Protein AF-Q6PRG6-F1 (afdb_monomer)

Nearest PDB structures (foldseek):
  8c3y-assembly1_A  TM=9.011E-01  e=4.050E-40  Plasmodium falciparum HB3
  2xu0-assembly1_A  TM=9.197E-01  e=1.662E-25  Plasmodium falciparum Palo Alto/Uganda
  2yk0-assembly1_A  TM=6.869E-01  e=9.306E-31  Plasmodium falciparum
  5mza-assembly1_A  TM=8.068E-01  e=3.279E-10  Plasmodium falciparum 3D7
  4qex-assembly2_B  TM=4.015E-01  e=3.170E-07  Plasmodium falciparum

Organism: Plasmodium falciparum (NCBI:txid5833)

Sequence (764 aa):
VWHRNAEDRNPCLFSRSERFSNEGEAECGSDKIRDNGERSAGGACAPYRRRYICDYNLHHINENNIRNTHDLLGNVLVMAKSEGESIVKSHEYTGYGIYKSGMCTSLARSFADIGDIIRGKDLYLGDNGKDRLENKLKEIFKNIYDEVTSTATRGKKPALQARYQHDAPDYYQLREDWWTANRHTVWKALTCSAPRDAQYFIKSSVRDQTFSNDYCGHGEHEVLTNLDYVPQFLRWFEEWSEEFCRIKKIKLKNVKDACRDDTKALYCGRNGYDCTKTNRNENLPRGSKCTNCWAKCNLYESWLHNQQEEFKKQKEKYEKEILKYKSNEKISGSNINNKYYEDFYKELEKKCANNDNFLKLLNEGKYCNKKEKIEEENIDFTNIGEKGTFYRSKYCEVCPFCGVECRGNTCTPKKEKYPNCENNEAYIPPKDATPIDISVLYTGDEQGDITKKLSEFCSNENRENGENYQIWQCYYKNSDINKCKMTPSSHKVPKHGYIMSFFAFFDLWVKNLLIDTINWKNELTNCINNTNVTDCKNDCNTNCKCFENWAKTKENEWKKVKTIYKNENGNTNNYYKKLNDLFKGYFFHVMKEVNKEAKWNKLMENLKEKIDSSNLKNGTKDSEGAIKVLFDHLKDIAERCIDNNSNESCDVSKDSKTNPCSETRGSKPTKSVKQLAEHMQQKAQKLLGTRGGESNLKGDATRGTYNLGGQGNTLNGDICKITKNHTNDSRPNGEPCTGKDKVKNGFRLKIGTPWTNIVQKKKK

Radius of gyration: 31.99 Å; Cα contacts (8 Å, |Δi|>4): 978; chains: 1; bounding box: 88×52×94 Å

Secondary structure (DSSP, 8-state):
-B-S-SGGG-TTTT--S-TT-TT---B--TTTBEETTEE--S---B-HHHHT-S-HHHHTB-GGG--SHHHHHHHHHHHHHHHHHHHHHHHHTTSS---HHHHHHHHHHHHHHHHHHHHT---B-TTTTHHHHHHHHHHHHHHHHHHHHHSS-TTTHHHHHHHHSTTTTT-HHHHHHHHHHHHHHHHHHHTTT--TT---EEE-SSS-EEE--HHHHTT-SS----GGGS-HHHHHHHHHHHHHHHHHHHHHHHHHHHHEEGGGTEEB-TTSBBGGG--TTS---B-HHHHHHHHHHHHHHHHHHHHHHHHHHHHHHHHHHHHHHHS----TT--GGGHHHHHHHHHHHHHH-SHHHHHHHHHTSTTTSTTS--TT----TT--STTSTTPPPGGGSPPPTT-EEEETTEEEEPP--SSSSS--------TT---EEEEEE---SS-S-HHHHTHHHHH-TT-TTSTTEEEEEEEESSSSSEEEEEEPPTT---SS-SEE-HHHHHHHHHHHHHHHHHHHHHHHHHHHS--S---S--HHHHHHHHHHHHHHHHHHHHHHHHHHHHSSSS-THHHHHHHHHHIIIIIHHHHHHH---HHHHHHHHHHHHHHHHHHHTT-TTTHHHHHHHHHHHHHHHHHHHHHHT-GGGGS---SPPPPTT-SSTT---SS-HHHHHHHHHHHHHHHHHHHT-STTT---GGG---TT---GGGGTT-GGG--TTS-----SSS-TTTTTT--TT-----TTPPPTT-------

Solvent-accessible surface area (backbone atoms only — not comparable to full-atom values): 43602 Å² total; per-residue (Å²): 97,66,69,93,54,79,67,53,67,41,21,47,76,87,33,65,73,64,48,75,47,89,81,60,57,63,48,45,50,34,85,34,29,42,50,96,88,39,72,30,94,34,28,56,46,48,37,44,48,63,77,38,54,23,52,52,22,65,67,40,52,38,45,92,63,28,58,41,68,65,54,51,47,55,54,52,32,54,25,28,30,50,35,24,43,47,52,50,57,22,44,67,73,65,81,55,75,68,54,38,46,61,50,32,51,51,50,45,53,52,51,20,51,51,49,24,54,71,41,74,64,56,40,72,42,56,85,90,52,37,76,55,37,54,52,41,49,26,53,28,52,48,33,30,50,55,40,61,46,67,74,36,57,85,86,51,24,65,58,49,46,65,66,36,55,83,49,59,76,65,27,46,65,49,32,49,52,50,44,70,74,42,46,52,60,37,49,28,28,26,26,68,61,44,55,61,91,15,33,30,77,47,72,85,54,102,86,50,77,48,66,43,52,54,16,48,29,39,84,52,86,65,68,89,71,63,52,64,76,47,61,65,64,60,54,29,53,51,53,48,46,36,49,49,34,50,42,46,52,54,53,49,50,55,29,36,70,39,12,49,37,36,82,74,65,38,42,22,8,29,86,16,38,35,17,61,68,40,49,69,82,53,78,71,62,71,34,78,70,12,32,53,15,23,30,42,34,53,52,50,48,55,52,40,50,54,52,49,53,55,47,52,29,36,52,56,36,51,54,51,54,58,51,60,62,66,51,88,73,79,68,89,79,75,62,82,84,49,59,67,54,43,53,50,49,51,59,42,36,79,77,36,74,46,68,62,52,48,32,48,55,50,28,65,29,88,54,21,38,75,84,65,95,45,93,86,66,62,51,38,73,73,40,72,56,94,81,24,56,72,44,78,56,81,56,47,34,66,47,54,78,42,8,34,49,66,58,80,70,40,66,43,72,42,82,81,42,84,97,48,60,88,62,84,78,80,92,73,77,55,98,88,49,77,64,45,80,40,68,40,86,49,70,69,92,71,89,74,58,65,67,67,58,34,39,68,58,58,73,42,92,79,58,90,78,42,85,43,33,35,44,30,42,29,34,50,70,44,98,87,51,33,40,28,38,47,50,73,39,99,83,61,87,70,73,63,67,53,49,35,38,41,68,47,50,50,53,53,51,54,49,51,52,55,51,50,50,53,46,50,50,60,72,39,49,66,38,60,66,43,82,70,76,85,60,89,80,52,69,47,33,59,50,23,50,34,47,41,53,49,52,54,50,53,53,53,40,48,56,50,60,49,54,47,66,63,55,74,92,72,75,66,65,59,57,46,50,54,50,48,46,45,42,63,61,29,51,50,56,39,46,62,74,77,50,88,50,72,63,65,51,49,49,52,49,55,41,48,53,32,44,56,56,23,72,74,60,89,41,77,73,31,45,57,44,31,60,50,52,49,51,57,47,53,48,46,49,24,54,48,19,33,66,58,43,52,67,84,79,63,66,80,80,73,77,92,74,82,67,91,86,54,93,57,97,80,75,75,75,94,67,53,72,64,59,52,52,50,54,50,49,53,52,52,50,59,52,37,70,76,73,67,51,65,64,78,72,58,79,65,59,44,77,47,83,27,78,58,72,30,63,21,69,74,35,68,95,40,69,84,69,69,50,88,32,59,33,73,73,80,63,95,77,70,58,91,54,64,77,61,51,77,47,103,83,52,87,73,56,63,89,90,65,77,71,91,78,69,81,75,80,76,83,125

Foldseek 3Di:
DFDDDPLLLFLQSVADLAQLDLQFDWAQALVFFDDPNDSDPRQFTHGSNRLRQSRSNLLGDDLVPQQALVSVLVSLLSSLLNSLVSLQSNQPPPPPHRPLQVSLVSSLLSLLQSLCLLLVNHGGRHDPRVVSSQVSSLSSVVSHLVVCLVPDDPVCNVVSCVQQVVPPSNRNSSSNVSCVVCSLVSSLSNLVPRAFPRKHWDDPDDPDIDIAHGSNPNPPPDNPDPSNLPRSRLSSLLVLLLSCLVSLVVLVVQLCVQADFLQVQHHEELLQFGLQPDAQADDRDRDLSSLSNVLSQLLSLLVLVSSVVSLVSNLVVLVVLLVVLVDPPPPPPDPPPVPSSSVNSVVCCVQPVDSQRSQVVSCVDPSNDPPDPDPLSHARPSDPDQCHRSDGDPSHHGAALRGWHRDNSDIGHDDDDPPHDPDDDDDDADPPWQWDKFWDQALARGDDQSCVSCVVCLVDVDCSQDQRIWIKTWADDEPVRTKIAIDHRPPDDHSHDRMYGLSSVLSVLLSRVLSSVSSLCSVCVCLLPPLDDPPVPDCLLSSLVSLLSVLVSSVVSVVRSVVNVPPDDYDLPVSLVVSLCCLVSHSLSNCVSSDPDPLSVVLNVQLVVLSVVCVPPVDNPRSVVNVVSVSVSSNLSSVSSNVSNPCPVVDDDDDDDDDPPDPDDPDDDPDDPVRVVSVVVVVVVVVCSVPPGCVVVDDQQQPDDFPLPDHSVVCVPPVLPDDQRSHPDPDPDDTPCPPVQDDPDDGDDDNPDDDPPPPPPPDD

Structure (mmCIF, N/CA/C/O backbone):
data_AF-Q6PRG6-F1
#
_entry.id   AF-Q6PRG6-F1
#
loop_
_atom_site.group_PDB
_atom_site.id
_atom_site.type_symbol
_atom_site.label_atom_id
_atom_site.label_alt_id
_atom_site.label_comp_id
_atom_site.label_asym_id
_atom_site.label_entity_id
_atom_site.label_seq_id
_atom_site.pdbx_PDB_ins_code
_atom_site.Cartn_x
_atom_site.Cartn_y
_atom_site.Cartn_z
_atom_site.occupancy
_atom_site.B_iso_or_equiv
_atom_site.auth_seq_id
_atom_site.auth_comp_id
_atom_site.auth_asym_id
_atom_site.auth_atom_id
_atom_site.pdbx_PDB_model_num
ATOM 1 N N . VAL A 1 1 ? 27.482 -18.933 -20.812 1.00 62.28 1 VAL A N 1
ATOM 2 C CA . VAL A 1 1 ? 26.632 -17.764 -20.475 1.00 62.28 1 VAL A CA 1
ATOM 3 C C . VAL A 1 1 ? 26.370 -17.655 -18.972 1.00 62.28 1 VAL A C 1
ATOM 5 O O . VAL A 1 1 ? 26.706 -16.621 -18.420 1.00 62.28 1 VAL A O 1
ATOM 8 N N . TRP A 1 2 ? 25.864 -18.692 -18.291 1.00 64.44 2 TRP A N 1
ATOM 9 C CA . TRP A 1 2 ? 25.419 -18.619 -16.881 1.00 64.44 2 TRP A CA 1
ATOM 10 C C . TRP A 1 2 ? 26.360 -19.311 -15.876 1.00 64.44 2 TRP A C 1
ATOM 12 O O . TRP A 1 2 ? 27.160 -20.168 -16.262 1.00 64.44 2 TRP A O 1
ATOM 22 N N . HIS A 1 3 ? 26.255 -18.970 -14.587 1.00 58.47 3 HIS A N 1
ATOM 23 C CA . HIS A 1 3 ? 27.013 -19.615 -13.508 1.00 58.47 3 HIS A CA 1
ATOM 24 C C . HIS A 1 3 ? 26.417 -20.980 -13.121 1.00 58.47 3 HIS A C 1
ATOM 26 O O . HIS A 1 3 ? 25.482 -21.026 -12.348 1.00 58.47 3 HIS A O 1
ATOM 32 N N . ARG A 1 4 ? 27.007 -22.082 -13.610 1.00 58.31 4 ARG A N 1
ATOM 33 C CA . ARG A 1 4 ? 26.920 -23.499 -13.150 1.00 58.31 4 ARG A CA 1
ATOM 34 C C . ARG A 1 4 ? 25.540 -24.166 -12.899 1.00 58.31 4 ARG A C 1
ATOM 36 O O . ARG A 1 4 ? 25.428 -25.339 -13.242 1.00 58.31 4 ARG A O 1
ATOM 43 N N . ASN A 1 5 ? 24.511 -23.506 -12.368 1.00 71.06 5 ASN A N 1
ATOM 44 C CA . ASN A 1 5 ? 23.207 -24.089 -12.040 1.00 71.06 5 ASN A CA 1
ATOM 45 C C . ASN A 1 5 ? 22.201 -23.949 -13.193 1.00 71.06 5 ASN A C 1
ATOM 47 O O . ASN A 1 5 ? 22.141 -22.933 -13.884 1.00 71.06 5 ASN A O 1
ATOM 51 N N . ALA A 1 6 ? 21.378 -24.980 -13.400 1.00 70.00 6 ALA A N 1
ATOM 52 C CA . ALA A 1 6 ? 20.364 -24.997 -14.452 1.00 70.00 6 ALA A CA 1
ATOM 53 C C . ALA A 1 6 ? 19.223 -23.990 -14.212 1.00 70.00 6 ALA A C 1
ATOM 55 O O . ALA A 1 6 ? 18.682 -23.473 -15.192 1.00 70.00 6 ALA A O 1
ATOM 56 N N . GLU A 1 7 ? 18.888 -23.735 -12.944 1.00 72.06 7 GLU A N 1
ATOM 57 C CA . GLU A 1 7 ? 17.789 -22.868 -12.487 1.00 72.06 7 GLU A CA 1
ATOM 58 C C . GLU A 1 7 ? 18.071 -21.375 -12.700 1.00 72.06 7 GLU A C 1
ATOM 60 O O . GLU A 1 7 ? 17.144 -20.624 -12.997 1.00 72.06 7 GLU A O 1
ATOM 65 N N . ASP A 1 8 ? 19.345 -20.965 -12.695 1.00 73.94 8 ASP A N 1
ATOM 66 C CA . ASP A 1 8 ? 19.815 -19.596 -12.988 1.00 73.94 8 ASP A CA 1
ATOM 67 C C . ASP A 1 8 ? 19.414 -19.104 -14.394 1.00 73.94 8 ASP A C 1
ATOM 69 O O . ASP A 1 8 ? 19.553 -17.930 -14.729 1.00 73.94 8 ASP A O 1
ATOM 73 N N . ARG A 1 9 ? 18.907 -20.010 -15.237 1.00 73.19 9 ARG A N 1
ATOM 74 C CA . ARG A 1 9 ? 18.416 -19.725 -16.589 1.00 73.19 9 ARG A CA 1
ATOM 75 C C . ARG A 1 9 ? 16.943 -19.338 -16.636 1.00 73.19 9 ARG A C 1
ATOM 77 O O . ARG A 1 9 ? 16.506 -18.887 -17.689 1.00 73.19 9 ARG A O 1
ATOM 84 N N . ASN A 1 10 ? 16.181 -19.542 -15.560 1.00 83.62 10 ASN A N 1
ATOM 85 C CA . ASN A 1 10 ? 14.761 -19.203 -15.500 1.00 83.62 10 ASN A CA 1
ATOM 86 C C . ASN A 1 10 ? 14.587 -17.722 -15.117 1.00 83.62 10 ASN A C 1
ATOM 88 O O . ASN A 1 10 ? 14.795 -17.383 -13.951 1.00 83.62 10 ASN A O 1
ATOM 92 N N . PRO A 1 11 ? 14.154 -16.833 -16.033 1.00 87.38 11 PRO A N 1
ATOM 93 C CA . PRO A 1 11 ? 14.028 -15.409 -15.721 1.00 87.38 11 PRO A CA 1
ATOM 94 C C . PRO A 1 11 ? 12.985 -15.108 -14.638 1.00 87.38 11 PRO A C 1
ATOM 96 O O . PRO A 1 11 ? 13.093 -14.092 -13.959 1.00 87.38 11 PRO A O 1
ATOM 99 N N . CYS A 1 12 ? 12.001 -15.993 -14.453 1.00 86.75 12 CYS A N 1
ATOM 100 C CA . CYS A 1 12 ? 10.879 -15.803 -13.537 1.00 86.75 12 CYS A CA 1
ATOM 101 C C . CYS A 1 12 ? 11.009 -16.597 -12.219 1.00 86.75 12 CYS A C 1
ATOM 103 O O . CYS A 1 12 ? 10.009 -16.753 -11.523 1.00 86.75 12 CYS A O 1
ATOM 105 N N . LEU A 1 13 ? 12.193 -17.123 -11.856 1.00 80.00 13 LEU A N 1
ATOM 106 C CA . LEU A 1 13 ? 12.357 -18.036 -10.704 1.00 80.00 13 LEU A CA 1
ATOM 107 C C . LEU A 1 13 ? 11.784 -17.486 -9.381 1.00 80.00 13 LEU A C 1
ATOM 109 O O . LEU A 1 13 ? 11.179 -18.232 -8.616 1.00 80.00 13 LEU A O 1
ATOM 113 N N . PHE A 1 14 ? 11.939 -16.182 -9.135 1.00 75.31 14 PHE A N 1
ATOM 114 C CA . PHE A 1 14 ? 11.399 -15.483 -7.957 1.00 75.31 14 PHE A CA 1
ATOM 115 C C . PHE A 1 14 ? 10.258 -14.512 -8.291 1.00 75.31 14 PHE A C 1
ATOM 117 O O . PHE A 1 14 ? 9.812 -13.739 -7.437 1.00 75.31 14 PHE A O 1
ATOM 124 N N . SER A 1 15 ? 9.770 -14.542 -9.530 1.00 74.06 15 SER A N 1
ATOM 125 C CA . SER A 1 15 ? 8.602 -13.769 -9.938 1.00 74.06 15 SER A CA 1
ATOM 126 C C . SER A 1 15 ? 7.329 -14.412 -9.389 1.00 74.06 15 SER A C 1
ATOM 128 O O . SER A 1 15 ? 7.228 -15.629 -9.238 1.00 74.06 15 SER A O 1
ATOM 130 N N . ARG A 1 16 ? 6.321 -13.591 -9.087 1.00 72.44 16 ARG A N 1
ATOM 131 C CA . ARG A 1 16 ? 5.001 -14.086 -8.673 1.00 72.44 16 ARG A CA 1
ATOM 132 C C . ARG A 1 16 ? 4.148 -14.432 -9.889 1.00 72.44 16 ARG A C 1
ATOM 134 O O . ARG A 1 16 ? 4.169 -13.707 -10.879 1.00 72.44 16 ARG A O 1
ATOM 141 N N . SER A 1 17 ? 3.346 -15.489 -9.777 1.00 69.06 17 SER A N 1
ATOM 142 C CA . SER A 1 17 ? 2.398 -15.914 -10.817 1.00 69.06 17 SER A CA 1
ATOM 143 C C . SER A 1 17 ? 1.240 -14.932 -11.029 1.00 69.06 17 SER A C 1
ATOM 145 O O . SER A 1 17 ? 0.691 -14.864 -12.126 1.00 69.06 17 SER A O 1
ATOM 147 N N . GLU A 1 18 ? 0.874 -14.165 -9.999 1.00 77.44 18 GLU A N 1
ATOM 148 C CA . GLU A 1 18 ? -0.201 -13.169 -10.033 1.00 77.44 18 GLU A CA 1
ATOM 149 C C . GLU A 1 18 ? 0.378 -11.753 -10.114 1.00 77.44 18 GLU A C 1
ATOM 151 O O . GLU A 1 18 ? 0.713 -11.153 -9.095 1.00 77.44 18 GLU A O 1
ATOM 156 N N . ARG A 1 19 ? 0.509 -11.195 -11.322 1.00 78.38 19 ARG A N 1
ATOM 157 C CA . ARG A 1 19 ? 1.095 -9.856 -11.534 1.00 78.38 19 ARG A CA 1
ATOM 158 C C . ARG A 1 19 ? 0.102 -8.697 -11.402 1.00 78.38 19 ARG A C 1
ATOM 160 O O . ARG A 1 19 ? 0.543 -7.563 -11.244 1.00 78.38 19 ARG A O 1
ATOM 167 N N . PHE A 1 20 ? -1.203 -8.985 -11.386 1.00 78.44 20 PHE A N 1
ATOM 168 C CA . PHE A 1 20 ? -2.304 -8.007 -11.277 1.00 78.44 20 PHE A CA 1
ATOM 169 C C . PHE A 1 20 ? -3.206 -8.283 -10.066 1.00 78.44 20 PHE A C 1
ATOM 171 O O . PHE A 1 20 ? -4.433 -8.194 -10.140 1.00 78.44 20 PHE A O 1
ATOM 178 N N . SER A 1 21 ? -2.595 -8.673 -8.945 1.00 77.06 21 SER A N 1
ATOM 179 C CA . SER A 1 21 ? -3.321 -8.968 -7.709 1.00 77.06 21 SER A CA 1
ATOM 180 C C . SER A 1 21 ? -4.100 -7.747 -7.206 1.00 77.06 21 SER A C 1
ATOM 182 O O . SER A 1 21 ? -3.577 -6.636 -7.165 1.00 77.06 21 SER A O 1
ATOM 184 N N . ASN A 1 22 ? -5.333 -7.965 -6.737 1.00 74.94 22 ASN A N 1
ATOM 185 C CA . ASN A 1 22 ? -6.153 -6.936 -6.074 1.00 74.94 22 ASN A CA 1
ATOM 186 C C . ASN A 1 22 ? -5.637 -6.566 -4.663 1.00 74.94 22 ASN A C 1
ATOM 188 O O . ASN A 1 22 ? -6.191 -5.684 -3.993 1.00 74.94 22 ASN A O 1
ATOM 192 N N . GLU A 1 23 ? -4.611 -7.282 -4.201 1.00 73.31 23 GLU A N 1
ATOM 193 C CA . GLU A 1 23 ? -3.923 -7.129 -2.915 1.00 73.31 23 GLU A CA 1
ATOM 194 C C . GLU A 1 23 ? -2.449 -6.723 -3.094 1.00 73.31 23 GLU A C 1
ATOM 196 O O . GLU A 1 23 ? -1.727 -6.521 -2.114 1.00 73.31 23 GLU A O 1
ATOM 201 N N . GLY A 1 24 ? -1.985 -6.616 -4.345 1.00 72.44 24 GLY A N 1
ATOM 202 C CA . GLY A 1 24 ? -0.655 -6.118 -4.664 1.00 72.44 24 GLY A CA 1
ATOM 203 C C . GLY A 1 24 ? -0.518 -4.641 -4.295 1.00 72.44 24 GLY A C 1
ATOM 204 O O . GLY A 1 24 ? -1.423 -3.849 -4.533 1.00 72.44 24 GLY A O 1
ATOM 205 N N . GLU A 1 25 ? 0.622 -4.272 -3.715 1.00 79.00 25 GLU A N 1
ATOM 206 C CA . GLU A 1 25 ? 0.936 -2.890 -3.327 1.00 79.00 25 GLU A CA 1
ATOM 207 C C . GLU A 1 25 ? 2.038 -2.330 -4.228 1.00 79.00 25 GLU A C 1
ATOM 209 O O . GLU A 1 25 ? 2.934 -3.071 -4.660 1.00 79.00 25 GLU A O 1
ATOM 214 N N . ALA A 1 26 ? 2.013 -1.027 -4.493 1.00 86.00 26 ALA A N 1
ATOM 215 C CA . ALA A 1 26 ? 3.174 -0.367 -5.065 1.00 86.00 26 ALA A CA 1
ATOM 216 C C . ALA A 1 26 ? 4.311 -0.329 -4.029 1.00 86.00 26 ALA A C 1
ATOM 218 O O . ALA A 1 26 ? 4.104 -0.503 -2.829 1.00 86.00 26 ALA A O 1
ATOM 219 N N . GLU A 1 27 ? 5.543 -0.170 -4.495 1.00 85.00 27 GLU A N 1
ATOM 220 C CA . GLU A 1 27 ? 6.674 0.144 -3.626 1.00 85.00 27 GLU A CA 1
ATOM 221 C C . GLU A 1 27 ? 6.994 1.621 -3.806 1.00 85.00 27 GLU A C 1
ATOM 223 O O . GLU A 1 27 ? 7.289 2.024 -4.920 1.00 85.00 27 GLU A O 1
ATOM 228 N N . CYS A 1 28 ? 6.927 2.423 -2.747 1.00 82.19 28 CYS A N 1
ATOM 229 C CA . CYS A 1 28 ? 7.230 3.861 -2.796 1.00 82.19 28 CYS A CA 1
ATOM 230 C C . CYS A 1 28 ? 8.318 4.249 -1.778 1.00 82.19 28 CYS A C 1
ATOM 232 O O . CYS A 1 28 ? 8.475 5.429 -1.446 1.00 82.19 28 CYS A O 1
ATOM 234 N N . GLY A 1 29 ? 9.014 3.256 -1.209 1.00 72.94 29 GLY A N 1
ATOM 235 C CA . GLY A 1 29 ? 10.109 3.439 -0.264 1.00 72.94 29 GLY A CA 1
ATOM 236 C C . GLY A 1 29 ? 11.380 3.971 -0.929 1.00 72.94 29 GLY A C 1
ATOM 237 O O . GLY A 1 29 ? 11.772 3.548 -2.019 1.00 72.94 29 GLY A O 1
ATOM 238 N N . SER A 1 30 ? 12.056 4.898 -0.248 1.00 68.50 30 SER A N 1
ATOM 239 C CA . SER A 1 30 ? 13.318 5.504 -0.701 1.00 68.50 30 SER A CA 1
ATOM 240 C C . SER A 1 30 ? 14.512 4.542 -0.672 1.00 68.50 30 SER A C 1
ATOM 242 O O . SER A 1 30 ? 15.554 4.813 -1.270 1.00 68.50 30 SER A O 1
ATOM 244 N N . ASP A 1 31 ? 14.379 3.411 0.020 1.00 65.75 31 ASP A N 1
ATOM 245 C CA . ASP A 1 31 ? 15.356 2.326 0.060 1.00 65.75 31 ASP A CA 1
ATOM 246 C C . ASP A 1 31 ? 15.375 1.517 -1.242 1.00 65.75 31 ASP A C 1
ATOM 248 O O . ASP A 1 31 ? 16.447 1.094 -1.679 1.00 65.75 31 ASP A O 1
ATOM 252 N N . LYS A 1 32 ? 14.211 1.351 -1.883 1.00 73.06 32 LYS A N 1
ATOM 253 C CA . LYS A 1 32 ? 14.051 0.549 -3.107 1.00 73.06 32 LYS A CA 1
ATOM 254 C C . LYS A 1 32 ? 13.877 1.378 -4.372 1.00 73.06 32 LYS A C 1
ATOM 256 O O . LYS A 1 32 ? 13.865 0.795 -5.455 1.00 73.06 32 LYS A O 1
ATOM 261 N N . ILE A 1 33 ? 13.765 2.702 -4.261 1.00 75.44 33 ILE A N 1
ATOM 262 C CA . ILE A 1 33 ? 13.630 3.619 -5.399 1.00 75.44 33 ILE A CA 1
ATOM 263 C C . ILE A 1 33 ? 14.671 4.736 -5.315 1.00 75.44 33 ILE A C 1
ATOM 265 O O . ILE A 1 33 ? 14.637 5.573 -4.404 1.00 75.44 33 ILE A O 1
ATOM 269 N N . ARG A 1 34 ? 15.574 4.781 -6.301 1.00 66.88 34 ARG A N 1
ATOM 270 C CA . ARG A 1 34 ? 16.532 5.882 -6.484 1.00 66.88 34 ARG A CA 1
ATOM 271 C C . ARG A 1 34 ? 16.123 6.748 -7.661 1.00 66.88 34 ARG A C 1
ATOM 273 O O . ARG A 1 34 ? 15.673 6.253 -8.686 1.00 66.88 34 ARG A O 1
ATOM 280 N N . ASP A 1 35 ? 16.341 8.041 -7.500 1.00 61.91 35 ASP A N 1
ATOM 281 C CA . ASP A 1 35 ? 16.150 9.038 -8.541 1.00 61.91 35 ASP A CA 1
ATOM 282 C C . ASP A 1 35 ? 17.437 9.861 -8.657 1.00 61.91 35 ASP A C 1
ATOM 284 O O . ASP A 1 35 ? 17.934 10.375 -7.658 1.00 61.91 35 ASP A O 1
ATO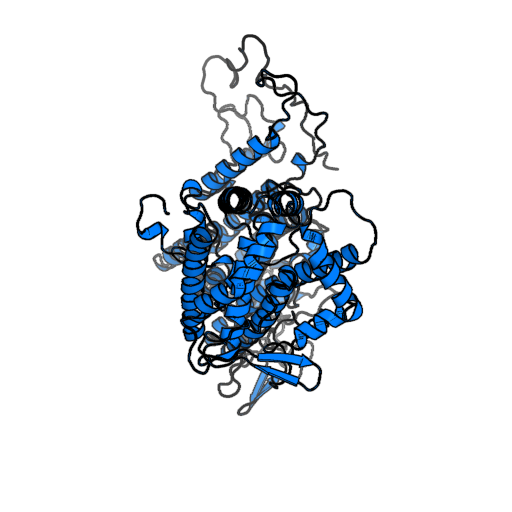M 288 N N . ASN A 1 36 ? 18.018 9.920 -9.857 1.00 50.72 36 ASN A N 1
ATOM 289 C CA . ASN A 1 36 ? 19.303 10.582 -10.139 1.00 50.72 36 ASN A CA 1
ATOM 290 C C . ASN A 1 36 ? 20.470 10.168 -9.213 1.00 50.72 36 ASN A C 1
ATOM 292 O O . ASN A 1 36 ? 21.342 10.972 -8.902 1.00 50.72 36 ASN A O 1
ATOM 296 N N . GLY A 1 37 ? 20.507 8.908 -8.766 1.00 46.66 37 GLY A N 1
ATOM 297 C CA . GLY A 1 37 ? 21.594 8.382 -7.927 1.00 46.66 37 GLY A CA 1
ATOM 298 C C . GLY A 1 37 ? 21.515 8.763 -6.443 1.00 46.66 37 GLY A C 1
ATOM 299 O O . GLY A 1 37 ? 22.250 8.190 -5.637 1.00 46.66 37 GLY A O 1
ATOM 300 N N . GLU A 1 38 ? 20.586 9.637 -6.054 1.00 45.81 38 GLU A N 1
ATOM 301 C CA . GLU A 1 38 ? 20.297 9.952 -4.656 1.00 45.81 38 GLU A CA 1
ATOM 302 C C . GLU A 1 38 ? 19.176 9.047 -4.123 1.00 45.81 38 GLU A C 1
ATOM 304 O O . GLU A 1 38 ? 18.304 8.577 -4.867 1.00 45.81 38 GLU A O 1
ATOM 309 N N . ARG A 1 39 ? 19.199 8.762 -2.809 1.00 48.97 39 ARG A N 1
ATOM 310 C CA . ARG A 1 39 ? 18.032 8.177 -2.134 1.00 48.97 39 ARG A CA 1
ATOM 311 C C . ARG A 1 39 ? 16.907 9.180 -2.325 1.00 48.97 39 ARG A C 1
ATOM 313 O O . ARG A 1 39 ? 16.980 10.281 -1.789 1.00 48.97 39 ARG A O 1
ATOM 320 N N . SER A 1 40 ? 15.927 8.824 -3.148 1.00 47.97 40 SER A N 1
ATOM 321 C CA . SER A 1 40 ? 14.832 9.732 -3.451 1.00 47.97 40 SER A CA 1
ATOM 322 C C . SER A 1 40 ? 14.168 10.154 -2.140 1.00 47.97 40 SER A C 1
ATOM 324 O O . SER A 1 40 ? 14.045 9.349 -1.217 1.00 47.97 40 SER A O 1
ATOM 326 N N . ALA A 1 41 ? 13.649 11.376 -2.066 1.00 50.28 41 ALA A N 1
ATOM 327 C CA . ALA A 1 41 ? 12.711 11.753 -1.009 1.00 50.28 41 ALA A CA 1
ATOM 328 C C . ALA A 1 41 ? 11.357 10.992 -1.121 1.00 50.28 41 ALA A C 1
ATOM 330 O O . ALA A 1 41 ? 10.333 11.498 -0.680 1.00 50.28 41 ALA A O 1
ATOM 331 N N . GLY A 1 42 ? 11.325 9.798 -1.744 1.00 54.22 42 GLY A N 1
ATOM 332 C CA . GLY A 1 42 ? 10.175 8.892 -1.787 1.00 54.22 42 GLY A CA 1
ATOM 333 C C . GLY A 1 42 ? 9.028 9.337 -2.694 1.00 54.22 42 GLY A C 1
ATOM 334 O O . GLY A 1 42 ? 7.877 9.226 -2.291 1.00 54.22 42 GLY A O 1
ATOM 335 N N . GLY A 1 43 ? 9.318 9.867 -3.889 1.00 69.88 43 GLY A N 1
ATOM 336 C CA . GLY A 1 43 ? 8.296 10.462 -4.766 1.00 69.88 43 GLY A CA 1
ATOM 337 C C . GLY A 1 43 ? 7.677 9.542 -5.832 1.00 69.88 43 GLY A C 1
ATOM 338 O O . GLY A 1 43 ? 6.530 9.740 -6.211 1.00 69.88 43 GLY A O 1
ATOM 339 N N . ALA A 1 44 ? 8.408 8.548 -6.343 1.00 84.88 44 ALA A N 1
ATOM 340 C CA . ALA A 1 44 ? 7.899 7.618 -7.359 1.00 84.88 44 ALA A CA 1
ATOM 341 C C . ALA A 1 44 ? 7.458 6.295 -6.721 1.00 84.88 44 ALA A C 1
ATOM 343 O O . ALA A 1 44 ? 8.001 5.895 -5.693 1.00 84.88 44 ALA A O 1
ATOM 344 N N . CYS A 1 45 ? 6.507 5.607 -7.354 1.00 89.19 45 CYS A N 1
ATOM 345 C CA . CYS A 1 45 ? 5.960 4.344 -6.870 1.00 89.19 45 CYS A CA 1
ATOM 346 C C . CYS A 1 45 ? 6.140 3.247 -7.923 1.00 89.19 45 CYS A C 1
ATOM 348 O O . CYS A 1 45 ? 5.523 3.298 -8.981 1.00 89.19 45 CYS A O 1
ATOM 350 N N . ALA A 1 46 ? 6.975 2.246 -7.647 1.00 90.62 46 ALA A N 1
ATOM 351 C CA . ALA A 1 46 ? 7.164 1.105 -8.532 1.00 90.62 46 ALA A CA 1
ATOM 352 C C . ALA A 1 46 ? 5.926 0.189 -8.466 1.00 90.62 46 ALA A C 1
ATOM 354 O O . ALA A 1 46 ? 5.623 -0.351 -7.393 1.00 90.62 46 ALA A O 1
ATOM 355 N N . PRO A 1 47 ? 5.212 -0.024 -9.585 1.00 92.12 47 PRO A N 1
ATOM 356 C CA . PRO A 1 47 ? 3.973 -0.790 -9.593 1.00 92.12 47 PRO A CA 1
ATOM 357 C C . PRO A 1 47 ? 4.226 -2.264 -9.268 1.00 92.12 47 PRO A C 1
ATOM 359 O O . PRO A 1 47 ? 5.317 -2.799 -9.493 1.00 92.12 47 PRO A O 1
ATOM 362 N N . TYR A 1 48 ? 3.197 -2.956 -8.772 1.00 88.50 48 TYR A N 1
ATOM 363 C CA . TYR A 1 48 ? 3.304 -4.365 -8.377 1.00 88.50 48 TYR A CA 1
ATOM 364 C C . TYR A 1 48 ? 3.840 -5.254 -9.506 1.00 88.50 48 TYR A C 1
ATOM 366 O O . TYR A 1 48 ? 4.709 -6.096 -9.274 1.00 88.50 48 TYR A O 1
ATOM 374 N N . ARG A 1 49 ? 3.413 -4.995 -10.749 1.00 91.69 49 ARG A N 1
ATOM 375 C CA . ARG A 1 49 ? 3.966 -5.631 -11.946 1.00 91.69 49 ARG A CA 1
ATOM 376 C C . ARG A 1 49 ? 5.479 -5.427 -12.028 1.00 91.69 49 ARG A C 1
ATOM 378 O O . ARG A 1 49 ? 6.198 -6.415 -12.113 1.00 91.69 49 ARG A O 1
ATOM 385 N N . ARG A 1 50 ? 5.986 -4.193 -11.961 1.00 92.25 50 ARG A N 1
ATOM 386 C CA . ARG A 1 50 ? 7.426 -3.894 -12.051 1.00 92.25 50 ARG A CA 1
ATOM 387 C C . ARG A 1 50 ? 8.239 -4.619 -10.981 1.00 92.25 50 ARG A C 1
ATOM 389 O O . ARG A 1 50 ? 9.314 -5.126 -11.290 1.00 92.25 50 ARG A O 1
ATOM 396 N N . ARG A 1 51 ? 7.751 -4.674 -9.739 1.00 87.81 51 ARG A N 1
ATOM 397 C CA . ARG A 1 51 ? 8.481 -5.256 -8.594 1.00 87.81 51 ARG A CA 1
ATOM 398 C C . ARG A 1 51 ? 8.909 -6.710 -8.811 1.00 87.81 51 ARG A C 1
ATOM 400 O O . ARG A 1 51 ? 9.932 -7.116 -8.276 1.00 87.81 51 ARG A O 1
ATOM 407 N N . TYR A 1 52 ? 8.140 -7.469 -9.587 1.00 87.50 52 TYR A N 1
ATOM 408 C CA . TYR A 1 52 ? 8.357 -8.902 -9.806 1.00 87.50 52 TYR A CA 1
ATOM 409 C C . TYR A 1 52 ? 8.735 -9.249 -11.249 1.00 87.50 52 TYR A C 1
ATOM 411 O O . TYR A 1 52 ? 8.542 -10.397 -11.647 1.00 87.50 52 TYR A O 1
ATOM 419 N N . ILE A 1 53 ? 9.241 -8.282 -12.027 1.00 90.81 53 ILE A N 1
ATOM 420 C CA . ILE A 1 53 ? 9.668 -8.499 -13.419 1.00 90.81 53 ILE A CA 1
ATOM 421 C C . ILE A 1 53 ? 10.603 -9.705 -13.535 1.00 90.81 53 ILE A C 1
ATOM 423 O O . ILE A 1 53 ? 11.429 -9.934 -12.654 1.00 90.81 53 ILE A O 1
ATOM 427 N N . CYS A 1 54 ? 10.464 -10.482 -14.606 1.00 91.50 54 CYS A N 1
ATOM 428 C CA . CYS A 1 54 ? 11.282 -11.670 -14.816 1.00 91.50 54 CYS A CA 1
ATOM 429 C C . CYS A 1 54 ? 12.708 -11.319 -15.279 1.00 91.50 54 CYS A C 1
ATOM 431 O O . CYS A 1 54 ? 13.059 -11.605 -16.417 1.00 91.50 54 CYS A O 1
ATOM 433 N N . ASP A 1 55 ? 13.521 -10.676 -14.432 1.00 89.25 55 ASP A N 1
ATOM 434 C CA . ASP A 1 55 ? 14.914 -10.291 -14.724 1.00 89.25 55 ASP A CA 1
ATOM 435 C C . ASP A 1 55 ? 15.967 -11.214 -14.089 1.00 89.25 55 ASP A C 1
ATOM 437 O O . ASP A 1 55 ? 17.165 -10.955 -14.223 1.00 89.25 55 ASP A O 1
ATOM 441 N N . TYR A 1 56 ? 15.550 -12.303 -13.426 1.00 87.25 56 TYR A N 1
ATOM 442 C CA . TYR A 1 56 ? 16.434 -13.139 -12.604 1.00 87.25 56 TYR A CA 1
ATOM 443 C C . TYR A 1 56 ? 17.641 -13.671 -13.373 1.00 87.25 56 TYR A C 1
ATOM 445 O O . TYR A 1 56 ? 18.761 -13.659 -12.859 1.00 87.25 56 TYR A O 1
ATOM 453 N N . ASN A 1 57 ? 17.424 -14.075 -14.627 1.00 87.38 57 ASN A N 1
ATOM 454 C CA . ASN A 1 57 ? 18.492 -14.563 -15.480 1.00 87.38 57 ASN A CA 1
ATOM 455 C C . ASN A 1 57 ? 19.594 -13.498 -15.582 1.00 87.38 57 ASN A C 1
ATOM 457 O O . ASN A 1 57 ? 20.731 -13.789 -15.239 1.00 87.38 57 ASN A O 1
ATOM 461 N N . LEU A 1 58 ? 19.277 -12.237 -15.894 1.00 88.19 58 LEU A N 1
ATOM 462 C CA . LEU A 1 58 ? 20.283 -11.179 -16.047 1.00 88.19 58 LEU A CA 1
ATOM 463 C C . LEU A 1 58 ? 21.143 -10.965 -14.788 1.00 88.19 58 LEU A C 1
ATOM 465 O O . LEU A 1 58 ? 22.335 -10.686 -14.911 1.00 88.19 58 LEU A O 1
ATOM 469 N N . HIS A 1 59 ? 20.606 -11.170 -13.580 1.00 84.94 59 HIS A N 1
ATOM 470 C CA . HIS A 1 59 ? 21.400 -11.096 -12.338 1.00 84.94 59 HIS A CA 1
ATOM 471 C C . HIS A 1 59 ? 22.495 -12.175 -12.266 1.00 84.94 59 HIS A C 1
ATOM 473 O O . HIS A 1 59 ? 23.529 -11.986 -11.615 1.00 84.94 59 HIS A O 1
ATOM 479 N N . HIS A 1 60 ? 22.308 -13.289 -12.971 1.00 83.19 60 HIS A N 1
ATOM 480 C CA . HIS A 1 60 ? 23.186 -14.460 -13.000 1.00 83.19 60 HIS A CA 1
ATOM 481 C C . HIS A 1 60 ? 24.006 -14.589 -14.291 1.00 83.19 60 HIS A C 1
ATOM 483 O O . HIS A 1 60 ? 24.754 -15.562 -14.453 1.00 83.19 60 HIS A O 1
ATOM 489 N N . ILE A 1 61 ? 23.924 -13.604 -15.193 1.00 84.44 61 ILE A N 1
ATOM 490 C CA . ILE A 1 61 ? 24.746 -13.574 -16.406 1.00 84.44 61 ILE A CA 1
ATOM 491 C C . ILE A 1 61 ? 26.218 -13.490 -16.011 1.00 84.44 61 ILE A C 1
ATOM 493 O O . ILE A 1 61 ? 26.556 -12.791 -15.057 1.00 84.44 61 ILE A O 1
ATOM 497 N N . ASN A 1 62 ? 27.083 -14.229 -16.700 1.00 86.12 62 ASN A N 1
ATOM 498 C CA . ASN A 1 62 ? 28.523 -14.053 -16.570 1.00 86.12 62 ASN A CA 1
ATOM 499 C C . ASN A 1 62 ? 28.981 -13.126 -17.694 1.00 86.12 62 ASN A C 1
ATOM 501 O O . ASN A 1 62 ? 29.060 -13.544 -18.852 1.00 86.12 62 ASN A O 1
ATOM 505 N N . GLU A 1 63 ? 29.276 -11.889 -17.319 1.00 85.38 63 GLU A N 1
ATOM 506 C CA . GLU A 1 63 ? 29.752 -10.794 -18.161 1.00 85.38 63 GLU A CA 1
ATOM 507 C C . GLU A 1 63 ? 30.908 -11.200 -19.094 1.00 85.38 63 GLU A C 1
ATOM 509 O O . GLU A 1 63 ? 30.917 -10.816 -20.260 1.00 85.38 63 GLU A O 1
ATOM 514 N N . ASN A 1 64 ? 31.820 -12.076 -18.653 1.00 84.25 64 ASN A N 1
ATOM 515 C CA . ASN A 1 64 ? 32.975 -12.525 -19.448 1.00 84.25 64 ASN A CA 1
ATOM 516 C C . ASN A 1 64 ? 32.586 -13.395 -20.654 1.00 84.25 64 ASN A C 1
ATOM 518 O O . ASN A 1 64 ? 33.372 -13.581 -21.588 1.00 84.25 64 ASN A O 1
ATOM 522 N N . ASN A 1 65 ? 31.381 -13.969 -20.623 1.00 86.19 65 ASN A N 1
ATOM 523 C CA . ASN A 1 65 ? 30.837 -14.762 -21.720 1.00 86.19 65 ASN A CA 1
ATOM 524 C C . ASN A 1 65 ? 30.022 -13.923 -22.710 1.00 86.19 65 ASN A C 1
ATOM 526 O O . ASN A 1 65 ? 29.567 -14.482 -23.702 1.00 86.19 65 ASN A O 1
ATOM 530 N N . ILE A 1 66 ? 29.800 -12.635 -22.434 1.00 87.69 66 ILE A N 1
ATOM 531 C CA . ILE A 1 66 ? 29.048 -11.726 -23.299 1.00 87.69 66 ILE A CA 1
ATOM 532 C C . ILE A 1 66 ? 30.056 -10.846 -24.024 1.00 87.69 66 ILE A C 1
ATOM 534 O O . ILE A 1 66 ? 30.606 -9.908 -23.445 1.00 87.69 66 ILE A O 1
ATOM 538 N N . ARG A 1 67 ? 30.355 -11.205 -25.275 1.00 84.56 67 ARG A N 1
ATOM 539 C CA . ARG A 1 67 ? 31.445 -10.592 -26.048 1.00 84.56 67 ARG A CA 1
ATOM 540 C C . ARG A 1 67 ? 30.956 -9.640 -27.128 1.00 84.56 67 ARG A C 1
ATOM 542 O O . ARG A 1 67 ? 31.747 -8.854 -27.627 1.00 84.56 67 ARG A O 1
ATOM 549 N N . ASN A 1 68 ? 29.688 -9.731 -27.513 1.00 87.06 68 ASN A N 1
ATOM 550 C CA . ASN A 1 68 ? 29.113 -8.926 -28.583 1.00 87.06 68 ASN A CA 1
ATOM 551 C C . ASN A 1 68 ? 27.625 -8.628 -28.330 1.00 87.06 68 ASN A C 1
ATOM 553 O O . ASN A 1 68 ? 27.011 -9.102 -27.369 1.00 87.06 68 ASN A O 1
ATOM 557 N N . THR A 1 69 ? 27.040 -7.846 -29.236 1.00 90.25 69 THR A N 1
ATOM 558 C CA . THR A 1 69 ? 25.628 -7.442 -29.196 1.00 90.25 69 THR A CA 1
ATOM 559 C C . THR A 1 69 ? 24.642 -8.620 -29.211 1.00 90.25 69 THR A C 1
ATOM 561 O O . THR A 1 69 ? 23.622 -8.578 -28.521 1.00 90.25 69 THR A O 1
ATOM 564 N N . HIS A 1 70 ? 24.945 -9.694 -29.949 1.00 92.12 70 HIS A N 1
ATOM 565 C CA . HIS A 1 70 ? 24.056 -10.846 -30.113 1.00 92.12 70 HIS A CA 1
ATOM 566 C C . HIS A 1 70 ? 23.974 -11.690 -28.841 1.00 92.12 70 HIS A C 1
ATOM 568 O O . HIS A 1 70 ? 22.891 -12.166 -28.493 1.00 92.12 70 HIS A O 1
ATOM 574 N N . ASP A 1 71 ? 25.088 -11.819 -28.117 1.00 91.94 71 ASP A N 1
ATOM 575 C CA . ASP A 1 71 ? 25.131 -12.517 -26.834 1.00 91.94 71 ASP A CA 1
ATOM 576 C C . ASP A 1 71 ? 24.206 -11.834 -25.818 1.00 91.94 71 ASP A C 1
ATOM 578 O O . ASP A 1 71 ? 23.386 -12.494 -25.177 1.00 91.94 71 ASP A O 1
ATOM 582 N N . LEU A 1 72 ? 24.285 -10.502 -25.694 1.00 94.50 72 LEU A N 1
ATOM 583 C CA . LEU A 1 72 ? 23.384 -9.746 -24.820 1.00 94.50 72 LEU A CA 1
ATOM 584 C C . LEU A 1 72 ? 21.934 -9.871 -25.298 1.00 94.50 72 LEU A C 1
ATOM 586 O O . LEU A 1 72 ? 21.053 -10.184 -24.494 1.00 94.50 72 LEU A O 1
ATOM 590 N N . LEU A 1 73 ? 21.694 -9.691 -26.601 1.00 95.88 73 LEU A N 1
ATOM 591 C CA . LEU A 1 73 ? 20.354 -9.751 -27.180 1.00 95.88 73 LEU A CA 1
ATOM 592 C C . LEU A 1 73 ? 19.667 -11.074 -26.843 1.00 95.88 73 LEU A C 1
ATOM 594 O O . LEU A 1 73 ? 18.559 -11.051 -26.322 1.00 95.88 73 LEU A O 1
ATOM 598 N N . GLY A 1 74 ? 20.330 -12.216 -27.042 1.00 94.19 74 GLY A N 1
ATOM 599 C CA . GLY A 1 74 ? 19.755 -13.527 -26.730 1.00 94.19 74 GLY A CA 1
ATOM 600 C C . GLY A 1 74 ? 19.260 -13.646 -25.282 1.00 94.19 74 GLY A C 1
ATOM 601 O O . GLY A 1 74 ? 18.171 -14.165 -25.040 1.00 94.19 74 GLY A O 1
ATOM 602 N N . ASN A 1 75 ? 20.005 -13.098 -24.318 1.00 92.69 75 ASN A N 1
ATOM 603 C CA . ASN A 1 75 ? 19.611 -13.097 -22.905 1.00 92.69 75 ASN A CA 1
ATOM 604 C C . ASN A 1 75 ? 18.399 -12.195 -22.631 1.00 92.69 75 ASN A C 1
ATOM 606 O O . ASN A 1 75 ? 17.505 -12.577 -21.869 1.00 92.69 75 ASN A O 1
ATOM 610 N N . VAL A 1 76 ? 18.346 -11.031 -23.282 1.00 95.94 76 VAL A N 1
ATOM 611 C CA . VAL A 1 76 ? 17.204 -10.108 -23.208 1.00 95.94 76 VAL A CA 1
ATOM 612 C C . VAL A 1 76 ? 15.965 -10.706 -23.880 1.00 95.94 76 VAL A C 1
ATOM 614 O O . VAL A 1 76 ? 14.865 -10.554 -23.361 1.00 95.94 76 VAL A O 1
ATOM 617 N N . LEU A 1 77 ? 16.109 -11.452 -24.978 1.00 96.56 77 LEU A N 1
ATOM 618 C CA . LEU A 1 77 ? 14.982 -12.132 -25.629 1.00 96.56 77 LEU A CA 1
ATOM 619 C C . LEU A 1 77 ? 14.393 -13.240 -24.747 1.00 96.56 77 LEU A C 1
ATOM 621 O O . LEU A 1 77 ? 13.173 -13.370 -24.666 1.00 96.56 77 LEU A O 1
ATOM 625 N N . VAL A 1 78 ? 15.233 -14.010 -24.047 1.00 94.12 78 VAL A N 1
ATOM 626 C CA . VAL A 1 78 ? 14.773 -15.022 -23.077 1.00 94.12 78 VAL A CA 1
ATOM 627 C C . VAL A 1 78 ? 14.014 -14.365 -21.920 1.00 94.12 78 VAL A C 1
ATOM 629 O O . VAL A 1 78 ? 12.941 -14.844 -21.540 1.00 94.12 78 VAL A O 1
ATOM 632 N N . MET A 1 79 ? 14.534 -13.247 -21.403 1.00 94.50 79 MET A N 1
ATOM 633 C CA . MET A 1 79 ? 13.872 -12.430 -20.384 1.00 94.50 79 MET A CA 1
ATOM 634 C C . MET A 1 79 ? 12.502 -11.939 -20.874 1.00 94.50 79 MET A C 1
ATOM 636 O O . MET A 1 79 ? 11.485 -12.188 -20.229 1.00 94.50 79 MET A O 1
ATOM 640 N N . ALA A 1 80 ? 12.467 -11.303 -22.047 1.00 97.06 80 ALA A N 1
ATOM 641 C CA . ALA A 1 80 ? 11.262 -10.741 -22.643 1.00 97.06 80 ALA A CA 1
ATOM 642 C C . ALA A 1 80 ? 10.197 -11.813 -22.898 1.00 97.06 80 ALA A C 1
ATOM 644 O O . ALA A 1 80 ? 9.055 -11.638 -22.488 1.00 97.06 80 ALA A O 1
ATOM 645 N N . LYS A 1 81 ? 10.567 -12.956 -23.488 1.00 96.19 81 LYS A N 1
ATOM 646 C CA . LYS A 1 81 ? 9.648 -14.084 -23.701 1.00 96.19 81 LYS A CA 1
ATOM 647 C C . LYS A 1 81 ? 9.017 -14.567 -22.394 1.00 96.19 81 LYS A C 1
ATOM 649 O O . LYS A 1 81 ? 7.805 -14.751 -22.331 1.00 96.19 81 LYS A O 1
ATOM 654 N N . SER A 1 82 ? 9.829 -14.737 -21.353 1.00 94.56 82 SER A N 1
ATOM 655 C CA . SER A 1 82 ? 9.363 -15.250 -20.058 1.00 94.56 82 SER A CA 1
ATOM 656 C C . SER A 1 82 ? 8.471 -14.240 -19.325 1.00 94.56 82 SER A C 1
ATOM 658 O O . SER A 1 82 ? 7.431 -14.610 -18.784 1.00 94.56 82 SER A O 1
ATOM 660 N N . GLU A 1 83 ? 8.828 -12.952 -19.353 1.00 95.25 83 GLU A N 1
ATOM 661 C CA . GLU A 1 83 ? 7.972 -11.882 -18.826 1.00 95.25 83 GLU A CA 1
ATOM 662 C C . GLU A 1 83 ? 6.644 -11.819 -19.593 1.00 95.25 83 GLU A C 1
ATOM 664 O O . GLU A 1 83 ? 5.587 -11.717 -18.976 1.00 95.25 83 GLU A O 1
ATOM 669 N N . GLY A 1 84 ? 6.675 -11.948 -20.920 1.00 94.38 84 GLY A N 1
ATOM 670 C CA . GLY A 1 84 ? 5.486 -11.964 -21.769 1.00 94.38 84 GLY A CA 1
ATOM 671 C C . GLY A 1 84 ? 4.525 -13.093 -21.416 1.00 94.38 84 GLY A C 1
ATOM 672 O O . GLY A 1 84 ? 3.350 -12.850 -21.141 1.00 94.38 84 GLY A O 1
ATOM 673 N N . GLU A 1 85 ? 5.045 -14.319 -21.336 1.00 92.62 85 GLU A N 1
ATOM 674 C CA . GLU A 1 85 ? 4.310 -15.501 -20.869 1.00 92.62 85 GLU A CA 1
ATOM 675 C C . GLU A 1 85 ? 3.697 -15.284 -19.482 1.00 92.62 85 GLU A C 1
ATOM 677 O O . GLU A 1 85 ? 2.517 -15.577 -19.272 1.00 92.62 85 GLU A O 1
ATOM 682 N N . SER A 1 86 ? 4.470 -14.728 -18.544 1.00 91.56 86 SER A N 1
ATOM 683 C CA . SER A 1 86 ? 3.987 -14.442 -17.193 1.00 91.56 86 SER A CA 1
ATOM 684 C C . SER A 1 86 ? 2.843 -13.427 -17.194 1.00 91.56 86 SER A C 1
ATOM 686 O O . SER A 1 86 ? 1.874 -13.618 -16.461 1.00 91.56 86 SER A O 1
ATOM 688 N N . ILE A 1 87 ? 2.938 -12.355 -17.985 1.00 90.94 87 ILE A N 1
ATOM 689 C CA . ILE A 1 87 ? 1.908 -11.311 -18.057 1.00 90.94 87 ILE A CA 1
ATOM 690 C C . ILE A 1 87 ? 0.623 -11.866 -18.669 1.00 90.94 87 ILE A C 1
ATOM 692 O O . ILE A 1 87 ? -0.445 -11.673 -18.087 1.00 90.94 87 ILE A O 1
ATOM 696 N N . VAL A 1 88 ? 0.717 -12.590 -19.790 1.00 89.25 88 VAL A N 1
ATOM 697 C CA . VAL A 1 88 ? -0.443 -13.223 -20.443 1.00 89.25 88 VAL A CA 1
ATOM 698 C C . VAL A 1 88 ? -1.159 -14.145 -19.459 1.00 89.25 88 VAL A C 1
ATOM 700 O O . VAL A 1 88 ? -2.356 -13.984 -19.224 1.00 89.25 88 VAL A O 1
ATOM 703 N N . LYS A 1 89 ? -0.406 -15.032 -18.798 1.00 86.88 89 LYS A N 1
ATOM 704 C CA . LYS A 1 89 ? -0.950 -15.967 -17.812 1.00 86.88 89 LYS A CA 1
ATOM 705 C C . LYS A 1 89 ? -1.604 -15.250 -16.630 1.00 86.88 89 LYS A C 1
ATOM 707 O O . LYS A 1 89 ? -2.667 -15.658 -16.184 1.00 86.88 89 LYS A O 1
ATOM 712 N N . SER A 1 90 ? -1.022 -14.160 -16.124 1.00 82.44 90 SER A N 1
ATOM 713 C CA . SER A 1 90 ? -1.622 -13.389 -15.023 1.00 82.44 90 SER A CA 1
ATOM 714 C C . SER A 1 90 ? -2.962 -12.736 -15.385 1.00 82.44 90 SER A C 1
ATOM 716 O O . SER A 1 90 ? -3.798 -12.568 -14.499 1.00 82.44 90 SER A O 1
ATOM 718 N N . HIS A 1 91 ? -3.188 -12.367 -16.651 1.00 78.12 91 HIS A N 1
ATOM 719 C CA . HIS A 1 91 ? -4.463 -11.782 -17.094 1.00 78.12 91 HIS A CA 1
ATOM 720 C C . HIS A 1 91 ? -5.616 -12.798 -17.088 1.00 78.12 91 HIS A C 1
ATOM 722 O O . HIS A 1 91 ? -6.759 -12.402 -16.858 1.00 78.12 91 HIS A O 1
ATOM 728 N N . GLU A 1 92 ? -5.329 -14.096 -17.236 1.00 67.94 92 GLU A N 1
ATOM 729 C CA . GLU A 1 92 ? -6.328 -15.178 -17.159 1.00 67.94 92 GLU A CA 1
ATOM 730 C C . GLU A 1 92 ? -7.013 -15.257 -15.779 1.00 67.94 92 GLU A C 1
ATOM 732 O O . GLU A 1 92 ? -8.191 -15.598 -15.690 1.00 67.94 92 GLU A O 1
ATOM 737 N N . TYR A 1 93 ? -6.315 -14.873 -14.702 1.00 55.53 93 TYR A N 1
ATOM 738 C CA . TYR A 1 93 ? -6.805 -14.959 -13.316 1.00 55.53 93 TYR A CA 1
ATOM 739 C C . TYR A 1 93 ? -7.649 -13.758 -12.860 1.00 55.53 93 TYR A C 1
ATOM 741 O O . TYR A 1 93 ? -8.166 -13.757 -11.744 1.00 55.53 93 TYR A O 1
ATOM 749 N N . THR A 1 94 ? -7.816 -12.722 -13.686 1.00 59.16 94 THR A N 1
ATOM 750 C CA . THR A 1 94 ? -8.485 -11.476 -13.261 1.00 59.16 94 THR A CA 1
ATOM 751 C C . THR A 1 94 ? -10.020 -11.560 -13.217 1.00 59.16 94 THR A C 1
ATOM 753 O O . THR A 1 94 ? -10.671 -10.603 -12.801 1.00 59.16 94 THR A O 1
ATOM 756 N N . GLY A 1 95 ? -10.621 -12.696 -13.601 1.00 49.50 95 GLY A N 1
ATOM 757 C CA . GLY A 1 95 ? -12.061 -12.988 -13.469 1.00 49.50 95 GLY A CA 1
ATOM 758 C C . GLY A 1 95 ? -12.986 -12.212 -14.420 1.00 49.50 95 GLY A C 1
ATOM 759 O O . GLY A 1 95 ? -14.130 -12.609 -14.630 1.00 49.50 95 GLY A O 1
ATOM 760 N N . TYR A 1 96 ? -12.487 -11.148 -15.043 1.00 47.97 96 TYR A N 1
ATOM 761 C CA . TYR A 1 96 ? -13.069 -10.518 -16.218 1.00 47.97 96 TYR A CA 1
ATOM 762 C C . TYR A 1 96 ? -12.373 -11.138 -17.428 1.00 47.97 96 TYR A C 1
ATOM 764 O O . TYR A 1 96 ? -11.161 -10.986 -17.553 1.00 47.97 96 TYR A O 1
ATOM 772 N N . GLY A 1 97 ? -13.098 -11.892 -18.265 1.00 46.00 97 GLY A N 1
ATOM 773 C CA . GLY A 1 97 ? -12.519 -12.617 -19.405 1.00 46.00 97 GLY A CA 1
ATOM 774 C C . GLY A 1 97 ? -11.481 -11.781 -20.160 1.00 46.00 97 GLY A C 1
ATOM 775 O O . GLY A 1 97 ? -11.699 -10.586 -20.327 1.00 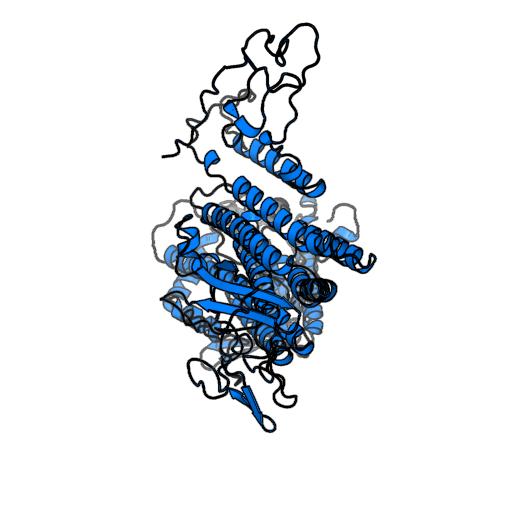46.00 97 GLY A O 1
ATOM 776 N N . ILE A 1 98 ? -10.357 -12.407 -20.543 1.00 49.72 98 ILE A N 1
ATOM 777 C CA . ILE A 1 98 ? -9.133 -11.788 -21.091 1.00 49.72 98 ILE A CA 1
ATOM 778 C C . ILE A 1 98 ? -9.444 -10.446 -21.773 1.00 49.72 98 ILE A C 1
ATOM 780 O O . ILE A 1 98 ? -9.874 -10.414 -22.926 1.00 49.72 98 ILE A O 1
ATOM 784 N N . TYR A 1 99 ? -9.239 -9.321 -21.080 1.00 62.50 99 TYR A N 1
ATOM 785 C CA . TYR A 1 99 ? -9.323 -8.008 -21.717 1.00 62.50 99 TYR A CA 1
ATOM 786 C C . TYR A 1 99 ? -8.063 -7.831 -22.563 1.00 62.50 99 TYR A C 1
ATOM 788 O O . TYR A 1 99 ? -7.074 -7.240 -22.129 1.00 62.50 99 TYR A O 1
ATOM 796 N N . LYS A 1 100 ? -8.095 -8.371 -23.784 1.00 65.94 100 LYS A N 1
ATOM 797 C CA . LYS A 1 100 ? -6.934 -8.519 -24.674 1.00 65.94 100 LYS A CA 1
ATOM 798 C C . LYS A 1 100 ? -6.197 -7.200 -24.929 1.00 65.94 100 LYS A C 1
ATOM 800 O O . LYS A 1 100 ? -4.970 -7.182 -24.935 1.00 65.94 100 LYS A O 1
ATOM 805 N N . SER A 1 101 ? -6.925 -6.081 -25.003 1.00 65.44 101 SER A N 1
ATOM 806 C CA . SER A 1 101 ? -6.324 -4.741 -25.089 1.00 65.44 101 SER A CA 1
ATOM 807 C C . SER A 1 101 ? -5.579 -4.320 -23.815 1.00 65.44 101 SER A C 1
ATOM 809 O O . SER A 1 101 ? -4.485 -3.775 -23.906 1.00 65.44 101 SER A O 1
ATOM 811 N N . GLY A 1 102 ? -6.115 -4.616 -22.624 1.00 80.06 102 GLY A N 1
ATOM 812 C CA . GLY A 1 102 ? -5.446 -4.331 -21.344 1.00 80.06 102 GLY A CA 1
ATOM 813 C C . GLY A 1 102 ? -4.196 -5.188 -21.119 1.00 80.06 102 GLY A C 1
ATOM 814 O O . GLY A 1 102 ? -3.215 -4.728 -20.529 1.00 80.06 102 GLY A O 1
ATOM 815 N N . MET A 1 103 ? -4.199 -6.409 -21.653 1.00 88.00 103 MET A N 1
ATOM 816 C CA . MET A 1 103 ? -3.025 -7.276 -21.678 1.00 88.00 103 MET A CA 1
ATOM 817 C C . MET A 1 103 ? -1.927 -6.706 -22.589 1.00 88.00 103 MET A C 1
ATOM 819 O O . MET A 1 103 ? -0.790 -6.592 -22.136 1.00 88.00 103 MET A O 1
ATOM 823 N N . CYS A 1 104 ? -2.244 -6.259 -23.813 1.00 90.44 104 CYS A N 1
ATOM 824 C CA . CYS A 1 104 ? -1.253 -5.594 -24.670 1.00 90.44 104 CYS A CA 1
ATOM 825 C C . CYS A 1 104 ? -0.681 -4.322 -24.012 1.00 90.44 104 CYS A C 1
ATOM 827 O O . CYS A 1 104 ? 0.526 -4.098 -24.070 1.00 90.44 104 CYS A O 1
ATOM 829 N N . THR A 1 105 ? -1.504 -3.525 -23.314 1.00 91.56 105 THR A N 1
ATOM 830 C CA . THR A 1 105 ? -1.021 -2.380 -22.515 1.00 91.56 105 THR A CA 1
ATOM 831 C C . THR A 1 105 ? -0.067 -2.812 -21.403 1.00 91.56 105 THR A C 1
ATOM 833 O O . THR A 1 105 ? 0.961 -2.176 -21.184 1.00 91.56 105 THR A O 1
ATOM 836 N N . SER A 1 106 ? -0.354 -3.924 -20.726 1.00 92.56 106 SER A N 1
ATOM 837 C CA . SER A 1 106 ? 0.534 -4.470 -19.694 1.00 92.56 106 SER A CA 1
ATOM 838 C C . SER A 1 106 ? 1.878 -4.936 -20.266 1.00 92.56 106 SER A C 1
ATOM 840 O O . SER A 1 106 ? 2.921 -4.663 -19.672 1.00 92.56 106 SER A O 1
ATOM 842 N N . LEU A 1 107 ? 1.865 -5.580 -21.439 1.00 94.62 107 LEU A N 1
ATOM 843 C CA . LEU A 1 107 ? 3.081 -5.934 -22.180 1.00 94.62 107 LEU A CA 1
ATOM 844 C C . LEU A 1 107 ? 3.856 -4.672 -22.581 1.00 94.62 107 LEU A C 1
ATOM 846 O O . LEU A 1 107 ? 5.061 -4.609 -22.366 1.00 94.62 107 LEU A O 1
ATOM 850 N N . ALA A 1 108 ? 3.180 -3.629 -23.068 1.00 95.69 108 ALA A N 1
ATOM 851 C CA . ALA A 1 108 ? 3.803 -2.346 -23.405 1.00 95.69 108 ALA A CA 1
ATOM 852 C C . ALA A 1 108 ? 4.484 -1.674 -22.196 1.00 95.69 108 ALA A C 1
ATOM 854 O O . ALA A 1 108 ? 5.575 -1.118 -22.335 1.00 95.69 108 ALA A O 1
ATOM 855 N N . ARG A 1 109 ? 3.891 -1.769 -20.998 1.00 96.19 109 ARG A N 1
ATOM 856 C CA . ARG A 1 109 ? 4.502 -1.285 -19.747 1.00 96.19 109 ARG A CA 1
ATOM 857 C C . ARG A 1 109 ? 5.735 -2.113 -19.353 1.00 96.19 109 ARG A C 1
ATOM 859 O O . ARG A 1 109 ? 6.771 -1.531 -19.034 1.00 96.19 109 ARG A O 1
ATOM 866 N N . SER A 1 110 ? 5.673 -3.448 -19.436 1.00 96.81 110 SER A N 1
ATOM 867 C CA . SER A 1 110 ? 6.846 -4.311 -19.189 1.00 96.81 110 SER A CA 1
ATOM 868 C C . SER A 1 110 ? 7.960 -4.103 -20.214 1.00 96.81 110 SER A C 1
ATOM 870 O O . SER A 1 110 ? 9.122 -4.051 -19.828 1.00 96.81 110 SER A O 1
ATOM 872 N N . PHE A 1 111 ? 7.634 -3.901 -21.490 1.00 97.75 111 PHE A N 1
ATOM 873 C CA . PHE A 1 111 ? 8.602 -3.566 -22.536 1.00 97.75 111 PHE A CA 1
ATOM 874 C C . PHE A 1 111 ? 9.394 -2.299 -22.212 1.00 97.75 111 PHE A C 1
ATOM 876 O O . PHE A 1 111 ? 10.621 -2.298 -22.291 1.00 97.75 111 PHE A O 1
ATOM 883 N N . ALA A 1 112 ? 8.693 -1.243 -21.795 1.00 97.06 112 ALA A N 1
ATOM 884 C CA . ALA A 1 112 ? 9.311 0.019 -21.420 1.00 97.06 112 ALA A CA 1
ATOM 885 C C . ALA A 1 112 ? 10.243 -0.123 -20.207 1.00 97.06 112 ALA A C 1
ATOM 887 O O . ALA A 1 112 ? 11.346 0.419 -20.210 1.00 97.06 112 ALA A O 1
ATOM 888 N N . ASP A 1 113 ? 9.840 -0.902 -19.199 1.00 96.44 113 ASP A N 1
ATOM 889 C CA . ASP A 1 113 ? 10.692 -1.168 -18.037 1.00 96.44 113 ASP A CA 1
ATOM 890 C C . ASP A 1 113 ? 11.906 -2.043 -18.372 1.00 96.44 113 ASP A C 1
ATOM 892 O O . ASP A 1 113 ? 12.984 -1.797 -17.839 1.00 96.44 113 ASP A O 1
ATOM 896 N N . ILE A 1 114 ? 11.772 -3.033 -19.266 1.00 96.12 114 ILE A N 1
ATOM 897 C CA . ILE A 1 114 ? 12.920 -3.797 -19.786 1.00 96.12 114 ILE A CA 1
ATOM 898 C C . ILE A 1 114 ? 13.899 -2.844 -20.473 1.00 96.12 114 ILE A C 1
ATOM 900 O O . ILE A 1 114 ? 15.099 -2.896 -20.200 1.00 96.12 114 ILE A O 1
ATOM 904 N N . GLY A 1 115 ? 13.389 -1.940 -21.313 1.00 95.38 115 GLY A N 1
ATOM 905 C CA . GLY A 1 115 ? 14.198 -0.911 -21.956 1.00 95.38 115 GLY A CA 1
ATOM 906 C C . GLY A 1 115 ? 14.955 -0.058 -20.944 1.00 95.38 115 GLY A C 1
ATOM 907 O O . GLY A 1 115 ? 16.151 0.172 -21.106 1.00 95.38 115 GLY A O 1
ATOM 908 N N . ASP A 1 116 ? 14.302 0.381 -19.869 1.00 93.00 116 ASP A N 1
ATOM 909 C CA . ASP A 1 116 ? 14.961 1.172 -18.824 1.00 93.00 116 ASP A CA 1
ATOM 910 C C . ASP A 1 116 ? 15.987 0.381 -18.008 1.00 93.00 116 ASP A C 1
ATOM 912 O O . ASP A 1 116 ? 17.012 0.951 -17.634 1.00 93.00 116 ASP A O 1
ATOM 916 N N . ILE A 1 117 ? 15.782 -0.922 -17.781 1.00 92.31 117 ILE A N 1
ATOM 917 C CA . ILE A 1 117 ? 16.801 -1.786 -17.158 1.00 92.31 117 ILE A CA 1
ATOM 918 C C . ILE A 1 117 ? 18.055 -1.817 -18.035 1.00 92.31 117 ILE A C 1
ATOM 920 O O . ILE A 1 117 ? 19.150 -1.550 -17.550 1.00 92.31 117 ILE A O 1
ATOM 924 N N . ILE A 1 118 ? 17.903 -2.099 -19.333 1.00 94.62 118 ILE A N 1
ATOM 925 C CA . ILE A 1 118 ? 19.044 -2.216 -20.251 1.00 94.62 118 ILE A CA 1
ATOM 926 C C . ILE A 1 118 ? 19.766 -0.880 -20.424 1.00 94.62 118 ILE A C 1
ATOM 928 O O . ILE A 1 118 ? 20.995 -0.847 -20.451 1.00 94.62 118 ILE A O 1
ATOM 932 N N . ARG A 1 119 ? 19.019 0.226 -20.483 1.00 91.88 119 ARG A N 1
ATOM 933 C CA . ARG A 1 119 ? 19.564 1.581 -20.652 1.00 91.88 119 ARG A CA 1
ATOM 934 C C . ARG A 1 119 ? 20.164 2.176 -19.376 1.00 91.88 119 ARG A C 1
ATOM 936 O O . ARG A 1 119 ? 20.776 3.236 -19.447 1.00 91.88 119 ARG A O 1
ATOM 943 N N . GLY A 1 120 ? 20.033 1.506 -18.227 1.00 88.12 120 GLY A N 1
ATOM 944 C CA . GLY A 1 120 ? 20.507 2.024 -16.937 1.00 88.12 120 GLY A CA 1
ATOM 945 C C . GLY A 1 120 ? 19.678 3.213 -16.429 1.00 88.12 120 GLY A C 1
ATOM 946 O O . GLY A 1 120 ? 20.203 4.103 -15.765 1.00 88.12 120 GLY A O 1
ATOM 947 N N . LYS A 1 121 ? 18.390 3.256 -16.791 1.00 85.25 121 LYS A N 1
ATOM 948 C CA . LYS A 1 121 ? 17.418 4.312 -16.447 1.00 85.25 121 LYS A CA 1
ATOM 949 C C . LYS A 1 121 ? 16.382 3.880 -15.413 1.00 85.25 121 LYS A C 1
ATOM 951 O O . LYS A 1 121 ? 15.601 4.704 -14.944 1.00 85.25 121 LYS A O 1
ATOM 956 N N . ASP A 1 122 ? 16.343 2.594 -15.096 1.00 88.25 122 ASP A N 1
ATOM 957 C CA . ASP A 1 122 ? 15.351 2.030 -14.197 1.00 88.25 122 ASP A CA 1
ATOM 958 C C . ASP A 1 122 ? 15.548 2.506 -12.747 1.00 88.25 122 ASP A C 1
ATOM 960 O O . ASP A 1 122 ? 16.612 2.348 -12.152 1.00 88.25 122 ASP A O 1
ATOM 964 N N . LEU A 1 123 ? 14.488 3.071 -12.173 1.00 85.44 123 LEU A N 1
ATOM 965 C CA . LEU A 1 123 ? 14.458 3.689 -10.847 1.00 85.44 123 LEU A CA 1
ATOM 966 C C . LEU A 1 123 ? 14.354 2.653 -9.711 1.00 85.44 123 LEU A C 1
ATOM 968 O O . LEU A 1 123 ? 14.631 2.972 -8.553 1.00 85.44 123 LEU A O 1
ATOM 972 N N . TYR A 1 124 ? 13.925 1.419 -10.007 1.00 84.75 124 TYR A N 1
ATOM 973 C CA . TYR A 1 124 ? 13.657 0.385 -9.003 1.00 84.75 124 TYR A CA 1
ATOM 974 C C . TYR A 1 124 ? 14.914 -0.430 -8.683 1.00 84.75 124 TYR A C 1
ATOM 976 O O . TYR A 1 124 ? 15.410 -1.161 -9.531 1.00 84.75 124 TYR A O 1
ATOM 984 N N . LEU A 1 125 ? 15.397 -0.406 -7.444 1.00 71.88 125 LEU A N 1
ATOM 985 C CA . LEU A 1 125 ? 16.602 -1.135 -7.023 1.00 71.88 125 LEU A CA 1
ATOM 986 C C . LEU A 1 125 ? 16.335 -2.512 -6.407 1.00 71.88 125 LEU A C 1
ATOM 988 O O . LEU A 1 125 ? 17.221 -3.368 -6.414 1.00 71.88 125 LEU A O 1
ATOM 992 N N . GLY A 1 126 ? 15.128 -2.741 -5.888 1.00 67.31 126 GLY A N 1
ATOM 993 C CA . GLY A 1 126 ? 14.808 -3.963 -5.146 1.00 67.31 126 GLY A CA 1
ATOM 994 C C . GLY A 1 126 ? 15.689 -4.167 -3.902 1.00 67.31 126 GLY A C 1
ATOM 995 O O . GLY A 1 126 ? 16.283 -3.227 -3.376 1.00 67.31 126 GLY A O 1
ATOM 996 N N . ASP A 1 127 ? 15.776 -5.407 -3.414 1.00 58.12 127 ASP A N 1
ATOM 997 C CA . ASP A 1 127 ? 16.524 -5.748 -2.197 1.00 58.12 127 ASP A CA 1
ATOM 998 C C . ASP A 1 127 ? 18.010 -6.019 -2.518 1.00 58.12 127 ASP A C 1
ATOM 1000 O O . ASP A 1 127 ? 18.376 -7.129 -2.890 1.00 58.12 127 ASP A O 1
ATOM 1004 N N . ASN A 1 128 ? 18.875 -5.001 -2.386 1.00 52.09 128 ASN A N 1
ATOM 1005 C CA . ASN A 1 128 ? 20.358 -5.059 -2.403 1.00 52.09 128 ASN A CA 1
ATOM 1006 C C . ASN A 1 128 ? 21.053 -5.807 -3.575 1.00 52.09 128 ASN A C 1
ATOM 1008 O O . ASN A 1 128 ? 22.270 -5.996 -3.538 1.00 52.09 128 ASN A O 1
ATOM 1012 N N . GLY A 1 129 ? 20.322 -6.226 -4.614 1.00 53.25 129 GLY A N 1
ATOM 1013 C CA . GLY A 1 129 ? 20.834 -7.039 -5.724 1.00 53.25 129 GLY A CA 1
ATOM 1014 C C . GLY A 1 129 ? 21.178 -6.264 -7.000 1.00 53.25 129 GLY A C 1
ATOM 1015 O O . GLY A 1 129 ? 22.046 -6.698 -7.752 1.00 53.25 129 GLY A O 1
ATOM 1016 N N . LYS A 1 130 ? 20.565 -5.100 -7.258 1.00 53.59 130 LYS A N 1
ATOM 1017 C CA . LYS A 1 130 ? 20.735 -4.394 -8.544 1.00 53.59 130 LYS A CA 1
ATOM 1018 C C . LYS A 1 130 ? 21.978 -3.543 -8.703 1.00 53.59 130 LYS A C 1
ATOM 1020 O O . LYS A 1 130 ? 22.392 -3.364 -9.842 1.00 53.59 130 LYS A O 1
ATOM 1025 N N . ASP A 1 131 ? 22.631 -3.122 -7.619 1.00 61.62 131 ASP A N 1
ATOM 1026 C CA . ASP A 1 131 ? 23.993 -2.586 -7.748 1.00 61.62 131 ASP A CA 1
ATOM 1027 C C . ASP A 1 131 ? 24.886 -3.641 -8.450 1.00 61.62 131 ASP A C 1
ATOM 1029 O O . ASP A 1 131 ? 25.782 -3.293 -9.208 1.00 61.62 131 ASP A O 1
ATOM 1033 N N . ARG A 1 132 ? 24.585 -4.946 -8.308 1.00 73.06 132 ARG A N 1
ATOM 1034 C CA . ARG A 1 132 ? 25.263 -6.026 -9.040 1.00 73.06 132 ARG A CA 1
ATOM 1035 C C . ARG A 1 132 ? 24.826 -6.135 -10.504 1.00 73.06 132 ARG A C 1
ATOM 1037 O O . ARG A 1 132 ? 25.694 -6.283 -11.354 1.00 73.06 132 ARG A O 1
ATOM 1044 N N . LEU A 1 133 ? 23.525 -6.078 -10.808 1.00 84.69 133 LEU A N 1
ATOM 1045 C CA . LEU A 1 133 ? 23.035 -6.152 -12.195 1.00 84.69 133 LEU A CA 1
ATOM 1046 C C . LEU A 1 133 ? 23.502 -4.956 -13.029 1.00 84.69 133 LEU A C 1
ATOM 1048 O O . LEU A 1 133 ? 24.003 -5.146 -14.130 1.00 84.69 133 LEU A O 1
ATOM 1052 N N . GLU A 1 134 ? 23.379 -3.741 -12.502 1.00 86.62 134 GLU A N 1
ATOM 1053 C CA . GLU A 1 134 ? 23.805 -2.540 -13.219 1.00 86.62 134 GLU A CA 1
ATOM 1054 C C . GLU A 1 134 ? 25.324 -2.543 -13.443 1.00 86.62 134 GLU A C 1
ATOM 1056 O O . GLU A 1 134 ? 25.776 -2.266 -14.549 1.00 86.62 134 GLU A O 1
ATOM 1061 N N . ASN A 1 135 ? 26.123 -2.962 -12.453 1.00 87.19 135 ASN A N 1
ATOM 1062 C CA . ASN A 1 135 ? 27.568 -3.131 -12.648 1.00 87.19 135 ASN A CA 1
ATOM 1063 C C . ASN A 1 135 ? 27.895 -4.184 -13.720 1.00 87.19 135 ASN A C 1
ATOM 1065 O O . ASN A 1 135 ? 28.756 -3.942 -14.562 1.00 87.19 135 ASN A O 1
ATOM 1069 N N . LYS A 1 136 ? 27.168 -5.308 -13.752 1.00 88.94 136 LYS A N 1
ATOM 1070 C CA . LYS A 1 136 ? 27.313 -6.311 -14.817 1.00 88.94 136 LYS A CA 1
ATOM 1071 C C . LYS A 1 136 ? 26.959 -5.748 -16.187 1.00 88.94 136 LYS A C 1
ATOM 1073 O O . LYS A 1 136 ? 27.674 -5.998 -17.150 1.00 88.94 136 LYS A O 1
ATOM 1078 N N . LEU A 1 137 ? 25.880 -4.972 -16.293 1.00 92.12 137 LEU A N 1
ATOM 1079 C CA . LEU A 1 137 ? 25.510 -4.320 -17.548 1.00 92.12 137 LEU A CA 1
ATOM 1080 C C . LEU A 1 137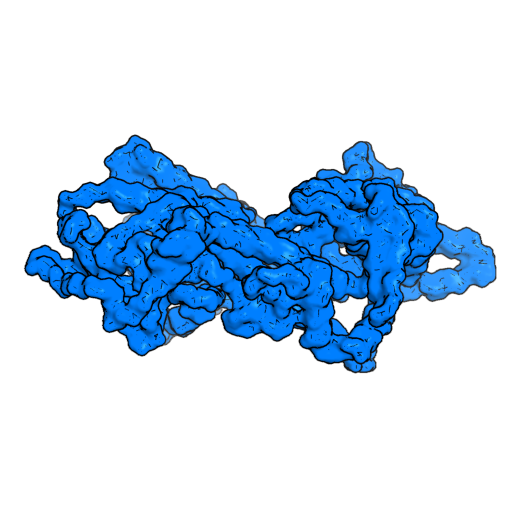 ? 26.595 -3.330 -17.997 1.00 92.12 137 LEU A C 1
ATOM 1082 O O . LEU A 1 137 ? 26.942 -3.340 -19.174 1.00 92.12 137 LEU A O 1
ATOM 1086 N N . LYS A 1 138 ? 27.210 -2.559 -17.087 1.00 92.12 138 LYS A N 1
ATOM 1087 C CA . LYS A 1 138 ? 28.368 -1.696 -17.415 1.00 92.12 138 LYS A CA 1
ATOM 1088 C C . LYS A 1 138 ? 29.527 -2.491 -18.012 1.00 92.12 138 LYS A C 1
ATOM 1090 O O . LYS A 1 138 ? 30.082 -2.094 -19.035 1.00 92.12 138 LYS A O 1
ATOM 1095 N N . GLU A 1 139 ? 29.871 -3.627 -17.411 1.00 92.69 139 GLU A N 1
ATOM 1096 C CA . GLU A 1 139 ? 30.936 -4.509 -17.907 1.00 92.69 139 GLU A CA 1
ATOM 1097 C C . GLU A 1 139 ? 30.589 -5.130 -19.267 1.00 92.69 139 GLU A C 1
ATOM 1099 O O . GLU A 1 139 ? 31.421 -5.157 -20.171 1.00 92.69 139 GLU A O 1
ATOM 1104 N N . ILE A 1 140 ? 29.342 -5.559 -19.460 1.00 94.31 140 ILE A N 1
ATOM 1105 C CA . ILE A 1 140 ? 28.864 -6.083 -20.743 1.00 94.31 140 ILE A CA 1
ATOM 1106 C C . ILE A 1 140 ? 28.924 -5.008 -21.834 1.00 94.31 140 ILE A C 1
ATOM 1108 O O . ILE A 1 140 ? 29.415 -5.269 -22.931 1.00 94.31 140 ILE A O 1
ATOM 1112 N N . PHE A 1 141 ? 28.453 -3.793 -21.551 1.00 94.94 141 PHE A N 1
ATOM 1113 C CA . PHE A 1 141 ? 28.478 -2.704 -22.528 1.00 94.94 141 PHE A CA 1
ATOM 1114 C C . PHE A 1 141 ? 29.892 -2.199 -22.813 1.00 94.94 141 PHE A C 1
ATOM 1116 O O . PHE A 1 141 ? 30.153 -1.777 -23.938 1.00 94.94 141 PHE A O 1
ATOM 1123 N N . LYS A 1 142 ? 30.830 -2.342 -21.870 1.00 94.62 142 LYS A N 1
ATOM 1124 C CA . LYS A 1 142 ? 32.262 -2.193 -22.150 1.00 94.62 142 LYS A CA 1
ATOM 1125 C C . LYS A 1 142 ? 32.741 -3.219 -23.181 1.00 94.62 142 LYS A C 1
ATOM 1127 O O . LYS A 1 142 ? 33.376 -2.830 -24.155 1.00 94.62 142 LYS A O 1
ATOM 1132 N N . ASN A 1 143 ? 32.404 -4.501 -23.017 1.00 93.12 143 ASN A N 1
ATOM 1133 C CA . ASN A 1 143 ? 32.786 -5.536 -23.986 1.00 93.12 143 ASN A CA 1
ATOM 1134 C C . ASN A 1 143 ? 32.193 -5.255 -25.376 1.00 93.12 143 ASN A C 1
ATOM 1136 O O . ASN A 1 143 ? 32.880 -5.400 -26.383 1.00 93.12 143 ASN A O 1
ATOM 1140 N N . ILE A 1 144 ? 30.931 -4.812 -25.431 1.00 93.50 144 ILE A N 1
ATOM 1141 C CA . ILE A 1 144 ? 30.274 -4.420 -26.686 1.00 93.50 144 ILE A CA 1
ATOM 1142 C C . ILE A 1 144 ? 30.979 -3.209 -27.304 1.00 93.50 144 ILE A C 1
ATOM 1144 O O . ILE A 1 144 ? 31.229 -3.214 -28.504 1.00 93.50 144 ILE A O 1
ATOM 1148 N N . TYR A 1 145 ? 31.334 -2.194 -26.511 1.00 93.81 145 TYR A N 1
ATOM 1149 C CA . TYR A 1 145 ? 32.109 -1.042 -26.977 1.00 93.81 145 TYR A CA 1
ATOM 1150 C C . TYR A 1 145 ? 33.459 -1.466 -27.582 1.00 93.81 145 TYR A C 1
ATOM 1152 O O . TYR A 1 145 ? 33.818 -1.026 -28.680 1.00 93.81 145 TYR A O 1
ATOM 1160 N N . ASP A 1 146 ? 34.192 -2.349 -26.901 1.00 91.44 146 ASP A N 1
ATOM 1161 C CA . ASP A 1 146 ? 35.480 -2.865 -27.372 1.00 91.44 146 ASP A CA 1
ATOM 1162 C C . ASP A 1 146 ? 35.320 -3.656 -28.686 1.00 91.44 146 ASP A C 1
ATOM 1164 O O . ASP A 1 146 ? 36.122 -3.507 -29.612 1.00 91.44 146 ASP A O 1
ATOM 1168 N N . GLU A 1 147 ? 34.250 -4.443 -28.822 1.00 90.56 147 GLU A N 1
ATOM 1169 C CA . GLU A 1 147 ? 33.916 -5.164 -30.054 1.00 90.56 147 GLU A CA 1
ATOM 1170 C C . GLU A 1 147 ? 33.599 -4.197 -31.201 1.00 90.56 147 GLU A C 1
ATOM 1172 O O . GLU A 1 147 ? 34.336 -4.175 -32.187 1.00 90.56 147 GLU A O 1
ATOM 1177 N N . VAL A 1 148 ? 32.597 -3.322 -31.055 1.00 89.44 148 VAL A N 1
ATOM 1178 C CA . VAL A 1 148 ? 32.156 -2.439 -32.153 1.00 89.44 148 VAL A CA 1
ATOM 1179 C C . VAL A 1 148 ? 33.230 -1.441 -32.585 1.00 89.44 148 VAL A C 1
ATOM 1181 O O . VAL A 1 148 ? 33.242 -0.997 -33.734 1.00 89.44 148 VAL A O 1
ATOM 1184 N N . THR A 1 149 ? 34.155 -1.067 -31.695 1.00 88.38 149 THR A N 1
ATOM 1185 C CA . THR A 1 149 ? 35.281 -0.185 -32.046 1.00 88.38 149 THR A CA 1
ATOM 1186 C C . THR A 1 149 ? 36.472 -0.933 -32.643 1.00 88.38 149 THR A C 1
ATOM 1188 O O . THR A 1 149 ? 37.229 -0.341 -33.421 1.00 88.38 149 THR A O 1
ATOM 1191 N N . SER A 1 150 ? 36.664 -2.214 -32.314 1.00 86.50 150 SER A N 1
ATOM 1192 C CA . SER A 1 150 ? 37.739 -3.039 -32.880 1.00 86.50 150 SER A CA 1
ATOM 1193 C C . SER A 1 150 ? 37.392 -3.605 -34.256 1.00 86.50 150 SER A C 1
ATOM 1195 O O . SER A 1 150 ? 38.275 -3.665 -35.113 1.00 86.50 150 SER A O 1
ATOM 1197 N N . THR A 1 151 ? 36.123 -3.942 -34.501 1.00 85.12 151 THR A N 1
ATOM 1198 C CA . THR A 1 151 ? 35.636 -4.475 -35.785 1.00 85.12 151 THR A CA 1
ATOM 1199 C C . THR A 1 151 ? 35.303 -3.383 -36.808 1.00 85.12 151 THR A C 1
ATOM 1201 O O . THR A 1 151 ? 35.189 -3.657 -38.005 1.00 85.12 151 THR A O 1
ATOM 1204 N N . ALA A 1 152 ? 35.209 -2.120 -36.381 1.00 85.19 152 ALA A N 1
ATOM 1205 C CA . ALA A 1 152 ? 34.961 -0.993 -37.271 1.00 85.19 152 ALA A CA 1
ATOM 1206 C C . ALA A 1 152 ? 36.103 -0.744 -38.274 1.00 85.19 152 ALA A C 1
ATOM 1208 O O . ALA A 1 152 ? 37.286 -0.689 -37.932 1.00 85.19 152 ALA A O 1
ATOM 1209 N N . THR A 1 153 ? 35.734 -0.463 -39.530 1.00 85.50 153 THR A N 1
ATOM 1210 C CA . THR A 1 153 ? 36.668 0.002 -40.573 1.00 85.50 153 THR A CA 1
ATOM 1211 C C . THR A 1 153 ? 37.453 1.238 -40.111 1.00 85.50 153 THR A C 1
ATOM 1213 O O . THR A 1 153 ? 36.873 2.106 -39.451 1.00 85.50 153 THR A O 1
ATOM 1216 N N . ARG A 1 154 ? 38.730 1.378 -40.517 1.00 76.62 154 ARG A N 1
ATOM 1217 C CA . ARG A 1 154 ? 39.655 2.445 -40.056 1.00 76.62 154 ARG A CA 1
ATOM 1218 C C . ARG A 1 154 ? 39.056 3.862 -40.057 1.00 76.62 154 ARG A C 1
ATOM 1220 O O . ARG A 1 154 ? 39.340 4.620 -39.140 1.00 76.62 154 ARG A O 1
ATOM 1227 N N . GLY A 1 155 ? 38.203 4.204 -41.027 1.00 80.56 155 GLY A N 1
ATOM 1228 C CA . GLY A 1 155 ? 37.553 5.522 -41.108 1.00 80.56 155 GLY A CA 1
ATOM 1229 C C . GLY A 1 155 ? 36.377 5.747 -40.143 1.00 80.56 155 GLY A C 1
ATOM 1230 O O . GLY A 1 155 ? 36.087 6.887 -39.801 1.00 80.56 155 GLY A O 1
ATOM 1231 N N . LYS A 1 156 ? 35.706 4.686 -39.672 1.00 85.94 156 LYS A N 1
ATOM 1232 C CA . LYS A 1 156 ? 34.547 4.775 -38.755 1.00 85.94 156 LYS A CA 1
ATOM 1233 C C . LYS A 1 156 ? 34.932 4.657 -37.281 1.00 85.94 156 LYS A C 1
ATOM 1235 O O . LYS A 1 156 ? 34.199 5.134 -36.419 1.00 85.94 156 LYS A O 1
ATOM 1240 N N . LYS A 1 157 ? 36.085 4.049 -36.990 1.00 87.06 157 LYS A N 1
ATOM 1241 C CA . LYS A 1 157 ? 36.568 3.828 -35.623 1.00 87.06 157 LYS A CA 1
ATOM 1242 C C . LYS A 1 157 ? 36.673 5.122 -34.790 1.00 87.06 157 LYS A C 1
ATOM 1244 O O . LYS A 1 157 ? 36.107 5.126 -33.699 1.00 87.06 157 LYS A O 1
ATOM 1249 N N . PRO A 1 158 ? 37.274 6.230 -35.280 1.00 87.69 158 PRO A N 1
ATOM 1250 C CA . PRO A 1 158 ? 37.354 7.469 -34.498 1.00 87.69 158 PRO A CA 1
ATOM 1251 C C . PRO A 1 158 ? 35.978 8.055 -34.161 1.00 87.69 158 PRO A C 1
ATOM 1253 O O . PRO A 1 158 ? 35.768 8.545 -33.056 1.00 87.69 158 PRO A O 1
ATOM 1256 N N . ALA A 1 159 ? 35.019 7.959 -35.089 1.00 88.75 159 ALA A N 1
ATOM 1257 C CA . ALA A 1 159 ? 33.662 8.460 -34.885 1.00 88.75 159 ALA A CA 1
ATOM 1258 C C . ALA A 1 159 ? 32.899 7.659 -33.815 1.00 88.75 159 ALA A C 1
ATOM 1260 O O . ALA A 1 159 ? 32.213 8.250 -32.985 1.00 88.75 159 ALA A O 1
ATOM 1261 N N . LEU A 1 160 ? 33.041 6.327 -33.798 1.00 88.12 160 LEU A N 1
ATOM 1262 C CA . LEU A 1 160 ? 32.420 5.467 -32.782 1.00 88.12 160 LEU A CA 1
ATOM 1263 C C . LEU A 1 160 ? 33.038 5.679 -31.395 1.00 88.12 160 LEU A C 1
ATOM 1265 O O . LEU A 1 160 ? 32.310 5.770 -30.410 1.00 88.12 160 LEU A O 1
ATOM 1269 N N . GLN A 1 161 ? 34.365 5.820 -31.320 1.00 88.62 161 GLN A N 1
ATOM 1270 C CA . GLN A 1 161 ? 35.055 6.140 -30.068 1.00 88.62 161 GLN A CA 1
ATOM 1271 C C . GLN A 1 161 ? 34.596 7.499 -29.524 1.00 88.62 161 GLN A C 1
ATOM 1273 O O . GLN A 1 161 ? 34.166 7.582 -28.378 1.00 88.62 161 GLN A O 1
ATOM 1278 N N . ALA A 1 162 ? 34.568 8.543 -30.359 1.00 88.62 162 ALA A N 1
ATOM 1279 C CA . ALA A 1 162 ? 34.069 9.858 -29.953 1.00 88.62 162 ALA A CA 1
ATOM 1280 C C . ALA A 1 162 ? 32.600 9.813 -29.483 1.00 88.62 162 ALA A C 1
ATOM 1282 O O . ALA A 1 162 ? 32.244 10.452 -28.491 1.00 88.62 162 ALA A O 1
ATOM 1283 N N . ARG A 1 163 ? 31.750 9.024 -30.158 1.00 87.69 163 ARG A N 1
ATOM 1284 C CA . ARG A 1 163 ? 30.328 8.890 -29.811 1.00 87.69 163 ARG A CA 1
ATOM 1285 C C . ARG A 1 163 ? 30.086 8.152 -28.494 1.00 87.69 163 ARG A C 1
ATOM 1287 O O . ARG A 1 163 ? 29.133 8.512 -27.821 1.00 87.69 163 ARG A O 1
ATOM 1294 N N . TYR A 1 164 ? 30.892 7.156 -28.122 1.00 90.12 164 TYR A N 1
ATOM 1295 C CA . TYR A 1 164 ? 30.577 6.266 -26.986 1.00 90.12 164 TYR A CA 1
ATOM 1296 C C . TYR A 1 164 ? 31.568 6.305 -25.819 1.00 90.12 164 TYR A C 1
ATOM 1298 O O . TYR A 1 164 ? 31.283 5.751 -24.766 1.00 90.12 164 TYR A O 1
ATOM 1306 N N . GLN A 1 165 ? 32.744 6.914 -25.972 1.00 86.38 165 GLN A N 1
ATOM 1307 C CA . GLN A 1 165 ? 33.749 6.925 -24.903 1.00 86.38 165 GLN A CA 1
ATOM 1308 C C . GLN A 1 165 ? 33.487 8.004 -23.843 1.00 86.38 165 GLN A C 1
ATOM 1310 O O . GLN A 1 165 ? 33.955 7.891 -22.712 1.00 86.38 165 GLN A O 1
ATOM 1315 N N . HIS A 1 166 ? 32.773 9.070 -24.205 1.00 82.81 166 HIS A N 1
ATOM 1316 C CA . HIS A 1 166 ? 32.641 10.268 -23.375 1.00 82.81 166 HIS A CA 1
ATOM 1317 C C . HIS A 1 166 ? 31.782 10.064 -22.113 1.00 82.81 166 HIS A C 1
ATOM 1319 O O . HIS A 1 166 ? 31.878 10.862 -21.184 1.00 82.81 166 HIS A O 1
ATOM 1325 N N . ASP A 1 167 ? 30.975 9.004 -22.062 1.00 80.69 167 ASP A N 1
ATOM 1326 C CA . ASP A 1 167 ? 30.149 8.598 -20.922 1.00 80.69 167 ASP A CA 1
ATOM 1327 C C . ASP A 1 167 ? 30.564 7.239 -20.329 1.00 80.69 167 ASP A C 1
ATOM 1329 O O . ASP A 1 167 ? 29.806 6.606 -19.588 1.00 80.69 167 ASP A O 1
ATOM 1333 N N . ALA A 1 168 ? 31.788 6.784 -20.615 1.00 85.31 168 ALA A N 1
ATOM 1334 C CA . ALA A 1 168 ? 32.381 5.641 -19.932 1.00 85.31 168 ALA A CA 1
ATOM 1335 C C . ALA A 1 168 ? 32.563 5.939 -18.422 1.00 85.31 168 ALA A C 1
ATOM 1337 O O . ALA A 1 168 ? 32.925 7.059 -18.054 1.00 85.31 168 ALA A O 1
ATOM 1338 N N . PRO A 1 169 ? 32.360 4.952 -17.525 1.00 87.50 169 PRO A N 1
ATOM 1339 C CA . PRO A 1 169 ? 32.123 3.530 -17.794 1.00 87.50 169 PRO A CA 1
ATOM 1340 C C . PRO A 1 169 ? 30.640 3.144 -17.957 1.00 87.50 169 PRO A C 1
ATOM 1342 O O . PRO A 1 169 ? 30.327 1.955 -17.968 1.00 87.50 169 PRO A O 1
ATOM 1345 N N . ASP A 1 170 ? 29.721 4.106 -18.031 1.00 86.25 170 ASP A N 1
ATOM 1346 C CA . ASP A 1 170 ? 28.284 3.819 -18.070 1.00 86.25 170 ASP A CA 1
ATOM 1347 C C . ASP A 1 170 ? 27.790 3.492 -19.487 1.00 86.25 170 ASP A C 1
ATOM 1349 O O . ASP A 1 170 ? 26.933 2.616 -19.649 1.00 86.25 170 ASP A O 1
ATOM 1353 N N . TYR A 1 171 ? 28.374 4.140 -20.502 1.00 91.19 171 TYR A N 1
ATOM 1354 C CA . TYR A 1 171 ? 28.069 3.960 -21.927 1.00 91.19 171 TYR A CA 1
ATOM 1355 C C . TYR A 1 171 ? 26.592 4.211 -22.286 1.00 91.19 171 TYR A C 1
ATOM 1357 O O . TYR A 1 171 ? 26.047 3.539 -23.164 1.00 91.19 171 TYR A O 1
ATOM 1365 N N . TYR A 1 172 ? 25.916 5.149 -21.614 1.00 88.75 172 TYR A N 1
ATOM 1366 C CA . TYR A 1 172 ? 24.500 5.472 -21.839 1.00 88.75 172 TYR A CA 1
ATOM 1367 C C . TYR A 1 172 ? 24.149 5.645 -23.323 1.00 88.75 172 TYR A C 1
ATOM 1369 O O . TYR A 1 172 ? 23.176 5.049 -23.782 1.00 88.75 172 TYR A O 1
ATOM 1377 N N . GLN A 1 173 ? 24.946 6.381 -24.103 1.00 90.25 173 GLN A N 1
ATOM 1378 C CA . GLN A 1 173 ? 24.668 6.594 -25.527 1.00 90.25 173 GLN A CA 1
ATOM 1379 C C . GLN A 1 173 ? 24.719 5.288 -26.337 1.00 90.25 173 GLN A C 1
ATOM 1381 O O . GLN A 1 173 ? 23.895 5.087 -27.231 1.00 90.25 173 GLN A O 1
ATOM 1386 N N . LEU A 1 174 ? 25.652 4.384 -26.019 1.00 93.31 174 LEU A N 1
ATOM 1387 C CA . LEU A 1 174 ? 25.719 3.060 -26.644 1.00 93.31 174 LEU A CA 1
ATOM 1388 C C . LEU A 1 174 ? 24.513 2.204 -26.246 1.00 93.31 174 LEU A C 1
ATOM 1390 O O . LEU A 1 174 ? 23.953 1.512 -27.093 1.00 93.31 174 LEU A O 1
ATOM 1394 N N . ARG A 1 175 ? 24.081 2.268 -24.982 1.00 93.81 175 ARG A N 1
ATOM 1395 C CA . ARG A 1 175 ? 22.902 1.535 -24.497 1.00 93.81 175 ARG A CA 1
ATOM 1396 C C . ARG A 1 175 ? 21.601 2.016 -25.148 1.00 93.81 175 ARG A C 1
ATOM 1398 O O . ARG A 1 175 ? 20.759 1.188 -25.489 1.00 93.81 175 ARG A O 1
ATOM 1405 N N . GLU A 1 176 ? 21.439 3.325 -25.351 1.00 92.25 176 GLU A N 1
ATOM 1406 C CA . GLU A 1 176 ? 20.294 3.917 -26.067 1.00 92.25 176 GLU A CA 1
ATOM 1407 C C . GLU A 1 176 ? 20.234 3.468 -27.530 1.00 92.25 176 GLU A C 1
ATOM 1409 O O . GLU A 1 176 ? 19.181 3.037 -28.014 1.00 92.25 176 GLU A O 1
ATOM 1414 N N . ASP A 1 177 ? 21.371 3.536 -28.229 1.00 93.62 177 ASP A N 1
ATOM 1415 C CA . ASP A 1 177 ? 21.476 3.093 -29.619 1.00 93.62 177 ASP A CA 1
ATOM 1416 C C . ASP A 1 177 ? 21.220 1.581 -29.725 1.00 93.62 177 ASP A C 1
ATOM 1418 O O . ASP A 1 177 ? 20.495 1.131 -30.614 1.00 93.62 177 ASP A O 1
ATOM 1422 N N . TRP A 1 178 ? 21.759 0.798 -28.782 1.00 96.19 178 TRP A N 1
ATOM 1423 C CA . TRP A 1 178 ? 21.544 -0.645 -28.703 1.00 96.19 178 TRP A CA 1
ATOM 1424 C C . TRP A 1 178 ? 20.069 -0.983 -28.498 1.00 96.19 178 TRP A C 1
ATOM 1426 O O . TRP A 1 178 ? 19.533 -1.826 -29.217 1.00 96.19 178 TRP A O 1
ATOM 1436 N N . TRP A 1 179 ? 19.389 -0.322 -27.556 1.00 96.12 179 TRP A N 1
ATOM 1437 C CA . TRP A 1 179 ? 17.956 -0.529 -27.355 1.00 96.12 179 TRP A CA 1
ATOM 1438 C C . TRP A 1 179 ? 17.183 -0.181 -28.625 1.00 96.12 179 TRP A C 1
ATOM 1440 O O . TRP A 1 179 ? 16.438 -1.013 -29.127 1.00 96.12 179 TRP A O 1
ATOM 1450 N N . THR A 1 180 ? 17.425 0.994 -29.206 1.00 94.56 180 THR A N 1
ATOM 1451 C CA . THR A 1 180 ? 16.728 1.459 -30.415 1.00 94.56 180 THR A CA 1
ATOM 1452 C C . THR A 1 180 ? 16.885 0.486 -31.588 1.00 94.56 180 THR A C 1
ATOM 1454 O O . THR A 1 180 ? 15.905 0.194 -32.272 1.00 94.56 180 THR A O 1
ATOM 1457 N N . ALA A 1 181 ? 18.078 -0.082 -31.785 1.00 95.50 181 ALA A N 1
ATOM 1458 C CA . ALA A 1 181 ? 18.329 -1.069 -32.836 1.00 95.50 181 ALA A CA 1
ATOM 1459 C C . ALA A 1 181 ? 17.602 -2.409 -32.600 1.00 95.50 181 ALA A C 1
ATOM 1461 O O . ALA A 1 181 ? 17.160 -3.057 -33.551 1.00 95.50 181 ALA A O 1
ATOM 1462 N N . ASN A 1 182 ? 17.448 -2.827 -31.339 1.00 96.38 182 ASN A N 1
ATOM 1463 C CA . ASN A 1 182 ? 16.975 -4.169 -30.981 1.00 96.38 182 ASN A CA 1
ATOM 1464 C C . ASN A 1 182 ? 15.531 -4.221 -30.449 1.00 96.38 182 ASN A C 1
ATOM 1466 O O . ASN A 1 182 ? 14.959 -5.309 -30.334 1.00 96.38 182 ASN A O 1
ATOM 1470 N N . ARG A 1 183 ? 14.909 -3.074 -30.141 1.00 95.38 183 ARG A N 1
ATOM 1471 C CA . ARG A 1 183 ? 13.591 -2.980 -29.484 1.00 95.38 183 ARG A CA 1
ATOM 1472 C C . ARG A 1 183 ? 12.493 -3.746 -30.231 1.00 95.38 183 ARG A C 1
ATOM 1474 O O . ARG A 1 183 ? 11.647 -4.366 -29.597 1.00 95.38 183 ARG A O 1
ATOM 1481 N N . HIS A 1 184 ? 12.550 -3.793 -31.564 1.00 95.56 184 HIS A N 1
ATOM 1482 C CA . HIS A 1 184 ? 11.602 -4.558 -32.383 1.00 95.56 184 HIS A CA 1
ATOM 1483 C C . HIS A 1 184 ? 11.687 -6.073 -32.120 1.00 95.56 184 HIS A C 1
ATOM 1485 O O . HIS A 1 184 ? 10.669 -6.742 -31.952 1.00 95.56 184 HIS A O 1
ATOM 1491 N N . THR A 1 185 ? 12.902 -6.621 -32.007 1.00 95.62 185 THR A N 1
ATOM 1492 C CA . THR A 1 185 ? 13.115 -8.044 -31.719 1.00 95.62 185 THR A CA 1
ATOM 1493 C C . THR A 1 185 ? 12.703 -8.375 -30.286 1.00 95.62 185 THR A C 1
ATOM 1495 O O . THR A 1 185 ? 12.106 -9.423 -30.038 1.00 95.62 185 THR A O 1
ATOM 1498 N N . VAL A 1 186 ? 12.970 -7.464 -29.345 1.00 97.12 186 VAL A N 1
ATOM 1499 C CA . VAL A 1 186 ? 12.544 -7.603 -27.945 1.00 97.12 186 VAL A CA 1
ATOM 1500 C C . VAL A 1 186 ? 11.018 -7.595 -27.832 1.00 97.12 186 VAL A C 1
ATOM 1502 O O . VAL A 1 186 ? 10.464 -8.453 -27.145 1.00 97.12 186 VAL A O 1
ATOM 1505 N N . TRP A 1 187 ? 10.327 -6.702 -28.549 1.00 97.00 187 TRP A N 1
ATOM 1506 C CA . TRP A 1 187 ? 8.861 -6.674 -28.604 1.00 97.00 187 TRP A CA 1
ATOM 1507 C C . TRP A 1 187 ? 8.286 -7.975 -29.164 1.00 97.00 187 TRP A C 1
ATOM 1509 O O . TRP A 1 187 ? 7.362 -8.547 -28.583 1.00 97.00 187 TRP A O 1
ATOM 1519 N N . LYS A 1 188 ? 8.878 -8.495 -30.245 1.00 95.94 188 LYS A N 1
ATOM 1520 C CA . LYS A 1 188 ? 8.504 -9.791 -30.820 1.00 95.94 188 LYS A CA 1
ATOM 1521 C C . LYS A 1 188 ? 8.650 -10.928 -29.806 1.00 95.94 188 LYS A C 1
ATOM 1523 O O . LYS A 1 188 ? 7.732 -11.724 -29.644 1.00 95.94 188 LYS A O 1
ATOM 1528 N N . ALA A 1 189 ? 9.761 -10.996 -29.074 1.00 96.69 189 ALA A N 1
ATOM 1529 C CA . ALA A 1 189 ? 9.926 -12.005 -28.026 1.00 96.69 189 ALA A CA 1
ATOM 1530 C C . ALA A 1 189 ? 8.892 -11.846 -26.898 1.00 96.69 189 ALA A C 1
ATOM 1532 O O . ALA A 1 189 ? 8.293 -12.836 -26.483 1.00 96.69 189 ALA A O 1
ATOM 1533 N N . LEU A 1 190 ? 8.636 -10.614 -26.450 1.00 96.50 190 LEU A N 1
ATOM 1534 C CA . LEU A 1 190 ? 7.678 -10.304 -25.384 1.00 96.50 190 LEU A CA 1
ATOM 1535 C C . LEU A 1 190 ? 6.230 -10.670 -25.745 1.00 96.50 190 LEU A C 1
ATOM 1537 O O . LEU A 1 190 ? 5.465 -11.119 -24.898 1.00 96.50 190 LEU A O 1
ATOM 1541 N N . THR A 1 191 ? 5.846 -10.492 -27.004 1.00 95.19 191 THR A N 1
ATOM 1542 C CA . THR A 1 191 ? 4.487 -10.765 -27.505 1.00 95.19 191 THR A CA 1
ATOM 1543 C C . THR A 1 191 ? 4.297 -12.193 -28.015 1.00 95.19 191 THR A C 1
ATOM 1545 O O . THR A 1 191 ? 3.206 -12.539 -28.452 1.00 95.19 191 THR A O 1
ATOM 1548 N N . CYS A 1 192 ? 5.324 -13.047 -27.930 1.00 94.62 192 CYS A N 1
ATOM 1549 C CA . CYS A 1 192 ? 5.315 -14.416 -28.464 1.00 94.62 192 CYS A CA 1
ATOM 1550 C C . CYS A 1 192 ? 4.133 -15.269 -27.970 1.00 94.62 192 CYS A C 1
ATOM 1552 O O . CYS A 1 192 ? 3.609 -16.094 -28.713 1.00 94.62 192 CYS A O 1
ATOM 1554 N N . SER A 1 193 ? 3.681 -15.024 -26.739 1.00 92.19 193 SER A N 1
ATOM 1555 C CA . SER A 1 193 ? 2.578 -15.761 -26.111 1.00 92.19 193 SER A CA 1
ATOM 1556 C C . SER A 1 193 ? 1.270 -14.973 -26.051 1.00 92.19 193 SER A C 1
ATOM 1558 O O . SER A 1 193 ? 0.329 -15.411 -25.393 1.00 92.19 193 SER A O 1
ATOM 1560 N N . ALA A 1 194 ? 1.190 -13.804 -26.696 1.00 91.31 194 ALA A N 1
ATOM 1561 C CA . ALA A 1 194 ? -0.052 -13.042 -26.764 1.00 91.31 194 ALA A CA 1
ATOM 1562 C C . ALA A 1 194 ? -1.147 -13.865 -27.484 1.00 91.31 194 ALA A C 1
ATOM 1564 O O . ALA A 1 194 ? -0.843 -14.609 -28.412 1.00 91.31 194 ALA A O 1
ATOM 1565 N N . PRO A 1 195 ? -2.431 -13.766 -27.106 1.00 88.62 195 PRO A N 1
ATOM 1566 C CA . PRO A 1 195 ? -3.516 -14.385 -27.859 1.00 88.62 195 PRO A CA 1
ATOM 1567 C C . PRO A 1 195 ? -3.672 -13.763 -29.249 1.00 88.62 195 PRO A C 1
ATOM 1569 O O . PRO A 1 195 ? -3.412 -12.575 -29.438 1.00 88.62 195 PRO A O 1
ATOM 1572 N N . ARG A 1 196 ? -4.174 -14.556 -30.201 1.00 86.44 196 ARG A N 1
ATOM 1573 C CA . ARG A 1 196 ? -4.328 -14.160 -31.608 1.00 86.44 196 ARG A CA 1
ATOM 1574 C C . ARG A 1 196 ? -5.067 -12.839 -31.787 1.00 86.44 196 ARG A C 1
ATOM 1576 O O . ARG A 1 196 ? -4.541 -11.909 -32.369 1.00 86.44 196 ARG A O 1
ATOM 1583 N N . ASP A 1 197 ? -6.262 -12.729 -31.240 1.00 84.25 197 ASP A N 1
ATOM 1584 C CA . ASP A 1 197 ? -7.135 -11.564 -31.384 1.00 84.25 197 ASP A CA 1
ATOM 1585 C C . ASP A 1 197 ? -6.828 -10.443 -30.374 1.00 84.25 197 ASP A C 1
ATOM 1587 O O . ASP A 1 197 ? -7.665 -9.579 -30.108 1.00 84.25 197 ASP A O 1
ATOM 1591 N N . ALA A 1 198 ? -5.635 -10.453 -29.774 1.00 86.38 198 ALA A N 1
ATOM 1592 C CA . ALA A 1 198 ? -5.160 -9.340 -28.974 1.00 86.38 198 ALA A CA 1
ATOM 1593 C C . ALA A 1 198 ? -4.547 -8.255 -29.855 1.00 86.38 198 ALA A C 1
ATOM 1595 O O . ALA A 1 198 ? -3.643 -8.520 -30.638 1.00 86.38 198 ALA A O 1
ATOM 1596 N N . GLN A 1 199 ? -5.026 -7.025 -29.687 1.00 86.69 199 GLN A N 1
ATOM 1597 C CA . GLN A 1 199 ? -4.564 -5.855 -30.425 1.00 86.69 199 GLN A CA 1
ATOM 1598 C C . GLN A 1 199 ? -4.253 -4.724 -29.444 1.00 86.69 199 GLN A C 1
ATOM 1600 O O . GLN A 1 199 ? -4.967 -4.518 -28.453 1.00 86.69 199 GLN A O 1
ATOM 1605 N N . TYR A 1 200 ? -3.162 -4.008 -29.705 1.00 84.69 200 TYR A N 1
ATOM 1606 C CA . TYR A 1 200 ? -2.771 -2.824 -28.955 1.00 84.69 200 TYR A CA 1
ATOM 1607 C C . TYR A 1 200 ? -3.372 -1.583 -29.610 1.00 84.69 200 TYR A C 1
ATOM 1609 O O . TYR A 1 200 ? -3.293 -1.446 -30.825 1.00 84.69 200 TYR A O 1
ATOM 1617 N N . PHE A 1 201 ? -3.957 -0.681 -28.821 1.00 82.69 201 PHE A N 1
ATOM 1618 C CA . PHE A 1 201 ? -4.667 0.494 -29.328 1.00 82.69 201 PHE A CA 1
ATOM 1619 C C . PHE A 1 201 ? -4.058 1.775 -28.765 1.00 82.69 201 PHE A C 1
ATOM 1621 O O . PHE A 1 201 ? -3.895 1.903 -27.551 1.00 82.69 201 PHE A O 1
ATOM 1628 N N . ILE A 1 202 ? -3.793 2.746 -29.640 1.00 78.25 202 ILE A N 1
ATOM 1629 C CA . ILE A 1 202 ? -3.427 4.114 -29.271 1.00 78.25 202 ILE A CA 1
ATOM 1630 C C . ILE A 1 202 ? -4.359 5.074 -30.008 1.00 78.25 202 ILE A C 1
ATOM 1632 O O . ILE A 1 202 ? -4.555 4.981 -31.220 1.00 78.25 202 ILE A O 1
ATOM 1636 N N . LYS A 1 203 ? -4.900 6.050 -29.282 1.00 73.50 203 LYS A N 1
ATOM 1637 C CA . LYS A 1 203 ? -5.551 7.210 -29.890 1.00 73.50 203 LYS A CA 1
ATOM 1638 C C . LYS A 1 203 ? -4.530 8.345 -29.977 1.00 73.50 203 LYS A C 1
ATOM 1640 O O . LYS A 1 203 ? -4.148 8.886 -28.944 1.00 73.50 203 LYS A O 1
ATOM 1645 N N . SER A 1 204 ? -4.058 8.677 -31.180 1.00 62.97 204 SER A N 1
ATOM 1646 C CA . SER A 1 204 ? -2.974 9.660 -31.365 1.00 62.97 204 SER A CA 1
ATOM 1647 C C . SER A 1 204 ? -3.472 11.116 -31.348 1.00 62.97 204 SER A C 1
ATOM 1649 O O . SER A 1 204 ? -2.752 12.007 -30.900 1.00 62.97 204 SER A O 1
ATOM 1651 N N . SER A 1 205 ? -4.716 11.369 -31.787 1.00 60.47 205 SER A N 1
ATOM 1652 C CA . SER A 1 205 ? -5.385 12.679 -31.731 1.00 60.47 205 SER A CA 1
ATOM 1653 C C . SER A 1 205 ? -6.918 12.554 -31.858 1.00 60.47 205 SER A C 1
ATOM 1655 O O . SER A 1 205 ? -7.464 11.451 -31.856 1.00 60.47 205 SER A O 1
ATOM 1657 N N . VAL A 1 206 ? -7.648 13.678 -31.914 1.00 54.91 206 VAL A N 1
ATOM 1658 C CA . VAL A 1 206 ? -9.118 13.764 -31.744 1.00 54.91 206 VAL A CA 1
ATOM 1659 C C . VAL A 1 206 ? -9.916 12.868 -32.717 1.00 54.91 206 VAL A C 1
ATOM 1661 O O . VAL A 1 206 ? -11.065 12.550 -32.401 1.00 54.91 206 VAL A O 1
ATOM 1664 N N . ARG A 1 207 ? -9.336 12.401 -33.839 1.00 54.81 207 ARG A N 1
ATOM 1665 C CA . ARG A 1 207 ? -10.055 11.622 -34.871 1.00 54.81 207 ARG A CA 1
ATOM 1666 C C . ARG A 1 207 ? -9.396 10.320 -35.355 1.00 54.81 207 ARG A C 1
ATOM 1668 O O . ARG A 1 207 ? -10.119 9.516 -35.933 1.00 54.81 207 ARG A O 1
ATOM 1675 N N . ASP A 1 208 ? -8.128 10.052 -35.039 1.00 66.94 208 ASP A N 1
ATOM 1676 C CA . ASP A 1 208 ? -7.424 8.868 -35.559 1.00 66.94 208 ASP A CA 1
ATOM 1677 C C . ASP A 1 208 ? -7.191 7.809 -34.474 1.00 66.94 208 ASP A C 1
ATOM 1679 O O . ASP A 1 208 ? -6.708 8.098 -33.372 1.00 66.94 208 ASP A O 1
ATOM 1683 N N . GLN A 1 209 ? -7.554 6.567 -34.795 1.00 69.38 209 GLN A N 1
ATOM 1684 C CA . GLN A 1 209 ? -7.268 5.385 -33.985 1.00 69.38 209 GLN A CA 1
ATOM 1685 C C . GLN A 1 209 ? -6.218 4.552 -34.709 1.00 69.38 209 GLN A C 1
ATOM 1687 O O . GLN A 1 209 ? -6.432 4.140 -35.847 1.00 69.38 209 GLN A O 1
ATOM 1692 N N . THR A 1 210 ? -5.099 4.290 -34.042 1.00 78.88 210 THR A N 1
ATOM 1693 C CA . THR A 1 210 ? -4.080 3.365 -34.535 1.00 78.88 210 THR A CA 1
ATOM 1694 C C . THR A 1 21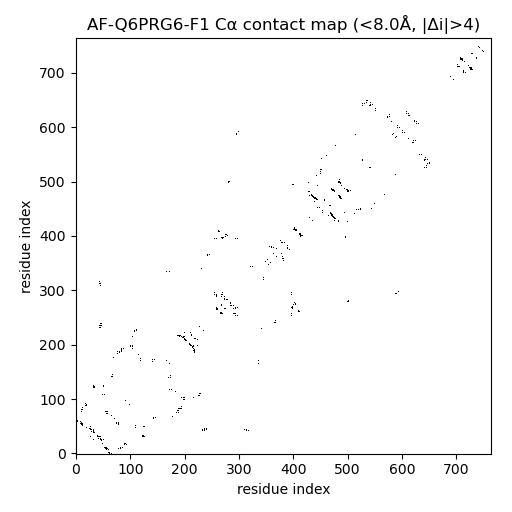0 ? -4.135 2.101 -33.693 1.00 78.88 210 THR A C 1
ATOM 1696 O O . THR A 1 210 ? -4.215 2.166 -32.463 1.00 78.88 210 THR A O 1
ATOM 1699 N N . PHE A 1 211 ? -4.108 0.947 -34.351 1.00 81.94 211 PHE A N 1
ATOM 1700 C CA . PHE A 1 211 ? -4.112 -0.350 -33.692 1.00 81.94 211 PHE A CA 1
ATOM 1701 C C . PHE A 1 211 ? -3.084 -1.276 -34.327 1.00 81.94 211 PHE A C 1
ATOM 1703 O O . PHE A 1 211 ? -2.786 -1.149 -35.513 1.00 81.94 211 PHE A O 1
ATOM 1710 N N . SER A 1 212 ? -2.527 -2.178 -33.524 1.00 82.94 212 SER A N 1
ATOM 1711 C CA . SER A 1 212 ? -1.649 -3.229 -34.025 1.00 82.94 212 SER A CA 1
ATOM 1712 C C . SER A 1 212 ? -2.474 -4.347 -34.654 1.00 82.94 212 SER A C 1
ATOM 1714 O O . SER A 1 212 ? -3.626 -4.576 -34.282 1.00 82.94 212 SER A O 1
ATOM 1716 N N . ASN A 1 213 ? -1.838 -5.138 -35.502 1.00 84.38 213 ASN A N 1
ATOM 1717 C CA . ASN A 1 213 ? -2.302 -6.454 -35.905 1.00 84.38 213 ASN A CA 1
ATOM 1718 C C . ASN A 1 213 ? -2.419 -7.405 -34.697 1.00 84.38 213 ASN A C 1
ATOM 1720 O O . ASN A 1 213 ? -2.065 -7.072 -33.555 1.00 84.38 213 ASN A O 1
ATOM 1724 N N . ASP A 1 214 ? -2.921 -8.605 -34.993 1.00 87.88 214 ASP A N 1
ATOM 1725 C CA . ASP A 1 214 ? -3.019 -9.765 -34.107 1.00 87.88 214 ASP A CA 1
ATOM 1726 C C . ASP A 1 214 ? -1.750 -9.981 -33.253 1.00 87.88 214 ASP A C 1
ATOM 1728 O O . ASP A 1 214 ? -0.636 -9.588 -33.623 1.00 87.88 214 ASP A O 1
ATOM 1732 N N . TYR A 1 215 ? -1.907 -10.649 -32.106 1.00 90.06 215 TYR A N 1
ATOM 1733 C CA . TYR A 1 215 ? -0.822 -10.939 -31.156 1.00 90.06 215 TYR A CA 1
ATOM 1734 C C . TYR A 1 215 ? -0.113 -9.676 -30.628 1.00 90.06 215 TYR A C 1
ATOM 1736 O O . TYR A 1 215 ? 1.103 -9.664 -30.442 1.00 90.06 215 TYR A O 1
ATOM 1744 N N . CYS A 1 216 ? -0.853 -8.585 -30.415 1.00 90.69 216 CYS A N 1
ATOM 1745 C CA . CYS A 1 216 ? -0.316 -7.278 -30.022 1.00 90.69 216 CYS A CA 1
ATOM 1746 C C . CYS A 1 216 ? 0.789 -6.760 -30.978 1.00 90.69 216 CYS A C 1
ATOM 1748 O O . CYS A 1 216 ? 1.708 -6.063 -30.538 1.00 90.69 216 CYS A O 1
ATOM 1750 N N . GLY A 1 217 ? 0.742 -7.126 -32.266 1.00 90.38 217 GLY A N 1
ATOM 1751 C CA . GLY A 1 217 ? 1.743 -6.731 -33.264 1.00 90.38 217 GLY A CA 1
ATOM 1752 C C . GLY A 1 217 ? 3.008 -7.602 -33.307 1.00 90.38 217 GLY A C 1
ATOM 1753 O O . GLY A 1 217 ? 4.041 -7.137 -33.778 1.00 90.38 217 GLY A O 1
ATOM 1754 N N . HIS A 1 218 ? 2.965 -8.859 -32.843 1.00 88.94 218 HIS A N 1
ATOM 1755 C CA . HIS A 1 218 ? 4.117 -9.786 -32.808 1.00 88.94 218 HIS A CA 1
ATOM 1756 C C . HIS A 1 218 ? 4.892 -9.917 -34.138 1.00 88.94 218 HIS A C 1
ATOM 1758 O O . HIS A 1 218 ? 6.104 -10.141 -34.145 1.00 88.94 218 HIS A O 1
ATOM 1764 N N . GLY A 1 219 ? 4.193 -9.812 -35.271 1.00 82.56 219 GLY A N 1
ATOM 1765 C CA . GLY A 1 219 ? 4.763 -9.957 -36.615 1.00 82.56 219 GLY A CA 1
ATOM 1766 C C . GLY A 1 219 ? 5.081 -8.644 -37.331 1.00 82.56 219 GLY A C 1
ATOM 1767 O O . GLY A 1 219 ? 5.516 -8.689 -38.479 1.00 82.56 219 GLY A O 1
ATOM 1768 N N . GLU A 1 220 ? 4.843 -7.495 -36.701 1.00 83.81 220 GLU A N 1
ATOM 1769 C CA . GLU A 1 220 ? 5.024 -6.196 -37.348 1.00 83.81 220 GLU A CA 1
ATOM 1770 C C . GLU A 1 220 ? 6.488 -5.764 -37.375 1.00 83.81 220 GLU A C 1
ATOM 1772 O O . GLU A 1 220 ? 7.272 -6.062 -36.472 1.00 83.81 220 GLU A O 1
ATOM 1777 N N . HIS A 1 221 ? 6.859 -5.038 -38.431 1.00 77.12 221 HIS A N 1
ATOM 1778 C CA . HIS A 1 221 ? 8.194 -4.457 -38.551 1.00 77.12 221 HIS A CA 1
ATOM 1779 C C . HIS A 1 221 ? 8.412 -3.292 -37.579 1.00 77.12 221 HIS A C 1
ATOM 1781 O O . HIS A 1 221 ? 9.526 -3.106 -37.092 1.00 77.12 221 HIS A O 1
ATOM 1787 N N . GLU A 1 222 ? 7.357 -2.535 -37.273 1.00 82.88 222 GLU A N 1
ATOM 1788 C CA . GLU A 1 222 ? 7.408 -1.399 -36.357 1.00 82.88 222 GLU A CA 1
ATOM 1789 C C . GLU A 1 222 ? 6.689 -1.719 -35.046 1.00 82.88 222 GLU A C 1
ATOM 1791 O O . GLU A 1 222 ? 5.617 -2.316 -35.027 1.00 82.88 222 GLU A O 1
ATOM 1796 N N . VAL A 1 223 ? 7.283 -1.304 -33.926 1.00 86.88 223 VAL A N 1
ATOM 1797 C CA . VAL A 1 223 ? 6.652 -1.430 -32.609 1.00 86.88 223 VAL A CA 1
ATOM 1798 C C . VAL A 1 223 ? 5.732 -0.237 -32.402 1.00 86.88 223 VAL A C 1
ATOM 1800 O O . VAL A 1 223 ? 6.213 0.882 -32.228 1.00 86.88 223 VAL A O 1
ATOM 1803 N N . LEU A 1 224 ? 4.422 -0.487 -32.373 1.00 85.94 224 LEU A N 1
ATOM 1804 C CA . LEU A 1 224 ? 3.412 0.567 -32.254 1.00 85.94 224 LEU A CA 1
ATOM 1805 C C . LEU A 1 224 ? 3.502 1.365 -30.937 1.00 85.94 224 LEU A C 1
ATOM 1807 O O . LEU A 1 224 ? 3.167 2.548 -30.898 1.00 85.94 224 LEU A O 1
ATOM 1811 N N . THR A 1 225 ? 3.933 0.738 -29.837 1.00 89.19 225 THR A N 1
ATOM 1812 C CA . THR A 1 225 ? 4.102 1.448 -28.560 1.00 89.19 225 THR A CA 1
ATOM 1813 C C . THR A 1 225 ? 5.369 2.301 -28.542 1.00 89.19 225 THR A C 1
ATOM 1815 O O . THR A 1 225 ? 6.426 1.864 -28.985 1.00 89.19 225 THR A O 1
ATOM 1818 N N . ASN A 1 226 ? 5.267 3.496 -27.957 1.00 90.81 226 ASN A N 1
ATOM 1819 C CA . ASN A 1 226 ? 6.395 4.390 -27.669 1.00 90.81 226 ASN A CA 1
ATOM 1820 C C . ASN A 1 226 ? 6.580 4.613 -26.158 1.00 90.81 226 ASN A C 1
ATOM 1822 O O . ASN A 1 226 ? 7.223 5.574 -25.739 1.00 90.81 226 ASN A O 1
ATOM 1826 N N . LEU A 1 227 ? 5.999 3.744 -25.317 1.00 92.94 227 LEU A N 1
ATOM 1827 C CA . LEU A 1 227 ? 6.121 3.852 -23.859 1.00 92.94 227 LEU A CA 1
ATOM 1828 C C . LEU A 1 227 ? 7.570 3.726 -23.378 1.00 92.94 227 LEU A C 1
ATOM 1830 O O . LEU A 1 227 ? 7.931 4.348 -22.391 1.00 92.94 227 LEU A O 1
ATOM 1834 N N . ASP A 1 228 ? 8.429 2.985 -24.068 1.00 93.75 228 ASP A N 1
ATOM 1835 C CA . ASP A 1 228 ? 9.868 2.921 -23.780 1.00 93.75 228 ASP A CA 1
ATOM 1836 C C . ASP A 1 228 ? 10.590 4.260 -23.997 1.00 93.75 228 ASP A C 1
ATOM 1838 O O . ASP A 1 228 ? 11.716 4.441 -23.540 1.00 93.75 228 ASP A O 1
ATOM 1842 N N . TYR A 1 229 ? 9.930 5.235 -24.611 1.00 91.94 229 TYR A N 1
ATOM 1843 C CA . TYR A 1 229 ? 10.372 6.618 -24.681 1.00 91.94 229 TYR A CA 1
ATOM 1844 C C . TYR A 1 229 ? 9.510 7.537 -23.787 1.00 91.94 229 TYR A C 1
ATOM 1846 O O . TYR A 1 229 ? 9.563 8.744 -23.894 1.00 91.94 229 TYR A O 1
ATOM 1854 N N . VAL A 1 230 ? 8.704 7.055 -22.849 1.00 91.31 230 VAL A N 1
ATOM 1855 C CA . VAL A 1 230 ? 8.052 7.933 -21.851 1.00 91.31 230 VAL A CA 1
ATOM 1856 C 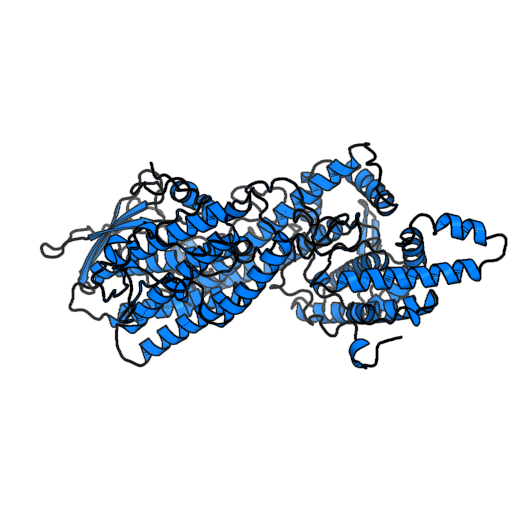C . VAL A 1 230 ? 8.858 7.868 -20.552 1.00 91.31 230 VAL A C 1
ATOM 1858 O O . VAL A 1 230 ? 9.223 6.761 -20.175 1.00 91.31 230 VAL A O 1
ATOM 1861 N N . PRO A 1 231 ? 9.148 8.972 -19.835 1.00 90.44 231 PRO A N 1
ATOM 1862 C CA . PRO A 1 231 ? 9.835 8.910 -18.541 1.00 90.44 231 PRO A CA 1
ATOM 1863 C C . PRO A 1 231 ? 9.195 7.904 -17.573 1.00 90.44 231 PRO A C 1
ATOM 1865 O O . PRO A 1 231 ? 7.977 7.919 -17.382 1.00 90.44 231 PRO A O 1
ATOM 1868 N N . GLN A 1 232 ? 10.007 7.043 -16.945 1.00 91.19 232 GLN A N 1
ATOM 1869 C CA . GLN A 1 232 ? 9.512 5.905 -16.153 1.00 91.19 232 GLN A CA 1
ATOM 1870 C C . GLN A 1 232 ? 8.522 6.310 -15.059 1.00 91.19 232 GLN A C 1
ATOM 1872 O O . GLN A 1 232 ? 7.484 5.670 -14.904 1.00 91.19 232 GLN A O 1
ATOM 1877 N N . PHE A 1 233 ? 8.804 7.406 -14.353 1.00 90.38 233 PHE A N 1
ATOM 1878 C CA . PHE A 1 233 ? 7.913 7.949 -13.331 1.00 90.38 233 PHE A CA 1
ATOM 1879 C C . PHE A 1 233 ? 6.494 8.216 -13.866 1.00 90.38 233 PHE A C 1
ATOM 1881 O O . PHE A 1 233 ? 5.524 7.810 -13.232 1.00 90.38 233 PHE A O 1
ATOM 1888 N N . LEU A 1 234 ? 6.358 8.836 -15.044 1.00 92.12 234 LEU A N 1
ATOM 1889 C CA . LEU A 1 234 ? 5.047 9.137 -15.629 1.00 92.12 234 LEU A CA 1
ATOM 1890 C C . LEU A 1 234 ? 4.293 7.860 -16.012 1.00 92.12 234 LEU A C 1
ATOM 1892 O O . LEU A 1 234 ? 3.084 7.785 -15.811 1.00 92.12 234 LEU A O 1
ATOM 1896 N N . ARG A 1 235 ? 5.003 6.840 -16.514 1.00 94.69 235 ARG A N 1
ATOM 1897 C CA . ARG A 1 235 ? 4.401 5.533 -16.835 1.00 94.69 235 ARG A CA 1
ATOM 1898 C C . ARG A 1 235 ? 3.900 4.826 -15.587 1.00 94.69 235 ARG A C 1
ATOM 1900 O O . ARG A 1 235 ? 2.821 4.249 -15.605 1.00 94.69 235 ARG A O 1
ATOM 1907 N N . TRP A 1 236 ? 4.677 4.870 -14.509 1.00 94.88 236 TRP A N 1
ATOM 1908 C CA . TRP A 1 236 ? 4.278 4.281 -13.236 1.00 94.88 236 TRP A CA 1
ATOM 1909 C C . TRP A 1 236 ? 3.110 5.030 -12.599 1.00 94.88 236 TRP A C 1
ATOM 1911 O O . TRP A 1 236 ? 2.227 4.378 -12.054 1.00 94.88 236 TRP A O 1
ATOM 1921 N N . PHE A 1 237 ? 3.054 6.360 -12.715 1.00 93.88 237 PHE A N 1
ATOM 1922 C CA . PHE A 1 237 ? 1.933 7.141 -12.190 1.00 93.88 237 PHE A CA 1
ATOM 1923 C C . PHE A 1 237 ? 0.640 6.899 -12.990 1.00 93.88 237 PHE A C 1
ATOM 1925 O O . PHE A 1 237 ? -0.435 6.742 -12.409 1.00 93.88 237 PHE A O 1
ATOM 1932 N N . GLU A 1 238 ? 0.743 6.773 -14.316 1.00 94.69 238 GLU A N 1
ATOM 1933 C CA . GLU A 1 238 ? -0.367 6.339 -15.174 1.00 94.69 238 GLU A CA 1
ATOM 1934 C C . GLU A 1 238 ? -0.839 4.921 -14.806 1.00 94.69 238 GLU A C 1
ATOM 1936 O O . GLU A 1 238 ? -2.026 4.726 -14.536 1.00 94.69 238 GLU A O 1
ATOM 1941 N N . GLU A 1 239 ? 0.081 3.955 -14.689 1.00 94.44 239 GLU A N 1
ATOM 1942 C CA . GLU A 1 239 ? -0.223 2.572 -14.289 1.00 94.44 239 GLU A CA 1
ATOM 1943 C C . GLU A 1 239 ? -0.870 2.506 -12.900 1.00 94.44 239 GLU A C 1
ATOM 1945 O O . GLU A 1 239 ? -1.858 1.793 -12.719 1.00 94.44 239 GLU A O 1
ATOM 1950 N N . TRP A 1 240 ? -0.356 3.283 -11.942 1.00 94.19 240 TRP A N 1
ATOM 1951 C CA . TRP A 1 240 ? -0.917 3.413 -10.600 1.00 94.19 240 TRP A CA 1
ATOM 1952 C C . TRP A 1 240 ? -2.362 3.913 -10.645 1.00 94.19 240 TRP A C 1
ATOM 1954 O O . TRP A 1 240 ? -3.222 3.335 -9.985 1.00 94.19 240 TRP A O 1
ATOM 1964 N N . SER A 1 241 ? -2.653 4.942 -11.449 1.00 93.31 241 SER A N 1
ATOM 1965 C CA . SER A 1 241 ? -3.999 5.522 -11.529 1.00 93.31 241 SER A CA 1
ATOM 1966 C C . SER A 1 241 ? -5.024 4.528 -12.082 1.00 93.31 241 SER A C 1
ATOM 1968 O O . SER A 1 241 ? -6.088 4.343 -11.490 1.00 93.31 241 SER A O 1
ATOM 1970 N N . GLU A 1 242 ? -4.675 3.808 -13.150 1.00 90.00 242 GLU A N 1
ATOM 1971 C CA . GLU A 1 242 ? -5.540 2.800 -13.765 1.00 90.00 242 GLU A CA 1
ATOM 1972 C C . GLU A 1 242 ? -5.790 1.613 -12.825 1.00 90.00 242 GLU A C 1
ATOM 1974 O O . GLU A 1 242 ? -6.932 1.164 -12.678 1.00 90.00 242 GLU A O 1
ATOM 1979 N N . GLU A 1 243 ? -4.747 1.128 -12.140 1.00 89.19 243 GLU A N 1
ATOM 1980 C CA . GLU A 1 243 ? -4.881 0.040 -11.168 1.00 89.19 243 GLU A CA 1
ATOM 1981 C C . GLU A 1 243 ? -5.666 0.477 -9.927 1.00 89.19 243 GLU A C 1
ATOM 1983 O O . GLU A 1 243 ? -6.525 -0.277 -9.463 1.00 89.19 243 GLU A O 1
ATOM 1988 N N . PHE A 1 244 ? -5.463 1.702 -9.431 1.00 91.44 244 PHE A N 1
ATO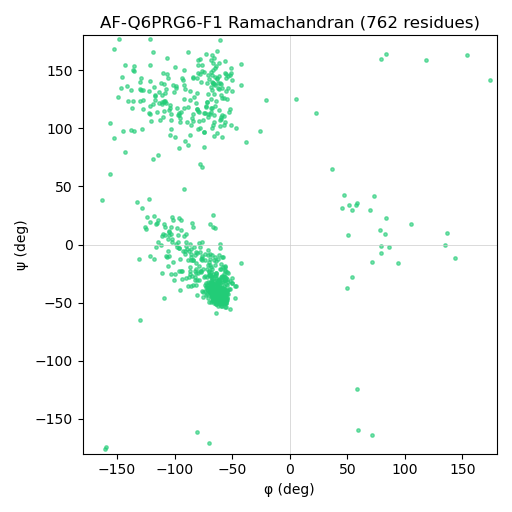M 1989 C CA . PHE A 1 244 ? -6.282 2.283 -8.368 1.00 91.44 244 PHE A CA 1
ATOM 1990 C C . PHE A 1 244 ? -7.761 2.263 -8.757 1.00 91.44 244 PHE A C 1
ATOM 1992 O O . PHE A 1 244 ? -8.588 1.755 -7.999 1.00 91.44 244 PHE A O 1
ATOM 1999 N N . CYS A 1 245 ? -8.102 2.751 -9.953 1.00 88.69 245 CYS A N 1
ATOM 2000 C CA . CYS A 1 245 ? -9.481 2.798 -10.432 1.00 88.69 245 CYS A CA 1
ATOM 2001 C C . CYS A 1 245 ? -10.095 1.397 -10.568 1.00 88.69 245 CYS A C 1
ATOM 2003 O O . CYS A 1 245 ? -11.203 1.150 -10.077 1.00 88.69 245 CYS A O 1
ATOM 2005 N N . ARG A 1 246 ? -9.357 0.449 -11.158 1.00 87.25 246 ARG A N 1
ATOM 2006 C CA . ARG A 1 246 ? -9.780 -0.952 -11.296 1.00 87.25 246 ARG A CA 1
ATOM 2007 C C . ARG A 1 246 ? -10.026 -1.610 -9.935 1.00 87.25 246 ARG A C 1
ATOM 2009 O O . ARG A 1 246 ? -11.072 -2.224 -9.714 1.00 87.25 246 ARG A O 1
ATOM 2016 N N . ILE A 1 247 ? -9.077 -1.477 -9.009 1.00 87.19 247 ILE A N 1
ATOM 2017 C CA . ILE A 1 247 ? -9.136 -2.100 -7.682 1.00 87.19 247 ILE A CA 1
ATOM 2018 C C . ILE A 1 247 ? -10.202 -1.429 -6.807 1.00 87.19 247 ILE A C 1
ATOM 2020 O O . ILE A 1 247 ? -10.915 -2.130 -6.082 1.00 87.19 247 ILE A O 1
ATOM 2024 N N . LYS A 1 248 ? -10.378 -0.103 -6.903 1.00 88.56 248 LYS A N 1
ATOM 2025 C CA . LYS A 1 248 ? -11.417 0.634 -6.170 1.00 88.56 248 LYS A CA 1
ATOM 2026 C C . LYS A 1 248 ? -12.804 0.087 -6.488 1.00 88.56 248 LYS A C 1
ATOM 2028 O O . LYS A 1 248 ? -13.542 -0.217 -5.554 1.00 88.56 248 LYS A O 1
ATOM 2033 N N . LYS A 1 249 ? -13.129 -0.124 -7.771 1.00 86.31 249 LYS A N 1
ATOM 2034 C CA . LYS A 1 249 ? -14.407 -0.726 -8.202 1.00 86.31 249 LYS A CA 1
ATOM 2035 C C . LYS A 1 249 ? -14.634 -2.102 -7.566 1.00 86.31 249 LYS A C 1
ATOM 2037 O O . LYS A 1 249 ? -15.689 -2.360 -6.988 1.00 86.31 249 LYS A O 1
ATOM 2042 N N . ILE A 1 250 ? -13.619 -2.971 -7.588 1.00 85.88 250 ILE A N 1
ATOM 2043 C CA . ILE A 1 250 ? -13.692 -4.317 -6.989 1.00 85.88 250 ILE A CA 1
ATOM 2044 C C . ILE A 1 250 ? -13.919 -4.236 -5.473 1.00 85.88 250 ILE A C 1
ATOM 2046 O O . ILE A 1 250 ? -14.790 -4.922 -4.931 1.00 85.88 250 ILE A O 1
ATOM 2050 N N . LYS A 1 251 ? -13.154 -3.396 -4.766 1.00 88.44 251 LYS A N 1
ATOM 2051 C CA . LYS A 1 251 ? -13.273 -3.265 -3.308 1.00 88.44 251 LYS A CA 1
ATOM 2052 C C . LYS A 1 251 ? -14.594 -2.610 -2.895 1.00 88.44 251 LYS A C 1
ATOM 2054 O O . LYS A 1 251 ? -15.194 -3.071 -1.927 1.00 88.44 251 LYS A O 1
ATOM 2059 N N . LEU A 1 252 ? -15.083 -1.617 -3.641 1.00 89.25 252 LEU A N 1
ATOM 2060 C CA . LEU A 1 252 ? -16.394 -0.999 -3.417 1.00 89.25 252 LEU A CA 1
ATOM 2061 C C . LEU A 1 252 ? -17.532 -2.004 -3.583 1.00 89.25 252 LEU A C 1
ATOM 2063 O O . LEU A 1 252 ? -18.407 -2.062 -2.721 1.00 89.25 252 LEU A O 1
ATOM 2067 N N . LYS A 1 253 ? -17.497 -2.842 -4.627 1.00 88.00 253 LYS A N 1
ATOM 2068 C CA . LYS A 1 253 ? -18.470 -3.928 -4.803 1.00 88.00 253 LYS A CA 1
ATOM 2069 C C . LYS A 1 253 ? -18.471 -4.877 -3.603 1.00 88.00 253 LYS A C 1
ATOM 2071 O O . LYS A 1 253 ? -19.519 -5.123 -3.018 1.00 88.00 253 LYS A O 1
ATOM 2076 N N . ASN A 1 254 ? -17.292 -5.323 -3.165 1.00 89.38 254 ASN A N 1
ATOM 2077 C CA . ASN A 1 254 ? -17.163 -6.207 -2.001 1.00 89.38 254 ASN A CA 1
ATOM 2078 C C . ASN A 1 254 ? -17.692 -5.574 -0.703 1.00 89.38 254 ASN A C 1
ATOM 2080 O O . ASN A 1 254 ? -18.275 -6.266 0.131 1.00 89.38 254 ASN A O 1
ATOM 2084 N N . VAL A 1 255 ? -17.470 -4.271 -0.512 1.00 91.69 255 VAL A N 1
ATOM 2085 C CA . VAL A 1 255 ? -18.020 -3.514 0.619 1.00 91.69 255 VAL A CA 1
ATOM 2086 C C . VAL A 1 255 ? -19.541 -3.433 0.519 1.00 91.69 255 VAL A C 1
ATOM 2088 O O . VAL A 1 255 ? -20.225 -3.727 1.497 1.00 91.69 255 VAL A O 1
ATOM 2091 N N . LYS A 1 256 ? -20.076 -3.074 -0.653 1.00 90.81 256 LYS A N 1
ATOM 2092 C CA . LYS A 1 256 ? -21.518 -2.986 -0.896 1.00 90.81 256 LYS A CA 1
ATOM 2093 C C . LYS A 1 256 ? -22.199 -4.312 -0.574 1.00 90.81 256 LYS A C 1
ATOM 2095 O O . LYS A 1 256 ? -23.077 -4.329 0.280 1.00 90.81 256 LYS A O 1
ATOM 2100 N N . ASP A 1 257 ? -21.725 -5.407 -1.162 1.00 90.00 257 ASP A N 1
ATOM 2101 C CA . ASP A 1 257 ? -22.298 -6.746 -0.992 1.00 90.00 257 ASP A CA 1
ATOM 2102 C C . ASP A 1 257 ? -22.255 -7.220 0.475 1.00 90.00 257 ASP A C 1
ATOM 2104 O O . ASP A 1 257 ? -23.128 -7.961 0.927 1.00 90.00 257 ASP A O 1
ATOM 2108 N N . ALA A 1 258 ? -21.257 -6.779 1.250 1.00 89.81 258 ALA A N 1
ATOM 2109 C CA . ALA A 1 258 ? -21.144 -7.104 2.671 1.00 89.81 258 ALA A CA 1
ATOM 2110 C C . ALA A 1 258 ? -22.011 -6.216 3.584 1.00 89.81 258 ALA A C 1
ATOM 2112 O O . ALA A 1 258 ? -22.377 -6.654 4.677 1.00 89.81 258 ALA A O 1
ATOM 2113 N N . CYS A 1 259 ? -22.305 -4.975 3.181 1.00 90.62 259 CYS A N 1
ATOM 2114 C CA . CYS A 1 259 ? -22.904 -3.948 4.042 1.00 90.62 259 CYS A CA 1
ATOM 2115 C C . CYS A 1 259 ? -24.350 -3.572 3.693 1.00 90.62 259 CYS A C 1
ATOM 2117 O O . CYS A 1 259 ? -25.065 -3.052 4.560 1.00 90.62 259 CYS A O 1
ATOM 2119 N N . ARG A 1 260 ? -24.780 -3.770 2.444 1.00 90.31 260 ARG A N 1
ATOM 2120 C CA . ARG A 1 260 ? -26.092 -3.362 1.932 1.00 90.31 260 ARG A CA 1
ATOM 2121 C C . ARG A 1 260 ? -26.673 -4.426 1.010 1.00 90.31 260 ARG A C 1
ATOM 2123 O O . ARG A 1 260 ? -26.087 -4.758 -0.013 1.00 90.31 260 ARG A O 1
ATOM 2130 N N . ASP A 1 261 ? -27.866 -4.889 1.345 1.00 88.50 261 ASP A N 1
ATOM 2131 C CA . ASP A 1 261 ? -28.717 -5.690 0.466 1.00 88.50 261 ASP A CA 1
ATOM 2132 C C . ASP A 1 261 ? -30.174 -5.448 0.869 1.00 88.50 261 ASP A C 1
ATOM 2134 O O . ASP A 1 261 ? -30.707 -6.106 1.767 1.00 88.50 261 ASP A O 1
ATOM 2138 N N . ASP A 1 262 ? -30.803 -4.466 0.225 1.00 82.00 262 ASP A N 1
ATOM 2139 C CA . ASP A 1 262 ? -32.161 -4.032 0.558 1.00 82.00 262 ASP A CA 1
ATOM 2140 C C . ASP A 1 262 ? -33.184 -5.163 0.367 1.00 82.00 262 ASP A C 1
ATOM 2142 O O . ASP A 1 262 ? -34.124 -5.273 1.149 1.00 82.00 262 ASP A O 1
ATOM 2146 N N . THR A 1 263 ? -32.960 -6.072 -0.593 1.00 82.62 263 THR A N 1
ATOM 2147 C CA . THR A 1 263 ? -33.842 -7.233 -0.830 1.00 82.62 263 THR A CA 1
ATOM 2148 C C . THR A 1 263 ? -33.827 -8.229 0.327 1.00 82.62 263 THR A C 1
ATOM 2150 O O . THR A 1 263 ? -34.795 -8.954 0.550 1.00 82.62 263 THR A O 1
ATOM 2153 N N . LYS A 1 264 ? -32.731 -8.253 1.094 1.00 84.56 264 LYS A N 1
ATOM 2154 C CA . LYS A 1 264 ? -32.570 -9.085 2.292 1.00 84.56 264 LYS A CA 1
ATOM 2155 C C . LYS A 1 264 ? -32.693 -8.285 3.589 1.00 84.56 264 LYS A C 1
ATOM 2157 O O . LYS A 1 264 ? -32.329 -8.817 4.641 1.00 84.56 264 LYS A O 1
ATOM 2162 N N . ALA A 1 265 ? -33.159 -7.032 3.517 1.00 84.88 265 ALA A N 1
ATOM 2163 C CA . ALA A 1 265 ? -33.175 -6.083 4.630 1.00 84.88 265 ALA A CA 1
ATOM 2164 C C . ALA A 1 265 ? -31.824 -6.036 5.376 1.00 84.88 265 ALA A C 1
ATOM 2166 O O . ALA A 1 265 ? -31.762 -6.053 6.604 1.00 84.88 265 ALA A O 1
ATOM 2167 N N . LEU A 1 266 ? -30.716 -6.039 4.629 1.00 88.00 266 LEU A N 1
ATOM 2168 C CA . LEU A 1 266 ? -29.368 -5.931 5.174 1.00 88.00 266 LEU A CA 1
ATOM 2169 C C . LEU A 1 266 ? -28.914 -4.476 5.096 1.00 88.00 266 LEU A C 1
ATOM 2171 O O . LEU A 1 266 ? -28.635 -3.962 4.014 1.00 88.00 266 LEU A O 1
ATOM 2175 N N . TYR A 1 267 ? -28.773 -3.832 6.250 1.00 89.56 267 TYR A N 1
ATOM 2176 C CA . TYR A 1 267 ? -28.210 -2.490 6.344 1.00 89.56 267 TYR A CA 1
ATOM 2177 C C . TYR A 1 267 ? -27.266 -2.432 7.545 1.00 89.56 267 TYR A C 1
ATOM 2179 O O . TYR A 1 267 ? -27.703 -2.277 8.678 1.00 89.56 267 TYR A O 1
ATOM 2187 N N . CYS A 1 268 ? -25.964 -2.566 7.309 1.00 88.31 268 CYS A N 1
ATOM 2188 C CA . CYS A 1 268 ? -24.945 -2.578 8.357 1.00 88.31 268 CYS A CA 1
ATOM 2189 C C . CYS A 1 268 ? -24.192 -1.247 8.506 1.00 88.31 268 CYS A C 1
ATOM 2191 O O . CYS A 1 268 ? -23.766 -0.644 7.524 1.00 88.31 268 CYS A O 1
ATOM 2193 N N . GLY A 1 269 ? -23.966 -0.796 9.732 1.00 85.25 269 GLY A N 1
ATOM 2194 C CA . GLY A 1 269 ? -23.035 0.291 10.007 1.00 85.25 269 GLY A CA 1
ATOM 2195 C C . GLY A 1 269 ? -21.594 -0.203 9.917 1.00 85.25 269 GLY A C 1
ATOM 2196 O O . GLY A 1 269 ? -21.313 -1.374 10.191 1.00 85.25 269 GLY A O 1
ATOM 2197 N N . ARG A 1 270 ? -20.656 0.699 9.616 1.00 83.75 270 ARG A N 1
ATOM 2198 C CA . ARG A 1 270 ? -19.220 0.374 9.604 1.00 83.75 270 ARG A CA 1
ATOM 2199 C C . ARG A 1 270 ? -18.734 -0.288 10.888 1.00 83.75 270 ARG A C 1
ATOM 2201 O O . ARG A 1 270 ? -17.824 -1.090 10.824 1.00 83.75 270 ARG A O 1
ATOM 2208 N N . ASN A 1 271 ? -19.314 0.020 12.039 1.00 77.56 271 ASN A N 1
ATOM 2209 C CA . ASN A 1 271 ? -18.983 -0.563 13.345 1.00 77.56 271 ASN A CA 1
ATOM 2210 C C . ASN A 1 271 ? -19.688 -1.912 13.624 1.00 77.56 271 ASN A C 1
ATOM 2212 O O . ASN A 1 271 ? -19.743 -2.369 14.770 1.00 77.56 271 ASN A O 1
ATOM 2216 N N . GLY A 1 272 ? -20.243 -2.550 12.588 1.00 79.81 272 GLY A N 1
ATOM 2217 C CA . GLY A 1 272 ? -20.835 -3.885 12.645 1.00 79.81 272 GLY A CA 1
ATOM 2218 C C . GLY A 1 272 ? -22.234 -3.947 13.256 1.00 79.81 272 GLY A C 1
ATOM 2219 O O . GLY A 1 272 ? -22.702 -5.042 13.573 1.00 79.81 272 GLY A O 1
ATOM 2220 N N . TYR A 1 273 ? -22.898 -2.803 13.443 1.00 80.81 273 TYR A N 1
ATOM 2221 C CA . TYR A 1 273 ? -24.290 -2.761 13.891 1.00 80.81 273 TYR A CA 1
ATOM 2222 C C . TYR A 1 273 ? -25.260 -3.013 12.743 1.00 80.81 273 TYR A C 1
ATOM 2224 O O . TYR A 1 273 ? -25.037 -2.565 11.623 1.00 80.81 273 TYR A O 1
ATOM 2232 N N . ASP A 1 274 ? -26.350 -3.711 13.046 1.00 85.19 274 ASP A N 1
ATOM 2233 C CA . ASP A 1 274 ? -27.485 -3.873 12.144 1.00 85.19 274 ASP A CA 1
ATOM 2234 C C . ASP A 1 274 ? -28.410 -2.655 12.284 1.00 85.19 274 ASP A C 1
ATOM 2236 O O . ASP A 1 274 ? -29.110 -2.483 13.288 1.00 85.19 274 ASP A O 1
ATOM 2240 N N . CYS A 1 275 ? -28.389 -1.780 11.281 1.00 84.25 275 CYS A N 1
ATOM 2241 C CA . CYS A 1 275 ? -29.141 -0.532 11.287 1.00 84.25 275 CYS A CA 1
ATOM 2242 C C . CYS A 1 275 ? -30.656 -0.752 11.175 1.00 84.25 275 CYS A C 1
ATOM 2244 O O . CYS A 1 275 ? -31.419 0.151 11.517 1.00 84.25 275 CYS A O 1
ATOM 2246 N N . THR A 1 276 ? -31.104 -1.937 10.740 1.00 81.88 276 THR A N 1
ATOM 2247 C CA . THR A 1 276 ? -32.538 -2.284 10.666 1.00 81.88 276 THR A CA 1
ATOM 2248 C C . THR A 1 276 ? -33.134 -2.567 12.042 1.00 81.88 276 THR A C 1
ATOM 2250 O O . THR A 1 276 ? -34.310 -2.315 12.288 1.00 81.88 276 THR A O 1
ATOM 2253 N N . LYS A 1 277 ? -32.290 -3.026 12.974 1.00 74.38 277 LYS A N 1
ATOM 2254 C CA . LYS A 1 277 ? -32.640 -3.304 14.374 1.00 74.38 277 LYS A CA 1
ATOM 2255 C C . LYS A 1 277 ? -32.284 -2.156 15.310 1.00 74.38 277 LYS A C 1
ATOM 2257 O O . LYS A 1 277 ? -32.332 -2.310 16.526 1.00 74.38 277 LYS A O 1
ATOM 2262 N N . THR A 1 278 ? -31.871 -1.017 14.759 1.00 60.66 278 THR A N 1
ATOM 2263 C CA . THR A 1 278 ? -31.451 0.127 15.563 1.00 60.66 278 THR A CA 1
ATOM 2264 C C . THR A 1 278 ? -32.675 0.805 16.172 1.00 60.66 278 THR A C 1
ATOM 2266 O O . THR A 1 278 ? -33.336 1.629 15.542 1.00 60.66 278 THR A O 1
ATOM 2269 N N . ASN A 1 279 ? -32.946 0.437 17.424 1.00 57.38 279 ASN A N 1
ATOM 2270 C CA . ASN A 1 279 ? -33.706 1.202 18.404 1.00 57.38 279 ASN A CA 1
ATOM 2271 C C . ASN A 1 279 ? -32.739 1.483 19.573 1.00 57.38 279 ASN A C 1
ATOM 2273 O O . ASN A 1 279 ? -32.175 0.554 20.143 1.00 57.38 279 ASN A O 1
ATOM 2277 N N . ARG A 1 280 ? -32.493 2.758 19.909 1.00 54.97 280 ARG A N 1
ATOM 2278 C CA . ARG A 1 280 ? -31.373 3.199 20.780 1.00 54.97 280 ARG A CA 1
ATOM 2279 C C . ARG A 1 280 ? -31.445 2.694 22.238 1.00 54.97 280 ARG A C 1
ATOM 2281 O O . ARG A 1 280 ? -30.437 2.772 22.931 1.00 54.97 280 ARG A O 1
ATOM 2288 N N . ASN A 1 281 ? -32.594 2.171 22.681 1.00 46.91 281 ASN A N 1
ATOM 2289 C CA . ASN A 1 281 ? -32.822 1.716 24.063 1.00 46.91 281 ASN A CA 1
ATOM 2290 C C . ASN A 1 281 ? -32.598 0.214 24.277 1.00 46.91 281 ASN A C 1
ATOM 2292 O O . ASN A 1 281 ? -32.500 -0.227 25.417 1.00 46.91 281 ASN A O 1
ATOM 2296 N N . GLU A 1 282 ? -32.476 -0.576 23.211 1.00 49.16 282 GLU A N 1
ATOM 2297 C CA . GLU A 1 282 ? -32.261 -2.015 23.334 1.00 49.16 282 GLU A CA 1
ATOM 2298 C C . GLU A 1 282 ? -30.822 -2.382 22.986 1.00 49.16 282 GLU A C 1
ATOM 2300 O O . GLU A 1 282 ? -30.175 -1.747 22.152 1.00 49.16 282 GLU A O 1
ATOM 2305 N N . ASN A 1 283 ? -30.316 -3.417 23.663 1.00 51.34 283 ASN A N 1
ATOM 2306 C CA . ASN A 1 283 ? -29.016 -4.029 23.409 1.00 51.34 283 ASN A CA 1
ATOM 2307 C C . ASN A 1 283 ? -28.843 -4.255 21.905 1.00 51.34 283 ASN A C 1
ATOM 2309 O O . ASN A 1 283 ? -29.380 -5.238 21.405 1.00 51.34 283 ASN A O 1
ATOM 2313 N N . LEU A 1 284 ? -28.104 -3.373 21.214 1.00 55.59 284 LEU A N 1
ATOM 2314 C CA . LEU A 1 284 ? -27.863 -3.447 19.771 1.00 55.59 284 LEU A CA 1
ATOM 2315 C C . LEU A 1 284 ? -27.374 -4.860 19.438 1.00 55.59 284 LEU A C 1
ATOM 2317 O O . LEU A 1 284 ? -26.218 -5.195 19.734 1.00 55.59 284 LEU A O 1
ATOM 2321 N N . PRO A 1 285 ? -28.233 -5.731 18.882 1.00 55.28 285 PRO A N 1
ATOM 2322 C CA . PRO A 1 285 ? -27.836 -7.101 18.680 1.00 55.28 285 PRO A CA 1
ATOM 2323 C C . PRO A 1 285 ? -26.829 -7.082 17.541 1.00 55.28 285 PRO A C 1
ATOM 2325 O O . PRO A 1 285 ? -27.113 -6.601 16.441 1.00 55.28 285 PRO A O 1
ATOM 2328 N N . ARG A 1 286 ? -25.626 -7.596 17.806 1.00 58.69 286 ARG A N 1
ATOM 2329 C CA . ARG A 1 286 ? -24.652 -7.842 16.749 1.00 58.69 286 ARG A CA 1
ATOM 2330 C C . ARG A 1 286 ? -25.313 -8.773 15.739 1.00 58.69 286 ARG A C 1
ATOM 2332 O O . ARG A 1 286 ? -25.536 -9.949 16.020 1.00 58.69 286 ARG A O 1
ATOM 2339 N N . GLY A 1 287 ? -25.617 -8.254 14.556 1.00 59.78 287 GLY A N 1
ATOM 2340 C CA . GLY A 1 287 ? -25.933 -9.107 13.427 1.00 59.78 287 GLY A CA 1
ATOM 2341 C C . GLY A 1 287 ? -24.653 -9.841 13.049 1.00 59.78 287 GLY A C 1
ATOM 2342 O O . GLY A 1 287 ? -23.682 -9.200 12.649 1.00 59.78 287 GLY A O 1
ATOM 2343 N N . SER A 1 288 ? -24.630 -11.171 13.146 1.00 65.19 288 SER A N 1
ATOM 2344 C CA . SER A 1 288 ? -23.518 -11.982 12.619 1.00 65.19 288 SER A CA 1
ATOM 2345 C C . SER A 1 288 ? -23.194 -11.604 11.165 1.00 65.19 288 SER A C 1
ATOM 2347 O O . SER A 1 288 ? -22.030 -11.531 10.779 1.00 65.19 288 SER A O 1
ATOM 2349 N N . LYS A 1 289 ? -24.225 -11.223 10.398 1.00 73.56 289 LYS A N 1
ATOM 2350 C CA . LYS A 1 289 ? -24.135 -10.709 9.025 1.00 73.56 289 LYS A CA 1
ATOM 2351 C C . LYS A 1 289 ? -23.358 -9.383 8.900 1.00 73.56 289 LYS A C 1
ATOM 2353 O O . LYS A 1 289 ? -22.630 -9.206 7.931 1.00 73.56 289 LYS A O 1
ATOM 2358 N N . CYS A 1 290 ? -23.429 -8.487 9.890 1.00 82.94 290 CYS A N 1
ATOM 2359 C CA . CYS A 1 290 ? -22.774 -7.170 9.848 1.00 82.94 290 CYS A CA 1
ATOM 2360 C C . CYS A 1 290 ? -21.312 -7.174 10.306 1.00 82.94 290 CYS A C 1
ATOM 2362 O O . CYS A 1 290 ? -20.592 -6.200 10.090 1.00 82.94 290 CYS A O 1
ATOM 2364 N N . THR A 1 291 ? -20.834 -8.276 10.886 1.00 80.50 291 THR A N 1
ATOM 2365 C CA . THR A 1 291 ? -19.410 -8.416 11.226 1.00 80.50 291 THR A CA 1
ATOM 2366 C C . THR A 1 291 ? -18.539 -8.452 9.961 1.00 80.50 291 THR A C 1
ATOM 2368 O O . THR A 1 291 ? -17.459 -7.866 9.937 1.00 80.50 291 THR A O 1
ATOM 2371 N N . ASN A 1 292 ? -19.045 -9.041 8.870 1.00 82.88 292 ASN A N 1
ATOM 2372 C CA . ASN A 1 292 ? -18.360 -9.020 7.577 1.00 82.88 292 ASN A CA 1
ATOM 2373 C C . ASN A 1 292 ? -18.264 -7.593 7.007 1.00 82.88 292 ASN A C 1
ATOM 2375 O O . ASN A 1 292 ? -17.188 -7.180 6.581 1.00 82.88 292 ASN A O 1
ATOM 2379 N N . CYS A 1 293 ? -19.348 -6.807 7.082 1.00 87.88 293 CYS A N 1
ATOM 2380 C CA . CYS A 1 293 ? -19.327 -5.386 6.718 1.00 87.88 293 CYS A CA 1
ATOM 2381 C C . CYS A 1 293 ? -18.239 -4.622 7.484 1.00 87.88 293 CYS A C 1
ATOM 2383 O O . CYS A 1 293 ? -17.425 -3.921 6.885 1.00 87.88 293 CYS A O 1
ATOM 2385 N N . TRP A 1 294 ? -18.175 -4.821 8.806 1.00 85.12 294 TRP A N 1
ATOM 2386 C CA . TRP A 1 294 ? -17.174 -4.175 9.652 1.00 85.12 294 TRP A CA 1
ATOM 2387 C C . TRP A 1 294 ? -15.744 -4.482 9.192 1.00 85.12 294 TRP A C 1
ATOM 2389 O O . TRP A 1 294 ? -14.933 -3.563 9.038 1.00 85.12 294 TRP A O 1
ATOM 2399 N N . ALA A 1 295 ? -15.443 -5.751 8.906 1.00 84.44 295 ALA A N 1
ATOM 2400 C CA . ALA A 1 295 ? -14.134 -6.151 8.405 1.00 84.44 295 ALA A CA 1
ATOM 2401 C C . ALA A 1 295 ? -13.834 -5.541 7.024 1.00 84.44 295 ALA A C 1
ATOM 2403 O O . ALA A 1 295 ? -12.802 -4.893 6.846 1.00 84.44 295 ALA A O 1
ATOM 2404 N N . LYS A 1 296 ? -14.751 -5.679 6.057 1.00 89.00 296 LYS A N 1
ATOM 2405 C CA . LYS A 1 296 ? -14.565 -5.179 4.684 1.00 89.00 296 LYS A CA 1
ATOM 2406 C C . LYS A 1 296 ? -14.406 -3.661 4.628 1.00 89.00 296 LYS A C 1
ATOM 2408 O O . LYS A 1 296 ? -13.544 -3.183 3.895 1.00 89.00 296 LYS A O 1
ATOM 2413 N N . CYS A 1 297 ? -15.153 -2.913 5.437 1.00 89.81 297 CYS A N 1
ATOM 2414 C CA . CYS A 1 297 ? -15.018 -1.462 5.512 1.00 89.81 297 CYS A CA 1
ATOM 2415 C C . CYS A 1 297 ? -13.662 -1.010 6.050 1.00 89.81 297 CYS A C 1
ATOM 2417 O O . CYS A 1 297 ? -13.056 -0.110 5.478 1.00 89.81 297 CYS A O 1
ATOM 2419 N N . ASN A 1 298 ? -13.146 -1.636 7.113 1.00 85.62 298 ASN A N 1
ATOM 2420 C CA . ASN A 1 298 ? -11.833 -1.254 7.643 1.00 85.62 298 ASN A CA 1
ATOM 2421 C C . ASN A 1 298 ? -10.688 -1.647 6.703 1.00 85.62 298 ASN A C 1
ATOM 2423 O O . ASN A 1 298 ? -9.717 -0.900 6.590 1.00 85.62 298 ASN A O 1
ATOM 2427 N N . LEU A 1 299 ? -10.819 -2.764 5.979 1.00 86.31 299 LEU A N 1
ATOM 2428 C CA . LEU A 1 299 ? -9.874 -3.138 4.923 1.00 86.31 299 LEU A CA 1
ATOM 2429 C C . LEU A 1 299 ? -9.893 -2.153 3.756 1.00 86.31 299 LEU A C 1
ATOM 2431 O O . LEU A 1 299 ? -8.836 -1.755 3.271 1.00 86.31 299 LEU A O 1
ATOM 2435 N N . TYR A 1 300 ? -11.086 -1.739 3.327 1.00 89.06 300 TYR A N 1
ATOM 2436 C CA . TYR A 1 300 ? -11.241 -0.741 2.278 1.00 89.06 300 TYR A CA 1
ATOM 2437 C C . TYR A 1 300 ? -10.656 0.611 2.689 1.00 89.06 300 TYR A C 1
ATOM 2439 O O . TYR A 1 300 ? -9.874 1.174 1.933 1.00 89.06 300 TYR A O 1
ATOM 2447 N N . GLU A 1 301 ? -10.967 1.103 3.891 1.00 87.75 301 GLU A N 1
ATOM 2448 C CA . GLU A 1 301 ? -10.424 2.375 4.381 1.00 87.75 301 GLU A CA 1
ATOM 2449 C C . GLU A 1 301 ? -8.905 2.336 4.574 1.00 87.75 301 GLU A C 1
ATOM 2451 O O . GLU A 1 301 ? -8.232 3.292 4.200 1.00 87.75 301 GLU A O 1
ATOM 2456 N N . SER A 1 302 ? -8.354 1.230 5.090 1.00 83.94 302 SER A N 1
ATOM 2457 C CA . SER A 1 302 ? -6.897 1.063 5.226 1.00 83.94 302 SER A CA 1
ATOM 2458 C C . SER A 1 302 ? -6.203 1.105 3.865 1.00 83.94 302 SER A C 1
ATOM 2460 O O . SER A 1 302 ? -5.210 1.806 3.689 1.00 83.94 302 SER A O 1
ATOM 2462 N N . TRP A 1 303 ? -6.749 0.385 2.881 1.00 88.00 303 TRP A N 1
ATOM 2463 C CA . TRP A 1 303 ? -6.241 0.420 1.512 1.00 88.00 303 TRP A CA 1
ATOM 2464 C C . TRP A 1 303 ? -6.350 1.826 0.907 1.00 88.00 303 TRP A C 1
ATOM 2466 O O . TRP A 1 303 ? -5.383 2.314 0.332 1.00 88.00 303 TRP A O 1
ATOM 2476 N N . LEU A 1 304 ? -7.491 2.499 1.077 1.00 89.25 304 LEU A N 1
ATOM 2477 C CA . LEU A 1 304 ? -7.736 3.830 0.520 1.00 89.25 304 LEU A CA 1
ATOM 2478 C C . LEU A 1 304 ? -6.782 4.886 1.095 1.00 89.25 304 LEU A C 1
ATOM 2480 O O . LEU A 1 304 ? -6.297 5.728 0.345 1.00 89.25 304 LEU A O 1
ATOM 2484 N N . HIS A 1 305 ? -6.482 4.808 2.395 1.00 85.19 305 HIS A N 1
ATOM 2485 C CA . HIS A 1 305 ? -5.486 5.659 3.047 1.00 85.19 305 HIS A CA 1
ATOM 2486 C C . HIS A 1 305 ? -4.088 5.448 2.446 1.00 85.19 305 HIS A C 1
ATOM 2488 O O . HIS A 1 305 ? -3.455 6.415 2.032 1.00 85.19 305 HIS A O 1
ATOM 2494 N N . ASN A 1 306 ? -3.641 4.197 2.283 1.00 83.38 306 ASN A N 1
ATOM 2495 C CA . ASN A 1 306 ? -2.347 3.915 1.648 1.00 83.38 306 ASN A CA 1
ATOM 2496 C C . ASN A 1 306 ? -2.280 4.488 0.223 1.00 83.38 306 ASN A C 1
ATOM 2498 O O . ASN A 1 306 ? -1.302 5.135 -0.138 1.00 83.38 306 ASN A O 1
ATOM 2502 N N . GLN A 1 307 ? -3.342 4.314 -0.570 1.00 89.44 307 GLN A N 1
ATOM 2503 C CA . GLN A 1 307 ? -3.426 4.877 -1.922 1.00 89.44 307 GLN A CA 1
ATOM 2504 C C . GLN A 1 307 ? -3.386 6.412 -1.921 1.00 89.44 307 GLN A C 1
ATOM 2506 O O . GLN A 1 307 ? -2.777 7.014 -2.801 1.00 89.44 307 GLN A O 1
ATOM 2511 N N . GLN A 1 308 ? -3.996 7.060 -0.928 1.00 88.75 308 GLN A N 1
ATOM 2512 C CA . GLN A 1 308 ? -3.932 8.512 -0.782 1.00 88.75 308 GLN A CA 1
ATOM 2513 C C . GLN A 1 308 ? -2.495 8.996 -0.529 1.00 88.75 308 GLN A C 1
ATOM 2515 O O . GLN A 1 308 ? -2.084 10.007 -1.099 1.00 88.75 308 GLN A O 1
ATOM 2520 N N . GLU A 1 309 ? -1.720 8.275 0.283 1.00 83.50 309 GLU A N 1
ATOM 2521 C CA . GLU A 1 309 ? -0.310 8.596 0.535 1.00 83.50 309 GLU A CA 1
ATOM 2522 C C . GLU A 1 309 ? 0.571 8.366 -0.703 1.00 83.50 309 GLU A C 1
ATOM 2524 O O . GLU A 1 309 ? 1.398 9.215 -1.043 1.00 83.50 309 GLU A O 1
ATOM 2529 N N . GLU A 1 310 ? 0.362 7.266 -1.434 1.00 87.88 310 GLU A N 1
ATOM 2530 C CA . GLU A 1 310 ? 1.033 7.008 -2.719 1.00 87.88 310 GLU A CA 1
ATOM 2531 C C . GLU A 1 310 ? 0.722 8.102 -3.754 1.00 87.88 310 GLU A C 1
ATOM 2533 O O . GLU A 1 310 ? 1.614 8.556 -4.476 1.00 87.88 310 GLU A O 1
ATOM 2538 N N . PHE A 1 311 ? -0.529 8.566 -3.808 1.00 91.38 311 PHE A N 1
ATOM 2539 C CA . PHE A 1 311 ? -0.947 9.655 -4.688 1.00 91.38 311 PHE A CA 1
ATOM 2540 C C . PHE A 1 311 ? -0.261 10.977 -4.339 1.00 91.38 311 PHE A C 1
ATOM 2542 O O . PHE A 1 311 ? 0.259 11.644 -5.232 1.00 91.38 311 PHE A O 1
ATOM 2549 N N . LYS A 1 312 ? -0.236 11.359 -3.053 1.00 86.88 312 LYS A N 1
ATOM 2550 C CA . LYS A 1 312 ? 0.420 12.597 -2.592 1.00 86.88 312 LYS A CA 1
ATOM 2551 C C . LYS A 1 312 ? 1.894 12.618 -2.995 1.00 86.88 312 LYS A C 1
ATOM 2553 O O . LYS A 1 312 ? 2.335 13.580 -3.617 1.00 86.88 312 LYS A O 1
ATOM 2558 N N . LYS A 1 313 ? 2.618 11.522 -2.741 1.00 83.81 313 LYS A N 1
ATOM 2559 C CA . LYS A 1 313 ? 4.035 11.366 -3.115 1.00 83.81 313 LYS A CA 1
ATOM 2560 C C . LYS A 1 313 ? 4.269 11.553 -4.613 1.00 83.81 313 LYS A C 1
ATOM 2562 O O . LYS A 1 313 ? 5.141 12.324 -5.014 1.00 83.81 313 LYS A O 1
ATOM 2567 N N . GLN A 1 314 ? 3.466 10.885 -5.439 1.00 89.19 314 GLN A N 1
ATOM 2568 C CA . GLN A 1 314 ? 3.586 10.972 -6.895 1.00 89.19 314 GLN A CA 1
ATOM 2569 C C . GLN A 1 314 ? 3.194 12.351 -7.425 1.00 89.19 314 GLN A C 1
ATOM 2571 O O . GLN A 1 314 ? 3.860 12.873 -8.317 1.00 89.19 314 GLN A O 1
ATOM 2576 N N . LYS A 1 315 ? 2.177 12.993 -6.845 1.00 87.62 315 LYS A N 1
ATOM 2577 C CA . LYS A 1 315 ? 1.795 14.365 -7.191 1.00 87.62 315 LYS A CA 1
ATOM 2578 C C . LYS A 1 315 ? 2.923 15.358 -6.890 1.00 87.62 315 LYS A C 1
ATOM 2580 O O . LYS A 1 315 ? 3.311 16.117 -7.774 1.00 87.62 315 LYS A O 1
ATOM 2585 N N . GLU A 1 316 ? 3.504 15.304 -5.693 1.00 83.88 316 GLU A N 1
ATOM 2586 C CA . GLU A 1 316 ? 4.655 16.143 -5.324 1.00 83.88 316 GLU A CA 1
ATOM 2587 C C . GLU A 1 316 ? 5.874 15.875 -6.216 1.00 83.88 316 GLU A C 1
ATOM 2589 O O . GLU A 1 316 ? 6.646 16.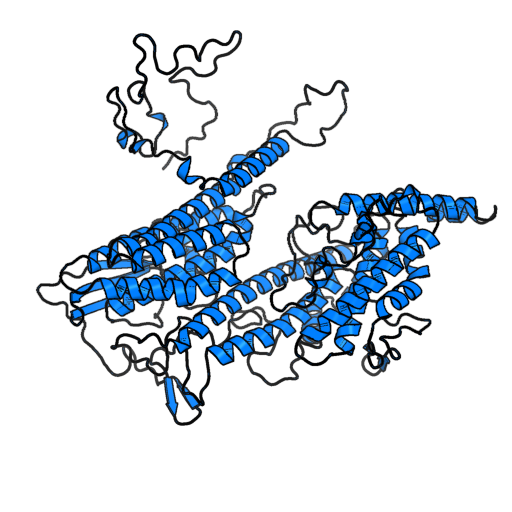782 -6.537 1.00 83.88 316 GLU A O 1
ATOM 2594 N N . LYS A 1 317 ? 6.073 14.620 -6.632 1.00 83.81 317 LYS A N 1
ATOM 2595 C CA . LYS A 1 317 ? 7.141 14.259 -7.565 1.00 83.81 317 LYS A CA 1
ATOM 2596 C C . LYS A 1 317 ? 6.911 14.857 -8.949 1.00 83.81 317 LYS A C 1
ATOM 2598 O O . LYS A 1 317 ? 7.847 15.415 -9.515 1.00 83.81 317 LYS A O 1
ATOM 2603 N N . TYR A 1 318 ? 5.688 14.774 -9.467 1.00 85.19 318 TYR A N 1
ATOM 2604 C CA . TYR A 1 318 ? 5.308 15.383 -10.741 1.00 85.19 318 TYR A CA 1
ATOM 2605 C C . TYR A 1 318 ? 5.576 16.892 -10.736 1.00 85.19 318 TYR A C 1
ATOM 2607 O O . TYR A 1 318 ? 6.220 17.404 -11.649 1.00 85.19 318 TYR A O 1
ATOM 2615 N N . GLU A 1 319 ? 5.172 17.579 -9.665 1.00 82.00 319 GLU A N 1
ATOM 2616 C CA . GLU A 1 319 ? 5.428 19.008 -9.455 1.00 82.00 319 GLU A CA 1
ATOM 2617 C C . GLU A 1 319 ? 6.921 19.350 -9.531 1.00 82.00 319 GLU A C 1
ATOM 2619 O O . GLU A 1 319 ? 7.321 20.270 -10.248 1.00 82.00 319 GLU A O 1
ATOM 2624 N N . LYS A 1 320 ? 7.759 18.574 -8.834 1.00 80.06 320 LYS A N 1
ATOM 2625 C CA . LYS A 1 320 ? 9.216 18.762 -8.827 1.00 80.06 320 LYS A CA 1
ATOM 2626 C C . LYS A 1 320 ? 9.840 18.529 -10.203 1.00 80.06 320 LYS A C 1
ATOM 2628 O O . LYS A 1 320 ? 10.693 19.315 -10.606 1.00 80.06 320 LYS A O 1
ATOM 2633 N N . GLU A 1 321 ? 9.421 17.490 -10.929 1.00 79.94 321 GLU A N 1
ATOM 2634 C CA . GLU A 1 321 ? 9.948 17.204 -12.272 1.00 79.94 321 GLU A CA 1
ATOM 2635 C C . GLU A 1 321 ? 9.575 18.298 -13.277 1.00 79.94 321 GLU A C 1
ATOM 2637 O O . GLU A 1 321 ? 10.441 18.776 -14.004 1.00 79.94 321 GLU A O 1
ATOM 2642 N N . ILE A 1 322 ? 8.323 18.768 -13.277 1.00 78.81 322 ILE A N 1
ATOM 2643 C CA . ILE A 1 322 ? 7.896 19.862 -14.164 1.00 78.81 322 ILE A CA 1
ATOM 2644 C C . ILE A 1 322 ? 8.694 21.143 -13.884 1.00 78.81 322 ILE A C 1
ATOM 2646 O O . ILE A 1 322 ? 9.178 21.782 -14.817 1.00 78.81 322 ILE A O 1
ATOM 2650 N N . LEU A 1 323 ? 8.887 21.506 -12.611 1.00 77.06 323 LEU A N 1
ATOM 2651 C CA . LEU A 1 323 ? 9.668 22.692 -12.238 1.00 77.06 323 LEU A CA 1
ATOM 2652 C C . LEU A 1 323 ? 11.145 22.573 -12.634 1.00 77.06 323 LEU A C 1
ATOM 2654 O O . LEU A 1 323 ? 11.713 23.532 -13.158 1.00 77.06 323 LEU A O 1
ATOM 2658 N N . LYS A 1 324 ? 11.752 21.397 -12.431 1.00 74.38 324 LYS A N 1
ATOM 2659 C CA . LYS A 1 324 ? 13.159 21.122 -12.762 1.00 74.38 324 LYS A CA 1
ATOM 2660 C C . LYS A 1 324 ? 13.477 21.405 -14.231 1.00 74.38 324 LYS A C 1
ATOM 2662 O O . LYS A 1 324 ? 14.525 21.972 -14.522 1.00 74.38 324 LYS A O 1
ATOM 2667 N N . TYR A 1 325 ? 12.583 21.034 -15.147 1.00 69.69 325 TYR A N 1
ATOM 2668 C CA . TYR A 1 325 ? 12.793 21.218 -16.590 1.00 69.69 325 TYR A CA 1
ATOM 2669 C C . TYR A 1 325 ? 12.303 22.573 -17.129 1.00 69.69 325 TYR A C 1
ATOM 2671 O O . TYR A 1 325 ? 12.548 22.889 -18.293 1.00 69.69 325 TYR A O 1
ATOM 2679 N N . LYS A 1 326 ? 11.674 23.395 -16.277 1.00 67.50 326 LYS A N 1
ATOM 2680 C CA . LYS A 1 326 ? 11.252 24.769 -16.585 1.00 67.50 326 LYS A CA 1
ATOM 2681 C C . LYS A 1 326 ? 12.359 25.802 -16.357 1.00 67.50 326 LYS A C 1
ATOM 2683 O O . LYS A 1 326 ? 12.456 26.788 -17.087 1.00 67.50 326 LYS A O 1
ATOM 2688 N N . SER A 1 327 ? 13.194 25.606 -15.336 1.00 57.94 327 SER A N 1
ATOM 2689 C CA . SER A 1 327 ? 14.340 26.478 -15.059 1.00 57.94 327 SER A CA 1
ATOM 2690 C C . SER A 1 327 ? 15.507 26.140 -15.991 1.00 57.94 327 SER A C 1
ATOM 2692 O O . SER A 1 327 ? 16.107 25.079 -15.869 1.00 57.94 327 SER A O 1
ATOM 2694 N N . ASN A 1 328 ? 15.885 27.061 -16.881 1.00 50.41 328 ASN A N 1
ATOM 2695 C CA . ASN A 1 328 ? 17.052 26.949 -17.776 1.00 50.41 328 ASN A CA 1
ATOM 2696 C C . ASN A 1 328 ? 18.425 26.917 -17.052 1.00 50.41 328 ASN A C 1
ATOM 2698 O O . ASN A 1 328 ? 19.464 27.100 -17.692 1.00 50.41 328 ASN A O 1
ATOM 2702 N N . GLU A 1 329 ? 18.475 26.711 -15.733 1.00 49.50 329 GLU A N 1
ATOM 2703 C CA . GLU A 1 329 ? 19.734 26.559 -15.005 1.00 49.50 329 GLU A CA 1
ATOM 2704 C C . GLU A 1 329 ? 20.329 25.179 -15.296 1.00 49.50 329 GLU A C 1
ATOM 2706 O O . GLU A 1 329 ? 19.980 24.168 -14.688 1.00 49.50 329 GLU A O 1
ATOM 2711 N N . LYS A 1 330 ? 21.261 25.133 -16.253 1.00 43.72 330 LYS A N 1
ATOM 2712 C CA . LYS A 1 330 ? 22.144 23.980 -16.437 1.00 43.72 330 LYS A CA 1
ATOM 2713 C C . LYS A 1 330 ? 22.902 23.726 -15.136 1.00 43.72 330 LYS A C 1
ATOM 2715 O O . LYS A 1 330 ? 23.902 24.387 -14.860 1.00 43.72 330 LYS A O 1
ATOM 2720 N N . ILE A 1 331 ? 22.481 22.721 -14.374 1.00 42.28 331 ILE A N 1
ATOM 2721 C CA . ILE A 1 331 ? 23.319 22.157 -13.319 1.00 42.28 331 ILE A CA 1
ATOM 2722 C C . ILE A 1 331 ? 24.519 21.499 -14.011 1.00 42.28 331 ILE A C 1
ATOM 2724 O O . ILE A 1 331 ? 24.390 20.509 -14.734 1.00 42.28 331 ILE A O 1
ATOM 2728 N N . SER A 1 332 ? 25.695 22.092 -13.814 1.00 31.91 332 SER A N 1
ATOM 2729 C CA . SER A 1 332 ? 26.986 21.542 -14.225 1.00 31.91 332 SER A CA 1
ATOM 2730 C C . SER A 1 332 ? 27.164 20.145 -13.616 1.00 31.91 332 SER A C 1
ATOM 2732 O O . SER A 1 332 ? 27.421 20.031 -12.419 1.00 31.91 332 SER A O 1
ATOM 2734 N N . GLY A 1 333 ? 27.032 19.094 -14.433 1.00 39.38 333 GLY A N 1
ATOM 2735 C CA . GLY A 1 333 ? 27.299 17.706 -14.030 1.00 39.38 333 GLY A CA 1
ATOM 2736 C C . GLY A 1 333 ? 26.267 16.653 -14.451 1.00 39.38 333 GLY A C 1
ATOM 2737 O O . GLY A 1 333 ? 26.471 15.482 -14.141 1.00 39.38 333 GLY A O 1
ATOM 2738 N N . SER A 1 334 ? 25.174 16.999 -15.149 1.00 36.56 334 SER A N 1
ATOM 2739 C CA . SER A 1 334 ? 24.226 15.970 -15.609 1.00 36.56 334 SER A CA 1
ATOM 2740 C C . SER A 1 334 ? 24.753 15.253 -16.860 1.00 36.56 334 SER A C 1
ATOM 2742 O O . SER A 1 334 ? 24.738 15.819 -17.955 1.00 36.56 334 SER A O 1
A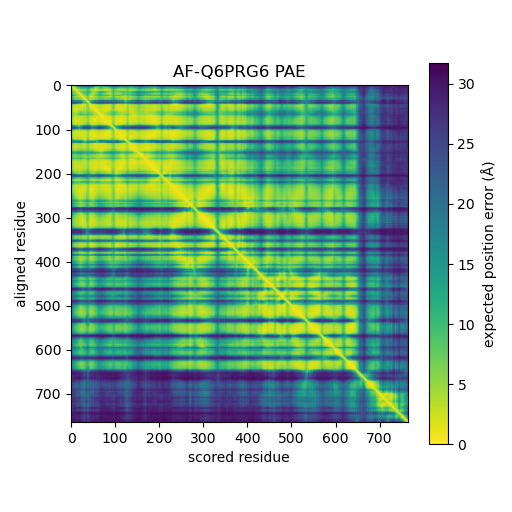TOM 2744 N N . ASN A 1 335 ? 25.199 14.006 -16.702 1.00 39.91 335 ASN A N 1
ATOM 2745 C CA . ASN A 1 335 ? 25.512 13.108 -17.816 1.00 39.91 335 ASN A CA 1
ATOM 2746 C C . ASN A 1 335 ? 24.285 12.943 -18.745 1.00 39.91 335 ASN A C 1
ATOM 2748 O O . ASN A 1 335 ? 23.146 13.165 -18.334 1.00 39.91 335 ASN A O 1
ATOM 2752 N N . ILE A 1 336 ? 24.530 12.545 -19.998 1.00 42.78 336 ILE A N 1
ATOM 2753 C CA . ILE A 1 336 ? 23.630 12.450 -21.175 1.00 42.78 336 ILE A CA 1
ATOM 2754 C C . ILE A 1 336 ? 22.211 11.886 -20.939 1.00 42.78 336 ILE A C 1
ATOM 2756 O O . ILE A 1 336 ? 21.313 12.144 -21.740 1.00 42.78 336 ILE A O 1
ATOM 2760 N N . ASN A 1 337 ? 21.954 11.226 -19.809 1.00 50.28 337 ASN A N 1
ATOM 2761 C CA . ASN A 1 337 ? 20.645 10.719 -19.391 1.00 50.28 337 ASN A CA 1
ATOM 2762 C C . ASN A 1 337 ? 19.524 11.779 -19.272 1.00 50.28 337 ASN A C 1
ATOM 2764 O O . ASN A 1 337 ? 18.359 11.414 -19.138 1.00 50.28 337 ASN A O 1
ATOM 2768 N N . ASN A 1 338 ? 19.845 13.076 -19.340 1.00 55.09 338 ASN A N 1
ATOM 2769 C CA . ASN A 1 338 ? 18.897 14.162 -19.077 1.00 55.09 338 ASN A CA 1
ATOM 2770 C C . ASN A 1 338 ? 18.231 14.767 -20.333 1.00 55.09 338 ASN A C 1
ATOM 2772 O O . ASN A 1 338 ? 17.143 15.323 -20.220 1.00 55.09 338 ASN A O 1
ATOM 2776 N N . LYS A 1 339 ? 18.831 14.648 -21.531 1.00 57.88 339 LYS A N 1
ATOM 2777 C CA . LYS A 1 339 ? 18.372 15.403 -22.721 1.00 57.88 339 LYS A CA 1
ATOM 2778 C C . LYS A 1 339 ? 17.000 14.951 -23.235 1.00 57.88 339 LYS A C 1
ATOM 2780 O O . LYS A 1 339 ? 16.144 15.771 -23.532 1.00 57.88 339 LYS A O 1
ATOM 2785 N N . TYR A 1 340 ? 16.778 13.639 -23.303 1.00 62.91 340 TYR A N 1
ATOM 2786 C CA . TYR A 1 340 ? 15.502 13.089 -23.764 1.00 62.91 340 TYR A CA 1
ATOM 2787 C C . TYR A 1 340 ? 14.346 13.401 -22.796 1.00 62.91 340 TYR A C 1
ATOM 2789 O O . TYR A 1 340 ? 13.251 13.767 -23.218 1.00 62.91 340 TYR A O 1
ATOM 2797 N N . TYR A 1 341 ? 14.588 13.271 -21.487 1.00 72.94 341 TYR A N 1
ATOM 2798 C CA . TYR A 1 341 ? 13.595 13.627 -20.473 1.00 72.94 341 TYR A CA 1
ATOM 2799 C C . TYR A 1 341 ? 13.303 15.124 -20.486 1.00 72.94 341 TYR A C 1
ATOM 2801 O O . TYR A 1 341 ? 12.138 15.500 -20.421 1.00 72.94 341 TYR A O 1
ATOM 2809 N N . GLU A 1 342 ? 14.323 15.961 -20.665 1.00 74.81 342 GLU A N 1
ATOM 2810 C CA . GLU A 1 342 ? 14.155 17.401 -20.836 1.00 74.81 342 GLU A CA 1
ATOM 2811 C C . GLU A 1 342 ? 13.237 17.735 -22.022 1.00 74.81 342 GLU A C 1
ATOM 2813 O O . GLU A 1 342 ? 12.279 18.488 -21.849 1.00 74.81 342 GLU A O 1
ATOM 2818 N N . ASP A 1 343 ? 13.463 17.138 -23.196 1.00 82.12 343 ASP A N 1
ATOM 2819 C CA . ASP A 1 343 ? 12.609 17.354 -24.371 1.00 82.12 343 ASP A CA 1
ATOM 2820 C C . ASP A 1 343 ? 11.165 16.878 -24.120 1.00 82.12 343 ASP A C 1
ATOM 2822 O O . ASP A 1 343 ? 10.209 17.597 -24.422 1.00 82.12 343 ASP A O 1
ATOM 2826 N N . PHE A 1 344 ? 10.988 15.708 -23.493 1.00 86.25 344 PHE A N 1
ATOM 2827 C CA . PHE A 1 344 ? 9.661 15.183 -23.157 1.00 86.25 344 PHE A CA 1
ATOM 2828 C C . PHE A 1 344 ? 8.910 16.096 -22.181 1.00 86.25 344 PHE A C 1
ATOM 2830 O O . PHE A 1 344 ? 7.746 16.420 -22.414 1.00 86.25 344 PHE A O 1
ATOM 2837 N N . TYR A 1 345 ? 9.555 16.522 -21.092 1.00 83.88 345 TYR A N 1
ATOM 2838 C CA . TYR A 1 345 ? 8.932 17.381 -20.085 1.00 83.88 345 TYR A CA 1
ATOM 2839 C C . TYR A 1 345 ? 8.636 18.784 -20.622 1.00 83.88 345 TYR A C 1
ATOM 2841 O O . TYR A 1 345 ? 7.597 19.340 -20.271 1.00 83.88 345 TYR A O 1
ATOM 2849 N N . LYS A 1 346 ? 9.459 19.323 -21.532 1.00 82.75 346 LYS A N 1
ATOM 2850 C CA . LYS A 1 346 ? 9.161 20.578 -22.246 1.00 82.75 346 LYS A CA 1
ATOM 2851 C C . LYS A 1 346 ? 7.919 20.462 -23.126 1.00 82.75 346 LYS A C 1
ATOM 2853 O O . LYS A 1 346 ? 7.075 21.357 -23.123 1.00 82.75 346 LYS A O 1
ATOM 2858 N N . GLU A 1 347 ? 7.773 19.369 -23.874 1.00 84.31 347 GLU A N 1
ATOM 2859 C CA . GLU A 1 347 ? 6.560 19.124 -24.666 1.00 84.31 347 GLU A CA 1
ATOM 2860 C C . GLU A 1 347 ? 5.336 18.859 -23.782 1.00 84.31 347 GLU A C 1
ATOM 2862 O O . GLU A 1 347 ? 4.230 19.317 -24.087 1.00 84.31 347 GLU A O 1
ATOM 2867 N N . LEU A 1 348 ? 5.527 18.158 -22.661 1.00 84.44 348 LEU A N 1
ATOM 2868 C CA . LEU A 1 348 ? 4.474 17.913 -21.685 1.00 84.44 348 LEU A CA 1
ATOM 2869 C C . LEU A 1 348 ? 4.010 19.217 -21.032 1.00 84.44 348 LEU A C 1
ATOM 2871 O O . LEU A 1 348 ? 2.806 19.418 -20.921 1.00 84.44 348 LEU A O 1
ATOM 2875 N N . GLU A 1 349 ? 4.917 20.128 -20.665 1.00 80.06 349 GLU A N 1
ATOM 2876 C CA . GLU A 1 349 ? 4.571 21.434 -20.087 1.00 80.06 349 GLU A CA 1
ATOM 2877 C C . GLU A 1 349 ? 3.659 22.228 -21.031 1.00 80.06 349 GLU A C 1
ATOM 2879 O O . GLU A 1 349 ? 2.631 22.742 -20.596 1.00 80.06 349 GLU A O 1
ATOM 2884 N N . LYS A 1 350 ? 3.944 22.253 -22.341 1.00 79.44 350 LYS A N 1
ATOM 2885 C CA . LYS A 1 350 ? 3.101 22.957 -23.329 1.00 79.44 350 LYS A CA 1
ATOM 2886 C C . LYS A 1 350 ? 1.637 22.497 -23.315 1.00 79.44 350 LYS A C 1
ATOM 2888 O O . LYS A 1 350 ? 0.749 23.288 -23.623 1.00 79.44 350 LYS A O 1
ATOM 2893 N N . LYS A 1 351 ? 1.378 21.230 -22.976 1.00 73.56 351 LYS A N 1
ATOM 2894 C CA . LYS A 1 351 ? 0.030 20.627 -22.948 1.00 73.56 351 LYS A CA 1
ATOM 2895 C C . LYS A 1 351 ? -0.567 20.544 -21.537 1.00 73.56 351 LYS A C 1
ATOM 2897 O O . LYS A 1 351 ? -1.782 20.632 -21.376 1.00 73.56 351 LYS A O 1
ATOM 2902 N N . CYS A 1 352 ? 0.279 20.404 -20.520 1.00 69.94 352 CYS A N 1
ATOM 2903 C CA . CYS A 1 352 ? -0.069 20.060 -19.141 1.00 69.94 352 CYS A CA 1
ATOM 2904 C C . CYS A 1 352 ? 0.621 20.981 -18.115 1.00 69.94 352 CYS A C 1
ATOM 2906 O O . CYS A 1 352 ? 0.999 20.525 -17.038 1.00 69.94 352 CYS A O 1
ATOM 2908 N N . ALA A 1 353 ? 0.771 22.274 -18.433 1.00 60.53 353 ALA A N 1
ATOM 2909 C CA . ALA A 1 353 ? 1.472 23.267 -17.604 1.00 60.53 353 ALA A CA 1
ATOM 2910 C C . ALA A 1 353 ? 0.960 23.382 -16.153 1.00 60.53 353 ALA A C 1
ATOM 2912 O O . ALA A 1 353 ? 1.695 23.837 -15.281 1.00 60.53 353 ALA A O 1
ATOM 2913 N N . ASN A 1 354 ? -0.293 22.994 -15.892 1.00 64.81 354 ASN A N 1
ATOM 2914 C CA . ASN A 1 354 ? -0.876 22.930 -14.552 1.00 64.81 354 ASN A CA 1
ATOM 2915 C C . ASN A 1 354 ? -1.125 21.463 -14.154 1.00 64.81 354 ASN A C 1
ATOM 2917 O O . ASN A 1 354 ? -1.627 20.687 -14.972 1.00 64.81 354 ASN A O 1
ATOM 2921 N N . ASN A 1 355 ? -0.844 21.099 -12.897 1.00 66.50 355 ASN A N 1
ATOM 2922 C CA . ASN A 1 355 ? -1.054 19.746 -12.356 1.00 66.50 355 ASN A CA 1
ATOM 2923 C C . ASN A 1 355 ? -2.468 19.235 -12.604 1.00 66.50 355 ASN A C 1
ATOM 2925 O O . ASN A 1 355 ? -2.654 18.072 -12.953 1.00 66.50 355 ASN A O 1
ATOM 2929 N N . ASP A 1 356 ? -3.461 20.117 -12.491 1.00 74.94 356 ASP A N 1
ATOM 2930 C CA . ASP A 1 356 ? -4.861 19.762 -12.702 1.00 74.94 356 ASP A CA 1
ATOM 2931 C C . ASP A 1 356 ? -5.118 19.216 -14.111 1.00 74.94 356 ASP A C 1
ATOM 2933 O O . ASP A 1 356 ? -6.014 18.397 -14.294 1.00 74.94 356 ASP A O 1
ATOM 2937 N N . ASN A 1 357 ? -4.332 19.615 -15.117 1.00 82.88 357 ASN A N 1
ATOM 2938 C CA . ASN A 1 357 ? -4.472 19.092 -16.475 1.00 82.88 357 ASN A CA 1
ATOM 2939 C C . ASN A 1 357 ? -3.898 17.679 -16.608 1.00 82.88 357 ASN A C 1
ATOM 2941 O O . ASN A 1 357 ? -4.528 16.836 -17.239 1.00 82.88 357 ASN A O 1
ATOM 2945 N N . PHE A 1 358 ? -2.762 17.383 -15.972 1.00 86.56 358 PHE A N 1
ATOM 2946 C CA . PHE A 1 358 ? -2.238 16.015 -15.939 1.00 86.56 358 PHE A CA 1
ATOM 2947 C C . PHE A 1 358 ? -3.161 15.078 -15.149 1.00 86.56 358 PHE A C 1
ATOM 2949 O O . PHE A 1 358 ? -3.477 13.987 -15.612 1.00 86.56 358 PHE A O 1
ATOM 2956 N N . LEU A 1 359 ? -3.686 15.530 -14.007 1.00 89.12 359 LEU A N 1
ATOM 2957 C CA . LEU A 1 359 ? -4.655 14.762 -13.219 1.00 89.12 359 LEU A CA 1
ATOM 2958 C C . LEU A 1 359 ? -5.965 14.505 -13.986 1.00 89.12 359 LEU A C 1
ATOM 2960 O O . LEU A 1 359 ? -6.554 13.434 -13.845 1.00 89.12 359 LEU A O 1
ATOM 2964 N N . LYS A 1 360 ? -6.402 15.433 -14.852 1.00 88.81 360 LYS A N 1
ATOM 2965 C CA . LYS A 1 360 ? -7.520 15.187 -15.781 1.00 88.81 360 LYS A CA 1
ATOM 2966 C C . LYS A 1 360 ? -7.212 14.069 -16.777 1.00 88.81 360 LYS A C 1
ATOM 2968 O O . LYS A 1 360 ? -8.097 13.260 -17.024 1.00 88.81 360 LYS A O 1
ATOM 2973 N N . LEU A 1 361 ? -5.983 13.970 -17.289 1.00 89.25 361 LEU A N 1
ATOM 2974 C CA . LEU A 1 361 ? -5.594 12.846 -18.153 1.00 89.25 361 LEU A CA 1
ATOM 2975 C C . LEU A 1 361 ? -5.680 11.507 -17.407 1.00 89.25 361 LEU A C 1
ATOM 2977 O O . LEU A 1 361 ? -6.168 10.534 -17.974 1.00 89.25 361 LEU A O 1
ATOM 2981 N N . LEU A 1 362 ? -5.289 11.465 -16.127 1.00 91.12 362 LEU A N 1
ATOM 2982 C CA . LEU A 1 362 ? -5.462 10.264 -15.298 1.00 91.12 362 LEU A CA 1
ATOM 2983 C C . LEU A 1 362 ? -6.950 9.896 -15.134 1.00 91.12 362 LEU A C 1
ATOM 2985 O O . LEU A 1 362 ? -7.312 8.725 -15.207 1.00 91.12 362 LEU A O 1
ATOM 2989 N N . ASN A 1 363 ? -7.838 10.887 -14.985 1.00 88.75 363 ASN A N 1
ATOM 2990 C CA . ASN A 1 363 ? -9.290 10.658 -14.930 1.00 88.75 363 ASN A CA 1
ATOM 2991 C C . ASN A 1 363 ? -9.870 10.094 -16.244 1.00 88.75 363 ASN A C 1
ATOM 2993 O O . ASN A 1 363 ? -10.907 9.429 -16.227 1.00 88.75 363 ASN A O 1
ATOM 2997 N N . GLU A 1 364 ? -9.238 10.377 -17.385 1.00 87.25 364 GLU A N 1
ATOM 2998 C CA . GLU A 1 364 ? -9.657 9.892 -18.708 1.00 87.25 364 GLU A CA 1
ATOM 2999 C C . GLU A 1 364 ? -9.213 8.450 -18.998 1.00 87.25 364 GLU A C 1
ATOM 3001 O O . GLU A 1 364 ? -9.652 7.870 -20.000 1.00 87.25 364 GLU A O 1
ATOM 3006 N N . GLY A 1 365 ? -8.397 7.862 -18.113 1.00 86.06 365 GLY A N 1
ATOM 3007 C CA . GLY A 1 365 ? -7.942 6.476 -18.173 1.00 86.06 365 GLY A CA 1
ATOM 3008 C C . GLY A 1 365 ? -9.088 5.473 -18.347 1.00 86.06 365 GLY A C 1
ATOM 3009 O O . GLY A 1 365 ? -10.233 5.718 -17.955 1.00 86.06 365 GLY A O 1
ATOM 3010 N N . LYS A 1 366 ? -8.803 4.323 -18.966 1.00 83.62 366 LYS A N 1
ATOM 3011 C CA . LYS A 1 366 ? -9.821 3.334 -19.352 1.00 83.62 366 LYS A CA 1
ATOM 3012 C C . LYS A 1 366 ? -10.642 2.861 -18.152 1.00 83.62 366 LYS A C 1
ATOM 3014 O O . LYS A 1 366 ? -11.857 2.708 -18.288 1.00 83.62 366 LYS A O 1
ATOM 3019 N N . TYR A 1 367 ? -10.003 2.624 -17.006 1.00 82.00 367 TYR A N 1
ATOM 3020 C CA . TYR A 1 367 ? -10.686 2.172 -15.791 1.00 82.00 367 TYR A CA 1
ATOM 3021 C C . TYR A 1 367 ? -11.232 3.326 -14.946 1.00 82.00 367 TYR A C 1
ATOM 3023 O O . TYR A 1 367 ? -12.202 3.121 -14.210 1.00 82.00 367 TYR A O 1
ATOM 3031 N N . CYS A 1 368 ? -10.641 4.517 -15.061 1.00 84.44 368 CYS A N 1
ATOM 3032 C CA . CYS A 1 368 ? -11.043 5.715 -14.321 1.00 84.44 368 CYS A CA 1
ATOM 3033 C C . CYS A 1 368 ? -12.230 6.470 -14.946 1.00 84.44 368 CYS A C 1
ATOM 3035 O O . CYS A 1 368 ? -12.944 7.191 -14.248 1.00 84.44 368 CYS A O 1
ATOM 3037 N N . ASN A 1 369 ? -12.474 6.293 -16.247 1.00 78.44 369 ASN A N 1
ATOM 3038 C CA . ASN A 1 369 ? -13.485 7.046 -16.983 1.00 78.44 369 ASN A CA 1
ATOM 3039 C C . ASN A 1 369 ? -14.932 6.733 -16.529 1.00 78.44 369 ASN A C 1
ATOM 3041 O O . ASN A 1 369 ? -15.331 5.582 -16.337 1.00 78.44 369 ASN A O 1
ATOM 3045 N N . LYS A 1 370 ? -15.751 7.790 -16.447 1.00 64.31 370 LYS A N 1
ATOM 3046 C CA . LYS A 1 370 ? -17.099 7.906 -15.849 1.00 64.31 370 LYS A CA 1
ATOM 3047 C C . LYS A 1 370 ? -18.239 7.169 -16.579 1.00 64.31 370 LYS A C 1
ATOM 3049 O O . LYS A 1 370 ? -19.407 7.510 -16.397 1.00 64.31 370 LYS A O 1
ATOM 3054 N N . LYS A 1 371 ? -17.954 6.210 -17.465 1.00 57.22 371 LYS A N 1
ATOM 3055 C CA . LYS A 1 371 ? -18.994 5.627 -18.340 1.00 57.22 371 LYS A CA 1
ATOM 3056 C C . LYS A 1 371 ? -19.920 4.617 -17.647 1.00 57.22 371 LYS A C 1
ATOM 3058 O O . LYS A 1 371 ? -20.979 4.317 -18.194 1.00 57.22 371 LYS A O 1
ATOM 3063 N N . GLU A 1 372 ? -19.586 4.148 -16.446 1.00 54.16 372 GLU A N 1
ATOM 3064 C CA . GLU A 1 372 ? -20.419 3.225 -15.662 1.00 54.16 372 GLU A CA 1
ATOM 3065 C C . GLU A 1 372 ? -21.105 3.968 -14.501 1.00 54.16 372 GLU A C 1
ATOM 3067 O O . GLU A 1 372 ? -20.460 4.529 -13.620 1.00 54.16 372 GLU A O 1
ATOM 3072 N N . LYS A 1 373 ? -22.443 4.030 -14.542 1.00 46.88 373 LYS A N 1
ATOM 3073 C CA . LYS A 1 373 ? -23.301 4.839 -13.656 1.00 46.88 373 LYS A CA 1
ATOM 3074 C C . LYS A 1 373 ? -23.495 4.208 -12.269 1.00 46.88 373 LYS A C 1
ATOM 3076 O O . LYS A 1 373 ? -24.604 3.798 -11.929 1.00 46.88 373 LYS A O 1
ATOM 3081 N N . ILE A 1 374 ? -22.454 4.156 -11.445 1.00 57.25 374 ILE A N 1
ATOM 3082 C CA . ILE A 1 374 ? -22.606 3.903 -10.004 1.00 57.25 374 ILE A CA 1
ATOM 3083 C C . ILE A 1 374 ? -22.097 5.138 -9.254 1.00 57.25 374 ILE A C 1
ATOM 3085 O O . ILE A 1 374 ? -20.970 5.578 -9.452 1.00 57.25 374 ILE A O 1
ATOM 3089 N N . GLU A 1 375 ? -22.945 5.725 -8.404 1.00 56.56 375 GLU A N 1
ATOM 3090 C CA . GLU A 1 375 ? -22.731 7.050 -7.789 1.00 56.56 375 GLU A CA 1
ATOM 3091 C C . GLU A 1 375 ? -21.397 7.209 -7.029 1.00 56.56 375 GLU A C 1
ATOM 3093 O O . GLU A 1 375 ? -20.864 8.313 -6.994 1.00 56.56 375 GLU A O 1
ATOM 3098 N N . GLU A 1 376 ? -20.835 6.132 -6.461 1.00 66.38 376 GLU A N 1
ATOM 3099 C CA . GLU A 1 376 ? -19.557 6.150 -5.714 1.00 66.38 376 GLU A CA 1
ATOM 3100 C C . GLU A 1 376 ? -18.327 5.717 -6.525 1.00 66.38 376 GLU A C 1
ATOM 3102 O O . GLU A 1 376 ? -17.208 5.710 -6.008 1.00 66.38 376 GLU A O 1
ATOM 3107 N N . GLU A 1 377 ? -18.516 5.334 -7.787 1.00 65.50 377 GLU A N 1
ATOM 3108 C CA . GLU A 1 377 ? -17.431 4.868 -8.660 1.00 65.50 377 GLU A CA 1
ATOM 3109 C C . GLU A 1 377 ? -16.818 5.998 -9.492 1.00 65.50 377 GLU A C 1
ATOM 3111 O O . GLU A 1 377 ? -15.807 5.793 -10.160 1.00 65.50 377 GLU A O 1
ATOM 3116 N N . ASN A 1 378 ? -17.389 7.205 -9.423 1.00 73.31 378 ASN A N 1
ATOM 3117 C CA . ASN A 1 378 ? -16.841 8.377 -10.091 1.00 73.31 378 ASN A CA 1
ATOM 3118 C C . ASN A 1 378 ? -15.530 8.801 -9.420 1.00 73.31 378 ASN A C 1
ATOM 3120 O O . ASN A 1 378 ? -15.516 9.263 -8.278 1.00 73.31 378 ASN A O 1
ATOM 3124 N N . ILE A 1 379 ? -14.428 8.646 -10.149 1.00 83.00 379 ILE A N 1
ATOM 3125 C CA . ILE A 1 379 ? -13.091 9.044 -9.715 1.00 83.00 379 ILE A CA 1
ATOM 3126 C C . ILE A 1 379 ? -12.760 10.403 -10.328 1.00 83.00 379 ILE A C 1
ATOM 3128 O O . ILE A 1 379 ? -13.024 10.662 -11.504 1.00 83.00 379 ILE A O 1
ATOM 3132 N N . ASP A 1 380 ? -12.218 11.284 -9.497 1.00 87.88 380 ASP A N 1
ATOM 3133 C CA . ASP A 1 380 ? -11.711 12.585 -9.902 1.00 87.88 380 ASP A CA 1
ATOM 3134 C C . ASP A 1 380 ? -10.474 12.956 -9.077 1.00 87.88 380 ASP A C 1
ATOM 3136 O O . ASP A 1 380 ? -10.576 13.444 -7.947 1.00 87.88 380 ASP A O 1
ATOM 3140 N N . PHE A 1 381 ? -9.290 12.723 -9.633 1.00 89.31 381 PHE A N 1
ATOM 3141 C CA . PHE A 1 381 ? -8.018 13.039 -8.991 1.00 89.31 381 PHE A CA 1
ATOM 3142 C C . PHE A 1 381 ? -7.791 14.546 -8.790 1.00 89.31 381 PHE A C 1
ATOM 3144 O O . PHE A 1 381 ? -6.916 14.918 -8.009 1.00 89.31 381 PHE A O 1
ATOM 3151 N N . THR A 1 382 ? -8.581 15.420 -9.430 1.00 87.69 382 THR A N 1
ATOM 3152 C CA . THR A 1 382 ? -8.549 16.871 -9.163 1.00 87.69 382 THR A CA 1
ATOM 3153 C C . THR A 1 382 ? -9.322 17.239 -7.894 1.00 87.69 382 THR A C 1
ATOM 3155 O O . THR A 1 382 ? -8.999 18.224 -7.232 1.00 87.69 382 THR A O 1
ATOM 3158 N N . ASN A 1 383 ? -10.288 16.407 -7.489 1.00 83.56 383 ASN A N 1
ATOM 3159 C CA . ASN A 1 383 ? -11.041 16.576 -6.254 1.00 83.56 383 ASN A CA 1
ATOM 3160 C C . ASN A 1 383 ? -10.495 15.663 -5.144 1.00 83.56 383 ASN A C 1
ATOM 3162 O O . ASN A 1 383 ? -10.918 14.515 -4.974 1.00 83.56 383 ASN A O 1
ATOM 3166 N N . ILE A 1 384 ? -9.567 16.207 -4.354 1.00 75.06 384 ILE A N 1
ATOM 3167 C CA . ILE A 1 384 ? -8.995 15.564 -3.157 1.00 75.06 384 ILE A CA 1
ATOM 3168 C C . ILE A 1 384 ? -9.560 16.114 -1.837 1.00 75.06 384 ILE A C 1
ATOM 3170 O O . ILE A 1 384 ? -9.016 15.816 -0.775 1.00 75.06 384 ILE A O 1
ATOM 3174 N N . GLY A 1 385 ? -10.610 16.942 -1.898 1.00 67.94 385 GLY A N 1
ATOM 3175 C CA . GLY A 1 385 ? -11.225 17.566 -0.723 1.00 67.94 385 GLY A CA 1
ATOM 3176 C C . GLY A 1 385 ? -11.992 16.581 0.168 1.00 67.94 385 GLY A C 1
ATOM 3177 O O . GLY A 1 385 ? -11.959 15.368 -0.038 1.00 67.94 385 GLY A O 1
ATOM 3178 N N . GLU A 1 386 ? -12.737 17.109 1.145 1.00 61.94 386 GLU A N 1
ATOM 3179 C CA . GLU A 1 386 ? -13.391 16.330 2.215 1.00 61.94 386 GLU A CA 1
ATOM 3180 C C . GLU A 1 386 ? -14.332 15.212 1.743 1.00 61.94 386 GLU A C 1
ATOM 3182 O O . GLU A 1 386 ? -14.565 14.278 2.499 1.00 61.94 386 GLU A O 1
ATOM 3187 N N . LYS A 1 387 ? -14.860 15.272 0.513 1.00 72.00 387 LYS A N 1
ATOM 3188 C CA . LYS A 1 387 ? -15.672 14.208 -0.115 1.00 72.00 387 LYS A CA 1
ATOM 3189 C C . LYS A 1 387 ? -15.158 13.825 -1.509 1.00 72.00 387 LYS A C 1
ATOM 3191 O O . LYS A 1 387 ? -15.938 13.520 -2.408 1.00 72.00 387 LYS A O 1
ATOM 3196 N N . GLY A 1 388 ? -13.845 13.927 -1.704 1.00 81.06 388 GLY A N 1
ATOM 3197 C CA . GLY A 1 388 ? -13.167 13.650 -2.966 1.00 81.06 388 GLY A CA 1
ATOM 3198 C C . GLY A 1 388 ? -12.909 12.162 -3.229 1.00 81.06 388 GLY A C 1
ATOM 3199 O O . GLY A 1 388 ? -13.476 11.272 -2.597 1.00 81.06 388 GLY A O 1
ATOM 3200 N N . THR A 1 389 ? -11.983 11.879 -4.145 1.00 86.75 389 THR A N 1
ATOM 3201 C CA . THR A 1 389 ? -11.657 10.516 -4.613 1.00 86.75 389 THR A CA 1
ATOM 3202 C C . THR A 1 389 ? -11.229 9.548 -3.509 1.00 86.75 389 THR A C 1
ATOM 3204 O O . THR A 1 389 ? -11.484 8.346 -3.616 1.00 86.75 389 THR A O 1
ATOM 3207 N N . PHE A 1 390 ? -10.606 10.047 -2.444 1.00 89.06 390 PHE A N 1
ATOM 3208 C CA . PHE A 1 390 ? -10.122 9.237 -1.323 1.00 89.06 390 PHE A CA 1
ATOM 3209 C C . PHE A 1 390 ? -11.088 9.228 -0.130 1.00 89.06 390 PHE A C 1
ATOM 3211 O O . PHE A 1 390 ? -10.719 8.800 0.963 1.00 89.06 390 PHE A O 1
ATOM 3218 N N . TYR A 1 391 ? -12.333 9.677 -0.320 1.00 87.00 391 TYR A N 1
ATOM 3219 C CA . TYR A 1 391 ? -13.360 9.580 0.710 1.00 87.00 391 TYR A CA 1
ATOM 3220 C C . TYR A 1 391 ? -13.913 8.155 0.832 1.00 87.00 391 TYR A C 1
ATOM 3222 O O . TYR A 1 391 ? -13.971 7.381 -0.129 1.00 87.00 391 TYR A O 1
ATOM 3230 N N . ARG A 1 392 ? -14.318 7.803 2.048 1.00 88.56 392 ARG A N 1
ATOM 3231 C CA . ARG A 1 392 ? -14.915 6.524 2.398 1.00 88.56 392 ARG A CA 1
ATOM 3232 C C . ARG A 1 392 ? -16.216 6.321 1.640 1.00 88.56 392 ARG A C 1
ATOM 3234 O O . ARG A 1 392 ? -16.895 7.262 1.251 1.00 88.56 392 ARG A O 1
ATOM 3241 N N . SER A 1 393 ? -16.587 5.060 1.491 1.00 90.25 393 SER A N 1
ATOM 3242 C CA . SER A 1 393 ? -17.877 4.699 0.914 1.00 90.25 393 SER A CA 1
ATOM 3243 C C . SER A 1 393 ? -19.024 5.025 1.879 1.00 90.25 393 SER A C 1
ATOM 3245 O O . SER A 1 393 ? -18.894 4.803 3.086 1.00 90.25 393 SER A O 1
ATOM 3247 N N . LYS A 1 394 ? -20.180 5.428 1.342 1.00 88.88 394 LYS A N 1
ATOM 3248 C CA . LYS A 1 394 ? -21.477 5.562 2.031 1.00 88.88 394 LYS A CA 1
ATOM 3249 C C . LYS A 1 394 ? -21.929 4.258 2.678 1.00 88.88 394 LYS A C 1
ATOM 3251 O O . LYS A 1 394 ? -22.647 4.249 3.676 1.00 88.88 394 LYS A O 1
ATOM 3256 N N . TYR A 1 395 ? -21.489 3.124 2.136 1.00 90.56 395 TYR A N 1
ATOM 3257 C CA . TYR A 1 395 ? -21.736 1.806 2.718 1.00 90.56 395 TYR A CA 1
ATOM 3258 C C . TYR A 1 395 ? -20.925 1.573 4.001 1.00 90.56 395 TYR A C 1
ATOM 3260 O O . TYR A 1 395 ? -21.318 0.752 4.826 1.00 90.56 395 TYR A O 1
ATOM 3268 N N . CYS A 1 396 ? -19.843 2.334 4.188 1.00 90.44 396 CYS A N 1
ATOM 3269 C CA . CYS A 1 396 ? -18.985 2.345 5.371 1.00 90.44 396 CYS A CA 1
ATOM 3270 C C . CYS A 1 396 ? -19.240 3.544 6.290 1.00 90.44 396 CYS A C 1
ATOM 3272 O O . CYS A 1 396 ? -18.380 3.927 7.088 1.00 90.44 396 CYS A O 1
ATOM 3274 N N . GLU A 1 397 ? -20.430 4.131 6.225 1.00 88.06 397 GLU A N 1
ATOM 3275 C CA . GLU A 1 397 ? -20.890 5.046 7.260 1.00 88.06 397 GLU A CA 1
ATOM 3276 C C . GLU A 1 397 ? -21.411 4.272 8.479 1.00 88.06 397 GLU A C 1
ATOM 3278 O O . GLU A 1 397 ? -21.824 3.108 8.401 1.00 88.06 397 GLU A O 1
ATOM 3283 N N . VAL A 1 398 ? -21.361 4.907 9.651 1.00 84.75 398 VAL A N 1
ATOM 3284 C CA . VAL A 1 398 ? -22.068 4.397 10.833 1.00 84.75 398 VAL A CA 1
ATOM 3285 C C . VAL A 1 398 ? -23.578 4.458 10.598 1.00 84.75 398 VAL A C 1
ATOM 3287 O O . VAL A 1 398 ? -24.044 5.178 9.715 1.00 84.75 398 VAL A O 1
ATOM 3290 N N . CYS A 1 399 ? -24.353 3.688 11.365 1.00 82.69 399 CYS A N 1
ATOM 3291 C CA . CYS A 1 399 ? -25.806 3.716 11.227 1.00 82.69 399 CYS A CA 1
ATOM 3292 C C . CYS A 1 399 ? -26.352 5.146 11.379 1.00 82.69 399 CYS A C 1
ATOM 3294 O O . CYS A 1 399 ? -25.850 5.891 12.228 1.00 82.69 399 CYS A O 1
ATOM 3296 N N . PRO A 1 400 ? -27.400 5.514 10.615 1.00 82.06 400 PRO A N 1
ATOM 3297 C CA . PRO A 1 400 ? -28.182 6.704 10.917 1.00 82.06 400 PRO A CA 1
ATOM 3298 C C . PRO A 1 400 ? -28.623 6.688 12.379 1.00 82.06 400 PRO A C 1
ATOM 3300 O O . PRO A 1 400 ? -28.879 5.617 12.937 1.00 82.06 400 PRO A O 1
ATOM 3303 N N . PHE A 1 401 ? -28.734 7.865 12.990 1.00 75.12 401 PHE A N 1
ATOM 3304 C CA . PHE A 1 401 ? -28.951 7.995 14.430 1.00 75.12 401 PHE A CA 1
ATOM 3305 C C . PHE A 1 401 ? -30.189 7.232 14.929 1.00 75.12 401 PHE A C 1
ATOM 3307 O O . PHE A 1 401 ? -30.135 6.548 15.952 1.00 75.12 401 PHE A O 1
ATOM 3314 N N . CYS A 1 402 ? -31.287 7.294 14.170 1.00 76.00 402 CYS A N 1
ATOM 3315 C CA . CYS A 1 402 ? -32.528 6.568 14.455 1.00 76.00 402 CYS A CA 1
ATOM 3316 C C . CYS A 1 402 ? -32.653 5.218 13.738 1.00 76.00 402 CYS A C 1
ATOM 3318 O O . CYS A 1 402 ? -33.731 4.624 13.728 1.00 76.00 402 CYS A O 1
ATOM 3320 N N . GLY A 1 403 ? -31.573 4.715 13.144 1.00 82.00 403 GLY A N 1
ATOM 3321 C CA . GLY A 1 403 ? -31.610 3.513 12.324 1.00 82.00 403 GLY A CA 1
ATOM 3322 C C . GLY A 1 403 ? -32.311 3.723 10.987 1.00 82.00 403 GLY A C 1
ATOM 3323 O O . GLY A 1 403 ? -32.525 4.849 10.529 1.00 82.00 403 GLY A O 1
ATOM 3324 N N . VAL A 1 404 ? -32.674 2.611 10.355 1.00 85.56 404 VAL A N 1
ATOM 3325 C CA . VAL A 1 404 ? -33.397 2.601 9.080 1.00 85.56 404 VAL A CA 1
ATOM 3326 C C . VAL A 1 404 ? -34.720 1.860 9.206 1.00 85.56 404 VAL A C 1
ATOM 3328 O O . VAL A 1 404 ? -34.891 0.990 10.059 1.00 85.56 404 VAL A O 1
ATOM 3331 N N . GLU A 1 405 ? -35.662 2.213 8.346 1.00 86.56 405 GLU A N 1
ATOM 3332 C CA . GLU A 1 405 ? -36.887 1.467 8.110 1.00 86.56 405 GLU A CA 1
ATOM 3333 C C . GLU A 1 405 ? -36.796 0.818 6.727 1.00 86.56 405 GLU A C 1
ATOM 3335 O O . GLU A 1 405 ? -36.572 1.506 5.731 1.00 86.56 405 GLU A O 1
ATOM 3340 N N . CYS A 1 406 ? -36.945 -0.505 6.669 1.00 86.56 406 CYS A N 1
ATOM 3341 C CA . CYS A 1 406 ? -36.946 -1.257 5.419 1.00 86.56 406 CYS A CA 1
ATOM 3342 C C . CYS A 1 406 ? -38.379 -1.650 5.056 1.00 86.56 406 CYS A C 1
ATOM 3344 O O . CYS A 1 406 ? -39.028 -2.388 5.797 1.00 86.56 406 CYS A O 1
ATOM 3346 N N . ARG A 1 407 ? -38.873 -1.154 3.917 1.00 84.12 407 ARG A N 1
ATOM 3347 C CA . ARG A 1 407 ? -40.188 -1.492 3.356 1.00 84.12 407 ARG A CA 1
ATOM 3348 C C . ARG A 1 407 ? -39.989 -2.068 1.959 1.00 84.12 407 ARG A C 1
ATOM 3350 O O . ARG A 1 407 ? -39.459 -1.389 1.080 1.00 84.12 407 ARG A O 1
ATOM 3357 N N . GLY A 1 408 ? -40.407 -3.318 1.754 1.00 79.81 408 GLY A N 1
ATOM 3358 C CA . GLY A 1 408 ? -40.179 -4.029 0.494 1.00 79.81 408 GLY A CA 1
ATOM 3359 C C . GLY A 1 408 ? -38.686 -4.131 0.165 1.00 79.81 408 GLY A C 1
ATOM 3360 O O . GLY A 1 408 ? -37.911 -4.602 0.989 1.00 79.81 408 GLY A O 1
ATOM 3361 N N . ASN A 1 409 ? -38.293 -3.645 -1.016 1.00 81.69 409 ASN A N 1
ATOM 3362 C CA . ASN A 1 409 ? -36.913 -3.681 -1.523 1.00 81.69 409 ASN A CA 1
ATOM 3363 C C . ASN A 1 409 ? -36.133 -2.378 -1.273 1.00 81.69 409 ASN A C 1
ATOM 3365 O O . ASN A 1 409 ? -35.203 -2.075 -2.017 1.00 81.69 409 ASN A O 1
ATOM 3369 N N . THR A 1 410 ? -36.533 -1.576 -0.285 1.00 85.00 410 THR A N 1
ATOM 3370 C CA . THR A 1 410 ? -35.892 -0.286 0.011 1.00 85.00 410 THR A CA 1
ATOM 3371 C C . THR A 1 410 ? -35.730 -0.077 1.507 1.00 85.00 410 THR A C 1
ATOM 3373 O O . THR A 1 410 ? -36.689 -0.244 2.262 1.00 85.00 410 THR A O 1
ATOM 3376 N N . CYS A 1 411 ? -34.534 0.339 1.924 1.00 86.94 411 CYS A N 1
ATOM 3377 C CA . CYS A 1 411 ? -34.231 0.744 3.295 1.00 86.94 411 CYS A CA 1
ATOM 3378 C C . CYS A 1 411 ? -33.914 2.244 3.359 1.00 86.94 411 CYS A C 1
ATOM 3380 O O . CYS A 1 411 ? -32.970 2.714 2.728 1.00 86.94 411 CYS A O 1
ATOM 3382 N N . THR A 1 412 ? -34.670 3.001 4.155 1.00 88.06 412 THR A N 1
ATOM 3383 C CA . THR A 1 412 ? -34.505 4.459 4.292 1.00 88.06 412 THR A CA 1
ATOM 3384 C C . THR A 1 412 ? -34.222 4.862 5.740 1.00 88.06 412 THR A C 1
ATOM 3386 O O . THR A 1 412 ? -34.845 4.301 6.643 1.00 88.06 412 THR A O 1
ATOM 3389 N N . PRO A 1 413 ? -33.331 5.838 6.004 1.00 87.50 413 PRO A N 1
ATOM 3390 C CA . PRO A 1 413 ? -33.128 6.383 7.348 1.00 87.50 413 PRO A CA 1
ATOM 3391 C C . PRO A 1 413 ? -34.436 6.861 7.989 1.00 87.50 413 PRO A C 1
ATOM 3393 O O . PRO A 1 413 ? -35.231 7.548 7.345 1.00 87.50 413 PRO A O 1
ATOM 3396 N N . LYS A 1 414 ? -34.660 6.515 9.263 1.00 83.12 414 LYS A N 1
ATOM 3397 C CA . LYS A 1 414 ? -35.815 7.028 10.017 1.00 83.12 414 LYS A CA 1
ATOM 3398 C C . LYS A 1 414 ? -35.642 8.529 10.273 1.00 83.12 414 LYS A C 1
ATOM 3400 O O . LYS A 1 414 ? -34.522 9.002 10.459 1.00 83.12 414 LYS A O 1
ATOM 3405 N N . LYS A 1 415 ? -36.751 9.277 10.333 1.00 79.88 415 LYS A N 1
ATOM 3406 C CA . LYS A 1 415 ? -36.721 10.710 10.679 1.00 79.88 415 LYS A CA 1
ATOM 3407 C C . LYS A 1 415 ? -36.121 10.910 12.073 1.00 79.88 415 LYS A C 1
ATOM 3409 O O . LYS A 1 415 ? -36.576 10.299 13.038 1.00 79.88 415 LYS A O 1
ATOM 3414 N N . GLU A 1 416 ? -35.132 11.792 12.172 1.00 72.62 416 GLU A N 1
ATOM 3415 C CA . GLU A 1 416 ? -34.474 12.114 13.436 1.00 72.62 416 GLU A CA 1
ATOM 3416 C C . GLU A 1 416 ? -35.385 12.989 14.310 1.00 72.62 416 GLU A C 1
ATOM 3418 O O . GLU A 1 416 ? -35.685 14.132 13.971 1.00 72.62 416 GLU A O 1
ATOM 3423 N N . LYS A 1 417 ? -35.844 12.448 15.445 1.00 67.38 417 LYS A N 1
ATOM 3424 C CA . LYS A 1 417 ? -36.492 13.217 16.518 1.00 67.38 417 LYS A CA 1
ATOM 3425 C C . LYS A 1 417 ? -35.478 13.394 17.650 1.00 67.38 417 LYS A C 1
ATOM 3427 O O . LYS A 1 417 ? -35.139 12.434 18.336 1.00 67.38 417 LYS A O 1
ATOM 3432 N N . TYR A 1 418 ? -34.947 14.603 17.808 1.00 60.56 418 TYR A N 1
ATOM 3433 C CA . TYR A 1 418 ? -33.978 14.935 18.859 1.00 60.56 418 TYR A CA 1
ATOM 3434 C C . TYR A 1 418 ? -34.682 15.126 20.219 1.00 60.56 418 TYR A C 1
ATOM 3436 O O . TYR A 1 418 ? -35.802 15.641 20.227 1.00 60.56 418 TYR A O 1
ATOM 3444 N N . PRO A 1 419 ? -34.072 14.774 21.375 1.00 54.94 419 PRO A N 1
ATOM 3445 C CA . PRO A 1 419 ? -32.743 14.169 21.584 1.00 54.94 419 PRO A CA 1
ATOM 3446 C C . PRO A 1 419 ? -32.695 12.633 21.496 1.00 54.94 419 PRO A C 1
ATOM 3448 O O . PRO A 1 419 ? -31.601 12.060 21.502 1.00 54.94 419 PRO A O 1
ATOM 3451 N N . ASN A 1 420 ? -33.847 11.961 21.410 1.00 60.84 420 ASN A N 1
ATOM 3452 C CA . ASN A 1 420 ? -33.953 10.505 21.327 1.00 60.84 420 ASN A CA 1
ATOM 3453 C C . ASN A 1 420 ? -35.065 10.089 20.358 1.00 60.84 420 ASN A C 1
ATOM 3455 O O . ASN A 1 420 ? -36.180 10.608 20.400 1.00 60.84 420 ASN A O 1
ATOM 3459 N N . CYS A 1 421 ? -34.758 9.094 19.532 1.00 62.47 421 CYS A N 1
ATOM 3460 C CA . CYS A 1 421 ? -35.673 8.473 18.585 1.00 62.47 421 CYS A CA 1
ATOM 3461 C C . CYS A 1 421 ? -36.835 7.787 19.328 1.00 62.47 421 CYS A C 1
ATOM 3463 O O . CYS A 1 421 ? -36.673 6.673 19.811 1.00 62.47 421 CYS A O 1
ATOM 3465 N N . GLU A 1 422 ? -37.964 8.488 19.448 1.00 57.03 422 GLU A N 1
ATOM 3466 C CA . GLU A 1 422 ? -39.291 8.098 19.978 1.00 57.03 422 GLU A CA 1
ATOM 3467 C C . GLU A 1 422 ? -39.392 7.498 21.399 1.00 57.03 422 GLU A C 1
ATOM 3469 O O . GLU A 1 422 ? -40.390 7.764 22.062 1.00 57.03 422 GLU A O 1
ATOM 3474 N N . ASN A 1 423 ? -38.380 6.814 21.943 1.00 54.78 423 ASN A N 1
ATOM 3475 C CA . ASN A 1 423 ? -38.416 6.237 23.290 1.00 54.78 423 ASN A CA 1
ATOM 3476 C C . ASN A 1 423 ? -37.425 6.937 24.235 1.00 54.78 423 ASN A C 1
ATOM 3478 O O . ASN A 1 423 ? -36.213 6.727 24.169 1.00 54.78 423 ASN A O 1
ATOM 3482 N N . ASN A 1 424 ? -37.946 7.742 25.162 1.00 53.88 424 ASN A N 1
ATOM 3483 C CA . ASN A 1 424 ? -37.174 8.374 26.233 1.00 53.88 424 ASN A CA 1
ATOM 3484 C C . ASN A 1 424 ? -37.111 7.456 27.457 1.00 53.88 424 ASN A C 1
ATOM 3486 O O . ASN A 1 424 ? -37.905 7.597 28.385 1.00 53.88 424 ASN A O 1
ATOM 3490 N N . GLU A 1 425 ? -36.160 6.525 27.494 1.00 60.69 425 GLU A N 1
ATOM 3491 C CA . GLU A 1 425 ? -35.854 5.883 28.769 1.00 60.69 425 GLU A CA 1
ATOM 3492 C C . GLU A 1 425 ? -35.132 6.871 29.687 1.00 60.69 425 GLU A C 1
ATOM 3494 O O . GLU A 1 425 ? -34.065 7.390 29.358 1.00 60.69 425 GLU A O 1
ATOM 3499 N N . ALA A 1 426 ? -35.699 7.115 30.868 1.00 67.81 426 ALA A N 1
ATOM 3500 C CA . ALA A 1 426 ? -35.039 7.917 31.884 1.00 67.81 426 ALA A CA 1
ATOM 3501 C C . ALA A 1 426 ? -33.782 7.194 32.410 1.00 67.81 426 ALA A C 1
ATOM 3503 O O . ALA A 1 426 ? -33.778 5.978 32.650 1.00 67.81 426 ALA A O 1
ATOM 3504 N N . TYR A 1 427 ? -32.706 7.957 32.609 1.00 80.31 427 TYR A N 1
ATOM 3505 C CA . TYR A 1 427 ? -31.539 7.510 33.363 1.00 80.31 427 TYR A CA 1
ATOM 3506 C C . TYR A 1 427 ? -31.790 7.778 34.847 1.00 80.31 427 TYR A C 1
ATOM 3508 O O . TYR A 1 427 ? -31.707 8.920 35.296 1.00 80.31 427 TYR A O 1
ATOM 3516 N N . ILE A 1 428 ? -32.131 6.726 35.589 1.00 79.38 428 ILE A N 1
ATOM 3517 C CA . ILE A 1 428 ? -32.398 6.788 37.028 1.00 79.38 428 ILE A CA 1
ATOM 3518 C C . ILE A 1 428 ? -31.547 5.702 37.695 1.00 79.38 428 ILE A C 1
ATOM 3520 O O . ILE A 1 428 ? -31.919 4.526 37.643 1.00 79.38 428 ILE A O 1
ATOM 3524 N N . PRO A 1 429 ? -30.391 6.061 38.281 1.00 79.62 429 PRO A N 1
ATOM 3525 C CA . PRO A 1 429 ? -29.595 5.126 39.061 1.00 79.62 429 PRO A CA 1
ATOM 3526 C C . PRO A 1 429 ? -30.400 4.564 40.247 1.00 79.62 429 PRO A C 1
ATOM 3528 O O . PRO A 1 429 ? -31.062 5.332 40.952 1.00 79.62 429 PRO A O 1
ATOM 3531 N N . PRO A 1 430 ? -30.358 3.244 40.495 1.00 80.12 430 PRO A N 1
ATOM 3532 C CA . PRO A 1 430 ? -30.884 2.653 41.722 1.00 80.12 430 PRO A CA 1
ATOM 3533 C C . PRO A 1 430 ? -30.252 3.283 42.971 1.00 80.12 430 PRO A C 1
ATOM 3535 O O . PRO A 1 430 ? -29.070 3.612 42.960 1.00 80.12 430 PRO A O 1
ATOM 3538 N N . LYS A 1 431 ? -31.009 3.387 44.074 1.00 76.50 431 LYS A N 1
ATOM 3539 C CA . LYS A 1 431 ? -30.516 3.956 45.349 1.00 76.50 431 LYS A CA 1
ATOM 3540 C C . LYS A 1 431 ? -29.271 3.247 45.900 1.00 76.50 431 LYS A C 1
ATOM 3542 O O . LYS A 1 431 ? -28.516 3.850 46.650 1.00 76.50 431 LYS A O 1
ATOM 3547 N N . ASP A 1 432 ? -29.084 1.979 45.545 1.00 77.12 432 ASP A N 1
ATOM 3548 C CA . ASP A 1 432 ? -27.988 1.116 45.982 1.00 77.12 432 ASP A CA 1
ATOM 3549 C C . ASP A 1 432 ? -26.883 0.927 44.927 1.00 77.12 432 ASP A C 1
ATOM 3551 O O . ASP A 1 432 ? -25.924 0.197 45.167 1.00 77.12 432 ASP A O 1
ATOM 3555 N N . ALA A 1 433 ? -26.991 1.575 43.763 1.00 74.94 433 ALA A N 1
ATOM 3556 C CA . ALA A 1 433 ? -25.983 1.514 42.711 1.00 74.94 433 ALA A CA 1
ATOM 3557 C C . ALA A 1 433 ? -25.264 2.860 42.594 1.00 74.94 433 ALA A C 1
ATOM 3559 O O . ALA A 1 433 ? -25.836 3.833 42.108 1.00 74.94 433 ALA A O 1
ATOM 3560 N N . THR A 1 434 ? -23.995 2.908 42.996 1.00 80.31 434 THR A N 1
ATOM 3561 C CA . THR A 1 434 ? -23.151 4.098 42.829 1.00 80.31 434 THR A CA 1
ATOM 3562 C C . THR A 1 434 ? -22.638 4.167 41.389 1.00 80.31 434 THR A C 1
ATOM 3564 O O . THR A 1 434 ? -21.879 3.280 40.984 1.00 80.31 434 THR A O 1
ATOM 3567 N N . PRO A 1 435 ? -23.019 5.183 40.592 1.00 86.44 435 PRO A N 1
ATOM 3568 C CA . PRO A 1 435 ? -22.475 5.344 39.252 1.00 86.44 435 PRO A CA 1
ATOM 3569 C C . PRO A 1 435 ? -20.986 5.695 39.293 1.00 86.44 435 PRO A C 1
ATOM 3571 O O . PRO A 1 435 ? -20.526 6.400 40.189 1.00 86.44 435 PRO A O 1
ATOM 3574 N N . ILE A 1 436 ? -20.241 5.215 38.304 1.00 88.62 436 ILE A N 1
ATOM 3575 C CA . ILE A 1 436 ? -18.816 5.488 38.125 1.00 88.62 436 ILE A CA 1
ATOM 3576 C C . ILE A 1 436 ? -18.637 6.314 36.856 1.00 88.62 436 ILE A C 1
ATOM 3578 O O . ILE A 1 436 ? -19.147 5.944 35.796 1.00 88.62 436 ILE A O 1
ATOM 3582 N N . ASP A 1 437 ? -17.868 7.394 36.969 1.00 90.12 437 ASP A N 1
ATOM 3583 C CA . ASP A 1 437 ? -17.524 8.252 35.841 1.00 90.12 437 ASP A CA 1
ATOM 3584 C C . ASP A 1 437 ? -16.279 7.727 35.108 1.00 90.12 437 ASP A C 1
ATOM 3586 O O . ASP A 1 437 ? -15.190 7.545 35.672 1.00 90.12 437 ASP A O 1
ATOM 3590 N N . ILE A 1 438 ? -16.433 7.508 33.806 1.00 89.50 438 ILE A N 1
ATOM 3591 C CA . ILE A 1 438 ? -15.383 7.100 32.880 1.00 89.50 438 ILE A CA 1
ATOM 3592 C C . ILE A 1 438 ? -15.189 8.231 31.875 1.00 89.50 438 ILE A C 1
ATOM 3594 O O . ILE A 1 438 ? -16.066 8.503 31.062 1.00 89.50 438 ILE A O 1
ATOM 3598 N N . SER A 1 439 ? -14.020 8.870 31.907 1.00 89.69 439 SER A N 1
ATOM 3599 C CA . SER A 1 439 ? -13.590 9.751 30.820 1.00 89.69 439 SER A CA 1
ATOM 3600 C C . SER A 1 439 ? -13.030 8.881 29.699 1.00 89.69 439 SER A C 1
ATOM 3602 O O . SER A 1 439 ? -12.069 8.146 29.927 1.00 89.69 439 SER A O 1
ATOM 3604 N N . VAL A 1 440 ? -13.674 8.903 28.534 1.00 89.31 440 VAL A N 1
ATOM 3605 C CA . VAL A 1 440 ? -13.330 8.097 27.358 1.00 89.31 440 VAL A CA 1
ATOM 3606 C C . VAL A 1 440 ? -12.796 9.009 26.266 1.00 89.31 440 VAL A C 1
ATOM 3608 O O . VAL A 1 440 ? -13.505 9.899 25.801 1.00 89.31 440 VAL A O 1
ATOM 3611 N N . LEU A 1 441 ? -11.574 8.748 25.810 1.00 89.12 441 LEU A N 1
ATOM 3612 C CA . LEU A 1 441 ? -11.001 9.381 24.630 1.00 89.12 441 LEU A CA 1
ATOM 3613 C C . LEU A 1 441 ? -11.694 8.844 23.369 1.00 89.12 441 LEU A C 1
ATOM 3615 O O . LEU A 1 441 ? -11.556 7.673 23.014 1.00 89.12 441 LEU A O 1
ATOM 3619 N N . TYR A 1 442 ? -12.449 9.685 22.681 1.00 86.00 442 TYR A N 1
ATOM 3620 C CA . TYR A 1 442 ? -13.208 9.340 21.488 1.00 86.00 442 TYR A CA 1
ATOM 3621 C C . TYR A 1 442 ? -12.573 9.947 20.234 1.00 86.00 442 TYR A C 1
ATOM 3623 O O . TYR A 1 442 ? -12.431 11.163 20.102 1.00 86.00 442 TYR A O 1
ATOM 3631 N N . THR A 1 443 ? -12.222 9.089 19.277 1.00 82.62 443 THR A N 1
ATOM 3632 C CA . THR A 1 443 ? -11.591 9.472 18.002 1.00 82.62 443 THR A CA 1
ATOM 3633 C C . THR A 1 443 ? -12.581 9.970 16.946 1.00 82.62 443 THR A C 1
ATOM 3635 O O . THR A 1 443 ? -12.164 10.461 15.897 1.00 82.62 443 THR A O 1
ATOM 3638 N N . GLY A 1 444 ? -13.888 9.895 17.216 1.00 78.75 444 GLY A N 1
ATOM 3639 C CA . GLY A 1 444 ? -14.932 10.351 16.299 1.00 78.75 444 GLY A CA 1
ATOM 3640 C C . GLY A 1 444 ? -15.245 9.370 15.164 1.00 78.75 444 GLY A C 1
ATOM 3641 O O . GLY A 1 444 ? -14.435 8.528 14.779 1.00 78.75 444 GLY A O 1
ATOM 3642 N N . ASP A 1 445 ? -16.437 9.521 14.580 1.00 76.25 445 ASP A N 1
ATOM 3643 C CA . ASP A 1 445 ? -16.903 8.689 13.459 1.00 76.25 445 ASP A CA 1
ATOM 3644 C C . ASP A 1 445 ? -16.475 9.223 12.087 1.00 76.25 445 ASP A C 1
ATOM 3646 O O . ASP A 1 445 ? -16.745 8.592 11.070 1.00 76.25 445 ASP A O 1
ATOM 3650 N N . GLU A 1 446 ? -15.856 10.400 12.022 1.00 78.12 446 GLU A N 1
ATOM 3651 C CA . GLU A 1 446 ? -15.437 11.047 10.774 1.00 78.12 446 GLU A CA 1
ATOM 3652 C C . GLU A 1 446 ? -14.297 10.267 10.089 1.00 78.12 446 GLU A C 1
ATOM 3654 O O . GLU A 1 446 ? -13.664 9.382 10.677 1.00 78.12 446 GLU A O 1
ATOM 3659 N N . GLN A 1 447 ? -14.043 10.529 8.807 1.00 81.50 447 GLN A N 1
ATOM 3660 C CA . GLN A 1 447 ? -12.841 10.023 8.140 1.00 81.50 447 GLN A CA 1
ATOM 3661 C C . GLN A 1 447 ? -11.666 10.950 8.410 1.00 81.50 447 GLN A C 1
ATOM 3663 O O . GLN A 1 447 ? -11.836 12.158 8.490 1.00 81.50 447 GLN A O 1
ATOM 3668 N N . GLY A 1 448 ? -10.479 10.373 8.551 1.00 79.88 448 GLY A N 1
ATOM 3669 C CA . GLY A 1 448 ? -9.247 11.126 8.722 1.00 79.88 448 GLY A CA 1
ATOM 3670 C C . GLY A 1 448 ? -8.198 10.320 9.466 1.00 79.88 448 GLY A C 1
ATOM 3671 O O . GLY A 1 448 ? -8.525 9.325 10.127 1.00 79.88 448 GLY A O 1
ATOM 3672 N N . ASP A 1 449 ? -6.962 10.790 9.346 1.00 81.81 449 ASP A N 1
ATOM 3673 C CA . ASP A 1 449 ? -5.788 10.237 10.015 1.00 81.81 449 ASP A CA 1
ATOM 3674 C C . ASP A 1 449 ? -5.979 10.315 11.532 1.00 81.81 449 ASP A C 1
ATOM 3676 O O . ASP A 1 449 ? -6.503 11.304 12.062 1.00 81.81 449 ASP A O 1
ATOM 3680 N N . ILE A 1 450 ? -5.577 9.265 12.249 1.00 86.56 450 ILE A N 1
ATOM 3681 C CA . ILE A 1 450 ? -5.787 9.193 13.702 1.00 86.56 450 ILE A CA 1
ATOM 3682 C C . ILE A 1 450 ? -5.044 10.312 14.438 1.00 86.56 450 ILE A C 1
ATOM 3684 O O . ILE A 1 450 ? -5.566 10.862 15.405 1.00 86.56 450 ILE A O 1
ATOM 3688 N N . THR A 1 451 ? -3.888 10.718 13.918 1.00 85.81 451 THR A N 1
ATOM 3689 C CA . THR A 1 451 ? -3.066 11.832 14.408 1.00 85.81 451 THR A CA 1
ATOM 3690 C C . THR A 1 451 ? -3.765 13.179 14.257 1.00 85.81 451 THR A C 1
ATOM 3692 O O . THR A 1 451 ? -3.708 13.999 15.169 1.00 85.81 451 THR A O 1
ATOM 3695 N N . LYS A 1 452 ? -4.502 13.395 13.160 1.00 85.69 452 LYS A N 1
ATOM 3696 C CA . LYS A 1 452 ? -5.327 14.600 12.962 1.00 85.69 452 LYS A CA 1
ATOM 3697 C C . LYS A 1 452 ? -6.561 14.598 13.853 1.00 85.69 452 LYS A C 1
ATOM 3699 O O . LYS A 1 452 ? -6.886 15.612 14.453 1.00 85.69 452 LYS A O 1
ATOM 3704 N N . LYS A 1 453 ? -7.239 13.455 13.976 1.00 86.25 453 LYS A N 1
ATOM 3705 C CA . LYS A 1 453 ? -8.421 13.314 14.846 1.00 86.25 453 LYS A CA 1
ATOM 3706 C C . LYS A 1 453 ? -8.101 13.530 16.318 1.00 86.25 453 LYS A C 1
ATOM 3708 O O . LYS A 1 453 ? -8.940 14.028 17.061 1.00 86.25 453 LYS A O 1
ATOM 3713 N N . LEU A 1 454 ? -6.903 13.125 16.723 1.00 88.00 454 LEU A N 1
ATOM 3714 C CA . LEU A 1 454 ? -6.377 13.283 18.070 1.00 88.00 454 LEU A CA 1
ATOM 3715 C C . LEU A 1 454 ? -5.400 14.456 18.163 1.00 88.00 454 LEU A C 1
ATOM 3717 O O . LEU A 1 454 ? -4.603 14.480 19.090 1.00 88.00 454 LEU A O 1
ATOM 3721 N N . SER A 1 455 ? -5.421 15.429 17.246 1.00 85.94 455 SER A N 1
ATOM 3722 C CA . SER A 1 455 ? -4.396 16.480 17.218 1.00 85.94 455 SER A CA 1
ATOM 3723 C C . SER A 1 455 ? -4.352 17.297 18.509 1.00 85.94 455 SER A C 1
ATOM 3725 O O . SER A 1 455 ? -3.264 17.616 18.987 1.00 85.94 455 SER A O 1
ATOM 3727 N N . GLU A 1 456 ? -5.509 17.602 19.112 1.00 83.19 456 GLU A N 1
ATOM 3728 C CA . GLU A 1 456 ? -5.575 18.292 20.409 1.00 83.19 456 GLU A CA 1
ATOM 3729 C C . GLU A 1 456 ? -4.977 17.420 21.523 1.00 83.19 456 GLU A C 1
ATOM 3731 O O . GLU A 1 456 ? -4.112 17.881 22.271 1.00 83.19 456 GLU A O 1
ATOM 3736 N N . PHE A 1 457 ? -5.378 16.146 21.579 1.00 86.12 457 PHE A N 1
ATOM 3737 C CA . PHE A 1 457 ? -4.848 15.158 22.520 1.00 86.12 457 PHE A CA 1
ATOM 3738 C C . PHE A 1 457 ? -3.328 14.965 22.376 1.00 86.12 457 PHE A C 1
ATOM 3740 O O . PHE A 1 457 ? -2.606 14.960 23.369 1.00 86.12 457 PHE A O 1
ATOM 3747 N N . CYS A 1 458 ? -2.827 14.858 21.144 1.00 84.62 458 CYS A N 1
ATOM 3748 C CA . CYS A 1 458 ? -1.409 14.690 20.844 1.00 84.62 458 CYS A CA 1
ATOM 3749 C C . CYS A 1 458 ? -0.586 15.943 21.177 1.00 84.62 458 CYS A C 1
ATOM 3751 O O . CYS A 1 458 ? 0.606 15.825 21.450 1.00 84.62 458 CYS A O 1
ATOM 3753 N N . SER A 1 459 ? -1.197 17.132 21.136 1.00 79.44 459 SER A N 1
ATOM 3754 C CA . SER A 1 459 ? -0.500 18.404 21.373 1.00 79.44 459 SER A CA 1
ATOM 3755 C C . SER A 1 459 ? -0.438 18.792 22.852 1.00 79.44 459 SER A C 1
ATOM 3757 O O . SER A 1 459 ? 0.490 19.488 23.254 1.00 79.44 459 SER A O 1
ATOM 3759 N N . ASN A 1 460 ? -1.409 18.364 23.668 1.00 67.06 460 ASN A N 1
ATOM 3760 C CA . ASN A 1 460 ? -1.534 18.763 25.072 1.00 67.06 460 ASN A CA 1
ATOM 3761 C C . ASN A 1 460 ? -1.831 17.557 25.983 1.00 67.06 460 ASN A C 1
ATOM 3763 O O . ASN A 1 460 ? -2.988 17.192 26.181 1.00 67.06 460 ASN A O 1
ATOM 3767 N N . GLU A 1 461 ? -0.796 17.000 26.620 1.00 56.44 461 GLU A N 1
ATOM 3768 C CA . GLU A 1 461 ? -0.871 15.750 27.406 1.00 56.44 461 GLU A CA 1
ATOM 3769 C C . GLU A 1 461 ? -1.813 15.786 28.636 1.00 56.44 461 GLU A C 1
ATOM 3771 O O . GLU A 1 461 ? -2.127 14.733 29.180 1.00 56.44 461 GLU A O 1
ATOM 3776 N N . ASN A 1 462 ? -2.300 16.958 29.077 1.00 54.56 462 ASN A N 1
ATOM 3777 C CA . ASN A 1 462 ? -2.949 17.129 30.393 1.00 54.56 462 ASN A CA 1
ATOM 3778 C C . ASN A 1 462 ? -4.360 17.758 30.377 1.00 54.56 462 ASN A C 1
ATOM 3780 O O . ASN A 1 462 ? -4.838 18.209 31.418 1.00 54.56 462 ASN A O 1
ATOM 3784 N N . ARG A 1 463 ? -5.052 17.833 29.232 1.00 59.72 463 ARG A N 1
ATOM 3785 C CA . ARG A 1 463 ? -6.446 18.324 29.206 1.00 59.72 463 ARG A CA 1
ATOM 3786 C C . ARG A 1 463 ? -7.432 17.169 29.361 1.00 59.72 463 ARG A C 1
ATOM 3788 O O . ARG A 1 463 ? -7.917 16.639 28.370 1.00 59.72 463 ARG A O 1
ATOM 3795 N N . GLU A 1 464 ? -7.792 16.836 30.601 1.00 52.84 464 GLU A N 1
ATOM 3796 C CA . GLU A 1 464 ? -8.823 15.822 30.915 1.00 52.84 464 GLU A CA 1
ATOM 3797 C C . GLU A 1 464 ? -10.232 16.167 30.370 1.00 52.84 464 GLU A C 1
ATOM 3799 O O . GLU A 1 464 ? -11.110 15.307 30.365 1.00 52.84 464 GLU A O 1
ATOM 3804 N N . ASN A 1 465 ? -10.425 17.392 29.853 1.00 56.25 465 ASN A N 1
ATOM 3805 C CA . ASN A 1 465 ? -11.673 17.918 29.280 1.00 56.25 465 ASN A CA 1
ATOM 3806 C C . ASN A 1 465 ? -11.524 18.428 27.824 1.00 56.25 465 ASN A C 1
ATOM 3808 O O . ASN A 1 465 ? -12.270 19.315 27.412 1.00 56.25 465 ASN A O 1
ATOM 3812 N N . GLY A 1 466 ? -10.532 17.943 27.064 1.00 65.31 466 GLY A N 1
ATOM 3813 C CA . GLY A 1 466 ? -10.367 18.291 25.638 1.00 65.31 466 GLY A CA 1
ATOM 3814 C C . GLY A 1 466 ? -11.545 17.835 24.760 1.00 65.31 466 GLY A C 1
ATOM 3815 O O . GLY A 1 466 ? -12.352 17.004 25.181 1.00 65.31 466 GLY A O 1
ATOM 3816 N N . GLU A 1 467 ? -11.638 18.332 23.523 1.00 71.12 467 GLU A N 1
ATOM 3817 C CA . GLU A 1 467 ? -12.765 18.076 22.605 1.00 71.12 467 GLU A CA 1
ATOM 3818 C C . GLU A 1 467 ? -12.991 16.583 22.328 1.00 71.12 467 GLU A C 1
ATOM 3820 O O . GLU A 1 467 ? -14.124 16.146 22.098 1.00 71.12 467 GLU A O 1
ATOM 3825 N N . ASN A 1 468 ? -11.919 15.789 22.399 1.00 80.19 468 ASN A N 1
ATOM 3826 C CA . ASN A 1 468 ? -11.949 14.347 22.193 1.00 80.19 468 ASN A CA 1
ATOM 3827 C C . ASN A 1 468 ? -12.522 13.546 23.377 1.00 80.19 468 ASN A C 1
ATOM 3829 O O . ASN A 1 468 ? -12.753 12.352 23.211 1.00 80.19 468 ASN A O 1
ATOM 3833 N N . TYR A 1 469 ? -12.738 14.122 24.563 1.00 83.81 469 TYR A N 1
ATOM 3834 C CA . TYR A 1 469 ? -13.187 13.357 25.733 1.00 83.81 469 TYR A CA 1
ATOM 3835 C C . TYR A 1 469 ? -14.711 13.317 25.881 1.00 83.81 469 TYR A C 1
ATOM 3837 O O . TYR A 1 469 ? -15.407 14.322 25.747 1.00 83.81 469 TYR A O 1
ATOM 3845 N N . GLN A 1 470 ? -15.231 12.136 26.214 1.00 86.06 470 GLN A N 1
ATOM 3846 C CA . GLN A 1 470 ? -16.627 11.903 26.584 1.00 86.06 470 GLN A CA 1
ATOM 3847 C C . GLN A 1 470 ? -16.703 11.401 28.019 1.00 86.06 470 GLN A C 1
ATOM 3849 O O . GLN A 1 470 ? -16.050 10.415 28.364 1.00 86.06 470 GLN A O 1
ATOM 3854 N N . ILE A 1 471 ? -17.535 12.036 28.844 1.00 87.44 471 ILE A N 1
ATOM 3855 C CA . ILE A 1 471 ? -17.775 11.579 30.215 1.00 87.44 471 ILE A CA 1
ATOM 3856 C C . ILE A 1 471 ? -18.971 10.633 30.208 1.00 87.44 471 ILE A C 1
ATOM 3858 O O . ILE A 1 471 ? -20.091 11.022 29.871 1.00 87.44 471 ILE A O 1
ATOM 3862 N N . TRP A 1 472 ? -18.714 9.390 30.598 1.00 89.19 472 TRP A N 1
ATOM 3863 C CA . TRP A 1 472 ? -19.695 8.325 30.724 1.00 89.19 472 TRP A CA 1
ATOM 3864 C C . TRP A 1 472 ? -19.935 8.006 32.189 1.00 89.19 472 TRP A C 1
ATOM 3866 O O . TRP A 1 472 ? -19.047 7.501 32.868 1.00 89.19 472 TRP A O 1
ATOM 3876 N N . GLN A 1 473 ? -21.147 8.253 32.659 1.00 90.75 473 GLN A N 1
ATOM 3877 C CA . GLN A 1 473 ? -21.584 7.863 33.986 1.00 90.75 473 GLN A CA 1
ATOM 3878 C C . GLN A 1 473 ? -22.330 6.533 33.894 1.00 90.75 473 GLN A C 1
ATOM 3880 O O . GLN A 1 473 ? -23.400 6.450 33.288 1.00 90.75 473 GLN A O 1
ATOM 3885 N N . CYS A 1 474 ? -21.756 5.483 34.468 1.00 89.50 474 CYS A N 1
ATOM 3886 C CA . CYS A 1 474 ? -22.212 4.112 34.268 1.00 89.50 474 CYS A CA 1
ATOM 3887 C C . CYS A 1 474 ? -22.422 3.381 35.596 1.00 89.50 474 CYS A C 1
ATOM 3889 O O . CYS A 1 474 ? -21.630 3.526 36.524 1.00 89.50 474 CYS A O 1
ATOM 3891 N N . TYR A 1 475 ? -23.448 2.535 35.669 1.00 86.25 475 TYR A N 1
ATOM 3892 C CA . TYR A 1 475 ? -23.657 1.607 36.780 1.00 86.25 475 TYR A CA 1
ATOM 3893 C C . TYR A 1 475 ? -24.053 0.218 36.271 1.00 86.25 475 TYR A C 1
ATOM 3895 O O . TYR A 1 475 ? -24.703 0.070 35.231 1.00 86.25 475 TYR A O 1
ATOM 3903 N N . TYR A 1 476 ? -23.688 -0.806 37.039 1.00 81.81 476 TYR A N 1
ATOM 3904 C CA . TYR A 1 476 ? -24.043 -2.195 36.773 1.00 81.81 476 TYR A CA 1
ATOM 3905 C C . TYR A 1 476 ? -24.457 -2.874 38.078 1.00 81.81 476 TYR A C 1
ATOM 3907 O O . TYR A 1 476 ? -23.654 -2.977 39.002 1.00 81.81 476 TYR A O 1
ATOM 3915 N N . LYS A 1 477 ? -25.716 -3.316 38.151 1.00 78.75 477 LYS A N 1
ATOM 3916 C CA . LYS A 1 477 ? -26.252 -4.102 39.272 1.00 78.75 477 LYS A CA 1
ATOM 3917 C C . LYS A 1 477 ? -26.516 -5.547 38.853 1.00 78.75 477 LYS A C 1
ATOM 3919 O O . LYS A 1 477 ? -26.151 -6.471 39.565 1.00 78.75 477 LYS A O 1
ATOM 3924 N N . ASN A 1 478 ? -27.148 -5.745 37.696 1.00 75.25 478 ASN A N 1
ATOM 3925 C CA . ASN A 1 478 ? -27.361 -7.053 37.068 1.00 75.25 478 ASN A CA 1
ATOM 3926 C C . ASN A 1 478 ? -27.642 -6.890 35.556 1.00 75.25 478 ASN A C 1
ATOM 3928 O O . ASN A 1 478 ? -27.553 -5.782 35.018 1.00 75.25 478 ASN A O 1
ATOM 3932 N N . SER A 1 479 ? -27.971 -7.988 34.862 1.00 72.06 479 SER A N 1
ATOM 3933 C CA . SER A 1 479 ? -28.205 -8.007 33.406 1.00 72.06 479 SER A CA 1
ATOM 3934 C C . SER A 1 479 ? -29.321 -7.080 32.931 1.00 72.06 479 SER A C 1
ATOM 3936 O O . SER A 1 479 ? -29.258 -6.599 31.799 1.00 72.06 479 SER A O 1
ATOM 3938 N N . ASP A 1 480 ? -30.286 -6.802 33.802 1.00 74.62 480 ASP A N 1
ATOM 3939 C CA . ASP A 1 480 ? -31.490 -6.036 33.481 1.00 74.62 480 ASP A CA 1
ATOM 3940 C C . ASP A 1 480 ? -31.380 -4.598 34.013 1.00 74.62 480 ASP A C 1
ATOM 3942 O O . ASP A 1 480 ? -31.961 -3.662 33.470 1.00 74.62 480 ASP A O 1
ATOM 3946 N N . ILE A 1 481 ? -30.572 -4.401 35.059 1.00 81.00 481 ILE A N 1
ATOM 3947 C CA . ILE A 1 481 ? -30.347 -3.128 35.741 1.00 81.00 481 ILE A CA 1
ATOM 3948 C C . ILE A 1 481 ? -28.890 -2.708 35.533 1.00 81.00 481 ILE A C 1
ATOM 3950 O O . ILE A 1 481 ? -28.027 -2.844 36.407 1.00 81.00 481 ILE A O 1
ATOM 3954 N N . ASN A 1 482 ? -28.615 -2.195 34.339 1.00 82.88 482 ASN A N 1
ATOM 3955 C CA . ASN A 1 482 ? -27.338 -1.590 33.984 1.00 82.88 482 ASN A CA 1
ATOM 3956 C C . ASN A 1 482 ? -27.548 -0.483 32.950 1.00 82.88 482 ASN A C 1
ATOM 3958 O O . ASN A 1 482 ? -28.163 -0.714 31.910 1.00 82.88 482 ASN A O 1
ATOM 3962 N N . LYS A 1 483 ? -27.039 0.718 33.225 1.00 86.44 483 LYS A N 1
ATOM 3963 C CA . LYS A 1 483 ? -27.120 1.844 32.289 1.00 86.44 483 LYS A CA 1
ATOM 3964 C C . LYS A 1 483 ? -25.859 2.687 32.336 1.00 86.44 483 LYS A C 1
ATOM 3966 O O . LYS A 1 483 ? -25.168 2.768 33.347 1.00 86.44 483 LYS A O 1
ATOM 3971 N N . CYS A 1 484 ? -25.619 3.345 31.220 1.00 86.25 484 CYS A N 1
ATOM 3972 C CA . CYS A 1 484 ? -24.584 4.323 30.986 1.00 86.25 484 CYS A CA 1
ATOM 3973 C C . CYS A 1 484 ? -25.224 5.566 30.386 1.00 86.25 484 CYS A C 1
ATOM 3975 O O . CYS A 1 484 ? -26.006 5.459 29.440 1.00 86.25 484 CYS A O 1
ATOM 3977 N N . LYS A 1 485 ? -24.875 6.731 30.920 1.00 87.06 485 LYS A N 1
ATOM 3978 C CA . LYS A 1 485 ? -25.258 8.037 30.396 1.00 87.06 485 LYS A CA 1
ATOM 3979 C C . LYS A 1 485 ? -24.006 8.789 29.971 1.00 87.06 485 LYS A C 1
ATOM 3981 O O . LYS A 1 485 ? -23.084 8.935 30.764 1.00 87.06 485 LYS A O 1
ATOM 3986 N N . MET A 1 486 ? -23.999 9.288 28.746 1.00 84.25 486 MET A N 1
ATOM 3987 C CA . MET A 1 486 ? -22.940 10.137 28.223 1.00 84.25 486 MET A CA 1
ATOM 3988 C C . MET A 1 486 ? -23.362 11.596 28.262 1.00 84.25 486 MET A C 1
ATOM 3990 O O . MET A 1 486 ? -24.460 11.960 27.831 1.00 84.25 486 MET A O 1
ATOM 3994 N N . THR A 1 487 ? -22.470 12.420 28.793 1.00 77.12 487 THR A N 1
ATOM 3995 C CA . THR A 1 487 ? -22.575 13.873 28.725 1.00 77.12 487 THR A CA 1
ATOM 3996 C C . THR A 1 487 ? -21.696 14.335 27.563 1.00 77.12 487 THR A C 1
ATOM 3998 O O . THR A 1 487 ? -20.487 14.083 27.599 1.00 77.12 487 THR A O 1
ATOM 4001 N N . PRO A 1 488 ? -22.269 14.955 26.514 1.00 64.31 488 PRO A N 1
ATOM 4002 C CA . PRO A 1 488 ? -21.491 15.386 25.359 1.00 64.31 488 PRO A CA 1
ATOM 4003 C C . PRO A 1 488 ? -20.488 16.470 25.761 1.00 64.31 488 PRO A C 1
ATOM 4005 O O . PRO A 1 488 ? -20.800 17.332 26.585 1.00 64.31 488 PRO A O 1
ATOM 4008 N N . SER A 1 489 ? -19.302 16.457 25.147 1.00 62.91 489 SER A N 1
ATOM 4009 C CA . SER A 1 489 ? -18.440 17.638 25.129 1.00 62.91 489 SER A CA 1
ATOM 4010 C C . SER A 1 489 ? -19.124 18.730 24.296 1.00 62.91 489 SER A C 1
ATOM 4012 O O . SER A 1 489 ? -19.893 18.440 23.377 1.00 62.91 489 SER A O 1
ATOM 4014 N N . SER A 1 490 ? -18.881 20.000 24.614 1.00 54.75 490 SER A N 1
ATOM 4015 C CA . SER A 1 490 ? -19.576 21.161 24.033 1.00 54.75 490 SER A CA 1
ATOM 4016 C C . SER A 1 490 ? -19.436 21.334 22.508 1.00 54.75 490 SER A C 1
ATOM 4018 O O . SER A 1 490 ? -20.061 22.236 21.958 1.00 54.75 490 SER A O 1
ATOM 4020 N N . HIS A 1 491 ? -18.671 20.482 21.813 1.00 52.62 491 HIS A N 1
ATOM 4021 C CA . HIS A 1 491 ? -18.228 20.727 20.437 1.00 52.62 491 HIS A CA 1
ATOM 4022 C C . HIS A 1 491 ? -18.647 19.666 19.397 1.00 52.62 491 HIS A C 1
ATOM 4024 O O . HIS A 1 491 ? -18.514 19.941 18.206 1.00 52.62 491 HIS A O 1
ATOM 4030 N N . LYS A 1 492 ? -19.201 18.492 19.768 1.00 56.66 492 LYS A N 1
ATOM 4031 C CA . LYS A 1 492 ? -19.710 17.497 18.787 1.00 56.66 492 LYS A CA 1
ATOM 4032 C C . LYS A 1 492 ? -20.937 16.721 19.280 1.00 56.66 492 LYS A C 1
ATOM 4034 O O . LYS A 1 492 ? -20.947 16.188 20.386 1.00 56.66 492 LYS A O 1
ATOM 4039 N N . VAL A 1 493 ? -21.949 16.582 18.417 1.00 58.62 493 VAL A N 1
ATOM 4040 C CA . VAL A 1 493 ? -23.085 15.669 18.643 1.00 58.62 493 VAL A CA 1
ATOM 4041 C C . VAL A 1 493 ? -22.649 14.245 18.269 1.00 58.62 493 VAL A C 1
ATOM 4043 O O . VAL A 1 493 ? -22.327 13.995 17.105 1.00 58.62 493 VAL A O 1
ATOM 4046 N N . PRO A 1 494 ? -22.610 13.291 19.213 1.00 64.19 494 PRO A N 1
ATOM 4047 C CA . PRO A 1 494 ? -22.231 11.919 18.905 1.00 64.19 494 PRO A CA 1
ATOM 4048 C C . PRO A 1 494 ? -23.312 11.213 18.081 1.00 64.19 494 PRO A C 1
ATOM 4050 O O . PRO A 1 494 ? -24.506 11.351 18.344 1.00 64.19 494 PRO A O 1
ATOM 4053 N N . LYS A 1 495 ? -22.895 10.368 17.129 1.00 65.56 495 LYS A N 1
ATOM 4054 C CA . LYS A 1 495 ? -23.812 9.551 16.308 1.00 65.56 495 LYS A CA 1
ATOM 4055 C C . LYS A 1 495 ? -24.383 8.331 17.053 1.00 65.56 495 LYS A C 1
ATOM 4057 O O . LYS A 1 495 ? -25.135 7.551 16.477 1.00 65.56 495 LYS A O 1
ATOM 4062 N N . HIS A 1 496 ? -24.045 8.157 18.332 1.00 63.84 496 HIS A N 1
ATOM 4063 C CA . HIS A 1 496 ? -24.470 7.051 19.199 1.00 63.84 496 HIS A CA 1
ATOM 4064 C C . HIS A 1 496 ? -25.280 7.542 20.413 1.00 63.84 496 HIS A C 1
ATOM 4066 O O . HIS A 1 496 ? -25.263 8.727 20.716 1.00 63.84 496 HIS A O 1
ATOM 4072 N N . GLY A 1 497 ? -25.970 6.618 21.107 1.00 66.06 497 GLY A N 1
ATOM 4073 C CA . GLY A 1 497 ? -26.625 6.720 22.441 1.00 66.06 497 GLY A CA 1
ATOM 4074 C C . GLY A 1 497 ? -26.180 7.811 23.424 1.00 66.06 497 GLY A C 1
ATOM 4075 O O . GLY A 1 497 ? -25.032 7.769 23.832 1.00 66.06 497 GLY A O 1
ATOM 4076 N N . TYR A 1 498 ? -27.083 8.674 23.925 1.00 75.12 498 TYR A N 1
ATOM 4077 C CA . TYR A 1 498 ? -26.838 9.451 25.154 1.00 75.12 498 TYR A CA 1
ATOM 4078 C C . TYR A 1 498 ? -27.055 8.579 26.383 1.00 75.12 498 TYR A C 1
ATOM 4080 O O . TYR A 1 498 ? -26.414 8.781 27.406 1.00 75.12 498 TYR A O 1
ATOM 4088 N N . ILE A 1 499 ? -27.960 7.609 26.279 1.00 78.06 499 ILE A N 1
ATOM 4089 C CA . ILE A 1 499 ? -28.237 6.606 27.296 1.00 78.06 499 ILE A CA 1
ATOM 4090 C C . ILE A 1 499 ? -28.208 5.253 26.590 1.00 78.06 499 ILE A C 1
ATOM 4092 O O . ILE A 1 499 ? -28.757 5.117 25.497 1.00 78.06 499 ILE A O 1
ATOM 4096 N N . MET A 1 500 ? -27.530 4.277 27.185 1.00 79.62 500 MET A N 1
ATOM 4097 C CA . MET A 1 500 ? -27.488 2.894 26.705 1.00 79.62 500 MET A CA 1
ATOM 4098 C C . MET A 1 500 ? -27.240 1.930 27.865 1.00 79.62 500 MET A C 1
ATOM 4100 O O . MET A 1 500 ? -26.873 2.353 28.962 1.00 79.62 500 MET A O 1
ATOM 4104 N N . SER A 1 501 ? -27.409 0.630 27.634 1.00 81.00 501 SER A N 1
ATOM 4105 C CA . SER A 1 501 ? -26.992 -0.389 28.600 1.00 81.00 501 SER A CA 1
ATOM 4106 C C . SER A 1 501 ? -25.468 -0.373 28.781 1.00 81.00 501 SER A C 1
ATOM 4108 O O . SER A 1 501 ? -24.721 -0.008 27.866 1.00 81.00 501 SER A O 1
ATOM 4110 N N . PHE A 1 502 ? -24.972 -0.810 29.940 1.00 82.00 502 PHE A N 1
ATOM 4111 C CA . PHE A 1 502 ? -23.523 -0.942 30.141 1.00 82.00 502 PHE A CA 1
ATOM 4112 C C . PHE A 1 502 ? -22.912 -1.953 29.155 1.00 82.00 502 PHE A C 1
ATOM 4114 O O . PHE A 1 502 ? -21.794 -1.761 28.684 1.00 82.00 502 PHE A O 1
ATOM 4121 N N . PHE A 1 503 ? -23.667 -2.985 28.758 1.00 78.38 503 PHE A N 1
ATOM 4122 C CA . PHE A 1 503 ? -23.247 -3.920 27.709 1.00 78.38 503 PHE A CA 1
ATOM 4123 C C . PHE A 1 503 ? -23.008 -3.237 26.358 1.00 78.38 503 PHE A C 1
ATOM 4125 O O . PHE A 1 503 ? -22.027 -3.552 25.683 1.00 78.38 503 PHE A O 1
ATOM 4132 N N . ALA A 1 504 ? -23.900 -2.331 25.950 1.00 77.94 504 ALA A N 1
ATOM 4133 C CA . ALA A 1 504 ? -23.760 -1.588 24.702 1.00 77.94 504 ALA A CA 1
ATOM 4134 C C . ALA A 1 504 ? -22.570 -0.620 24.761 1.00 77.94 504 ALA A C 1
ATOM 4136 O O . ALA A 1 504 ? -21.796 -0.542 23.807 1.00 77.94 504 ALA A O 1
ATOM 4137 N N . PHE A 1 505 ? -22.374 0.045 25.904 1.00 84.62 505 PHE A N 1
ATOM 4138 C CA . PHE A 1 505 ? -21.205 0.893 26.144 1.00 84.62 505 PHE A CA 1
ATOM 4139 C C . PHE A 1 505 ? -19.898 0.094 26.069 1.00 84.62 505 PHE A C 1
ATOM 4141 O O . PHE A 1 505 ? -18.959 0.508 25.393 1.00 84.62 505 PHE A O 1
ATOM 4148 N N . PHE A 1 506 ? -19.845 -1.078 26.705 1.00 83.62 506 PHE A N 1
ATOM 4149 C CA . PHE A 1 506 ? -18.679 -1.958 26.665 1.00 83.62 506 PHE A CA 1
ATOM 4150 C C . PHE A 1 506 ? -18.338 -2.397 25.232 1.00 83.62 506 PHE A C 1
ATOM 4152 O O . PHE A 1 506 ? -17.181 -2.317 24.826 1.00 83.62 506 PHE A O 1
ATOM 4159 N N . ASP A 1 507 ? -19.333 -2.825 24.445 1.00 79.62 507 ASP A N 1
ATOM 4160 C CA . ASP A 1 507 ? -19.127 -3.214 23.040 1.00 79.62 507 ASP A CA 1
ATOM 4161 C C . ASP A 1 507 ? -18.638 -2.025 22.193 1.00 79.62 507 ASP A C 1
ATOM 4163 O O . ASP A 1 507 ? -17.685 -2.176 21.428 1.00 79.62 507 ASP A O 1
ATOM 4167 N N . LEU A 1 508 ? -19.210 -0.828 22.385 1.00 81.50 508 LEU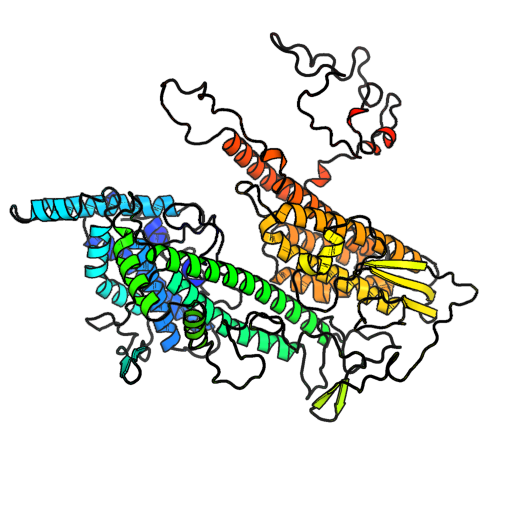 A N 1
ATOM 4168 C CA . LEU A 1 508 ? -18.751 0.410 21.744 1.00 81.50 508 LEU A CA 1
ATOM 4169 C C . LEU A 1 508 ? -17.290 0.732 22.101 1.00 81.50 508 LEU A C 1
ATOM 4171 O O . LEU A 1 508 ? -16.485 1.008 21.210 1.00 81.50 508 LEU A O 1
ATOM 4175 N N . TRP A 1 509 ? -16.937 0.662 23.385 1.00 87.81 509 TRP A N 1
ATOM 4176 C CA . TRP A 1 509 ? -15.594 0.965 23.874 1.00 87.81 509 TRP A CA 1
ATOM 4177 C C . TRP A 1 509 ? -14.544 0.013 23.287 1.00 87.81 509 TRP A C 1
ATOM 4179 O O . TRP A 1 509 ? -13.539 0.465 22.735 1.00 87.81 509 TRP A O 1
ATOM 4189 N N . VAL A 1 510 ? -14.799 -1.303 23.326 1.00 85.38 510 VAL A N 1
ATOM 4190 C CA . VAL A 1 510 ? -13.871 -2.303 22.770 1.00 85.38 510 VAL A CA 1
ATOM 4191 C C . VAL A 1 510 ? -13.727 -2.130 21.256 1.00 85.38 510 VAL A C 1
ATOM 4193 O O . VAL A 1 510 ? -12.619 -2.217 20.733 1.00 85.38 510 VAL A O 1
ATOM 4196 N N . LYS A 1 511 ? -14.814 -1.849 20.528 1.00 82.06 511 LYS A N 1
ATOM 4197 C CA . LYS A 1 511 ? -14.750 -1.595 19.080 1.00 82.06 511 LYS A CA 1
ATOM 4198 C C . LYS A 1 511 ? -13.852 -0.412 18.745 1.00 82.06 511 LYS A C 1
ATOM 4200 O O . LYS A 1 511 ? -13.002 -0.545 17.866 1.00 82.06 511 LYS A O 1
ATOM 4205 N N . ASN A 1 512 ? -14.012 0.702 19.455 1.00 86.31 512 ASN A N 1
ATOM 4206 C CA . ASN A 1 512 ? -13.184 1.888 19.253 1.00 86.31 512 ASN A CA 1
ATOM 4207 C C . ASN A 1 512 ? -11.712 1.584 19.552 1.00 86.31 512 ASN A C 1
ATOM 4209 O O . ASN A 1 512 ? -10.862 1.907 18.731 1.00 86.31 512 ASN A O 1
ATOM 4213 N N . LEU A 1 513 ? -11.411 0.856 20.636 1.00 90.00 513 LEU A N 1
ATOM 4214 C CA . LEU A 1 513 ? -10.047 0.403 20.940 1.00 90.00 513 LEU A CA 1
ATOM 4215 C C . LEU A 1 513 ? -9.428 -0.392 19.777 1.00 90.00 513 LEU A C 1
ATOM 4217 O O . LEU A 1 513 ? -8.287 -0.138 19.389 1.00 90.00 513 LEU A O 1
ATOM 4221 N N . LEU A 1 514 ? -10.166 -1.355 19.218 1.00 87.94 514 LEU A N 1
ATOM 4222 C CA . LEU A 1 514 ? -9.670 -2.214 18.137 1.00 87.94 514 LEU A CA 1
ATOM 4223 C C . LEU A 1 514 ? -9.523 -1.454 16.808 1.00 87.94 514 LEU A C 1
ATOM 4225 O O . LEU A 1 514 ? -8.550 -1.677 16.091 1.00 87.94 514 LEU A O 1
ATOM 4229 N N . ILE A 1 515 ? -10.459 -0.555 16.480 1.00 85.00 515 ILE A N 1
ATOM 4230 C CA . ILE A 1 515 ? -10.385 0.311 15.290 1.00 85.00 515 ILE A CA 1
ATOM 4231 C C . ILE A 1 515 ? -9.191 1.262 15.401 1.00 85.00 515 ILE A C 1
ATOM 4233 O O . ILE A 1 515 ? -8.376 1.326 14.484 1.00 85.00 515 ILE A O 1
ATOM 4237 N N . ASP A 1 516 ? -9.052 1.952 16.531 1.00 90.25 516 ASP A N 1
ATOM 4238 C CA . ASP A 1 516 ? -7.946 2.873 16.779 1.00 90.25 516 ASP A CA 1
ATOM 4239 C C . ASP A 1 516 ? -6.599 2.145 16.749 1.00 90.25 516 ASP A C 1
ATOM 4241 O O . ASP A 1 516 ? -5.643 2.662 16.183 1.00 90.25 516 ASP A O 1
ATOM 4245 N N . THR A 1 517 ? -6.529 0.915 17.273 1.00 88.94 517 THR A N 1
ATOM 4246 C CA . THR A 1 517 ? -5.324 0.074 17.183 1.00 88.94 517 THR A CA 1
ATOM 4247 C C . THR A 1 517 ? -4.909 -0.167 15.728 1.00 88.94 517 THR A C 1
ATOM 4249 O O . THR A 1 517 ? -3.732 -0.040 15.394 1.00 88.94 517 THR A O 1
ATOM 4252 N N . ILE A 1 518 ? -5.865 -0.492 14.849 1.00 84.69 518 ILE A N 1
ATOM 4253 C CA . ILE A 1 518 ? -5.605 -0.708 13.416 1.00 84.69 518 ILE A CA 1
ATOM 4254 C C . ILE A 1 518 ? -5.184 0.603 12.738 1.00 84.69 518 ILE A C 1
ATOM 4256 O O . ILE A 1 518 ? -4.238 0.612 11.950 1.00 84.69 518 ILE A O 1
ATOM 4260 N N . ASN A 1 519 ? -5.842 1.716 13.072 1.00 86.50 519 ASN A N 1
ATOM 4261 C CA . ASN A 1 519 ? -5.505 3.030 12.524 1.00 86.50 519 ASN A CA 1
ATOM 4262 C C . ASN A 1 519 ? -4.089 3.464 12.935 1.00 86.50 519 ASN A C 1
ATOM 4264 O O . ASN A 1 519 ? -3.305 3.858 12.077 1.00 86.50 519 ASN A O 1
ATOM 4268 N N . TRP A 1 520 ? -3.730 3.323 14.215 1.00 88.25 520 TRP A N 1
ATOM 4269 C CA . TRP A 1 520 ? -2.379 3.598 14.712 1.00 88.25 520 TRP A CA 1
ATOM 4270 C C . TRP A 1 520 ? -1.329 2.699 14.073 1.00 88.25 520 TRP A C 1
ATOM 4272 O O . TRP A 1 520 ? -0.255 3.173 13.713 1.00 88.25 520 TRP A O 1
ATOM 4282 N N . LYS A 1 521 ? -1.634 1.411 13.884 1.00 83.81 521 LYS A N 1
ATOM 4283 C CA . LYS A 1 521 ? -0.755 0.497 13.149 1.00 83.81 521 LYS A CA 1
ATOM 4284 C C . LYS A 1 521 ? -0.461 1.040 11.753 1.00 83.81 521 LYS A C 1
ATOM 4286 O O . LYS A 1 521 ? 0.699 1.033 11.348 1.00 83.81 521 LYS A O 1
ATOM 4291 N N . ASN A 1 522 ? -1.479 1.485 11.014 1.00 79.75 522 ASN A N 1
ATOM 4292 C CA . ASN A 1 522 ? -1.294 2.000 9.655 1.00 79.75 522 ASN A CA 1
ATOM 4293 C C . ASN A 1 522 ? -0.465 3.294 9.666 1.00 79.75 522 ASN A C 1
ATOM 4295 O O . ASN A 1 522 ? 0.547 3.356 8.974 1.00 79.75 522 ASN A O 1
ATOM 4299 N N . GLU A 1 523 ? -0.813 4.245 10.537 1.00 81.56 523 GLU A N 1
ATOM 4300 C CA . GLU A 1 523 ? -0.100 5.520 10.708 1.00 81.56 523 GLU A CA 1
ATOM 4301 C C . GLU A 1 523 ? 1.389 5.321 11.040 1.00 81.56 523 GLU A C 1
ATOM 4303 O O . GLU A 1 523 ? 2.272 5.964 10.475 1.00 81.56 523 GLU A O 1
ATOM 4308 N N . LEU A 1 524 ? 1.693 4.391 11.949 1.00 81.25 524 LEU A N 1
ATOM 4309 C CA . LEU A 1 524 ? 3.052 4.164 12.438 1.00 81.25 524 LEU A CA 1
ATOM 4310 C C . LEU A 1 524 ? 3.834 3.137 11.619 1.00 81.25 524 LEU A C 1
ATOM 4312 O O . LEU A 1 524 ? 4.999 2.899 11.932 1.00 81.25 524 LEU A O 1
ATOM 4316 N N . THR A 1 525 ? 3.250 2.522 10.583 1.00 75.44 525 THR A N 1
ATOM 4317 C CA . THR A 1 525 ? 3.913 1.445 9.818 1.00 75.44 525 THR A CA 1
ATOM 4318 C C . THR A 1 525 ? 5.272 1.903 9.278 1.00 75.44 525 THR A C 1
ATOM 4320 O O . THR A 1 525 ? 6.261 1.177 9.400 1.00 75.44 525 THR A O 1
ATOM 4323 N N . ASN A 1 526 ? 5.352 3.126 8.747 1.00 70.56 526 ASN A N 1
ATOM 4324 C CA . ASN A 1 526 ? 6.607 3.688 8.240 1.00 70.56 526 ASN A CA 1
ATOM 4325 C C . ASN A 1 526 ? 7.573 4.065 9.374 1.00 70.56 526 ASN A C 1
ATOM 4327 O O . ASN A 1 526 ? 8.780 3.910 9.227 1.00 70.56 526 ASN A O 1
ATOM 4331 N N . CYS A 1 527 ? 7.052 4.493 10.524 1.00 74.88 527 CYS A N 1
ATOM 4332 C CA . CYS A 1 527 ? 7.840 4.904 11.686 1.00 74.88 527 CYS A CA 1
ATOM 4333 C C . CYS A 1 527 ? 8.472 3.715 12.425 1.00 74.88 527 CYS A C 1
ATOM 4335 O O . CYS A 1 527 ? 9.629 3.781 12.837 1.00 74.88 527 CYS A O 1
ATOM 4337 N N . ILE A 1 528 ? 7.733 2.612 12.571 1.00 71.06 528 ILE A N 1
ATOM 4338 C CA . ILE A 1 528 ? 8.188 1.383 13.238 1.00 71.06 528 ILE A CA 1
ATOM 4339 C C . ILE A 1 528 ? 9.266 0.689 12.400 1.00 71.06 528 ILE A C 1
ATOM 4341 O O . ILE A 1 528 ? 10.257 0.207 12.951 1.00 71.06 528 ILE A O 1
ATOM 4345 N N . ASN A 1 529 ? 9.087 0.665 11.075 1.00 60.41 529 ASN A N 1
ATOM 4346 C CA . ASN A 1 529 ? 10.012 0.037 10.129 1.00 60.41 529 ASN A CA 1
ATOM 4347 C C . ASN A 1 529 ? 11.153 0.958 9.685 1.00 60.41 529 ASN A C 1
ATOM 4349 O O . ASN A 1 529 ? 11.989 0.534 8.885 1.00 60.41 529 ASN A O 1
ATOM 4353 N N . ASN A 1 530 ? 11.209 2.198 10.183 1.00 59.53 530 ASN A N 1
ATOM 4354 C CA . ASN A 1 530 ? 12.269 3.118 9.815 1.00 59.53 530 ASN A CA 1
ATOM 4355 C C . ASN A 1 530 ? 13.617 2.609 10.346 1.00 59.53 530 ASN A C 1
ATOM 4357 O O . ASN A 1 530 ? 13.912 2.696 11.536 1.00 59.53 530 ASN A O 1
ATOM 4361 N N . THR A 1 531 ? 14.428 2.042 9.453 1.00 50.41 531 THR A N 1
ATOM 4362 C CA . THR A 1 531 ? 15.789 1.586 9.761 1.00 50.41 531 THR A CA 1
ATOM 4363 C C . THR A 1 531 ? 16.864 2.524 9.215 1.00 50.41 531 THR A C 1
ATOM 4365 O O . THR A 1 531 ? 18.033 2.327 9.527 1.00 50.41 531 THR A O 1
ATOM 4368 N N . ASN A 1 532 ? 16.522 3.512 8.383 1.00 47.62 532 ASN A N 1
ATOM 4369 C CA . ASN A 1 532 ? 17.488 4.400 7.736 1.00 47.62 532 ASN A CA 1
ATOM 4370 C C . ASN A 1 532 ? 17.371 5.817 8.299 1.00 47.62 532 ASN A C 1
ATOM 4372 O O . ASN A 1 532 ? 16.283 6.363 8.305 1.00 47.62 532 ASN A O 1
ATOM 4376 N N . VAL A 1 533 ? 18.516 6.370 8.719 1.00 47.41 533 VAL A N 1
ATOM 4377 C CA . VAL A 1 533 ? 18.819 7.777 9.042 1.00 47.41 533 VAL A CA 1
ATOM 4378 C C . VAL A 1 533 ? 17.614 8.645 9.413 1.00 47.41 533 VAL A C 1
ATOM 4380 O O . VAL A 1 533 ? 16.807 9.020 8.571 1.00 47.41 533 VAL A O 1
ATOM 4383 N N . THR A 1 534 ? 17.609 9.053 10.679 1.00 46.66 534 THR A N 1
ATOM 4384 C CA . THR A 1 534 ? 16.995 10.273 11.200 1.00 46.66 534 THR A CA 1
ATOM 4385 C C . THR A 1 534 ? 17.161 11.449 10.229 1.00 46.66 534 THR A C 1
ATOM 4387 O O . THR A 1 534 ? 18.101 12.236 10.335 1.00 46.66 534 THR A O 1
ATOM 4390 N N . ASP A 1 535 ? 16.221 11.611 9.297 1.00 47.28 535 ASP A N 1
ATOM 4391 C CA . ASP A 1 535 ? 15.847 12.943 8.848 1.00 47.28 535 ASP A CA 1
ATOM 4392 C C . ASP A 1 535 ? 15.346 13.639 10.110 1.00 47.28 535 ASP A C 1
ATOM 4394 O O . ASP A 1 535 ? 14.309 13.286 10.671 1.00 47.28 535 ASP A O 1
ATOM 4398 N N . CYS A 1 536 ? 16.124 14.586 10.628 1.00 48.31 536 CYS A N 1
ATOM 4399 C CA . CYS A 1 536 ? 15.859 15.268 11.899 1.00 48.31 536 CYS A CA 1
ATOM 4400 C C . CYS A 1 536 ? 14.586 16.156 11.874 1.00 48.31 536 CYS A C 1
ATOM 4402 O O . CYS A 1 536 ? 14.380 16.974 12.768 1.00 48.31 536 CYS A O 1
ATOM 4404 N N . LYS A 1 537 ? 13.719 15.986 10.867 1.00 51.56 537 LYS A N 1
ATOM 4405 C CA . LYS A 1 537 ? 12.371 16.546 10.722 1.00 51.56 537 LYS A CA 1
ATOM 4406 C C . LYS A 1 537 ? 11.354 15.402 10.645 1.00 51.56 537 LYS A C 1
ATOM 4408 O O . LYS A 1 537 ? 10.866 15.097 9.562 1.00 51.56 537 LYS A O 1
ATOM 4413 N N . ASN A 1 538 ? 11.074 14.728 11.760 1.00 59.38 538 ASN A N 1
ATOM 4414 C CA . ASN A 1 538 ? 10.254 13.519 11.719 1.00 59.38 538 ASN A CA 1
ATOM 4415 C C . ASN A 1 538 ? 8.983 13.627 12.571 1.00 59.38 538 ASN A C 1
ATOM 4417 O O . ASN A 1 538 ? 9.038 13.504 13.799 1.00 59.38 538 ASN A O 1
ATOM 4421 N N . ASP A 1 539 ? 7.838 13.767 11.897 1.00 69.12 539 ASP A N 1
ATOM 4422 C CA . ASP A 1 539 ? 6.504 13.609 12.486 1.00 69.12 539 ASP A CA 1
ATOM 4423 C C . ASP A 1 539 ? 6.361 12.252 13.194 1.00 69.12 539 ASP A C 1
ATOM 4425 O O . ASP A 1 539 ? 5.611 12.144 14.162 1.00 69.12 539 ASP A O 1
ATOM 4429 N N . CYS A 1 540 ? 7.149 11.232 12.814 1.00 77.62 540 CYS A N 1
ATOM 4430 C CA . CYS A 1 540 ? 7.140 9.940 13.494 1.00 77.62 540 CYS A CA 1
ATOM 4431 C C . CYS A 1 540 ? 7.440 10.036 14.985 1.00 77.62 540 CYS A C 1
ATOM 4433 O O . CYS A 1 540 ? 6.765 9.362 15.746 1.00 77.62 540 CYS A O 1
ATOM 4435 N N . ASN A 1 541 ? 8.401 10.844 15.448 1.00 78.50 541 ASN A N 1
ATOM 4436 C CA . ASN A 1 541 ? 8.686 10.906 16.890 1.00 78.50 541 ASN A CA 1
ATOM 4437 C C . ASN A 1 541 ? 7.476 11.466 17.660 1.00 78.50 541 ASN A C 1
ATOM 4439 O O . ASN A 1 541 ? 7.075 10.924 18.691 1.00 78.50 541 ASN A O 1
ATOM 4443 N N . THR A 1 542 ? 6.851 12.514 17.118 1.00 82.56 542 THR A N 1
ATOM 4444 C CA . THR A 1 542 ? 5.611 13.092 17.653 1.00 82.56 542 THR A CA 1
ATOM 4445 C C . THR A 1 542 ? 4.478 12.065 17.645 1.00 82.56 542 THR A C 1
ATOM 4447 O O . THR A 1 542 ? 3.833 11.854 18.672 1.00 82.56 542 THR A O 1
ATOM 4450 N N . ASN A 1 543 ? 4.292 11.352 16.534 1.00 87.25 543 ASN A N 1
ATOM 4451 C CA . ASN A 1 543 ? 3.253 10.336 16.382 1.00 87.25 543 ASN A CA 1
ATOM 4452 C C . ASN A 1 543 ? 3.488 9.121 17.295 1.00 87.25 543 ASN A C 1
ATOM 4454 O O . ASN A 1 543 ? 2.546 8.650 17.928 1.00 87.25 543 ASN A O 1
ATOM 4458 N N . CYS A 1 544 ? 4.731 8.645 17.436 1.00 86.75 544 CYS A N 1
ATOM 4459 C CA . CYS A 1 544 ? 5.105 7.549 18.334 1.00 86.75 544 CYS A CA 1
ATOM 4460 C C . CYS A 1 544 ? 4.825 7.911 19.803 1.00 86.75 544 CYS A C 1
ATOM 4462 O O . CYS A 1 544 ? 4.282 7.092 20.543 1.00 86.75 544 CYS A O 1
ATOM 4464 N N . LYS A 1 545 ? 5.152 9.142 20.225 1.00 86.81 545 LYS A N 1
ATOM 4465 C CA . LYS A 1 545 ? 4.830 9.642 21.574 1.00 86.81 545 LYS A CA 1
ATOM 4466 C C . LYS A 1 545 ? 3.328 9.777 21.786 1.00 86.81 545 LYS A C 1
ATOM 4468 O O . LYS A 1 545 ? 2.818 9.344 22.816 1.00 86.81 545 LYS A O 1
ATOM 4473 N N . CYS A 1 546 ? 2.607 10.322 20.805 1.00 90.12 546 CYS A N 1
ATOM 4474 C CA . CYS A 1 546 ? 1.154 10.406 20.902 1.00 90.12 546 CYS A CA 1
ATOM 4475 C C . CYS A 1 546 ? 0.517 9.014 21.015 1.00 90.12 546 CYS A C 1
ATOM 4477 O O . CYS A 1 546 ? -0.373 8.811 21.838 1.00 90.12 546 CYS A O 1
ATOM 4479 N N . PHE A 1 547 ? 1.013 8.032 20.262 1.00 92.31 547 PHE A N 1
ATOM 4480 C CA . PHE A 1 547 ? 0.571 6.647 20.370 1.00 92.31 547 PHE A CA 1
ATOM 4481 C C . PHE A 1 547 ? 0.854 6.034 21.746 1.00 92.31 547 PHE A C 1
ATOM 4483 O O . PHE A 1 547 ? -0.022 5.377 22.309 1.00 92.31 547 PHE A O 1
ATOM 4490 N N . GLU A 1 548 ? 2.035 6.280 22.322 1.00 91.38 548 GLU A N 1
ATOM 4491 C CA . GLU A 1 548 ? 2.361 5.849 23.687 1.00 91.38 548 GLU A CA 1
ATOM 4492 C C . GLU A 1 548 ? 1.361 6.421 24.708 1.00 91.38 548 GLU A C 1
ATOM 4494 O O . GLU A 1 548 ? 0.820 5.691 25.545 1.00 91.38 548 GLU A O 1
ATOM 4499 N N . ASN A 1 549 ? 1.068 7.720 24.610 1.00 90.50 549 ASN A N 1
ATOM 4500 C CA . ASN A 1 549 ? 0.112 8.407 25.478 1.00 90.50 549 ASN A CA 1
ATOM 4501 C C . ASN A 1 549 ? -1.322 7.905 25.268 1.00 90.50 549 ASN A C 1
ATOM 4503 O O . ASN A 1 549 ? -2.053 7.686 26.240 1.00 90.50 549 ASN A O 1
ATOM 4507 N N . TRP A 1 550 ? -1.723 7.668 24.018 1.00 93.31 550 TRP A N 1
ATOM 4508 C CA . TRP A 1 550 ? -3.014 7.071 23.678 1.00 93.31 550 TRP A CA 1
ATOM 4509 C C . TRP A 1 550 ? -3.150 5.678 24.306 1.00 93.31 550 TRP A C 1
ATOM 4511 O O . TRP A 1 550 ? -4.143 5.410 24.984 1.00 93.31 550 TRP A O 1
ATOM 4521 N N . ALA A 1 551 ? -2.132 4.820 24.178 1.00 92.50 551 ALA A N 1
ATOM 4522 C CA . ALA A 1 551 ? -2.145 3.469 24.736 1.00 92.50 551 ALA A CA 1
ATOM 4523 C C . ALA A 1 551 ? -2.270 3.486 26.271 1.00 92.50 551 ALA A C 1
ATOM 4525 O O . ALA A 1 551 ? -3.103 2.766 26.827 1.00 92.50 551 ALA A O 1
ATOM 4526 N N . LYS A 1 552 ? -1.520 4.366 26.953 1.00 91.12 552 LYS A N 1
ATOM 4527 C CA . LYS A 1 552 ? -1.629 4.586 28.411 1.00 91.12 552 LYS A CA 1
ATOM 4528 C C . LYS A 1 552 ? -3.026 5.061 28.818 1.00 91.12 552 LYS A C 1
ATOM 4530 O O . LYS A 1 552 ? -3.587 4.577 29.802 1.00 91.12 552 LYS A O 1
ATOM 4535 N N . THR A 1 553 ? -3.606 5.985 28.052 1.00 91.62 553 THR A N 1
ATOM 4536 C CA . THR A 1 553 ? -4.960 6.510 28.298 1.00 91.62 553 THR A CA 1
ATOM 4537 C C . THR A 1 553 ? -5.999 5.397 28.183 1.00 91.62 553 THR A C 1
ATOM 4539 O O . THR A 1 553 ? -6.800 5.204 29.098 1.00 91.62 553 THR A O 1
ATOM 4542 N N . LYS A 1 554 ? -5.922 4.576 27.128 1.00 93.38 554 LYS A N 1
ATOM 4543 C CA . LYS A 1 554 ? -6.800 3.412 26.939 1.00 93.38 554 LYS A CA 1
ATOM 4544 C C . LYS A 1 554 ? -6.647 2.348 28.018 1.00 93.38 554 LYS A C 1
ATOM 4546 O O . LYS A 1 554 ? -7.647 1.770 28.445 1.00 93.38 554 LYS A O 1
ATOM 4551 N N . GLU A 1 555 ? -5.438 2.119 28.516 1.00 91.12 555 GLU A N 1
ATOM 4552 C CA . GLU A 1 555 ? -5.220 1.213 29.645 1.00 91.12 555 GLU A CA 1
ATOM 4553 C C . GLU A 1 555 ? -5.894 1.735 30.932 1.00 91.12 555 GLU A C 1
ATOM 4555 O O . GLU A 1 555 ? -6.466 0.965 31.707 1.00 91.12 555 GLU A O 1
ATOM 4560 N N . ASN A 1 556 ? -5.878 3.051 31.160 1.00 90.62 556 ASN A N 1
ATOM 4561 C CA . ASN A 1 556 ? -6.538 3.671 32.312 1.00 90.62 556 ASN A CA 1
ATOM 4562 C C . ASN A 1 556 ? -8.069 3.669 32.189 1.00 90.62 556 ASN A C 1
ATOM 4564 O O . ASN A 1 556 ? -8.754 3.375 33.172 1.00 90.62 556 ASN A O 1
ATOM 4568 N N . GLU A 1 557 ? -8.609 3.917 30.993 1.00 92.31 557 GLU A N 1
ATOM 4569 C CA . GLU A 1 557 ? -10.034 3.721 30.698 1.00 92.31 557 GLU A CA 1
ATOM 4570 C C . GLU A 1 557 ? -10.462 2.282 31.020 1.00 92.31 557 GLU A C 1
ATOM 4572 O O . GLU A 1 557 ? -11.434 2.066 31.749 1.00 92.31 557 GLU A O 1
ATOM 4577 N N . TRP A 1 558 ? -9.686 1.293 30.559 1.00 89.56 558 TRP A N 1
ATOM 4578 C CA . TRP A 1 558 ? -9.952 -0.125 30.799 1.00 89.56 558 TRP A CA 1
ATOM 4579 C C . TRP A 1 558 ? -10.044 -0.469 32.289 1.00 89.56 558 TRP A C 1
ATOM 4581 O O . TRP A 1 558 ? -10.945 -1.206 32.701 1.00 89.56 558 TRP A O 1
ATOM 4591 N N . LYS A 1 559 ? -9.156 0.092 33.124 1.00 88.31 559 LYS A N 1
ATOM 4592 C CA . LYS A 1 559 ? -9.194 -0.100 34.585 1.00 88.31 559 LYS A CA 1
ATOM 4593 C C . LYS A 1 559 ? -10.539 0.341 35.172 1.00 88.31 559 LYS A C 1
ATOM 4595 O O . LYS A 1 559 ? -11.087 -0.387 35.995 1.00 88.31 559 LYS A O 1
ATOM 4600 N N . LYS A 1 560 ? -11.100 1.471 34.718 1.00 89.06 560 LYS A N 1
ATOM 4601 C CA . LYS A 1 560 ? -12.408 1.976 35.180 1.00 89.06 560 LYS A CA 1
ATOM 4602 C C . LYS A 1 560 ? -13.576 1.131 34.669 1.00 89.06 560 LYS A C 1
ATOM 4604 O O . LYS A 1 560 ? -14.430 0.744 35.465 1.00 89.06 560 LYS A O 1
ATOM 4609 N N . VAL A 1 561 ? -13.580 0.783 33.377 1.00 86.69 561 VAL A N 1
ATOM 4610 C CA . VAL A 1 561 ? -14.588 -0.113 32.767 1.00 86.69 561 VAL A CA 1
ATOM 4611 C C . VAL A 1 561 ? -14.668 -1.432 33.542 1.00 86.69 561 VAL A C 1
ATOM 4613 O O . VAL A 1 561 ? -15.751 -1.923 33.862 1.00 86.69 561 VAL A O 1
ATOM 4616 N N . LYS A 1 562 ? -13.509 -1.978 33.913 1.00 80.88 562 LYS A N 1
ATOM 4617 C CA . LYS A 1 562 ? -13.395 -3.215 34.684 1.00 80.88 562 LYS A CA 1
ATOM 4618 C C . LYS A 1 562 ? -13.927 -3.091 36.115 1.00 80.88 562 LYS A C 1
ATOM 4620 O O . LYS A 1 562 ? -14.470 -4.068 36.624 1.00 80.88 562 LYS A O 1
ATOM 4625 N N . THR A 1 563 ? -13.784 -1.935 36.764 1.00 82.19 563 THR A N 1
ATOM 4626 C CA . THR A 1 563 ? -14.317 -1.708 38.120 1.00 82.19 563 THR A CA 1
ATOM 4627 C C . THR A 1 563 ? -15.839 -1.804 38.146 1.00 82.19 563 THR A C 1
ATOM 4629 O O . THR A 1 563 ? -16.375 -2.486 39.011 1.00 82.19 563 THR A O 1
ATOM 4632 N N . ILE A 1 564 ? -16.529 -1.208 37.167 1.00 78.19 564 ILE A N 1
ATOM 4633 C CA . ILE A 1 564 ? -18.001 -1.265 37.069 1.00 78.19 564 ILE A CA 1
ATOM 4634 C C . ILE A 1 564 ? -18.486 -2.708 36.958 1.00 78.19 564 ILE A C 1
ATOM 4636 O O . ILE A 1 564 ? -19.462 -3.103 37.585 1.00 78.19 564 ILE A O 1
ATOM 4640 N N . TYR A 1 565 ? -17.763 -3.503 36.180 1.00 67.00 565 TYR A N 1
ATOM 4641 C CA . TYR A 1 565 ? -18.081 -4.902 35.955 1.00 67.00 565 TYR A CA 1
ATOM 4642 C C . TYR A 1 565 ? -17.773 -5.821 37.152 1.00 67.00 565 TYR A C 1
ATOM 4644 O O . TYR A 1 565 ? -18.397 -6.868 37.294 1.00 67.00 565 TYR A O 1
ATOM 4652 N N . LYS A 1 566 ? -16.806 -5.464 38.007 1.00 64.19 566 LYS A N 1
ATOM 4653 C CA . LYS A 1 566 ? -16.381 -6.292 39.148 1.00 64.19 566 LYS A CA 1
ATOM 4654 C C . LYS A 1 566 ? -17.334 -6.264 40.345 1.00 64.19 566 LYS A C 1
ATOM 4656 O O . LYS A 1 566 ? -17.150 -7.086 41.235 1.00 64.19 566 LYS A O 1
ATOM 4661 N N . ASN A 1 567 ? -18.331 -5.380 40.366 1.00 56.84 567 ASN A N 1
ATOM 4662 C CA . ASN A 1 567 ? -19.388 -5.426 41.375 1.00 56.84 567 ASN A CA 1
ATOM 4663 C C . ASN A 1 567 ? -20.256 -6.683 41.140 1.00 56.84 567 ASN A C 1
ATOM 4665 O O . ASN A 1 567 ? -20.855 -6.862 40.082 1.00 56.84 567 ASN A O 1
ATOM 4669 N N . GLU A 1 568 ? -20.199 -7.597 42.109 1.00 51.25 568 GLU A N 1
ATOM 4670 C CA . GLU A 1 568 ? -20.423 -9.047 42.007 1.00 51.25 568 GLU A CA 1
ATOM 4671 C C . GLU A 1 568 ? -21.890 -9.509 41.811 1.00 51.25 568 GLU A C 1
ATOM 4673 O O . GLU A 1 568 ? -22.833 -8.781 42.109 1.00 51.25 568 GLU A O 1
ATOM 4678 N N . ASN A 1 569 ? -22.037 -10.784 41.385 1.00 50.34 569 ASN A N 1
ATOM 4679 C CA . ASN A 1 569 ? -23.235 -11.666 41.352 1.00 50.34 569 ASN A CA 1
ATOM 4680 C C . ASN A 1 569 ? -23.968 -11.974 40.020 1.00 50.34 569 ASN A C 1
ATOM 4682 O O . ASN A 1 569 ? -25.067 -12.525 40.059 1.00 50.34 569 ASN A O 1
ATOM 4686 N N . GLY A 1 570 ? -23.383 -11.774 38.828 1.00 49.25 570 GLY A N 1
ATOM 4687 C CA . GLY A 1 570 ? -24.082 -12.165 37.585 1.00 49.25 570 GLY A CA 1
ATOM 4688 C C . GLY A 1 570 ? -23.219 -12.446 36.354 1.00 49.25 570 GLY A C 1
ATOM 4689 O O . GLY A 1 570 ? -22.771 -11.524 35.683 1.00 49.25 570 GLY A O 1
ATOM 4690 N N . ASN A 1 571 ? -23.054 -13.736 36.036 1.00 53.12 571 ASN A N 1
ATOM 4691 C CA . ASN A 1 571 ? -22.666 -14.338 34.747 1.00 53.12 571 ASN A CA 1
ATOM 4692 C C . ASN A 1 571 ? -21.623 -13.588 33.887 1.00 53.12 571 ASN A C 1
ATOM 4694 O O . ASN A 1 571 ? -21.856 -13.171 32.748 1.00 53.12 571 ASN A O 1
ATOM 4698 N N . THR A 1 572 ? -20.418 -13.504 34.432 1.00 54.91 572 THR A N 1
ATOM 4699 C CA . THR A 1 572 ? -19.199 -12.968 33.814 1.00 54.91 572 THR A CA 1
ATOM 4700 C C . THR A 1 572 ? -18.779 -13.664 32.502 1.00 54.91 572 THR A C 1
ATOM 4702 O O . THR A 1 572 ? -18.069 -13.091 31.672 1.00 54.91 572 THR A O 1
ATOM 4705 N N . ASN A 1 573 ? -19.271 -14.880 32.248 1.00 58.75 573 ASN A N 1
ATOM 4706 C CA . ASN A 1 573 ? -18.976 -15.648 31.035 1.00 58.75 573 ASN A CA 1
ATOM 4707 C C . ASN A 1 573 ? -19.495 -14.982 29.747 1.00 58.75 573 ASN A C 1
ATOM 4709 O O . ASN A 1 573 ? -18.887 -15.140 28.688 1.00 58.75 573 ASN A O 1
ATOM 4713 N N . ASN A 1 574 ? -20.581 -14.202 29.808 1.00 61.25 574 ASN A N 1
ATOM 4714 C CA . ASN A 1 574 ? -21.174 -13.586 28.615 1.00 61.25 574 ASN A CA 1
ATOM 4715 C C . ASN A 1 574 ? -20.314 -12.431 28.054 1.00 61.25 574 ASN A C 1
ATOM 4717 O O . ASN A 1 574 ? -20.198 -12.271 26.840 1.00 61.25 574 ASN A O 1
ATOM 4721 N N . TYR A 1 575 ? -19.650 -11.652 28.916 1.00 66.44 575 TYR A N 1
ATOM 4722 C CA . TYR A 1 575 ? -18.795 -10.534 28.488 1.00 66.44 575 TYR A CA 1
ATOM 4723 C C . TYR A 1 575 ? -17.523 -11.004 27.801 1.00 66.44 575 TYR A C 1
ATOM 4725 O O . TYR A 1 575 ? -17.193 -10.546 26.709 1.00 66.44 575 TYR A O 1
ATOM 4733 N N . TYR A 1 576 ? -16.823 -11.940 28.433 1.00 69.75 576 TYR A N 1
ATOM 4734 C CA . TYR A 1 576 ? -15.597 -12.494 27.882 1.00 69.75 576 TYR A CA 1
ATOM 4735 C C . TYR A 1 576 ? -15.853 -13.257 26.586 1.00 69.75 576 TYR A C 1
ATOM 4737 O O . TYR A 1 576 ? -15.078 -13.127 25.643 1.00 69.75 576 TYR A O 1
ATOM 4745 N N . LYS A 1 577 ? -17.000 -13.939 26.477 1.00 71.00 577 LYS A N 1
ATOM 4746 C CA . LYS A 1 577 ? -17.459 -14.515 25.212 1.00 71.00 577 LYS A CA 1
ATOM 4747 C C . LYS A 1 577 ? -17.654 -13.444 24.132 1.00 71.00 577 LYS A C 1
ATOM 4749 O O . LYS A 1 577 ? -17.062 -13.560 23.067 1.00 71.00 577 LYS A O 1
ATOM 4754 N N . LYS A 1 578 ? -18.377 -12.352 24.418 1.00 71.12 578 LYS A N 1
ATOM 4755 C CA . LYS A 1 578 ? -18.570 -11.236 23.465 1.00 71.12 578 LYS A CA 1
ATOM 4756 C C . LYS A 1 578 ? -17.260 -10.556 23.053 1.00 71.12 578 LYS A C 1
ATOM 4758 O O . LYS A 1 578 ? -17.121 -10.165 21.893 1.00 71.12 578 LYS A O 1
ATOM 4763 N N . LEU A 1 579 ? -16.312 -10.420 23.983 1.00 75.94 579 LEU A N 1
ATOM 4764 C CA . LEU A 1 579 ? -14.962 -9.914 23.728 1.00 75.94 579 LEU A CA 1
ATOM 4765 C C . LEU A 1 579 ? -14.182 -10.863 22.809 1.00 75.94 579 LEU A C 1
ATOM 4767 O O . LEU A 1 579 ? -13.639 -10.429 21.795 1.00 75.94 579 LEU A O 1
ATOM 4771 N N . ASN A 1 580 ? -14.176 -12.160 23.118 1.00 76.00 580 ASN A N 1
ATOM 4772 C CA . ASN A 1 580 ? -13.553 -13.187 22.286 1.00 76.00 580 ASN A CA 1
ATOM 4773 C C . ASN A 1 580 ? -14.164 -13.198 20.876 1.00 76.00 580 ASN A C 1
ATOM 4775 O O . ASN A 1 580 ? -13.429 -13.304 19.896 1.00 76.00 580 ASN A O 1
ATOM 4779 N N . ASP A 1 581 ? -15.479 -13.004 20.760 1.00 75.38 581 ASP A N 1
ATOM 4780 C CA . ASP A 1 581 ? -16.177 -12.896 19.478 1.00 75.38 581 ASP A CA 1
ATOM 4781 C C . ASP A 1 581 ? -15.767 -11.637 18.689 1.00 75.38 581 ASP A C 1
ATOM 4783 O O . ASP A 1 581 ? -15.760 -11.674 17.462 1.00 75.38 581 ASP A O 1
ATOM 4787 N N . LEU A 1 582 ? -15.415 -10.520 19.349 1.00 76.06 582 LEU A N 1
ATOM 4788 C CA . LEU A 1 582 ? -14.870 -9.324 18.673 1.00 76.06 582 LEU A CA 1
ATOM 4789 C C . LEU A 1 582 ? -13.479 -9.592 18.107 1.00 76.06 582 LEU A C 1
ATOM 4791 O O . LEU A 1 582 ? -13.189 -9.237 16.963 1.00 76.06 582 LEU A O 1
ATOM 4795 N N . PHE A 1 583 ? -12.627 -10.243 18.896 1.00 80.94 583 PHE A N 1
ATOM 4796 C CA . PHE A 1 583 ? -11.302 -10.628 18.436 1.00 80.94 583 PHE A CA 1
ATOM 4797 C C . PHE A 1 583 ? -11.393 -11.613 17.266 1.00 80.94 583 PHE A C 1
ATOM 4799 O O . PHE A 1 583 ? -10.848 -11.337 16.199 1.00 80.94 583 PHE A O 1
ATOM 4806 N N . LYS A 1 584 ? -12.142 -12.712 17.430 1.00 78.12 584 LYS A N 1
ATOM 4807 C CA . LYS A 1 584 ? -12.299 -13.764 16.415 1.00 78.12 584 LYS A CA 1
ATOM 4808 C C . LYS A 1 584 ? -13.029 -13.273 15.172 1.00 78.12 584 LYS A C 1
ATOM 4810 O O . LYS A 1 584 ? -12.527 -13.472 14.075 1.00 78.12 584 LYS A O 1
ATOM 4815 N N . GLY A 1 585 ? -14.181 -12.625 15.341 1.00 73.19 585 GLY A N 1
ATOM 4816 C CA . GLY A 1 585 ? -15.054 -12.220 14.240 1.00 73.19 585 GLY A CA 1
ATOM 4817 C C . GLY A 1 585 ? -14.578 -10.988 13.473 1.00 73.19 585 GLY A C 1
ATOM 4818 O O . GLY A 1 585 ? -14.933 -10.839 12.308 1.00 73.19 585 GLY A O 1
ATOM 4819 N N . TYR A 1 586 ? -13.753 -10.127 14.073 1.00 79.88 586 TYR A N 1
ATOM 4820 C CA . TYR A 1 586 ? -13.298 -8.897 13.422 1.00 79.88 586 TYR A CA 1
ATOM 4821 C C . TYR A 1 586 ? -11.793 -8.692 13.483 1.00 79.88 586 TYR A C 1
ATOM 4823 O O . TYR A 1 586 ? -11.155 -8.688 12.432 1.00 79.88 586 TYR A O 1
ATOM 4831 N N . PHE A 1 587 ? -11.224 -8.506 14.682 1.00 81.31 587 PHE A N 1
ATOM 4832 C CA . PHE A 1 587 ? -9.847 -8.016 14.808 1.00 81.31 587 PHE A CA 1
ATOM 4833 C C . PHE A 1 587 ? -8.884 -8.940 14.076 1.00 81.31 587 PHE A C 1
ATOM 4835 O O . PHE A 1 587 ? -8.051 -8.488 13.301 1.00 81.31 587 PHE A O 1
ATOM 4842 N N . PHE A 1 588 ? -9.071 -10.248 14.237 1.00 82.31 588 PHE A N 1
ATOM 4843 C CA . PHE A 1 588 ? -8.231 -11.247 13.607 1.00 82.31 588 PHE A CA 1
ATOM 4844 C C . PHE A 1 588 ? -8.395 -11.322 12.095 1.00 82.31 588 PHE A C 1
ATOM 4846 O O . PHE A 1 588 ? -7.405 -11.516 11.392 1.00 82.31 588 PHE A O 1
ATOM 4853 N N . HIS A 1 589 ? -9.616 -11.144 11.594 1.00 78.12 589 HIS A N 1
ATOM 4854 C CA . HIS A 1 589 ? -9.876 -11.107 10.160 1.00 78.12 589 HIS A CA 1
ATOM 4855 C C . HIS A 1 589 ? -9.260 -9.871 9.511 1.00 78.12 589 HIS A C 1
ATOM 4857 O O . HIS A 1 589 ? -8.593 -10.002 8.493 1.00 78.12 589 HIS A O 1
ATOM 4863 N N . VAL A 1 590 ? -9.425 -8.688 10.111 1.00 76.38 590 VAL A N 1
ATOM 4864 C CA . VAL A 1 590 ? -8.836 -7.460 9.565 1.00 76.38 590 VAL A CA 1
ATOM 4865 C C . VAL A 1 590 ? -7.319 -7.500 9.671 1.00 76.38 590 VAL A C 1
ATOM 4867 O O . VAL A 1 590 ? -6.643 -7.285 8.670 1.00 76.38 590 VAL A O 1
ATOM 4870 N N . MET A 1 591 ? -6.777 -7.845 10.842 1.00 77.81 591 MET A N 1
ATOM 4871 C CA . MET A 1 591 ? -5.332 -7.902 11.066 1.00 77.81 591 MET A CA 1
ATOM 4872 C C . MET A 1 591 ? -4.636 -8.903 10.148 1.00 77.81 591 MET A C 1
ATOM 4874 O O . MET A 1 591 ? -3.562 -8.585 9.662 1.00 77.81 591 MET A O 1
ATOM 4878 N N . LYS A 1 592 ? -5.231 -10.066 9.848 1.00 77.94 592 LYS A N 1
ATOM 4879 C CA . LYS A 1 592 ? -4.646 -11.032 8.900 1.00 77.94 592 LYS A CA 1
ATOM 4880 C C . LYS A 1 592 ? -4.390 -10.416 7.519 1.00 77.94 592 LYS A C 1
ATOM 4882 O O . LYS A 1 592 ? -3.383 -10.723 6.895 1.00 77.94 592 LYS A O 1
ATOM 4887 N N . GLU A 1 593 ? -5.298 -9.566 7.061 1.00 70.75 593 GLU A N 1
ATOM 4888 C CA . GLU A 1 593 ? -5.267 -8.980 5.720 1.00 70.75 593 GLU A CA 1
ATOM 4889 C C . GLU A 1 593 ? -4.440 -7.683 5.676 1.00 70.75 593 GLU A C 1
ATOM 4891 O O . GLU A 1 593 ? -3.731 -7.433 4.705 1.00 70.75 593 GLU A O 1
ATOM 4896 N N . VAL A 1 594 ? -4.474 -6.857 6.734 1.00 68.31 594 VAL A N 1
ATOM 4897 C CA . VAL A 1 594 ? -3.668 -5.619 6.788 1.00 68.31 594 VAL A CA 1
ATOM 4898 C C . VAL A 1 594 ? -2.232 -5.846 7.255 1.00 68.31 594 VAL A C 1
ATOM 4900 O O . VAL A 1 594 ? -1.416 -4.924 7.163 1.00 68.31 594 VAL A O 1
ATOM 4903 N N . ASN A 1 595 ? -1.903 -7.014 7.813 1.00 65.00 595 ASN A N 1
ATOM 4904 C CA . ASN A 1 595 ? -0.610 -7.239 8.443 1.00 65.00 595 ASN A CA 1
ATOM 4905 C C . ASN A 1 595 ? 0.301 -8.206 7.679 1.00 65.00 595 ASN A C 1
ATOM 4907 O O . ASN A 1 595 ? 0.025 -9.395 7.557 1.00 65.00 595 ASN A O 1
ATOM 4911 N N . LYS A 1 596 ? 1.472 -7.695 7.292 1.00 55.44 596 LYS A N 1
ATOM 4912 C CA . LYS A 1 596 ? 2.604 -8.481 6.777 1.00 55.44 596 LYS A CA 1
ATOM 4913 C C . LYS A 1 596 ? 3.801 -8.474 7.741 1.00 55.44 596 LYS A C 1
ATOM 4915 O O . LYS A 1 596 ? 4.816 -9.107 7.464 1.00 55.44 596 LYS A O 1
ATOM 4920 N N . GLU A 1 597 ? 3.701 -7.778 8.879 1.00 62.34 597 GLU A N 1
ATOM 4921 C CA . GLU A 1 597 ? 4.786 -7.638 9.849 1.00 62.34 597 GLU A CA 1
ATOM 4922 C C . GLU A 1 597 ? 4.803 -8.802 10.850 1.00 62.34 597 GLU A C 1
ATOM 4924 O O . GLU A 1 597 ? 3.795 -9.141 11.481 1.00 62.34 597 GLU A O 1
ATOM 4929 N N . ALA A 1 598 ? 5.989 -9.382 11.055 1.00 60.91 598 ALA A N 1
ATOM 4930 C CA . ALA A 1 598 ? 6.194 -10.538 11.925 1.00 60.91 598 ALA A CA 1
ATOM 4931 C C . ALA A 1 598 ? 5.714 -10.323 13.376 1.00 60.91 598 ALA A C 1
ATOM 4933 O O . ALA A 1 598 ? 5.283 -11.273 14.025 1.00 60.91 598 ALA A O 1
ATOM 4934 N N . LYS A 1 599 ? 5.752 -9.091 13.903 1.00 61.56 599 LYS A N 1
ATOM 4935 C CA . LYS A 1 599 ? 5.387 -8.812 15.304 1.00 61.56 599 LYS A CA 1
ATOM 4936 C C . LYS A 1 599 ? 3.897 -8.721 15.543 1.00 61.56 599 LYS A C 1
ATOM 4938 O O . LYS A 1 599 ? 3.412 -9.334 16.486 1.00 61.56 599 LYS A O 1
ATOM 4943 N N . TRP A 1 600 ? 3.177 -8.041 14.666 1.00 69.00 600 TRP A N 1
ATOM 4944 C CA . TRP A 1 600 ? 1.722 -8.075 14.673 1.00 69.00 600 TRP A CA 1
ATOM 4945 C C . TRP A 1 600 ? 1.206 -9.500 14.407 1.00 69.00 600 TRP A C 1
ATOM 4947 O O . TRP A 1 600 ? 0.218 -9.899 15.014 1.00 69.00 600 TRP A O 1
ATOM 4957 N N . ASN A 1 601 ? 1.920 -10.321 13.619 1.00 70.19 601 ASN A N 1
ATOM 4958 C CA . ASN A 1 601 ? 1.611 -11.751 13.465 1.00 70.19 601 ASN A CA 1
ATOM 4959 C C . ASN A 1 601 ? 1.828 -12.525 14.776 1.00 70.19 601 ASN A C 1
ATOM 4961 O O . ASN A 1 601 ? 0.978 -13.317 15.172 1.00 70.19 601 ASN A O 1
ATOM 4965 N N . LYS A 1 602 ? 2.906 -12.229 15.507 1.00 68.88 602 LYS A N 1
ATOM 4966 C CA . LYS A 1 602 ? 3.159 -12.807 16.832 1.00 68.88 602 LYS A CA 1
ATOM 4967 C C . LYS A 1 602 ? 2.144 -12.352 17.887 1.00 68.88 602 LYS A C 1
ATOM 4969 O O . LYS A 1 602 ? 1.714 -13.162 18.700 1.00 68.88 602 LYS A O 1
ATOM 4974 N N . LEU A 1 603 ? 1.723 -11.082 17.881 1.00 72.75 603 LEU A N 1
ATOM 4975 C CA . LEU A 1 603 ? 0.610 -10.608 18.715 1.00 72.75 603 LEU A CA 1
ATOM 4976 C C . LEU A 1 603 ? -0.642 -11.424 18.425 1.00 72.75 603 LEU A C 1
ATOM 4978 O O . LEU A 1 603 ? -1.312 -11.889 19.339 1.00 72.75 603 LEU A O 1
ATOM 4982 N N . MET A 1 604 ? -0.950 -11.575 17.144 1.00 78.88 604 MET A N 1
ATOM 4983 C CA . MET A 1 604 ? -2.104 -12.308 16.659 1.00 78.88 604 MET A CA 1
ATOM 4984 C C . MET A 1 604 ? -2.105 -13.764 17.136 1.00 78.88 604 MET A C 1
ATOM 4986 O O . MET A 1 604 ? -3.142 -14.249 17.584 1.00 78.88 604 MET A O 1
ATOM 4990 N N . GLU A 1 605 ? -0.961 -14.446 17.091 1.00 79.56 605 GLU A N 1
ATOM 4991 C CA . GLU A 1 605 ? -0.787 -15.793 17.650 1.00 79.56 605 GLU A CA 1
ATOM 4992 C C . GLU A 1 605 ? -0.959 -15.805 19.175 1.00 79.56 605 GLU A C 1
ATOM 4994 O O . GLU A 1 605 ? -1.811 -16.531 19.681 1.00 79.56 605 GLU A O 1
ATOM 4999 N N . ASN A 1 606 ? -0.264 -14.924 19.903 1.00 73.19 606 ASN A N 1
ATOM 5000 C CA . ASN A 1 606 ? -0.364 -14.825 21.365 1.00 73.19 606 ASN A CA 1
ATOM 5001 C C . ASN A 1 606 ? -1.800 -14.531 21.842 1.00 73.19 606 ASN A C 1
ATOM 5003 O O . ASN A 1 606 ? -2.261 -15.084 22.844 1.00 73.19 606 ASN A O 1
ATOM 5007 N N . LEU A 1 607 ? -2.523 -13.648 21.142 1.00 79.12 607 LEU A N 1
ATOM 5008 C CA . LEU A 1 607 ? -3.923 -13.335 21.433 1.00 79.12 607 LEU A CA 1
ATOM 5009 C C . LEU A 1 607 ? -4.820 -14.547 21.174 1.00 79.12 607 LEU A C 1
ATOM 5011 O O . LEU A 1 607 ? -5.686 -14.830 22.000 1.00 79.12 607 LEU A O 1
ATOM 5015 N N . LYS A 1 608 ? -4.613 -15.279 20.069 1.00 82.06 608 LYS A N 1
ATOM 5016 C CA . LYS A 1 608 ? -5.353 -16.520 19.783 1.00 82.06 608 LYS A CA 1
ATOM 5017 C C . LYS A 1 608 ? -5.124 -17.560 20.873 1.00 82.06 608 LYS A C 1
ATOM 5019 O O . LYS A 1 608 ? -6.098 -18.036 21.444 1.00 82.06 608 LYS A O 1
ATOM 5024 N N . GLU A 1 609 ? -3.871 -17.830 21.235 1.00 79.19 609 GLU A N 1
ATOM 5025 C CA . GLU A 1 609 ? -3.525 -18.792 22.289 1.00 79.19 609 GLU A CA 1
ATOM 5026 C C . GLU A 1 609 ? -4.185 -18.447 23.628 1.00 79.19 609 GLU A C 1
ATOM 5028 O O . GLU A 1 609 ? -4.740 -19.321 24.300 1.00 79.19 609 GLU A O 1
ATOM 5033 N N . LYS A 1 610 ? -4.173 -17.166 24.017 1.00 72.56 610 LYS A N 1
ATOM 5034 C CA . LYS A 1 610 ? -4.814 -16.706 25.258 1.00 72.56 610 LYS A CA 1
ATOM 5035 C C . LYS A 1 610 ? -6.329 -16.835 25.218 1.00 72.56 610 LYS A C 1
ATOM 5037 O O . LYS A 1 610 ? -6.927 -17.287 26.195 1.00 72.56 610 LYS A O 1
ATOM 5042 N N . ILE A 1 611 ? -6.945 -16.482 24.095 1.00 72.56 611 ILE A N 1
ATOM 5043 C CA . ILE A 1 611 ? -8.389 -16.617 23.910 1.00 72.56 611 ILE A CA 1
ATOM 5044 C C . ILE A 1 611 ? -8.798 -18.095 23.888 1.00 72.56 611 ILE A C 1
ATOM 5046 O O . ILE A 1 611 ? -9.789 -18.460 24.518 1.00 72.56 611 ILE A O 1
ATOM 5050 N N . ASP A 1 612 ? -8.048 -18.968 23.225 1.00 72.62 612 ASP A N 1
ATOM 5051 C CA . ASP A 1 612 ? -8.379 -20.392 23.133 1.00 72.62 612 ASP A CA 1
ATOM 5052 C C . ASP A 1 612 ? -8.145 -21.123 24.460 1.00 72.62 612 ASP A C 1
ATOM 5054 O O . ASP A 1 612 ? -8.995 -21.912 24.875 1.00 72.62 612 ASP A O 1
ATOM 5058 N N . SER A 1 613 ? -7.100 -20.749 25.208 1.00 66.25 613 SER A N 1
ATOM 5059 C CA . SER A 1 613 ? -6.893 -21.205 26.591 1.00 66.25 613 SER A CA 1
ATOM 5060 C C . SER A 1 613 ? -8.068 -20.837 27.506 1.00 66.25 613 SER A C 1
ATOM 5062 O O . SER A 1 613 ? -8.471 -21.646 28.342 1.00 66.25 613 SER A O 1
ATOM 5064 N N . SER A 1 614 ? -8.665 -19.652 27.310 1.00 60.22 614 SER A N 1
ATOM 5065 C CA . SER A 1 614 ? -9.823 -19.200 28.093 1.00 60.22 614 SER A CA 1
ATOM 5066 C C . SER A 1 614 ? -11.095 -20.016 27.842 1.00 60.22 614 SER A C 1
ATOM 5068 O O . SER A 1 614 ? -11.893 -20.208 28.759 1.00 60.22 614 SER A O 1
ATOM 5070 N N . ASN A 1 615 ? -11.261 -20.561 26.631 1.00 56.75 615 ASN A N 1
ATOM 5071 C CA . ASN A 1 615 ? -12.428 -21.373 26.269 1.00 56.75 615 ASN A CA 1
ATOM 5072 C C . ASN A 1 615 ? -12.374 -22.792 26.872 1.00 56.75 615 ASN A C 1
ATOM 5074 O O . ASN A 1 615 ? -13.414 -23.429 27.004 1.00 56.75 615 ASN A O 1
ATOM 5078 N N . LEU A 1 616 ? -11.187 -23.280 27.259 1.00 52.00 616 LEU A N 1
ATOM 5079 C CA . LEU A 1 616 ? -10.982 -24.633 27.796 1.00 52.00 616 LEU A CA 1
ATOM 5080 C C . LEU A 1 616 ? -11.198 -24.746 29.315 1.00 52.00 616 LEU A C 1
ATOM 5082 O O . LEU A 1 616 ? -11.387 -25.852 29.815 1.00 52.00 616 LEU A O 1
ATOM 5086 N N . LYS A 1 617 ? -11.155 -23.637 30.067 1.00 51.06 617 LYS A N 1
ATOM 5087 C CA . LYS A 1 617 ? -11.107 -23.669 31.544 1.00 51.06 617 LYS A CA 1
ATOM 5088 C C . LYS A 1 617 ? -12.360 -23.167 32.272 1.00 51.06 617 LYS A C 1
ATOM 5090 O O . LYS A 1 617 ? -12.307 -23.049 33.492 1.00 51.06 617 LYS A O 1
ATOM 5095 N N . ASN A 1 618 ? -13.472 -22.874 31.581 1.00 50.34 618 ASN A N 1
ATOM 5096 C CA . ASN A 1 618 ? -14.700 -22.307 32.187 1.00 50.34 618 ASN A CA 1
ATOM 5097 C C . ASN A 1 618 ? -14.418 -21.142 33.176 1.00 50.34 618 ASN A C 1
ATOM 5099 O O . ASN A 1 618 ? -15.129 -20.958 34.163 1.00 50.34 618 ASN A O 1
ATOM 5103 N N . GLY A 1 619 ? -13.351 -20.368 32.933 1.00 47.00 619 GLY A N 1
ATOM 5104 C CA . GLY A 1 619 ? -12.769 -19.443 33.902 1.00 47.00 619 GLY A CA 1
ATOM 5105 C C . GLY A 1 619 ? -12.559 -18.043 33.330 1.00 47.00 619 GLY A C 1
ATOM 5106 O O . GLY A 1 619 ? -11.828 -17.836 32.367 1.00 47.00 619 GLY A O 1
ATOM 5107 N N . THR A 1 620 ? -13.148 -17.057 33.996 1.00 51.44 620 THR A N 1
ATOM 5108 C CA . THR A 1 620 ? -13.132 -15.613 33.691 1.00 51.44 620 THR A CA 1
ATOM 5109 C C . THR A 1 620 ? -11.751 -14.947 33.674 1.00 51.44 620 THR A C 1
ATOM 5111 O O . THR A 1 620 ? -11.602 -13.856 33.126 1.00 51.44 620 THR A O 1
ATOM 5114 N N . LYS A 1 621 ? -10.725 -15.581 34.256 1.00 50.47 621 LYS A N 1
ATOM 5115 C CA . LYS A 1 621 ? -9.366 -15.020 34.386 1.00 50.47 621 LYS A CA 1
ATOM 5116 C C . LYS A 1 621 ? -8.605 -14.895 33.060 1.00 50.47 621 LYS A C 1
ATOM 5118 O O . LYS A 1 621 ? -7.742 -14.028 32.951 1.00 50.47 621 LYS A O 1
ATOM 5123 N N . ASP A 1 622 ? -8.911 -15.716 32.058 1.00 50.81 622 ASP A N 1
ATOM 5124 C CA . ASP A 1 622 ? -8.041 -15.858 30.882 1.00 50.81 622 ASP A CA 1
ATOM 5125 C C . ASP A 1 622 ? -8.376 -14.880 29.736 1.00 50.81 622 ASP A C 1
ATOM 5127 O O . ASP A 1 622 ? -7.475 -14.428 29.031 1.00 50.81 622 ASP A O 1
ATOM 5131 N N . SER A 1 623 ? -9.633 -14.450 29.590 1.00 52.97 623 SER A N 1
ATOM 5132 C CA . SER A 1 623 ? -10.028 -13.435 28.595 1.00 52.97 623 SER A CA 1
ATOM 5133 C C . SER A 1 623 ? -9.683 -11.998 29.025 1.00 52.97 623 SER A C 1
ATOM 5135 O O . SER A 1 623 ? -9.457 -11.134 28.180 1.00 52.97 623 SER A O 1
ATOM 5137 N N . GLU A 1 624 ? -9.522 -11.746 30.331 1.00 61.38 624 GLU A N 1
ATOM 5138 C CA . GLU A 1 624 ? -8.792 -10.570 30.837 1.00 61.38 624 GLU A CA 1
ATOM 5139 C C . GLU A 1 624 ? -7.341 -10.557 30.320 1.00 61.38 624 GLU A C 1
ATOM 5141 O O . GLU A 1 624 ? -6.777 -9.498 30.032 1.00 61.38 624 GLU A O 1
ATOM 5146 N N . GLY A 1 625 ? -6.765 -11.747 30.131 1.00 67.44 625 GLY A N 1
ATOM 5147 C CA . GLY A 1 625 ? -5.455 -11.936 29.530 1.00 67.44 625 GLY A CA 1
ATOM 5148 C C . GLY A 1 625 ? -5.360 -11.400 28.102 1.00 67.44 625 GLY A C 1
ATOM 5149 O O . GLY A 1 625 ? -4.308 -10.881 27.752 1.00 67.44 625 GLY A O 1
ATOM 5150 N N . ALA A 1 626 ? -6.428 -11.445 27.298 1.00 73.50 626 ALA A N 1
ATOM 5151 C CA . ALA A 1 626 ? -6.387 -10.979 25.908 1.00 73.50 626 ALA A CA 1
ATOM 5152 C C . ALA A 1 626 ? -6.221 -9.452 25.802 1.00 73.50 626 ALA A C 1
ATOM 5154 O O . ALA A 1 626 ? -5.317 -8.981 25.115 1.00 73.50 626 ALA A O 1
ATOM 5155 N N . ILE A 1 627 ? -7.030 -8.666 26.527 1.00 80.38 627 ILE A N 1
ATOM 5156 C CA . ILE A 1 627 ? -6.875 -7.196 26.557 1.00 80.38 627 ILE A CA 1
ATOM 5157 C C . ILE A 1 627 ? -5.537 -6.802 27.189 1.00 80.38 627 ILE A C 1
ATOM 5159 O O . ILE A 1 627 ? -4.875 -5.888 26.704 1.00 80.38 627 ILE A O 1
ATOM 5163 N N . LYS A 1 628 ? -5.104 -7.508 28.240 1.00 80.44 628 LYS A N 1
ATOM 5164 C CA . LYS A 1 628 ? -3.790 -7.264 28.841 1.00 80.44 628 LYS A CA 1
ATOM 5165 C C . LYS A 1 628 ? -2.654 -7.494 27.837 1.00 80.44 628 LYS A C 1
ATOM 5167 O O . LYS A 1 628 ? -1.803 -6.630 27.689 1.00 80.44 628 LYS A O 1
ATOM 5172 N N . VAL A 1 629 ? -2.680 -8.613 27.111 1.00 78.69 629 VAL A N 1
ATOM 5173 C CA . VAL A 1 629 ? -1.690 -8.932 26.069 1.00 78.69 629 VAL A CA 1
ATOM 5174 C C . VAL A 1 629 ? -1.703 -7.901 24.944 1.00 78.69 629 VAL A C 1
ATOM 5176 O O . VAL A 1 629 ? -0.637 -7.548 24.444 1.00 78.69 629 VAL A O 1
ATOM 5179 N N . LEU A 1 630 ? -2.880 -7.385 24.573 1.00 84.94 630 LEU A N 1
ATOM 5180 C CA . LEU A 1 630 ? -2.981 -6.283 23.621 1.00 84.94 630 LEU A CA 1
ATOM 5181 C C . LEU A 1 630 ? -2.227 -5.047 24.136 1.00 84.94 630 LEU A C 1
ATOM 5183 O O . LEU A 1 630 ? -1.348 -4.558 23.435 1.00 84.94 630 LEU A O 1
ATOM 5187 N N . PHE A 1 631 ? -2.503 -4.578 25.356 1.00 86.62 631 PHE A N 1
ATOM 5188 C CA . PHE A 1 631 ? -1.820 -3.407 25.922 1.00 86.62 631 PHE A CA 1
ATOM 5189 C C . PHE A 1 631 ? -0.311 -3.605 26.100 1.00 86.62 631 PHE A C 1
ATOM 5191 O O . PHE A 1 631 ? 0.457 -2.716 25.730 1.00 86.62 631 PHE A O 1
ATOM 5198 N N . ASP A 1 632 ? 0.123 -4.771 26.590 1.00 80.12 632 ASP A N 1
ATOM 5199 C CA . ASP A 1 632 ? 1.547 -5.104 26.726 1.00 80.12 632 ASP A CA 1
ATOM 5200 C C . ASP A 1 632 ? 2.267 -4.999 25.366 1.00 80.12 632 ASP A C 1
ATOM 5202 O O . ASP A 1 632 ? 3.385 -4.490 25.275 1.00 80.12 632 ASP A O 1
ATOM 5206 N N . HIS A 1 633 ? 1.605 -5.416 24.283 1.00 80.38 633 HIS A N 1
ATOM 5207 C CA . HIS A 1 633 ? 2.151 -5.309 22.933 1.00 80.38 633 HIS A CA 1
ATOM 5208 C C . HIS A 1 633 ? 2.122 -3.887 22.366 1.00 80.38 633 HIS A C 1
ATOM 5210 O O . HIS A 1 633 ? 3.094 -3.466 21.742 1.00 80.38 633 HIS A O 1
ATOM 5216 N N . LEU A 1 634 ? 1.040 -3.131 22.591 1.00 86.75 634 LEU A N 1
ATOM 5217 C CA . LEU A 1 634 ? 0.964 -1.719 22.196 1.00 86.75 634 LEU A CA 1
ATOM 5218 C C . LEU A 1 634 ? 2.103 -0.918 22.841 1.00 86.75 634 LEU A C 1
ATOM 5220 O O . LEU A 1 634 ? 2.730 -0.098 22.173 1.00 86.75 634 LEU A O 1
ATOM 5224 N N . LYS A 1 635 ? 2.428 -1.219 24.103 1.00 84.31 635 LYS A N 1
ATOM 5225 C CA . LYS A 1 635 ? 3.564 -0.630 24.816 1.00 84.31 635 LYS A CA 1
ATOM 5226 C C . LYS A 1 635 ? 4.912 -0.981 24.173 1.00 84.31 635 LYS A C 1
ATOM 5228 O O . LYS A 1 635 ? 5.694 -0.075 23.906 1.00 84.31 635 LYS A O 1
ATOM 5233 N N . ASP A 1 636 ? 5.173 -2.255 23.863 1.00 76.81 636 ASP A N 1
ATOM 5234 C CA . ASP A 1 636 ? 6.416 -2.682 23.182 1.00 76.81 636 ASP A CA 1
ATOM 5235 C C . ASP A 1 636 ? 6.572 -2.051 21.783 1.00 76.81 636 ASP A C 1
ATOM 5237 O O . ASP A 1 636 ? 7.684 -1.725 21.361 1.00 76.81 636 ASP A O 1
ATOM 5241 N N . ILE A 1 637 ? 5.468 -1.844 21.056 1.00 79.56 637 ILE A N 1
ATOM 5242 C CA . ILE A 1 637 ? 5.488 -1.107 19.785 1.00 79.56 637 ILE A CA 1
ATOM 5243 C C . ILE A 1 637 ? 5.829 0.364 20.017 1.00 79.56 637 ILE A C 1
ATOM 5245 O O . ILE A 1 637 ? 6.684 0.895 19.308 1.00 79.56 637 ILE A O 1
ATOM 5249 N N . ALA A 1 638 ? 5.172 1.016 20.979 1.00 84.62 638 ALA A N 1
ATOM 5250 C CA . ALA A 1 638 ? 5.372 2.433 21.261 1.00 84.62 638 ALA A CA 1
ATOM 5251 C C . ALA A 1 638 ? 6.822 2.728 21.663 1.00 84.62 638 ALA A C 1
ATOM 5253 O O . ALA A 1 638 ? 7.444 3.612 21.077 1.00 84.62 638 ALA A O 1
ATOM 5254 N N . GLU A 1 639 ? 7.383 1.935 22.583 1.00 78.44 639 GLU A N 1
ATOM 5255 C CA . GLU A 1 639 ? 8.782 2.048 23.012 1.00 78.44 639 GLU A CA 1
ATOM 5256 C C . GLU A 1 639 ? 9.731 1.956 21.814 1.00 78.44 639 GLU A C 1
ATOM 5258 O O . GLU A 1 639 ? 10.529 2.860 21.584 1.00 78.44 639 GLU A O 1
ATOM 5263 N N . ARG A 1 640 ? 9.570 0.935 20.965 1.00 75.00 640 ARG A N 1
ATOM 5264 C CA . ARG A 1 640 ? 10.415 0.779 19.776 1.00 75.00 640 ARG A CA 1
ATOM 5265 C C . ARG A 1 640 ? 10.252 1.906 18.770 1.00 75.00 640 ARG A C 1
ATOM 5267 O O . ARG A 1 640 ? 11.228 2.323 18.159 1.00 75.00 640 ARG A O 1
ATOM 5274 N N . CYS A 1 641 ? 9.021 2.348 18.543 1.00 79.44 641 CYS A N 1
ATOM 5275 C CA . CYS A 1 641 ? 8.730 3.453 17.640 1.00 79.44 641 CYS A CA 1
ATOM 5276 C C . CYS A 1 641 ? 9.502 4.700 18.095 1.00 79.44 641 CYS A C 1
ATOM 5278 O O . CYS A 1 641 ? 10.179 5.331 17.287 1.00 79.44 641 CYS A O 1
ATOM 5280 N N . ILE A 1 642 ? 9.480 5.004 19.396 1.00 79.44 642 ILE A N 1
ATOM 5281 C CA . ILE A 1 642 ? 10.241 6.110 19.986 1.00 79.44 642 ILE A CA 1
ATOM 5282 C C . ILE A 1 642 ? 11.750 5.873 19.847 1.00 79.44 642 ILE A C 1
ATOM 5284 O O . ILE A 1 642 ? 12.459 6.762 19.378 1.00 79.44 642 ILE A O 1
ATOM 5288 N N . ASP A 1 643 ? 12.236 4.679 20.190 1.00 74.00 643 ASP A N 1
ATOM 5289 C CA . ASP A 1 643 ? 13.664 4.346 20.172 1.00 74.00 643 ASP A CA 1
ATOM 5290 C C . ASP A 1 643 ? 14.251 4.403 18.746 1.00 74.00 643 ASP A C 1
ATOM 5292 O O . ASP A 1 643 ? 15.352 4.920 18.542 1.00 74.00 643 ASP A O 1
ATOM 5296 N N . ASN A 1 644 ? 13.491 3.969 17.734 1.00 71.38 644 ASN A N 1
ATOM 5297 C CA . ASN A 1 644 ? 13.871 4.052 16.318 1.00 71.38 644 ASN A CA 1
ATOM 5298 C C . ASN A 1 644 ? 13.863 5.487 15.771 1.00 71.38 644 ASN A C 1
ATOM 5300 O O . ASN A 1 644 ? 14.544 5.771 14.788 1.00 71.38 644 ASN A O 1
ATOM 5304 N N . ASN A 1 645 ? 13.101 6.391 16.390 1.00 72.00 645 ASN A N 1
ATOM 5305 C CA . ASN A 1 645 ? 12.910 7.765 15.924 1.00 72.00 645 ASN A CA 1
ATOM 5306 C C . ASN A 1 645 ? 13.431 8.804 16.942 1.00 72.00 645 ASN A C 1
ATOM 5308 O O . ASN A 1 645 ? 12.972 9.948 16.957 1.00 72.00 645 ASN A O 1
ATOM 5312 N N . SER A 1 646 ? 14.383 8.425 17.806 1.00 67.06 646 SER A N 1
ATOM 5313 C CA . SER A 1 646 ? 14.938 9.315 18.832 1.00 67.06 646 SER A CA 1
ATOM 5314 C C . SER A 1 646 ? 15.829 10.416 18.239 1.00 67.06 646 SER A C 1
ATOM 5316 O O . SER A 1 646 ? 16.792 10.160 17.508 1.00 67.06 646 SER A O 1
ATOM 5318 N N . ASN A 1 647 ? 15.549 11.662 18.638 1.00 59.06 647 ASN A N 1
ATOM 5319 C CA . ASN A 1 647 ? 16.301 12.854 18.233 1.00 59.06 647 ASN A CA 1
ATOM 5320 C C . ASN A 1 647 ? 17.679 12.967 18.916 1.00 59.06 647 ASN A C 1
ATOM 5322 O O . ASN A 1 647 ? 18.461 13.828 18.531 1.00 59.06 647 ASN A O 1
ATOM 5326 N N . GLU A 1 648 ? 18.014 12.125 19.904 1.00 54.03 648 GLU A N 1
ATOM 5327 C CA . GLU A 1 648 ? 19.324 12.176 20.592 1.00 54.03 648 GLU A CA 1
ATOM 5328 C C . GLU A 1 648 ? 20.508 11.936 19.635 1.00 54.03 648 GLU A C 1
ATOM 5330 O O . GLU A 1 648 ? 21.628 12.361 19.894 1.00 54.03 648 GLU A O 1
ATOM 5335 N N . SER A 1 649 ? 20.256 11.313 18.479 1.00 47.22 649 SER A N 1
ATOM 5336 C CA . SER A 1 649 ? 21.247 11.101 17.415 1.00 47.22 649 SER A CA 1
ATOM 5337 C C . SER A 1 649 ? 21.446 12.298 16.461 1.00 47.22 649 SER A C 1
ATOM 5339 O O . SER A 1 649 ? 22.275 12.204 15.543 1.00 47.22 649 SER A O 1
ATOM 5341 N N . CYS A 1 650 ? 20.683 13.387 16.649 1.00 50.44 650 CYS A N 1
ATOM 5342 C CA . CYS A 1 650 ? 20.665 14.588 15.800 1.00 50.44 650 CYS A CA 1
ATOM 5343 C C . CYS A 1 650 ? 21.548 15.737 16.312 1.00 50.44 650 CYS A C 1
ATOM 5345 O O . CYS A 1 650 ? 21.660 16.748 15.617 1.00 50.44 650 CYS A O 1
ATOM 5347 N N . ASP A 1 651 ? 22.204 15.605 17.471 1.00 46.50 651 ASP A N 1
ATOM 5348 C CA . ASP A 1 651 ? 23.221 16.580 17.864 1.00 46.50 651 ASP A CA 1
ATOM 5349 C C . ASP A 1 651 ? 24.393 16.527 16.875 1.00 46.50 651 ASP A C 1
ATOM 5351 O O . ASP A 1 651 ? 24.985 15.477 16.606 1.00 46.50 651 ASP A O 1
ATOM 5355 N N . VAL A 1 652 ? 24.686 17.690 16.291 1.00 42.47 652 VAL A N 1
ATOM 5356 C CA . VAL A 1 652 ? 25.683 17.893 15.240 1.00 42.47 652 VAL A CA 1
ATOM 5357 C C . VAL A 1 652 ? 27.024 17.319 15.693 1.00 42.47 652 VAL A C 1
ATOM 5359 O O . VAL A 1 652 ? 27.654 17.817 16.629 1.00 42.47 652 VAL A O 1
ATOM 5362 N N . SER A 1 653 ? 27.486 16.273 15.005 1.00 42.69 653 SER A N 1
ATOM 5363 C CA . SER A 1 653 ? 28.860 15.802 15.149 1.00 42.69 653 SER A CA 1
ATOM 5364 C C . SER A 1 653 ? 29.801 16.947 14.788 1.00 42.69 653 SER A C 1
ATOM 5366 O O . SER A 1 653 ? 29.914 17.318 13.620 1.00 42.69 653 SER A O 1
ATOM 5368 N N . LYS A 1 654 ? 30.510 17.460 15.796 1.00 45.69 654 LYS A N 1
ATOM 5369 C CA . LYS A 1 654 ? 31.755 18.211 15.617 1.00 45.69 654 LYS A CA 1
ATOM 5370 C C . LYS A 1 654 ? 32.729 17.402 14.750 1.00 45.69 654 LYS A C 1
ATOM 5372 O O . LYS A 1 654 ? 32.733 16.173 14.812 1.00 45.69 654 LYS A O 1
ATOM 5377 N N . ASP A 1 655 ? 33.497 18.139 13.955 1.00 44.50 655 ASP A N 1
ATOM 5378 C CA . ASP A 1 655 ? 34.608 17.786 13.064 1.00 44.50 655 ASP A CA 1
ATOM 5379 C C . ASP A 1 655 ? 34.956 16.300 12.860 1.00 44.50 655 ASP A C 1
ATOM 5381 O O . ASP A 1 655 ? 35.315 15.557 13.776 1.00 44.50 655 ASP A O 1
ATOM 5385 N N . SER A 1 656 ? 34.966 15.905 11.584 1.00 48.16 656 SER A N 1
ATOM 5386 C CA . SER A 1 656 ? 35.500 14.633 11.089 1.00 48.16 656 SER A CA 1
ATOM 5387 C C . SER A 1 656 ? 36.937 14.406 11.587 1.00 48.16 656 SER A C 1
ATOM 5389 O O . SER A 1 656 ? 37.853 15.128 11.192 1.00 48.16 656 SER A O 1
ATOM 5391 N N . LYS A 1 657 ? 37.160 13.354 12.384 1.00 50.53 657 LYS A N 1
ATOM 5392 C CA . LYS A 1 657 ? 38.507 12.857 12.710 1.00 50.53 657 LYS A CA 1
ATOM 5393 C C . LYS A 1 657 ? 38.925 11.738 11.756 1.00 50.53 657 LYS A C 1
ATOM 5395 O O . LYS A 1 657 ? 38.115 10.897 11.371 1.00 50.53 657 LYS A O 1
ATOM 5400 N N . THR A 1 658 ? 40.206 11.719 11.399 1.00 48.47 658 THR A N 1
ATOM 5401 C CA . THR A 1 658 ? 40.836 10.705 10.543 1.00 48.47 658 THR A CA 1
ATOM 5402 C C . THR A 1 658 ? 40.804 9.312 11.179 1.00 48.47 658 THR A C 1
ATOM 5404 O O . THR A 1 658 ? 40.977 9.163 12.388 1.00 48.47 658 THR A O 1
ATOM 5407 N N . ASN A 1 659 ? 40.592 8.281 10.351 1.00 49.47 659 ASN A N 1
ATOM 5408 C CA . ASN A 1 659 ? 40.573 6.879 10.771 1.00 49.47 659 ASN A CA 1
ATOM 5409 C C . ASN A 1 659 ? 41.969 6.444 11.278 1.00 49.47 659 ASN A C 1
ATOM 5411 O O . ASN A 1 659 ? 42.906 6.445 10.478 1.00 49.47 659 ASN A O 1
ATOM 5415 N N . PRO A 1 660 ? 42.120 6.018 12.548 1.00 51.31 660 PRO A N 1
ATOM 5416 C CA . PRO A 1 660 ? 43.405 5.577 13.097 1.00 51.31 660 PRO A CA 1
ATOM 5417 C C . PRO A 1 660 ? 43.917 4.247 12.512 1.00 51.31 660 PRO A C 1
ATOM 5419 O O . PRO A 1 660 ? 45.049 3.872 12.785 1.00 51.31 660 PRO A O 1
ATOM 5422 N N . CYS A 1 661 ? 43.109 3.536 11.716 1.00 49.53 661 CYS A N 1
ATOM 5423 C CA . CYS A 1 661 ? 43.451 2.246 11.100 1.00 49.53 661 CYS A CA 1
ATOM 5424 C C . CYS A 1 661 ? 43.774 2.341 9.593 1.00 49.53 661 CYS A C 1
ATOM 5426 O O . CYS A 1 661 ? 43.825 1.316 8.920 1.00 49.53 661 CYS A O 1
ATOM 5428 N N . SER A 1 662 ? 43.932 3.548 9.034 1.00 49.75 662 SER A N 1
ATOM 5429 C CA . SER A 1 662 ? 44.318 3.753 7.628 1.00 49.75 662 SER A CA 1
ATOM 5430 C C . SER A 1 662 ? 45.791 4.147 7.547 1.00 49.75 662 SER A C 1
ATOM 5432 O O . SER A 1 662 ? 46.148 5.250 7.954 1.00 49.75 662 SER A O 1
ATOM 5434 N N . GLU A 1 663 ? 46.639 3.279 6.990 1.00 49.56 663 GLU A N 1
ATOM 5435 C CA . GLU A 1 663 ? 48.082 3.540 6.826 1.00 49.56 663 GLU A CA 1
ATOM 5436 C C . GLU A 1 663 ? 48.395 4.633 5.785 1.00 49.56 663 GLU A C 1
ATOM 5438 O O . GLU A 1 663 ? 49.506 5.156 5.741 1.00 49.56 663 GLU A O 1
ATOM 5443 N N . THR A 1 664 ? 47.416 5.050 4.975 1.00 48.25 664 THR A N 1
ATOM 5444 C CA . THR A 1 664 ? 47.582 6.119 3.981 1.00 48.25 664 THR A CA 1
ATOM 5445 C C . THR A 1 664 ? 46.843 7.401 4.377 1.00 48.25 664 THR A C 1
ATOM 5447 O O . THR A 1 664 ? 45.625 7.423 4.590 1.00 48.25 664 THR A O 1
ATOM 5450 N N . ARG A 1 665 ? 47.595 8.510 4.454 1.00 44.25 665 ARG A N 1
ATOM 5451 C CA . ARG A 1 665 ? 47.062 9.875 4.591 1.00 44.25 665 ARG A CA 1
ATOM 5452 C C . ARG A 1 665 ? 46.323 10.250 3.299 1.00 44.25 665 ARG A C 1
ATOM 5454 O O . ARG A 1 665 ? 46.963 10.602 2.318 1.00 44.25 665 ARG A O 1
ATOM 5461 N N . GLY A 1 666 ? 44.991 10.167 3.297 1.00 48.53 666 GLY A N 1
ATOM 5462 C CA . GLY A 1 666 ? 44.153 10.653 2.186 1.00 48.53 666 GLY A CA 1
ATOM 5463 C C . GLY A 1 666 ? 42.904 9.825 1.862 1.00 48.53 666 GLY A C 1
ATOM 5464 O O . GLY A 1 666 ? 42.038 10.299 1.132 1.00 48.53 666 GLY A O 1
ATOM 5465 N N . SER A 1 667 ? 42.757 8.620 2.417 1.00 49.53 667 SER A N 1
ATOM 5466 C CA . SER A 1 667 ? 41.562 7.792 2.203 1.00 49.53 667 SER A CA 1
ATOM 5467 C C . SER A 1 667 ? 40.354 8.342 2.980 1.00 49.53 667 SER A C 1
ATOM 5469 O O . SER A 1 667 ? 40.327 8.290 4.214 1.00 49.53 667 SER A O 1
ATOM 5471 N N . LYS A 1 668 ? 39.326 8.837 2.272 1.00 48.78 668 LYS A N 1
ATOM 5472 C CA . LYS A 1 668 ? 38.011 9.120 2.874 1.00 48.78 668 LYS A CA 1
ATOM 5473 C C . LYS A 1 668 ? 37.368 7.793 3.313 1.00 48.78 668 LYS A C 1
ATOM 5475 O O . LYS A 1 668 ? 37.311 6.866 2.506 1.00 48.78 668 LYS A O 1
ATOM 5480 N N . PRO A 1 669 ? 36.878 7.668 4.558 1.00 49.28 669 PRO A N 1
ATOM 5481 C CA . PRO A 1 669 ? 36.217 6.446 5.002 1.00 49.28 669 PRO A CA 1
ATOM 5482 C C . PRO A 1 669 ? 34.965 6.175 4.157 1.00 49.28 669 PRO A C 1
ATOM 5484 O O . PRO A 1 669 ? 34.150 7.069 3.945 1.00 49.28 669 PRO A O 1
ATOM 5487 N N . THR A 1 670 ? 34.794 4.930 3.702 1.00 50.41 670 THR A N 1
ATOM 5488 C CA . THR A 1 670 ? 33.606 4.493 2.944 1.00 50.41 670 THR A CA 1
ATOM 5489 C C . THR A 1 670 ? 32.342 4.459 3.801 1.00 50.41 670 THR A C 1
ATOM 5491 O O . THR A 1 670 ? 31.243 4.547 3.258 1.00 50.41 670 THR A O 1
ATOM 5494 N N . LYS A 1 671 ? 32.487 4.330 5.131 1.00 47.00 671 LYS A N 1
ATOM 5495 C CA . LYS A 1 671 ? 31.397 4.394 6.114 1.00 47.00 671 LYS A CA 1
ATOM 5496 C C . LYS A 1 671 ? 31.851 5.040 7.426 1.00 47.00 671 LYS A C 1
ATOM 5498 O O . LYS A 1 671 ? 32.979 4.825 7.864 1.00 47.00 671 LYS A O 1
ATOM 5503 N N . SER A 1 672 ? 30.978 5.808 8.071 1.00 56.31 672 SER A N 1
ATOM 5504 C CA . SER A 1 672 ? 31.242 6.429 9.375 1.00 56.31 672 SER A CA 1
ATOM 5505 C C . SER A 1 672 ? 31.054 5.442 10.539 1.00 56.31 672 SER A C 1
ATOM 5507 O O . SER A 1 672 ? 30.334 4.449 10.426 1.00 56.31 672 SER A O 1
ATOM 5509 N N . VAL A 1 673 ? 31.658 5.734 11.699 1.00 52.34 673 VAL A N 1
ATOM 5510 C CA . VAL A 1 673 ? 31.415 4.980 12.951 1.00 52.34 673 VAL A CA 1
ATOM 5511 C C . VAL A 1 673 ? 29.926 4.987 13.310 1.00 52.34 673 VAL A C 1
ATOM 5513 O O . VAL A 1 673 ? 29.403 3.967 13.750 1.00 52.34 673 VAL A O 1
ATOM 5516 N N . LYS A 1 674 ? 29.234 6.103 13.038 1.00 49.56 674 LYS A N 1
ATOM 5517 C CA . LYS A 1 674 ? 27.778 6.223 13.172 1.00 49.56 674 LYS A CA 1
ATOM 5518 C C . LYS A 1 674 ? 27.057 5.170 12.316 1.00 49.56 674 LYS A C 1
ATOM 5520 O O . LYS A 1 674 ? 26.292 4.389 12.861 1.00 49.56 674 LYS A O 1
ATOM 5525 N N . GLN A 1 675 ? 27.404 5.037 11.035 1.00 46.69 675 GLN A N 1
ATOM 5526 C CA . GLN A 1 675 ? 26.812 4.029 10.138 1.00 46.69 675 GLN A CA 1
ATOM 5527 C C . GLN A 1 675 ? 27.094 2.578 10.563 1.00 46.69 675 GLN A C 1
ATOM 5529 O O . GLN A 1 675 ? 26.271 1.687 10.348 1.00 46.69 675 GLN A O 1
ATOM 5534 N N . LEU A 1 676 ? 28.257 2.308 11.164 1.00 51.28 676 LEU A N 1
ATOM 5535 C CA . LEU A 1 676 ? 28.579 0.981 11.700 1.00 51.28 676 LEU A CA 1
ATOM 5536 C C . LEU A 1 676 ? 27.786 0.673 12.978 1.00 51.28 676 LEU A C 1
ATOM 5538 O O . LEU A 1 676 ? 27.250 -0.429 13.103 1.00 51.28 676 LEU A O 1
ATOM 5542 N N . ALA A 1 677 ? 27.676 1.640 13.894 1.00 53.81 677 ALA A N 1
ATOM 5543 C CA . ALA A 1 677 ? 26.867 1.521 15.105 1.00 53.81 677 ALA A CA 1
ATOM 5544 C C . ALA A 1 677 ? 25.377 1.332 14.769 1.00 53.81 677 ALA A C 1
ATOM 5546 O O . ALA A 1 677 ? 24.739 0.438 15.324 1.00 53.81 677 ALA A O 1
ATOM 5547 N N . GLU A 1 678 ? 24.859 2.081 13.791 1.00 53.00 678 GLU A N 1
ATOM 5548 C CA . GLU A 1 678 ? 23.503 1.934 13.240 1.00 53.00 678 GLU A CA 1
ATOM 5549 C C . GLU A 1 678 ? 23.269 0.515 12.698 1.00 53.00 678 GLU A C 1
ATOM 5551 O O . GLU A 1 678 ? 22.286 -0.142 13.039 1.00 53.00 678 GLU A O 1
ATOM 5556 N N . HIS A 1 679 ? 24.205 -0.025 11.913 1.00 50.78 679 HIS A N 1
ATOM 5557 C CA . HIS A 1 679 ? 24.094 -1.387 11.382 1.00 50.78 679 HIS A CA 1
ATOM 5558 C C . HIS A 1 679 ? 24.121 -2.463 12.485 1.00 50.78 679 HIS A C 1
ATOM 5560 O O . HIS A 1 679 ? 23.431 -3.484 12.390 1.00 50.78 679 HIS A O 1
ATOM 5566 N N . MET A 1 680 ? 24.894 -2.252 13.553 1.00 56.50 680 MET A N 1
ATOM 5567 C CA . MET A 1 680 ? 24.897 -3.140 14.720 1.00 56.50 680 MET A CA 1
ATOM 5568 C C . MET A 1 680 ? 23.583 -3.052 15.505 1.00 56.50 680 MET A C 1
ATOM 5570 O O . MET A 1 680 ? 23.043 -4.093 15.886 1.00 56.50 680 MET A O 1
ATOM 5574 N N . GLN A 1 681 ? 23.033 -1.846 15.682 1.00 57.84 681 GLN A N 1
ATOM 5575 C CA . GLN A 1 681 ? 21.729 -1.618 16.309 1.00 57.84 681 GLN A CA 1
ATOM 5576 C C . GLN A 1 681 ? 20.611 -2.324 15.528 1.00 57.84 681 GLN A C 1
ATOM 5578 O O . GLN A 1 681 ? 19.859 -3.102 16.112 1.00 57.84 681 GLN A O 1
ATOM 5583 N N . GLN A 1 682 ? 20.566 -2.169 14.200 1.00 53.78 682 GLN A N 1
ATOM 5584 C CA . GLN A 1 682 ? 19.604 -2.858 13.327 1.00 53.78 682 GLN A CA 1
ATOM 5585 C C . GLN A 1 682 ? 19.679 -4.388 13.462 1.00 53.78 682 GLN A C 1
ATOM 5587 O O . GLN A 1 682 ? 18.654 -5.072 13.536 1.00 53.78 682 GLN A O 1
ATOM 5592 N N . LYS A 1 683 ? 20.892 -4.960 13.505 1.00 54.25 683 LYS A N 1
ATOM 5593 C CA . LYS A 1 683 ? 21.082 -6.408 13.700 1.00 54.25 683 LYS A CA 1
ATOM 5594 C C . LYS A 1 683 ? 20.601 -6.867 15.075 1.00 54.25 683 LYS A C 1
ATOM 5596 O O . LYS A 1 683 ? 19.911 -7.883 15.162 1.00 54.25 683 LYS A O 1
ATOM 5601 N N . ALA A 1 684 ? 20.919 -6.119 16.130 1.00 59.97 684 ALA A N 1
ATOM 5602 C CA . ALA A 1 684 ? 20.450 -6.407 17.482 1.00 59.97 684 ALA A CA 1
ATOM 5603 C C . ALA A 1 684 ? 18.915 -6.340 17.577 1.00 59.97 684 ALA A C 1
ATOM 5605 O O . ALA A 1 684 ? 18.301 -7.220 18.176 1.00 59.97 684 ALA A O 1
ATOM 5606 N N . GLN A 1 685 ? 18.282 -5.373 16.908 1.00 56.94 685 GLN A N 1
ATOM 5607 C CA . GLN A 1 685 ? 16.823 -5.232 16.845 1.00 56.94 685 GLN A CA 1
ATOM 5608 C C . GLN A 1 685 ? 16.133 -6.379 16.089 1.00 56.94 685 GLN A C 1
ATOM 5610 O O . GLN A 1 685 ? 15.107 -6.895 16.548 1.00 56.94 685 GLN A O 1
ATOM 5615 N N . LYS A 1 686 ? 16.705 -6.838 14.965 1.00 54.44 686 LYS A N 1
ATOM 5616 C CA . LYS A 1 686 ? 16.219 -8.040 14.259 1.00 54.44 686 LYS A CA 1
ATOM 5617 C C . LYS A 1 686 ? 16.277 -9.276 15.163 1.00 54.44 686 LYS A C 1
ATOM 5619 O O . LYS A 1 686 ? 15.318 -10.044 15.209 1.00 54.44 686 LYS A O 1
ATOM 5624 N N . LEU A 1 687 ? 17.353 -9.431 15.938 1.00 55.84 687 LEU A N 1
ATOM 5625 C CA . LEU A 1 687 ? 17.501 -10.521 16.911 1.00 55.84 687 LEU A CA 1
ATOM 5626 C C . LEU A 1 687 ? 16.504 -10.401 18.080 1.00 55.84 687 LEU A C 1
ATOM 5628 O O . LEU A 1 687 ? 15.857 -11.388 18.433 1.00 55.84 687 LEU A O 1
ATOM 5632 N N . LEU A 1 688 ? 16.303 -9.197 18.623 1.00 57.16 688 LEU A N 1
ATOM 5633 C CA . LEU A 1 688 ? 15.291 -8.876 19.645 1.00 57.16 688 LEU A CA 1
ATOM 5634 C C . LEU A 1 688 ? 13.874 -9.288 19.222 1.00 57.16 688 LEU A C 1
ATOM 5636 O O . LEU A 1 688 ? 13.108 -9.829 20.025 1.00 57.16 688 LEU A O 1
ATOM 5640 N N . GLY A 1 689 ? 13.537 -9.087 17.942 1.00 50.22 689 GLY A N 1
ATOM 5641 C CA . GLY A 1 689 ? 12.255 -9.500 17.368 1.00 50.22 689 GLY A CA 1
ATOM 5642 C C . GLY A 1 689 ? 11.977 -11.002 17.470 1.00 50.22 689 GLY A C 1
ATOM 5643 O O . GLY A 1 689 ? 10.820 -11.395 17.603 1.00 50.22 689 GLY A O 1
ATOM 5644 N N . THR A 1 690 ? 13.020 -11.835 17.501 1.00 51.81 690 THR A N 1
ATOM 5645 C CA . THR A 1 690 ? 12.885 -13.298 17.597 1.00 51.81 690 THR A CA 1
ATOM 5646 C C . THR A 1 690 ? 12.780 -13.817 19.037 1.00 51.81 690 THR A C 1
ATOM 5648 O O . THR A 1 690 ? 12.203 -14.880 19.249 1.00 51.81 690 THR A O 1
ATOM 5651 N N . ARG A 1 691 ? 13.267 -13.072 20.045 1.00 49.78 691 ARG A N 1
ATOM 5652 C CA . ARG A 1 691 ? 13.511 -13.601 21.408 1.00 49.78 691 ARG A CA 1
ATOM 5653 C C . ARG A 1 691 ? 12.664 -13.029 22.551 1.00 49.78 691 ARG A C 1
ATOM 5655 O O . ARG A 1 691 ? 12.839 -13.478 23.676 1.00 49.78 691 ARG A O 1
ATOM 5662 N N . GLY A 1 692 ? 11.720 -12.116 22.299 1.00 55.59 692 GLY A N 1
ATOM 5663 C CA . GLY A 1 692 ? 10.735 -11.737 23.329 1.00 55.59 692 GLY A CA 1
ATOM 5664 C C . GLY A 1 692 ? 10.410 -10.255 23.500 1.00 55.59 692 GLY A C 1
ATOM 5665 O O . GLY A 1 692 ? 9.705 -9.944 24.444 1.00 55.59 692 GLY A O 1
ATOM 5666 N N . GLY A 1 693 ? 10.845 -9.357 22.613 1.00 57.34 693 GLY A N 1
ATOM 5667 C CA . GLY A 1 693 ? 10.537 -7.922 22.748 1.00 57.34 693 GLY A CA 1
ATOM 5668 C C . GLY A 1 693 ? 11.493 -7.188 23.693 1.00 57.34 693 GLY A C 1
ATOM 5669 O O . GLY A 1 693 ? 12.254 -7.810 24.434 1.00 57.34 693 GLY A O 1
ATOM 5670 N N . GLU A 1 694 ? 11.502 -5.858 23.613 1.00 54.88 694 GLU A N 1
ATOM 5671 C CA . GLU A 1 694 ? 12.459 -5.013 24.345 1.00 54.88 694 GLU A CA 1
ATOM 5672 C C . GLU A 1 694 ? 12.045 -4.802 25.805 1.00 54.88 694 GLU A C 1
ATOM 5674 O O . GLU A 1 694 ? 12.895 -4.757 26.696 1.00 54.88 694 GLU A O 1
ATOM 5679 N N . SER A 1 695 ? 10.736 -4.799 26.067 1.00 56.88 695 SER A N 1
ATOM 5680 C CA . SER A 1 695 ? 10.155 -4.709 27.410 1.00 56.88 695 SER A CA 1
ATOM 5681 C C . SER A 1 695 ? 10.654 -5.804 28.360 1.00 56.88 695 SER A C 1
ATOM 5683 O O . SER A 1 695 ? 10.733 -5.585 29.563 1.00 56.88 695 SER A O 1
ATOM 5685 N N . ASN A 1 696 ? 11.038 -6.972 27.833 1.00 56.00 696 ASN A N 1
ATOM 5686 C CA . ASN A 1 696 ? 11.604 -8.072 28.620 1.00 56.00 696 ASN A CA 1
ATOM 5687 C C . ASN A 1 696 ? 13.070 -7.846 29.022 1.00 56.00 696 ASN A C 1
ATOM 5689 O O . ASN A 1 696 ? 13.588 -8.570 29.870 1.00 56.00 696 ASN A O 1
ATOM 5693 N N . LEU A 1 697 ? 13.745 -6.867 28.413 1.00 57.81 697 LEU A N 1
ATOM 5694 C CA . LEU A 1 697 ? 15.115 -6.473 28.748 1.00 57.81 697 LEU A CA 1
ATOM 5695 C C . LEU A 1 697 ? 15.171 -5.208 29.617 1.00 57.81 697 LEU A C 1
ATOM 5697 O O . LEU A 1 697 ? 16.212 -4.931 30.213 1.00 57.81 697 LEU A O 1
ATOM 5701 N N . LYS A 1 698 ? 14.073 -4.446 29.710 1.00 57.28 698 LYS A N 1
ATOM 5702 C CA . LYS A 1 698 ? 13.958 -3.266 30.578 1.00 57.28 698 LYS A CA 1
ATOM 5703 C C . LYS A 1 698 ? 13.454 -3.693 31.962 1.00 57.28 698 LYS A C 1
ATOM 5705 O O . LYS A 1 698 ? 12.287 -4.017 32.153 1.00 57.28 698 LYS A O 1
ATOM 5710 N N . GLY A 1 699 ? 14.356 -3.705 32.943 1.00 62.28 699 GLY A N 1
ATOM 5711 C CA . GLY A 1 699 ? 14.020 -3.979 34.341 1.00 62.28 699 GLY A CA 1
ATOM 5712 C C . GLY A 1 699 ? 13.454 -2.745 35.047 1.00 62.28 699 GLY A C 1
ATOM 5713 O O . GLY A 1 699 ? 14.061 -1.678 35.014 1.00 62.28 699 GLY A O 1
ATOM 5714 N N . ASP A 1 700 ? 12.316 -2.893 35.727 1.00 70.56 700 ASP A N 1
ATOM 5715 C CA . ASP A 1 700 ? 11.779 -1.861 36.618 1.00 70.56 700 ASP A CA 1
ATOM 5716 C C . ASP A 1 700 ? 12.506 -1.911 37.970 1.00 70.56 700 ASP A C 1
ATOM 5718 O O . ASP A 1 700 ? 12.199 -2.734 38.838 1.00 70.56 700 ASP A O 1
ATOM 5722 N N . ALA A 1 701 ? 13.477 -1.013 38.147 1.00 77.75 701 ALA A N 1
ATOM 5723 C CA . ALA A 1 701 ? 14.267 -0.913 39.371 1.00 77.75 701 ALA A CA 1
ATOM 5724 C C . ALA A 1 701 ? 13.412 -0.624 40.619 1.00 77.75 701 ALA A C 1
ATOM 5726 O O . ALA A 1 701 ? 13.838 -0.946 41.732 1.00 77.75 701 ALA A O 1
ATOM 5727 N N . THR A 1 702 ? 12.194 -0.085 40.463 1.00 79.81 702 THR A N 1
ATOM 5728 C CA . THR A 1 702 ? 11.300 0.155 41.605 1.00 79.81 702 THR A CA 1
ATOM 5729 C C . THR A 1 702 ? 10.754 -1.122 42.223 1.00 79.81 702 THR A C 1
ATOM 5731 O O . THR A 1 702 ? 10.415 -1.150 43.406 1.00 79.81 702 THR A O 1
ATOM 5734 N N . ARG A 1 703 ? 10.740 -2.200 41.437 1.00 80.25 703 ARG A N 1
ATOM 5735 C CA . ARG A 1 703 ? 10.301 -3.539 41.837 1.00 80.25 703 ARG A CA 1
ATOM 5736 C C . ARG A 1 703 ? 11.464 -4.444 42.242 1.00 80.25 703 ARG A C 1
ATOM 5738 O O . ARG A 1 703 ? 11.241 -5.616 42.539 1.00 80.25 703 ARG A O 1
ATOM 5745 N N . GLY A 1 704 ? 12.691 -3.921 42.223 1.00 79.81 704 GLY A N 1
ATOM 5746 C CA . GLY A 1 704 ? 13.887 -4.653 42.612 1.00 79.81 704 GLY A CA 1
ATOM 5747 C C . GLY A 1 704 ? 13.899 -4.978 44.104 1.00 79.81 704 GLY A C 1
ATOM 5748 O O . GLY A 1 704 ? 13.534 -4.152 44.939 1.00 79.81 704 GLY A O 1
ATOM 5749 N N . THR A 1 705 ? 14.347 -6.186 44.437 1.00 84.19 705 THR A N 1
ATOM 5750 C CA . THR A 1 705 ? 14.697 -6.566 45.809 1.00 84.19 705 THR A CA 1
ATOM 5751 C C . THR A 1 705 ? 16.182 -6.294 46.013 1.00 84.19 705 THR A C 1
ATOM 5753 O O . THR A 1 705 ? 16.994 -6.776 45.222 1.00 84.19 705 THR A O 1
ATOM 5756 N N . TYR A 1 706 ? 16.521 -5.520 47.046 1.00 87.75 706 TYR A N 1
ATOM 5757 C CA . TYR A 1 706 ? 17.891 -5.112 47.355 1.00 87.75 706 TYR A CA 1
ATOM 5758 C C . TYR A 1 706 ? 18.279 -5.585 48.757 1.00 87.75 706 TYR A C 1
ATOM 5760 O O . TYR A 1 706 ? 17.749 -5.103 49.759 1.00 87.75 706 TYR A O 1
ATOM 5768 N N . ASN A 1 707 ? 19.214 -6.528 48.831 1.00 82.88 707 ASN A N 1
ATOM 5769 C CA . ASN A 1 707 ? 19.578 -7.229 50.064 1.00 82.88 707 ASN A CA 1
ATOM 5770 C C . ASN A 1 707 ? 20.260 -6.321 51.101 1.00 82.88 707 ASN A C 1
ATOM 5772 O O . ASN A 1 707 ? 20.240 -6.635 52.286 1.00 82.88 707 ASN A O 1
ATOM 5776 N N . LEU A 1 708 ? 20.829 -5.186 50.676 1.00 81.12 708 LEU A N 1
ATOM 5777 C CA . LEU A 1 708 ? 21.454 -4.197 51.565 1.00 81.12 708 LEU A CA 1
ATOM 5778 C C . LEU A 1 708 ? 20.507 -3.052 51.981 1.00 81.12 708 LEU A C 1
ATOM 5780 O O . LEU A 1 708 ? 20.962 -1.983 52.388 1.00 81.12 708 LEU A O 1
ATOM 5784 N N . GLY A 1 709 ? 19.190 -3.259 51.884 1.00 82.19 709 GLY A N 1
ATOM 5785 C CA . GLY A 1 709 ? 18.179 -2.355 52.448 1.00 82.19 709 GLY A CA 1
ATOM 5786 C C . GLY A 1 709 ? 17.818 -1.139 51.587 1.00 82.19 709 GLY A C 1
ATOM 5787 O O . GLY A 1 709 ? 17.101 -0.255 52.055 1.00 82.19 709 GLY A O 1
ATOM 5788 N N . GLY A 1 710 ? 18.289 -1.067 50.338 1.00 85.12 710 GLY A N 1
ATOM 5789 C CA . GLY A 1 710 ? 17.834 -0.066 49.369 1.00 85.12 710 GLY A CA 1
ATOM 5790 C C . GLY A 1 710 ? 16.343 -0.223 49.058 1.00 85.12 710 GLY A C 1
ATOM 5791 O O . GLY A 1 710 ? 15.859 -1.331 48.830 1.00 85.12 710 GLY A O 1
ATOM 5792 N N . GLN A 1 711 ? 15.598 0.882 49.042 1.00 85.25 711 GLN A N 1
ATOM 5793 C CA . GLN A 1 711 ? 14.164 0.861 48.758 1.00 85.25 711 GLN A CA 1
ATOM 5794 C C . GLN A 1 711 ? 13.914 1.175 47.282 1.00 85.25 711 GLN A C 1
ATOM 5796 O O . GLN A 1 711 ? 14.099 2.308 46.842 1.00 85.25 711 GLN A O 1
ATOM 5801 N N . GLY A 1 712 ? 13.449 0.185 46.515 1.00 81.19 712 GLY A N 1
ATOM 5802 C CA . GLY A 1 712 ? 13.223 0.344 45.074 1.00 81.19 712 GLY A CA 1
ATOM 5803 C C . GLY A 1 712 ? 12.288 1.500 44.713 1.00 81.19 712 GLY A C 1
ATOM 5804 O O . GLY A 1 712 ? 12.565 2.238 43.771 1.00 81.19 712 GLY A O 1
ATOM 5805 N N . ASN A 1 713 ? 11.226 1.736 45.486 1.00 82.06 713 ASN A N 1
ATOM 5806 C CA . ASN A 1 713 ? 10.285 2.841 45.253 1.00 82.06 713 ASN A CA 1
ATOM 5807 C C . ASN A 1 713 ? 10.955 4.235 45.203 1.00 82.06 713 ASN A C 1
ATOM 5809 O O . ASN A 1 713 ? 10.418 5.137 44.561 1.00 82.06 713 ASN A O 1
ATOM 5813 N N . THR A 1 714 ? 12.136 4.409 45.808 1.00 80.38 714 THR A N 1
ATOM 5814 C CA . THR A 1 714 ? 12.909 5.664 45.768 1.00 80.38 714 THR A CA 1
ATOM 5815 C C . THR A 1 714 ? 13.580 5.933 44.416 1.00 80.38 714 THR A C 1
ATOM 5817 O O . THR A 1 714 ? 13.987 7.065 44.153 1.00 80.38 714 THR A O 1
ATOM 5820 N N . LEU A 1 715 ? 13.640 4.924 43.538 1.00 79.25 715 LEU A N 1
ATOM 5821 C CA . LEU A 1 715 ? 14.209 4.993 42.187 1.00 79.25 715 LEU A CA 1
ATOM 5822 C C . LEU A 1 715 ? 13.168 5.350 41.110 1.00 79.25 715 LEU A C 1
ATOM 5824 O O . LEU A 1 715 ? 13.472 5.310 39.917 1.00 79.25 715 LEU A O 1
ATOM 5828 N N . ASN A 1 716 ? 11.935 5.693 41.500 1.00 76.19 716 ASN A N 1
ATOM 5829 C CA . ASN A 1 716 ? 10.863 6.030 40.564 1.00 76.19 716 ASN A CA 1
ATOM 5830 C C . ASN A 1 716 ? 11.178 7.325 39.792 1.00 76.19 716 ASN A C 1
ATOM 5832 O O . ASN A 1 716 ? 11.102 8.426 40.337 1.00 76.19 716 ASN A O 1
ATOM 5836 N N . GLY A 1 717 ? 11.540 7.183 38.516 1.00 63.06 717 GLY A N 1
ATOM 5837 C CA . GLY A 1 717 ? 11.822 8.300 37.610 1.00 63.06 717 GLY A CA 1
ATOM 5838 C C . GLY A 1 717 ? 13.201 8.950 37.766 1.00 63.06 717 GLY A C 1
ATOM 5839 O O . GLY A 1 717 ? 13.512 9.853 36.993 1.00 63.06 717 GLY A O 1
ATOM 5840 N N . ASP A 1 718 ? 14.033 8.494 38.708 1.00 70.50 718 ASP A N 1
ATOM 5841 C CA . ASP A 1 718 ? 15.399 8.993 38.917 1.00 70.50 718 ASP A CA 1
ATOM 5842 C C . ASP A 1 718 ? 16.347 7.853 39.315 1.00 70.50 718 ASP A C 1
ATOM 5844 O O . ASP A 1 718 ? 16.682 7.638 40.483 1.00 70.50 718 ASP A O 1
ATOM 5848 N N . ILE A 1 719 ? 16.774 7.094 38.305 1.00 71.44 719 ILE A N 1
ATOM 5849 C CA . ILE A 1 719 ? 17.663 5.939 38.475 1.00 71.44 719 ILE A CA 1
ATOM 5850 C C . ILE A 1 719 ? 19.053 6.334 39.002 1.00 71.44 719 ILE A C 1
ATOM 5852 O O . ILE A 1 719 ? 19.779 5.500 39.540 1.00 71.44 719 ILE A O 1
ATOM 5856 N N . CYS A 1 720 ? 19.428 7.612 38.907 1.00 70.31 720 CYS A N 1
ATOM 5857 C CA . CYS A 1 720 ? 20.702 8.122 39.410 1.00 70.31 720 CYS A CA 1
ATOM 5858 C C . CYS A 1 720 ? 20.769 8.154 40.946 1.00 70.31 720 CYS A C 1
ATOM 5860 O O . CYS A 1 720 ? 21.848 8.357 41.500 1.00 70.31 720 CYS A O 1
ATOM 5862 N N . LYS A 1 721 ? 19.651 7.902 41.641 1.00 74.50 721 LYS A N 1
ATOM 5863 C CA . LYS A 1 721 ? 19.598 7.717 43.100 1.00 74.50 721 LYS A CA 1
ATOM 5864 C C . LYS A 1 721 ? 20.051 6.332 43.568 1.00 74.50 721 LYS A C 1
ATOM 5866 O O . LYS A 1 721 ? 20.032 6.069 44.770 1.00 74.50 721 LYS A O 1
ATOM 5871 N N . ILE A 1 722 ? 20.464 5.444 42.658 1.00 77.88 722 ILE A N 1
ATOM 5872 C CA . ILE A 1 722 ? 21.083 4.168 43.029 1.00 77.88 722 ILE A CA 1
ATOM 5873 C C . ILE A 1 722 ? 22.316 4.436 43.901 1.00 77.88 722 ILE A C 1
ATOM 5875 O O . ILE A 1 722 ? 23.238 5.162 43.534 1.00 77.88 722 ILE A O 1
ATOM 5879 N N . THR A 1 723 ? 22.337 3.796 45.064 1.00 78.12 723 THR A N 1
ATOM 5880 C CA . THR A 1 723 ? 23.437 3.847 46.036 1.00 78.12 723 THR A CA 1
ATOM 5881 C C . THR A 1 723 ? 23.979 2.446 46.299 1.00 78.12 723 THR A C 1
ATOM 5883 O O . THR A 1 723 ? 23.416 1.456 45.832 1.00 78.12 723 THR A O 1
ATOM 5886 N N . LYS A 1 724 ? 25.028 2.334 47.125 1.00 76.56 724 LYS A N 1
ATOM 5887 C CA . LYS A 1 724 ? 25.568 1.044 47.585 1.00 76.56 724 LYS A CA 1
ATOM 5888 C C . LYS A 1 724 ? 24.544 0.139 48.287 1.00 76.56 724 LYS A C 1
ATOM 5890 O O . LYS A 1 724 ? 24.765 -1.060 48.346 1.00 76.56 724 LYS A O 1
ATOM 5895 N N . ASN A 1 725 ? 23.423 0.683 48.766 1.00 80.56 725 ASN A N 1
ATOM 5896 C CA . ASN A 1 725 ? 22.358 -0.098 49.405 1.00 80.56 725 ASN A CA 1
ATOM 5897 C C . ASN A 1 725 ? 21.423 -0.766 48.377 1.00 80.56 725 ASN A C 1
ATOM 5899 O O . ASN A 1 725 ? 20.691 -1.692 48.713 1.00 80.56 725 ASN A O 1
ATOM 5903 N N . HIS A 1 726 ? 21.460 -0.325 47.114 1.00 85.06 726 HIS A N 1
ATOM 5904 C CA . HIS A 1 726 ? 20.671 -0.858 46.000 1.00 85.06 726 HIS A CA 1
ATOM 5905 C C . HIS A 1 726 ? 21.443 -1.956 45.250 1.00 85.06 726 HIS A C 1
ATOM 5907 O O . HIS A 1 726 ? 21.559 -1.945 44.025 1.00 85.06 726 HIS A O 1
ATOM 5913 N N . THR A 1 727 ? 22.014 -2.900 45.999 1.00 78.31 727 THR A N 1
ATOM 5914 C CA . THR A 1 727 ? 22.796 -4.024 45.471 1.00 78.31 727 THR A CA 1
ATOM 5915 C C . THR A 1 727 ? 22.411 -5.332 46.155 1.00 78.31 727 THR A C 1
ATOM 5917 O O . THR A 1 727 ? 21.977 -5.341 47.307 1.00 78.31 727 THR A O 1
ATOM 5920 N N . ASN A 1 728 ? 22.621 -6.434 45.436 1.00 79.75 728 ASN A N 1
ATOM 5921 C CA . ASN A 1 728 ? 22.527 -7.804 45.946 1.00 79.75 728 ASN A CA 1
ATOM 5922 C C . ASN A 1 728 ? 23.903 -8.469 46.056 1.00 79.75 728 ASN A C 1
ATOM 5924 O O . ASN A 1 728 ? 23.995 -9.692 46.108 1.00 79.75 728 ASN A O 1
ATOM 5928 N N . ASP A 1 729 ? 24.970 -7.665 46.046 1.00 76.38 729 ASP A N 1
ATOM 5929 C CA . ASP A 1 729 ? 26.330 -8.152 46.245 1.00 76.38 729 ASP A CA 1
ATOM 5930 C C . ASP A 1 729 ? 26.449 -8.856 47.600 1.00 76.38 729 ASP A C 1
ATOM 5932 O O . ASP A 1 729 ? 26.092 -8.301 48.637 1.00 76.38 729 ASP A O 1
ATOM 5936 N N . SER A 1 730 ? 26.934 -10.093 47.566 1.00 73.81 730 SER A N 1
ATOM 5937 C CA . SER A 1 730 ? 27.095 -10.963 48.729 1.00 73.81 730 SER A CA 1
ATOM 5938 C C . SER A 1 730 ? 28.561 -11.142 49.122 1.00 73.81 730 SER A C 1
ATOM 5940 O O . SER A 1 730 ? 28.882 -12.016 49.929 1.00 73.81 730 SER A O 1
ATOM 5942 N N . ARG A 1 731 ? 29.483 -10.389 48.506 1.00 75.44 731 ARG A N 1
ATOM 5943 C CA . ARG A 1 731 ? 30.913 -10.511 48.795 1.00 75.44 731 ARG A CA 1
ATOM 5944 C C . ARG A 1 731 ? 31.221 -10.019 50.219 1.00 75.44 731 ARG A C 1
ATOM 5946 O O . ARG A 1 731 ? 30.764 -8.942 50.588 1.00 75.44 731 ARG A O 1
ATOM 5953 N N . PRO A 1 732 ? 32.045 -10.751 50.996 1.00 62.03 732 PRO A N 1
ATOM 5954 C CA . PRO A 1 732 ? 32.398 -10.361 52.365 1.00 62.03 732 PRO A CA 1
ATOM 5955 C C . PRO A 1 732 ? 33.252 -9.088 52.446 1.00 62.03 732 PRO A C 1
ATOM 5957 O O . PRO A 1 732 ? 33.191 -8.379 53.441 1.00 62.03 732 PRO A O 1
ATOM 5960 N N . ASN A 1 733 ? 34.053 -8.811 51.406 1.00 64.31 733 ASN A N 1
ATOM 5961 C CA . ASN A 1 733 ? 34.959 -7.666 51.319 1.00 64.31 733 ASN A CA 1
ATOM 5962 C C . ASN A 1 733 ? 34.856 -7.013 49.929 1.00 64.31 733 ASN A C 1
ATOM 5964 O O . ASN A 1 733 ? 35.107 -7.669 48.914 1.00 64.31 733 ASN A O 1
ATOM 5968 N N . GLY A 1 734 ? 34.540 -5.714 49.898 1.00 64.44 734 GLY A N 1
ATOM 5969 C CA . GLY A 1 734 ? 34.416 -4.896 48.685 1.00 64.44 734 GLY A CA 1
ATOM 5970 C C . GLY A 1 734 ? 33.013 -4.312 48.476 1.00 64.44 734 GLY A C 1
ATOM 5971 O O . GLY A 1 734 ? 32.030 -4.796 49.020 1.00 64.44 734 GLY A O 1
ATOM 5972 N N . GLU A 1 735 ? 32.928 -3.247 47.685 1.00 68.88 735 GLU A N 1
ATOM 5973 C CA . GLU A 1 735 ? 31.682 -2.694 47.154 1.00 68.88 735 GLU A CA 1
ATOM 5974 C C . GLU A 1 735 ? 31.313 -3.380 45.820 1.00 68.88 735 GLU A C 1
ATOM 5976 O O . GLU A 1 735 ? 32.176 -3.985 45.171 1.00 68.88 735 GLU A O 1
ATOM 5981 N N . PRO A 1 736 ? 30.070 -3.232 45.318 1.00 66.81 736 PRO A N 1
ATOM 5982 C CA . PRO A 1 736 ? 29.615 -3.847 44.062 1.00 66.81 736 PRO A CA 1
ATOM 5983 C C . PRO A 1 736 ? 30.540 -3.615 42.854 1.00 66.81 736 PRO A C 1
ATOM 5985 O O . PRO A 1 736 ? 30.645 -4.466 41.965 1.00 66.81 736 PRO A O 1
ATOM 5988 N N . CYS A 1 737 ? 31.271 -2.497 42.837 1.00 64.81 737 CYS A N 1
ATOM 5989 C CA . CYS A 1 737 ? 32.219 -2.145 41.777 1.00 64.81 737 CYS A CA 1
ATOM 5990 C C . CYS A 1 737 ? 33.683 -2.520 42.066 1.00 64.81 737 CYS A C 1
ATOM 5992 O O . CYS A 1 737 ? 34.526 -2.366 41.183 1.00 64.81 737 CYS A O 1
ATOM 5994 N N . THR A 1 738 ? 34.011 -3.067 43.241 1.00 68.12 738 THR A N 1
ATOM 5995 C CA . THR A 1 738 ? 35.389 -3.428 43.602 1.00 68.12 738 THR A CA 1
ATOM 5996 C C . THR A 1 738 ? 36.025 -4.350 42.560 1.00 68.12 738 THR A C 1
ATOM 5998 O O . THR A 1 738 ? 35.483 -5.404 42.219 1.00 68.12 738 THR A O 1
ATOM 6001 N N . GLY A 1 739 ? 37.187 -3.921 42.051 1.00 63.00 739 GLY A N 1
ATOM 6002 C CA . GLY A 1 739 ? 37.966 -4.603 41.013 1.00 63.00 739 GLY A CA 1
ATOM 6003 C C . GLY A 1 739 ? 37.693 -4.123 39.583 1.00 63.00 739 GLY A C 1
ATOM 6004 O O . GLY A 1 739 ? 38.529 -4.349 38.713 1.00 63.00 739 GLY A O 1
ATOM 6005 N N . LYS A 1 740 ? 36.588 -3.404 39.334 1.00 58.69 740 LYS A N 1
ATOM 6006 C CA . LYS A 1 740 ? 36.241 -2.868 38.000 1.00 58.69 740 LYS A CA 1
ATOM 6007 C C . LYS A 1 740 ? 36.950 -1.548 37.666 1.00 58.69 740 LYS A C 1
ATOM 6009 O O . LYS A 1 740 ? 36.938 -1.115 36.516 1.00 58.69 740 LYS A O 1
ATOM 6014 N N . ASP A 1 741 ? 37.620 -0.959 38.653 1.00 56.78 741 ASP A N 1
ATOM 6015 C CA . ASP A 1 741 ? 38.314 0.334 38.558 1.00 56.78 741 ASP A CA 1
ATOM 6016 C C . ASP A 1 741 ? 39.784 0.191 38.138 1.00 56.78 741 ASP A C 1
ATOM 6018 O O . ASP A 1 741 ? 40.471 1.183 37.898 1.00 56.78 741 ASP A O 1
ATOM 6022 N N . LYS A 1 742 ? 40.293 -1.045 38.070 1.00 50.84 742 LYS A N 1
ATOM 6023 C CA . LYS A 1 742 ? 41.706 -1.329 37.813 1.00 50.84 742 LYS A CA 1
ATOM 6024 C C . LYS A 1 742 ? 41.938 -1.608 36.330 1.00 50.84 742 LYS A C 1
ATOM 6026 O O . LYS A 1 742 ? 42.030 -2.758 35.914 1.00 50.84 742 LYS A O 1
ATOM 6031 N N . VAL A 1 743 ? 42.086 -0.549 35.536 1.00 50.78 743 VAL A N 1
ATOM 6032 C CA . VAL A 1 743 ? 42.723 -0.637 34.213 1.00 50.78 743 VAL A CA 1
ATOM 6033 C C . VAL A 1 743 ? 43.966 0.242 34.225 1.00 50.78 743 VAL A C 1
ATOM 6035 O O . VAL A 1 743 ? 43.930 1.366 34.718 1.00 50.78 743 VAL A O 1
ATOM 6038 N N . LYS A 1 744 ? 45.069 -0.276 33.677 1.00 46.81 744 LYS A N 1
ATOM 6039 C CA . LYS A 1 744 ? 46.428 0.277 33.787 1.00 46.81 744 LYS A CA 1
ATOM 6040 C C . LYS A 1 744 ? 46.628 1.696 33.224 1.00 46.81 744 LYS A C 1
ATOM 6042 O O . LYS A 1 744 ? 47.751 2.154 33.300 1.00 46.81 744 LYS A O 1
ATOM 6047 N N . ASN A 1 745 ? 45.600 2.359 32.674 1.00 47.25 745 ASN A N 1
ATOM 6048 C CA . ASN A 1 745 ? 45.650 3.733 32.144 1.00 47.25 745 ASN A CA 1
ATOM 6049 C C . ASN A 1 745 ? 44.251 4.389 31.964 1.00 47.25 745 ASN A C 1
ATOM 6051 O O . ASN A 1 745 ? 44.020 5.100 30.989 1.00 47.25 745 ASN A O 1
ATOM 6055 N N . GLY A 1 746 ? 43.282 4.170 32.865 1.00 50.19 746 GLY A N 1
ATOM 6056 C CA . GLY A 1 746 ? 42.025 4.937 32.799 1.00 50.19 746 GLY A CA 1
ATOM 6057 C C . GLY A 1 746 ? 40.924 4.526 33.777 1.00 50.19 746 GLY A C 1
ATOM 6058 O O . GLY A 1 746 ? 40.694 3.341 34.015 1.00 50.19 746 GLY A O 1
ATOM 6059 N N . PHE A 1 747 ? 40.219 5.529 34.309 1.00 53.47 747 PHE A N 1
ATOM 6060 C CA . PHE A 1 747 ? 39.050 5.390 35.181 1.00 53.47 747 PHE A CA 1
ATOM 6061 C C . PHE A 1 747 ? 37.843 4.887 34.375 1.00 53.47 747 PHE A C 1
ATOM 6063 O O . PHE A 1 747 ? 37.310 5.632 33.556 1.00 53.47 747 PHE A O 1
ATOM 6070 N N . ARG A 1 748 ? 37.399 3.636 34.578 1.00 48.16 748 ARG A N 1
ATOM 6071 C CA . ARG A 1 748 ? 36.247 3.091 33.832 1.00 48.16 748 ARG A CA 1
ATOM 6072 C C . ARG A 1 748 ? 34.903 3.201 34.569 1.00 48.16 748 ARG A C 1
ATOM 6074 O O . ARG A 1 748 ? 33.923 3.481 33.895 1.00 48.16 748 ARG A O 1
ATOM 6081 N N . LEU A 1 749 ? 34.822 2.994 35.895 1.00 52.59 749 LEU A N 1
ATOM 6082 C CA . LEU A 1 749 ? 33.537 2.854 36.625 1.00 52.59 749 LEU A CA 1
ATOM 6083 C C . LEU A 1 749 ? 33.616 3.205 38.140 1.00 52.59 749 LEU A C 1
ATOM 6085 O O . LEU A 1 749 ? 33.306 2.379 38.990 1.00 52.59 749 LEU A O 1
ATOM 6089 N N . LYS A 1 750 ? 33.975 4.442 38.520 1.00 57.31 750 LYS A N 1
ATOM 6090 C CA . LYS A 1 750 ? 33.933 4.861 39.941 1.00 57.31 750 LYS A CA 1
ATOM 6091 C C . LYS A 1 750 ? 32.507 5.265 40.355 1.00 57.31 750 LYS A C 1
ATOM 6093 O O . LYS A 1 750 ? 31.938 6.184 39.760 1.00 57.31 750 LYS A O 1
ATOM 6098 N N . ILE A 1 751 ? 31.943 4.610 41.377 1.00 51.34 751 ILE A N 1
ATOM 6099 C CA . ILE A 1 751 ? 30.615 4.934 41.940 1.00 51.34 751 ILE A CA 1
ATOM 6100 C C . ILE A 1 751 ? 30.582 6.416 42.353 1.00 51.34 751 ILE A C 1
ATOM 6102 O O . ILE A 1 751 ? 31.511 6.906 42.993 1.00 51.34 751 ILE A O 1
ATOM 6106 N N . GLY A 1 752 ? 29.530 7.135 41.951 1.00 52.66 752 GLY A N 1
ATOM 6107 C CA . GLY A 1 752 ? 29.377 8.574 42.198 1.00 52.66 752 GLY A CA 1
ATOM 6108 C C . GLY A 1 752 ? 30.031 9.488 41.156 1.00 52.66 752 GLY A C 1
ATOM 6109 O O . GLY A 1 752 ? 29.890 10.702 41.263 1.00 52.66 752 GLY A O 1
ATOM 6110 N N . THR A 1 753 ? 30.711 8.946 40.137 1.00 57.69 753 THR A N 1
ATOM 6111 C CA . THR A 1 753 ? 31.211 9.756 39.012 1.00 57.69 753 THR A CA 1
ATOM 6112 C C . THR A 1 753 ? 30.038 10.168 38.122 1.00 57.69 753 THR A C 1
ATOM 6114 O O . THR A 1 753 ? 29.382 9.289 37.556 1.00 57.69 753 THR A O 1
ATOM 6117 N N . PRO A 1 754 ? 29.753 11.472 37.967 1.00 51.41 754 PRO A N 1
ATOM 6118 C CA . PRO A 1 754 ? 28.716 11.937 37.060 1.00 51.41 754 PRO A CA 1
ATOM 6119 C C . PRO A 1 754 ? 29.137 11.660 35.616 1.00 51.41 754 PRO A C 1
ATOM 6121 O O . PRO A 1 754 ? 30.260 11.969 35.217 1.00 51.41 754 PRO A O 1
ATOM 6124 N N . TRP A 1 755 ? 28.236 11.106 34.811 1.00 50.88 755 TRP A N 1
ATOM 6125 C CA . TRP A 1 755 ? 28.445 11.026 33.369 1.00 50.88 755 TRP A CA 1
ATOM 6126 C C . TRP A 1 755 ? 28.379 12.447 32.802 1.00 50.88 755 TRP A C 1
ATOM 6128 O O . TRP A 1 755 ? 27.349 13.113 32.893 1.00 50.88 755 TRP A O 1
ATOM 6138 N N . THR A 1 756 ? 29.476 12.921 32.220 1.00 46.34 756 THR A N 1
ATOM 6139 C CA . THR A 1 756 ? 29.649 14.326 31.814 1.00 46.34 756 THR A CA 1
ATOM 6140 C C . THR A 1 756 ? 28.744 14.778 30.662 1.00 46.34 756 THR A C 1
ATOM 6142 O O . THR A 1 756 ? 28.649 15.974 30.419 1.00 46.34 756 THR A O 1
ATOM 6145 N N . ASN A 1 757 ? 28.030 13.853 30.004 1.00 46.66 757 ASN A N 1
ATOM 6146 C CA . ASN A 1 757 ? 27.147 14.125 28.862 1.00 46.66 757 ASN A CA 1
ATOM 6147 C C . ASN A 1 757 ? 25.680 13.706 29.089 1.00 46.66 757 ASN A C 1
ATOM 6149 O O . ASN A 1 757 ? 24.943 13.524 28.122 1.00 46.66 757 ASN A O 1
ATOM 6153 N N . ILE A 1 758 ? 25.225 13.528 30.335 1.00 42.69 758 ILE A N 1
ATOM 6154 C CA . ILE A 1 758 ? 23.785 13.351 30.578 1.00 42.69 758 ILE A CA 1
ATOM 6155 C C . ILE A 1 758 ? 23.116 14.718 30.444 1.00 42.69 758 ILE A C 1
ATOM 6157 O O . ILE A 1 758 ? 23.240 15.571 31.326 1.00 42.69 758 ILE A O 1
ATOM 6161 N N . VAL A 1 759 ? 22.370 14.920 29.357 1.00 39.91 759 VAL A N 1
ATOM 6162 C CA . VAL A 1 759 ? 21.386 16.001 29.275 1.00 39.91 759 VAL A CA 1
ATOM 6163 C C . VAL A 1 759 ? 20.302 15.679 30.299 1.00 39.91 759 VAL A C 1
ATOM 6165 O O . VAL A 1 759 ? 19.372 14.918 30.038 1.00 39.91 759 VAL A O 1
ATOM 6168 N N . GLN A 1 760 ? 20.433 16.220 31.508 1.00 40.66 760 GLN A N 1
ATOM 6169 C CA . GLN A 1 760 ? 19.334 16.213 32.460 1.00 40.66 760 GLN A CA 1
ATOM 6170 C C . GLN A 1 760 ? 18.183 16.986 31.816 1.00 40.66 760 GLN A C 1
ATOM 6172 O O . GLN A 1 760 ? 18.238 18.214 31.708 1.00 40.66 760 GLN A O 1
ATOM 6177 N N . LYS A 1 761 ? 17.130 16.279 31.390 1.00 38.31 761 LYS A N 1
ATOM 6178 C CA . LYS A 1 761 ? 15.825 16.896 31.153 1.00 38.31 761 LYS A CA 1
ATOM 6179 C C . LYS A 1 761 ? 15.387 17.514 32.477 1.00 38.31 761 LYS A C 1
ATOM 6181 O O . LYS A 1 761 ? 14.801 16.844 33.323 1.00 38.31 761 LYS A O 1
ATOM 6186 N N . LYS A 1 762 ? 15.707 18.793 32.675 1.00 29.84 762 LYS A N 1
ATOM 6187 C CA . LYS A 1 762 ? 15.097 19.611 33.716 1.00 29.84 762 LYS A CA 1
ATOM 6188 C C . LYS A 1 762 ? 13.602 19.640 33.411 1.00 29.84 762 LYS A C 1
ATOM 6190 O O . LYS A 1 762 ? 13.177 20.343 32.501 1.00 29.84 762 LYS A O 1
ATOM 6195 N N . LYS A 1 763 ? 12.820 18.843 34.141 1.00 33.12 763 LYS A N 1
ATOM 6196 C CA . LYS A 1 763 ? 11.387 19.092 34.284 1.00 33.12 763 LYS A CA 1
ATOM 6197 C C . LYS A 1 763 ? 11.254 20.460 34.958 1.00 33.12 763 LYS A C 1
ATOM 6199 O O . LYS A 1 763 ? 11.754 20.635 36.069 1.00 33.12 763 LYS A O 1
ATOM 6204 N N . LYS A 1 764 ? 10.672 21.422 34.248 1.00 30.28 764 LYS A N 1
ATOM 6205 C CA . LYS A 1 764 ? 9.978 22.555 34.856 1.00 30.28 764 LYS A CA 1
ATOM 6206 C C . LYS A 1 764 ? 8.498 22.233 34.846 1.00 30.28 764 LYS A C 1
ATOM 6208 O O . LYS A 1 764 ? 8.069 21.630 33.836 1.00 30.28 764 LYS A O 1
#

pLDDT: mean 75.64, std 15.33, range [29.84, 97.75]

Mean predicted aligned error: 14.55 Å

InterPro domains:
  IPR004258 Duffy-binding-like domain [PF03011] (505-648)
  IPR008602 Duffy-antigen binding domain [PF05424] (43-235)
  IPR042202 Duffy-antigen binding superfamily [G3DSA:1.20.1310.20] (13-211)
  IPR049158 PfEMP1, CIDRalpha1 domain [PF21807] (437-490)
  IPR054595 Duffy-binding-like domain, C-terminal subdomain [PF22672] (239-394)